Protein AF-A0A0E0M2J7-F1 (afdb_monomer_lite)

Foldseek 3Di:
DDDDPDPDDQAADEPDFDFLVNLPPPPLDFAFQVLCVQPVDHDDPVQAFDQPDKDWLDPDDDSPVVPDPPPRPHTYIFGFFHFHRTFSDQLALAAEEEFEEDAFFALQLLLLLLLQCCSCRNRPRDQQRYKYQAAGLQSLQVVVIGTDHNVNSVCSLQFGGHPSHYYAADQDLVSNLVSCVVSVHQEYEFEEALLRLVSQLSNQVVCSVVSPNHFTEYAHDDLQQWFPSFPGHFRVVLLLVLQLVLQVVLLVQFQVFQQREREEEGAAQPACRSQLSNCVPNVQAPEGFHLVDAFADDDDVHPLNSSVVVCVVPRGHYYYYYQNGCQVVVVVVCPDDDPDFDDADSNRHGDGDRPQVVSVVVSVVVCCVPVPPGTYYYDYDYCHCVSRGGHGDPVSSVQSNVQSNSRVSCVRRRGHQWYWHHRPNGIGTHRSVCSSPHTDHPPCPPPSHFFWKWFFLFWDPDDDDPDCQPVQLVVLQQVQLVLLCVLVVHSVVSVVFFPAQPRHTTRTTTGRDDPVSLVVSQPDPSTPHMGTDDDDDDDDDPFCVLLVCADPPHGDCLRLCNLLVLLAQAEEEEAALAAFCPQQQFDLVPAFQHRPLFDAAADDFDDDPVPPDPDDPVVRPPDPDDDSRGDRGQAPYFEEFCPQVCVQVVDDPDTDHNYRQQWLQNFLQSQQAGAWDAQFAQLSARHGTGGHLRPRHHYYYYYQFDPDDPNDGGGLVSLLVSLVSCLSRPHQEYQYADFDQADAQVPGSLSLSLLVCLQSQHFYFYEQFQADDDEQQGTPQHQSYQYAFAWAGQKFWWKWWQKPVRDIFTFGADASAFDSGSDKFFEDEQLRQADPPADSVCSLQQHAPGGALVVAARHEYEHEDDDDAPQNSLVSSVVSNHQEYEYEYDPLQAQDHAYAHHPHHYGYGGNVVSVVVVVQPVVDPGIITGMGDIHMGGRHPFPIAGGRSTHFDDNPNDSQRFPNAAYGHFGQRKGATHQNAALSSDPVHPDGRRIHGHGGSSSRRSNLSSLLSSLCSSPVPARSQQLSLLFLQQADQATPVRHGHYYSNRHHDDCRRGPSHYGNSSRSSAQQKGQDDHSLLSVLLVVQVPDALVVQQVSDDPPDPRDHHPPDRDHNNQRQHLAGGAQEAELPDDKDKHKHKMFGQHDPQWKKAKDKDDWWQKDKDKPPRMDTHHDHGDMDMMMIIIHGNHPTDDAFDKTKMKMWIATDPPPRSHIRIYIYIHHHHYPVPPPDDDDPD

Sequence (1237 aa):
MDDDGETTRPSLELHKLPTLADDGHNAVAAIPNPITHHPLYHPSPSFFISPTDVVLRDILFDASSSAAGEQRRRVAAYHRAGPRREVAFDAATVRAAVVTCGGLCPGMNTVVRELVVGLSELYGVRSGGVFGVRNGYRGFYSEDVVPLDPATVEHWHKRGGTVLGTSRGGFDLARIVDAIERHGFNQVYAVGGDGTMRGAARIHGEVRRRRLAVAVAGIPKTVDNDVGVIDRSFGFHTAVEVAQQAIAAGHVEAESAANGVGLVKLMGRSAGHIALHATLSSRDVDCCLIPEEDFYLRGSGGLFDFLYHRIKKNGHAVVVVAEGAGQRLISTTTTTTTSAAGAGDESGNEAFLDVGAWLKAELKAWWEEEHAGELFTVKYIDPTYMIRAVPANAGDNMYCTLVAHSAIHGVMAGYTGFVAGPINGNYAYIPMDEVAEAKNPVDTKDHKWAWSFVVYLGSHSHGSGGAALASNQERAMNSHYEFLGSVLGSEQKAKDAIFYSYTKYINGFAATLEEEEAMEISKHPSVISVFPNRGHRLHTTRSWEFLGMEKDGRIRAYSIWAKARFGEGVIIGNLDTGVWPEAGSFSDDGMGPAPARWRGICQDQASDDAQNNEGWLYMLTEQSELDFGSRDVKLIGARYFNKGYLSTVGQAANPASTRDTDGHGTHTLSTAAGRFVPGANLFGYGNGTAKGGAPGAHVAAYKVCWRPVNGSECFDADIIAAFDAAIHDGVDVLSVSLGGAPAEYFRDGVAVGSFHAVRHGVTVVCSAGNSGPDAGTVSNTAPWLVTVGASTMDREFPAYLVLGNNKKIKGQSLSPVRLPGGKNYPLISSEQAKAANATASQARLCMEGSLEKGKVAGKIVVCMRGKNARVEKGEAVRRAGGVGLVLANDEATGNEMIADAHVLPATHVTYSDGVALLAYLDSTRSPSGYITVPNTALDTKPAPFMAAFSSQGPNTVTPQILKPDITAPGVSILAAFTGLAGPTGLAFDSRRVLFNSESGTSMSCPHVAGIAGLLKALHPTWSPAAIKSAIMTTARVQDNMRRPMSNSSFLRATPFSYGAGHVQPGRAADPGLVYDMNATDYLGFLCALGYNSSVIATFMASGQPSYACPARPVRPEDLNYPSFALPHLSPSGGARTVTRRVRNVGAAPAAYEARVDEPHGVSVAVRPSRLEFTAVGEELEFAVTFRAKEGSFLAGEYVFGRLVWSDARGGGRHRVRSPVVVRVVDKKTRKNGLPIS

Organism: Oryza punctata (NCBI:txid4537)

Structure (mmCIF, N/CA/C/O backbone):
data_AF-A0A0E0M2J7-F1
#
_entry.id   AF-A0A0E0M2J7-F1
#
loop_
_atom_site.group_PDB
_atom_site.id
_atom_site.type_symbol
_atom_site.label_atom_id
_atom_site.label_alt_id
_atom_site.label_comp_id
_atom_site.label_asym_id
_atom_site.label_entity_id
_atom_site.label_seq_id
_atom_site.pdbx_PDB_ins_code
_atom_site.Cartn_x
_atom_site.Cartn_y
_atom_site.Cartn_z
_atom_site.occupancy
_atom_site.B_iso_or_equiv
_atom_site.auth_seq_id
_atom_site.auth_comp_id
_atom_site.auth_asym_id
_atom_site.auth_atom_id
_atom_site.pdbx_PDB_model_num
ATOM 1 N N . MET A 1 1 ? 3.699 21.466 40.009 1.00 34.00 1 MET A N 1
ATOM 2 C CA . MET A 1 1 ? 2.237 21.404 40.177 1.00 34.00 1 MET A CA 1
ATOM 3 C C . MET A 1 1 ? 1.964 19.986 40.612 1.00 34.00 1 MET A C 1
ATOM 5 O O . MET A 1 1 ? 1.975 19.106 39.766 1.00 34.00 1 MET A O 1
ATOM 9 N N . ASP A 1 2 ? 1.882 19.788 41.924 1.00 34.00 2 ASP A N 1
ATOM 10 C CA . ASP A 1 2 ? 1.455 18.532 42.531 1.00 34.00 2 ASP A CA 1
ATOM 11 C C . ASP A 1 2 ? -0.054 18.396 42.317 1.00 34.00 2 ASP A C 1
ATOM 13 O O . ASP A 1 2 ? -0.814 19.207 42.847 1.00 34.00 2 ASP A O 1
ATOM 17 N N . ASP A 1 3 ? -0.458 17.422 41.504 1.00 36.19 3 ASP A N 1
ATOM 18 C CA . ASP A 1 3 ? -1.767 16.762 41.581 1.00 36.19 3 ASP A CA 1
ATOM 19 C C . ASP A 1 3 ? -1.647 15.391 40.881 1.00 36.19 3 ASP A C 1
ATOM 21 O O . ASP A 1 3 ? -2.101 15.178 39.755 1.00 36.19 3 ASP A O 1
ATOM 25 N N . ASP A 1 4 ? -0.912 14.477 41.523 1.00 36.25 4 ASP A N 1
ATOM 26 C CA . ASP A 1 4 ? -0.812 13.072 41.122 1.00 36.25 4 ASP A CA 1
ATOM 27 C C . ASP A 1 4 ? -2.103 12.344 41.523 1.00 36.25 4 ASP A C 1
ATOM 29 O O . ASP A 1 4 ? -2.275 11.888 42.655 1.00 36.25 4 ASP A O 1
ATOM 33 N N . GLY A 1 5 ? -3.023 12.200 40.571 1.00 35.78 5 GLY A N 1
ATOM 34 C CA . GLY A 1 5 ? -4.098 11.219 40.667 1.00 35.78 5 GLY A CA 1
ATOM 35 C C . GLY A 1 5 ? -3.520 9.805 40.585 1.00 35.78 5 GLY A C 1
ATOM 36 O O . GLY A 1 5 ? -3.371 9.260 39.492 1.00 35.78 5 GLY A O 1
ATOM 37 N N . GLU A 1 6 ? -3.185 9.212 41.733 1.00 39.16 6 GLU A N 1
ATOM 38 C CA . GLU A 1 6 ? -2.745 7.820 41.862 1.00 39.16 6 GLU A CA 1
ATOM 39 C C . GLU A 1 6 ? -3.739 6.849 41.193 1.00 39.16 6 GLU A C 1
ATOM 41 O O . GLU A 1 6 ? -4.763 6.464 41.764 1.00 39.16 6 GLU A O 1
ATOM 46 N N . THR A 1 7 ? -3.399 6.336 40.008 1.00 42.56 7 THR A N 1
ATOM 47 C CA . THR A 1 7 ? -3.865 5.007 39.593 1.00 42.56 7 THR A CA 1
ATOM 48 C C . THR A 1 7 ? -3.265 3.987 40.557 1.00 42.56 7 THR A C 1
ATOM 50 O O . THR A 1 7 ? -2.109 3.577 40.421 1.00 42.56 7 THR A O 1
ATOM 53 N N . THR A 1 8 ? -4.035 3.612 41.574 1.00 48.62 8 THR A N 1
ATOM 54 C CA . THR A 1 8 ? -3.642 2.624 42.581 1.00 48.62 8 THR A CA 1
ATOM 55 C C . THR A 1 8 ? -3.469 1.253 41.922 1.00 48.62 8 THR A C 1
ATOM 57 O O . THR A 1 8 ? -4.404 0.678 41.367 1.00 48.62 8 THR A O 1
ATOM 60 N N . ARG A 1 9 ? -2.238 0.725 41.946 1.00 54.09 9 ARG A N 1
ATOM 61 C CA . ARG A 1 9 ? -1.904 -0.602 41.400 1.00 54.09 9 ARG A CA 1
ATOM 62 C C . ARG A 1 9 ? -2.674 -1.694 42.167 1.00 54.09 9 ARG A C 1
ATOM 64 O O . ARG A 1 9 ? -2.760 -1.599 43.394 1.00 54.09 9 ARG A O 1
ATOM 71 N N . PRO A 1 10 ? -3.200 -2.741 41.501 1.00 59.28 10 PRO A N 1
ATOM 72 C CA . PRO A 1 10 ? -3.856 -3.844 42.195 1.00 59.28 10 PRO A CA 1
ATOM 73 C C . PRO A 1 10 ? -2.875 -4.547 43.142 1.00 59.28 10 PRO A C 1
ATOM 75 O O . PRO A 1 10 ? -1.709 -4.768 42.812 1.00 59.28 10 PRO A O 1
ATOM 78 N N . SER A 1 11 ? -3.341 -4.894 44.342 1.00 65.06 11 SER A N 1
ATOM 79 C CA . SER A 1 11 ? -2.542 -5.642 45.315 1.00 65.06 11 SER A CA 1
ATOM 80 C C . SER A 1 11 ? -2.413 -7.105 44.885 1.00 65.06 11 SER A C 1
ATOM 82 O O . SER A 1 11 ? -3.428 -7.756 44.630 1.00 65.06 11 SER A O 1
ATOM 84 N N . LEU A 1 12 ? -1.182 -7.613 44.832 1.00 75.62 12 LEU A N 1
ATOM 85 C CA . LEU A 1 12 ? -0.874 -9.005 44.494 1.00 75.62 12 LEU A CA 1
ATOM 86 C C . LEU A 1 12 ? -1.153 -9.934 45.683 1.00 75.62 12 LEU A C 1
ATOM 88 O O . LEU A 1 12 ? -0.743 -9.641 46.807 1.00 75.62 12 LEU A O 1
ATOM 92 N N . GLU A 1 13 ? -1.797 -11.069 45.426 1.00 84.81 13 GLU A N 1
ATOM 93 C CA . GLU A 1 13 ? -1.965 -12.158 46.389 1.00 84.81 13 GLU A CA 1
ATOM 94 C C . GLU A 1 13 ? -1.179 -13.377 45.920 1.00 84.81 13 GLU A C 1
ATOM 96 O O . GLU A 1 13 ? -1.571 -14.073 44.989 1.00 84.81 13 GLU A O 1
ATOM 101 N N . LEU A 1 14 ? -0.033 -13.620 46.555 1.00 85.19 14 LEU A N 1
ATOM 102 C CA . LEU A 1 14 ? 0.775 -14.798 46.276 1.00 85.19 14 LEU A CA 1
ATOM 103 C C . LEU A 1 14 ? 0.165 -16.022 46.965 1.00 85.19 14 LEU A C 1
ATOM 105 O O . LEU A 1 14 ? 0.168 -16.112 48.195 1.00 85.19 14 LEU A O 1
ATOM 109 N N . HIS A 1 15 ? -0.297 -16.981 46.167 1.00 85.56 15 HIS A N 1
ATOM 110 C CA . HIS A 1 15 ? -0.722 -18.294 46.635 1.00 85.56 15 HIS A CA 1
ATOM 111 C C . HIS A 1 15 ? 0.526 -19.073 47.062 1.00 85.56 15 HIS A C 1
ATOM 113 O O . HIS A 1 15 ? 1.286 -19.586 46.236 1.00 85.56 15 HIS A O 1
ATOM 119 N N . LYS A 1 16 ? 0.773 -19.099 48.375 1.00 80.44 16 LYS A N 1
ATOM 120 C CA . LYS A 1 16 ? 1.924 -19.791 48.958 1.00 80.44 16 LYS A CA 1
ATOM 121 C C . LYS A 1 16 ? 1.816 -21.296 48.741 1.00 80.44 16 LYS A C 1
ATOM 123 O O . LYS A 1 16 ? 0.742 -21.878 48.876 1.00 80.44 16 LYS A O 1
ATOM 128 N N . LEU A 1 17 ? 2.957 -21.919 48.473 1.00 83.56 17 LEU A N 1
ATOM 129 C CA . LEU A 1 17 ? 3.065 -23.365 48.317 1.00 83.56 17 LEU A CA 1
ATOM 130 C C . LEU A 1 17 ? 3.581 -24.009 49.601 1.00 83.56 17 LEU A C 1
ATOM 132 O O . LEU A 1 17 ? 4.511 -23.460 50.197 1.00 83.56 17 LEU A O 1
ATOM 136 N N . PRO A 1 18 ? 3.043 -25.174 49.995 1.00 85.19 18 PRO A N 1
ATOM 137 C CA . PRO A 1 18 ? 3.623 -25.974 51.061 1.00 85.19 18 PRO A CA 1
ATOM 138 C C . PRO A 1 18 ? 5.051 -26.407 50.716 1.00 85.19 18 PRO A C 1
ATOM 140 O O . PRO A 1 18 ? 5.345 -26.826 49.589 1.00 85.19 18 PRO A O 1
ATOM 143 N N . THR A 1 19 ? 5.933 -26.346 51.707 1.00 86.38 19 THR A N 1
ATOM 144 C CA . THR A 1 19 ? 7.268 -26.942 51.643 1.00 86.38 19 THR A CA 1
ATOM 145 C C . THR A 1 19 ? 7.402 -28.055 52.676 1.00 86.38 19 THR A C 1
ATOM 147 O O . THR A 1 19 ? 6.710 -28.059 53.692 1.00 86.38 19 THR A O 1
ATOM 150 N N . LEU A 1 20 ? 8.338 -28.983 52.469 1.00 81.75 20 LEU A N 1
ATOM 151 C CA . LEU A 1 20 ? 8.629 -30.035 53.456 1.00 81.75 20 LEU A CA 1
ATOM 152 C C . LEU A 1 20 ? 9.035 -29.481 54.835 1.00 81.75 20 LEU A C 1
ATOM 154 O O . LEU A 1 20 ? 8.845 -30.159 55.843 1.00 81.75 20 LEU A O 1
ATOM 158 N N . ALA A 1 21 ? 9.568 -28.255 54.890 1.00 71.56 21 ALA A N 1
ATOM 159 C CA . ALA A 1 21 ? 9.910 -27.572 56.136 1.00 71.56 21 ALA A CA 1
ATOM 160 C C . ALA A 1 21 ? 8.667 -27.092 56.914 1.00 71.56 21 ALA A C 1
ATOM 162 O O . ALA A 1 21 ? 8.678 -27.098 58.145 1.00 71.56 21 ALA A O 1
ATOM 163 N N . ASP A 1 22 ? 7.583 -26.731 56.218 1.00 67.88 22 ASP A N 1
ATOM 164 C CA . ASP A 1 22 ? 6.329 -26.272 56.836 1.00 67.88 22 ASP A CA 1
ATOM 165 C C . ASP A 1 22 ? 5.558 -27.410 57.536 1.00 67.88 22 ASP A C 1
ATOM 167 O O . ASP A 1 22 ? 4.711 -27.159 58.396 1.00 67.88 22 ASP A O 1
ATOM 171 N N . ASP A 1 23 ? 5.867 -28.668 57.207 1.00 62.47 23 ASP A N 1
ATOM 172 C CA . ASP A 1 23 ? 5.171 -29.863 57.704 1.00 62.47 23 ASP A CA 1
ATOM 173 C C . ASP A 1 23 ? 5.780 -30.464 58.986 1.00 62.47 23 ASP A C 1
ATOM 175 O O . ASP A 1 23 ? 5.431 -31.571 59.404 1.00 62.47 23 ASP A O 1
ATOM 179 N N . GLY A 1 24 ? 6.648 -29.708 59.667 1.00 54.88 24 GLY A N 1
ATOM 180 C CA . GLY A 1 24 ? 7.192 -30.070 60.981 1.00 54.88 24 GLY A CA 1
ATOM 181 C C . GLY A 1 24 ? 8.399 -31.009 60.938 1.00 54.88 24 GLY A C 1
ATOM 182 O O . GLY A 1 24 ? 8.782 -31.555 61.975 1.00 54.88 24 GLY A O 1
ATOM 183 N N . HIS A 1 25 ? 9.014 -31.184 59.767 1.00 58.19 25 HIS A N 1
ATOM 184 C CA . HIS A 1 25 ? 10.306 -31.852 59.628 1.00 58.19 25 HIS A CA 1
ATOM 185 C C . HIS A 1 25 ? 11.426 -30.857 59.933 1.00 58.19 25 HIS A C 1
ATOM 187 O O . HIS A 1 25 ? 11.555 -29.840 59.254 1.00 58.19 25 HIS A O 1
ATOM 193 N N . ASN A 1 26 ? 12.227 -31.128 60.970 1.00 46.38 26 ASN A N 1
ATOM 194 C CA . ASN A 1 26 ? 13.383 -30.302 61.332 1.00 46.38 26 ASN A CA 1
ATOM 195 C C . ASN A 1 26 ? 14.276 -30.083 60.101 1.00 46.38 26 ASN A C 1
ATOM 197 O O . ASN A 1 26 ? 14.837 -31.050 59.595 1.00 46.38 26 ASN A O 1
ATOM 201 N N . ALA A 1 27 ? 14.366 -28.823 59.653 1.00 48.66 27 ALA A N 1
ATOM 202 C CA . ALA A 1 27 ? 15.270 -28.277 58.639 1.00 48.66 27 ALA A CA 1
ATOM 203 C C . ALA A 1 27 ? 15.912 -29.334 57.723 1.00 48.66 27 ALA A C 1
ATOM 205 O O . ALA A 1 27 ? 17.044 -29.763 57.954 1.00 48.66 27 ALA A O 1
ATOM 206 N N . VAL A 1 28 ? 15.199 -29.735 56.665 1.00 57.94 28 VAL A N 1
ATOM 207 C CA . VAL A 1 28 ? 15.844 -30.421 55.542 1.00 57.94 28 VAL A CA 1
ATOM 208 C C . VAL A 1 28 ? 16.955 -29.491 55.054 1.00 57.94 28 VAL A C 1
ATOM 210 O O . VAL A 1 28 ? 16.675 -28.361 54.652 1.00 57.94 28 VAL A O 1
ATOM 213 N N . ALA A 1 29 ? 18.214 -29.908 55.208 1.00 61.94 29 ALA A N 1
ATOM 214 C CA . ALA A 1 29 ? 19.355 -29.051 54.922 1.00 61.94 29 ALA A CA 1
ATOM 215 C C . ALA A 1 29 ? 19.296 -28.598 53.459 1.00 61.94 29 ALA A C 1
ATOM 217 O O . ALA A 1 29 ? 19.220 -29.430 52.557 1.00 61.94 29 ALA A O 1
ATOM 218 N N . ALA A 1 30 ? 19.326 -27.284 53.234 1.00 75.00 30 ALA A N 1
ATOM 219 C CA . ALA A 1 30 ? 19.439 -26.729 51.897 1.00 75.00 30 ALA A CA 1
ATOM 220 C C . ALA A 1 30 ? 20.803 -27.136 51.327 1.00 75.00 30 ALA A C 1
ATOM 222 O O . ALA A 1 30 ? 21.848 -26.689 51.805 1.00 75.00 30 ALA A O 1
ATOM 223 N N . ILE A 1 31 ? 20.797 -28.044 50.353 1.00 88.00 31 ILE A N 1
ATOM 224 C CA . ILE A 1 31 ? 22.012 -28.523 49.692 1.00 88.00 31 ILE A CA 1
ATOM 225 C C . ILE A 1 31 ? 22.145 -27.867 48.314 1.00 88.00 31 ILE A C 1
ATOM 227 O O . ILE A 1 31 ? 21.129 -27.599 47.665 1.00 88.00 31 ILE A O 1
ATOM 231 N N . PRO A 1 32 ? 23.371 -27.598 47.828 1.00 88.25 32 PRO A N 1
ATOM 232 C CA . PRO A 1 32 ? 23.571 -27.033 46.499 1.00 88.25 32 PRO A CA 1
ATOM 233 C C . PRO A 1 32 ? 22.915 -27.895 45.421 1.00 88.25 32 PRO A C 1
ATOM 235 O O . PRO A 1 32 ? 23.038 -29.120 45.432 1.00 88.25 32 PRO A O 1
ATOM 238 N N . ASN A 1 33 ? 22.233 -27.262 44.468 1.00 90.00 33 ASN A N 1
ATOM 239 C CA . ASN A 1 33 ? 21.601 -27.988 43.376 1.00 90.00 33 ASN A CA 1
ATOM 240 C C . ASN A 1 33 ? 22.674 -28.700 42.519 1.00 90.00 33 ASN A C 1
ATOM 242 O O . ASN A 1 33 ? 23.553 -28.005 41.992 1.00 90.00 33 ASN A O 1
ATOM 246 N N . PRO A 1 34 ? 22.596 -30.034 42.316 1.00 86.62 34 PRO A N 1
ATOM 247 C CA . PRO A 1 34 ? 23.554 -30.798 41.510 1.00 86.62 34 PRO A CA 1
ATOM 248 C C . PRO A 1 34 ? 23.766 -30.252 40.092 1.00 86.62 34 PRO A C 1
ATOM 250 O O . PRO A 1 34 ? 24.871 -30.342 39.558 1.00 86.62 34 PRO A O 1
ATOM 253 N N . ILE A 1 35 ? 22.747 -29.604 39.512 1.00 87.56 35 ILE A N 1
ATOM 254 C CA . ILE A 1 35 ? 22.822 -28.978 38.182 1.00 87.56 35 ILE A CA 1
ATOM 255 C C . ILE A 1 35 ? 23.935 -27.916 38.113 1.00 87.56 35 ILE A C 1
ATOM 257 O O . ILE A 1 35 ? 24.524 -27.702 37.057 1.00 87.56 35 ILE A O 1
ATOM 261 N N . THR A 1 36 ? 24.277 -27.277 39.238 1.00 83.56 36 THR A N 1
ATOM 262 C CA . THR A 1 36 ? 25.355 -26.272 39.330 1.00 83.56 36 THR A CA 1
ATOM 263 C C . THR A 1 36 ? 26.713 -26.825 38.888 1.00 83.56 36 THR A C 1
ATOM 265 O O . THR A 1 36 ? 27.553 -26.081 38.381 1.00 83.56 36 THR A O 1
ATOM 268 N N . HIS A 1 37 ? 26.921 -28.133 39.049 1.00 76.19 37 HIS A N 1
ATOM 269 C CA . HIS A 1 37 ? 28.160 -28.832 38.715 1.00 76.19 37 HIS A CA 1
ATOM 270 C C . HIS A 1 37 ? 27.936 -29.930 37.667 1.00 76.19 37 HIS A C 1
ATOM 272 O O . HIS A 1 37 ? 28.674 -30.914 37.631 1.00 76.19 37 HIS A O 1
ATOM 278 N N . HIS A 1 38 ? 26.914 -29.776 36.818 1.00 76.81 38 HIS A N 1
ATOM 279 C CA . HIS A 1 38 ? 26.589 -30.773 35.808 1.00 76.81 38 HIS A CA 1
ATOM 280 C C . HIS A 1 38 ? 27.744 -30.927 34.792 1.00 76.81 38 HIS A C 1
ATOM 282 O O . HIS A 1 38 ? 28.204 -29.936 34.222 1.00 76.81 38 HIS A O 1
ATOM 288 N N . PRO A 1 39 ? 28.215 -32.157 34.506 1.00 68.44 39 PRO A N 1
ATOM 289 C CA . PRO A 1 39 ? 29.440 -32.387 33.730 1.00 68.44 39 PRO A CA 1
ATOM 290 C C . PRO A 1 39 ? 29.357 -31.928 32.267 1.00 68.44 39 PRO A C 1
ATOM 292 O O . PRO A 1 39 ? 30.383 -31.706 31.632 1.00 68.44 39 PRO A O 1
ATOM 295 N N . LEU A 1 40 ? 28.145 -31.791 31.725 1.00 62.53 40 LEU A N 1
ATOM 296 C CA . LEU A 1 40 ? 27.903 -31.374 30.337 1.00 62.53 40 LEU A CA 1
ATOM 297 C C . LEU A 1 40 ? 27.352 -29.946 30.216 1.00 62.53 40 LEU A C 1
ATOM 299 O O . LEU A 1 40 ? 27.100 -29.485 29.105 1.00 62.53 40 LEU A O 1
ATOM 303 N N . TYR A 1 41 ? 27.095 -29.262 31.335 1.00 62.53 41 TYR A N 1
ATOM 304 C CA . TYR A 1 41 ? 26.389 -27.982 31.322 1.00 62.53 41 TYR A CA 1
ATOM 305 C C . TYR A 1 41 ? 26.774 -27.104 32.516 1.00 62.53 41 TYR A C 1
ATOM 307 O O . TYR A 1 41 ? 26.568 -27.486 33.663 1.00 62.53 41 TYR A O 1
ATOM 315 N N . HIS A 1 42 ? 27.276 -25.897 32.243 1.00 73.31 42 HIS A N 1
ATOM 316 C CA . HIS A 1 42 ? 27.552 -24.888 33.267 1.00 73.31 42 HIS A CA 1
ATOM 317 C C . HIS A 1 42 ? 26.453 -23.810 33.259 1.00 73.31 42 HIS A C 1
ATOM 319 O O . HIS A 1 42 ? 26.438 -22.977 32.347 1.00 73.31 42 HIS A O 1
ATOM 325 N N . PRO A 1 43 ? 25.525 -23.803 34.236 1.00 74.38 43 PRO A N 1
ATOM 326 C CA . PRO A 1 43 ? 24.441 -22.824 34.274 1.00 74.38 43 PRO A CA 1
ATOM 327 C C . PRO A 1 43 ? 24.954 -21.409 34.578 1.00 74.38 43 PRO A C 1
ATOM 329 O O . PRO A 1 43 ? 25.788 -21.211 35.463 1.00 74.38 43 PRO A O 1
ATOM 332 N N . SER A 1 44 ? 24.418 -20.399 33.884 1.00 74.94 44 SER A N 1
ATOM 333 C CA . SER A 1 44 ? 24.659 -18.990 34.226 1.00 74.94 44 SER A CA 1
ATOM 334 C C . SER A 1 44 ? 24.001 -18.628 35.570 1.00 74.94 44 SER A C 1
ATOM 336 O O . SER A 1 44 ? 23.032 -19.269 35.980 1.00 74.94 44 SER A O 1
ATOM 338 N N . PRO A 1 45 ? 24.424 -17.546 36.254 1.00 69.38 45 PRO A N 1
ATOM 339 C CA . PRO A 1 45 ? 23.777 -17.104 37.494 1.00 69.38 45 PRO A CA 1
ATOM 340 C C . PRO A 1 45 ? 22.273 -16.795 37.365 1.00 69.38 45 PRO A C 1
ATOM 342 O O . PRO A 1 45 ? 21.566 -16.849 38.374 1.00 69.38 45 PRO A O 1
ATOM 345 N N . SER A 1 46 ? 21.810 -16.483 36.147 1.00 73.81 46 SER A N 1
ATOM 346 C CA . SER A 1 46 ? 20.414 -16.217 35.766 1.00 73.81 46 SER A CA 1
ATOM 347 C C . SER A 1 46 ? 19.602 -17.471 35.407 1.00 73.81 46 SER A C 1
ATOM 349 O O . SER A 1 46 ? 18.408 -17.360 35.143 1.00 73.81 46 SER A O 1
ATOM 351 N N . PHE A 1 47 ? 20.224 -18.656 35.393 1.00 83.31 47 PHE A N 1
ATOM 352 C CA . PHE A 1 47 ? 19.553 -19.934 35.137 1.00 83.31 47 PHE A CA 1
ATOM 353 C C . PHE A 1 47 ? 18.592 -20.328 36.268 1.00 83.31 47 PHE A C 1
ATOM 355 O O . PHE A 1 47 ? 17.529 -20.895 36.018 1.00 83.31 47 PHE A O 1
ATOM 362 N N . PHE A 1 48 ? 18.962 -20.030 37.516 1.00 90.12 48 PHE A N 1
ATOM 363 C CA . PHE A 1 48 ? 18.154 -20.358 38.686 1.00 90.12 48 PHE A CA 1
ATOM 364 C C . PHE A 1 48 ? 17.074 -19.308 38.931 1.00 90.12 48 PHE A C 1
ATOM 366 O O . PHE A 1 48 ? 17.351 -18.110 38.967 1.00 90.12 48 PHE A O 1
ATOM 373 N N . ILE A 1 49 ? 15.853 -19.780 39.162 1.00 91.25 49 ILE A N 1
ATOM 374 C CA . ILE A 1 49 ? 14.682 -18.940 39.403 1.00 91.25 49 ILE A CA 1
ATOM 375 C C . ILE A 1 49 ? 14.676 -18.460 40.855 1.00 91.25 49 ILE A C 1
ATOM 377 O O . ILE A 1 49 ? 14.882 -19.253 41.782 1.00 91.25 49 ILE A O 1
ATOM 381 N N . SER A 1 50 ? 14.420 -17.164 41.051 1.00 85.25 50 SER A N 1
ATOM 382 C CA . SER A 1 50 ? 14.292 -16.591 42.390 1.00 85.25 50 SER A CA 1
ATOM 383 C C . SER A 1 50 ? 13.049 -17.148 43.097 1.00 85.25 50 SER A C 1
ATOM 385 O O . SER A 1 50 ? 11.993 -17.254 42.471 1.00 85.25 50 SER A O 1
ATOM 387 N N . PRO A 1 51 ? 13.097 -17.436 44.412 1.00 78.88 51 PRO A N 1
ATOM 388 C CA . PRO A 1 51 ? 11.901 -17.773 45.189 1.00 78.88 51 PRO A CA 1
ATOM 389 C C . PRO A 1 51 ? 10.807 -16.691 45.140 1.00 78.88 51 PRO A C 1
ATOM 391 O O . PRO A 1 51 ? 9.635 -16.996 45.365 1.00 78.88 51 PRO A O 1
ATOM 394 N N . THR A 1 52 ? 11.189 -15.444 44.837 1.00 84.06 52 THR A N 1
ATOM 395 C CA . THR A 1 52 ? 10.294 -14.285 44.702 1.00 84.06 52 THR A CA 1
ATOM 396 C C . THR A 1 52 ? 9.703 -14.116 43.303 1.00 84.06 52 THR A C 1
ATOM 398 O O . THR A 1 52 ? 8.880 -13.224 43.113 1.00 84.06 52 THR A O 1
ATOM 401 N N . ASP A 1 53 ? 10.120 -14.917 42.320 1.00 88.69 53 ASP A N 1
ATOM 402 C CA . ASP A 1 53 ? 9.556 -14.848 40.972 1.00 88.69 53 ASP A CA 1
ATOM 403 C C . ASP A 1 53 ? 8.149 -15.447 40.973 1.00 88.69 53 ASP A C 1
ATOM 405 O O . ASP A 1 53 ? 7.943 -16.601 41.369 1.00 88.69 53 ASP A O 1
ATOM 409 N N . VAL A 1 54 ? 7.183 -14.670 40.486 1.00 91.31 54 VAL A N 1
ATOM 410 C CA . VAL A 1 54 ? 5.772 -15.059 40.446 1.00 91.31 54 VAL A CA 1
ATOM 411 C C . VAL A 1 54 ? 5.180 -14.889 39.050 1.00 91.31 54 VAL A C 1
ATOM 413 O O . VAL A 1 54 ? 5.623 -14.052 38.266 1.00 91.31 54 VAL A O 1
ATOM 416 N N . VAL A 1 55 ? 4.165 -15.690 38.747 1.00 89.69 55 VAL A N 1
ATOM 417 C CA . VAL A 1 55 ? 3.359 -15.644 37.527 1.00 89.69 55 VAL A CA 1
ATOM 418 C C . VAL A 1 55 ? 1.946 -15.226 37.915 1.00 89.69 55 VAL A C 1
ATOM 420 O O . VAL A 1 55 ? 1.351 -15.820 38.813 1.00 89.69 55 VAL A O 1
ATOM 423 N N . LEU A 1 56 ? 1.420 -14.193 37.261 1.00 88.75 56 LEU A N 1
ATOM 424 C CA . LEU A 1 56 ? 0.074 -13.683 37.522 1.00 88.75 56 LEU A CA 1
ATOM 425 C C . LEU A 1 56 ? -0.970 -14.555 36.821 1.00 88.75 56 LEU A C 1
ATOM 427 O O . LEU A 1 56 ? -0.784 -14.901 35.653 1.00 88.75 56 LEU A O 1
ATOM 431 N N . ARG A 1 57 ? -2.066 -14.870 37.521 1.00 83.38 57 ARG A N 1
ATOM 432 C CA . ARG A 1 57 ? -3.221 -15.595 36.969 1.00 83.38 57 ARG A CA 1
ATOM 433 C C . ARG A 1 57 ? -3.966 -14.762 35.935 1.00 83.38 57 ARG A C 1
ATOM 435 O O . ARG A 1 57 ? -4.182 -15.212 34.817 1.00 83.38 57 ARG A O 1
ATOM 442 N N . ASP A 1 58 ? -4.297 -13.531 36.306 1.00 75.75 58 ASP A N 1
ATOM 443 C CA . ASP A 1 58 ? -5.062 -12.604 35.481 1.00 75.75 58 ASP A CA 1
ATOM 444 C C . ASP A 1 58 ? -4.151 -11.450 35.048 1.00 75.75 58 ASP A C 1
ATOM 446 O O . ASP A 1 58 ? -3.661 -10.679 35.873 1.00 75.75 58 ASP A O 1
ATOM 450 N N . ILE A 1 59 ? -3.904 -11.337 33.741 1.00 71.75 59 ILE A N 1
ATOM 451 C CA . ILE A 1 59 ? -3.132 -10.232 33.134 1.00 71.75 59 ILE A CA 1
ATOM 452 C C . ILE A 1 59 ? -4.030 -9.166 32.493 1.00 71.75 59 ILE A C 1
ATOM 454 O O . ILE A 1 59 ? -3.542 -8.175 31.953 1.00 71.75 59 ILE A O 1
ATOM 458 N N . LEU A 1 60 ? -5.345 -9.378 32.546 1.00 59.56 60 LEU A N 1
ATOM 459 C CA . LEU A 1 60 ? -6.361 -8.444 32.084 1.00 59.56 60 LEU A CA 1
ATOM 460 C C . LEU A 1 60 ? -7.044 -7.840 33.308 1.00 59.56 60 LEU A C 1
ATOM 462 O O . LEU A 1 60 ? -7.560 -8.556 34.161 1.00 59.56 60 LEU A O 1
ATOM 466 N N . PHE A 1 61 ? -7.025 -6.514 33.389 1.00 60.16 61 PHE A N 1
ATOM 467 C CA . PHE A 1 61 ? -7.600 -5.762 34.494 1.00 60.16 61 PHE A CA 1
ATOM 468 C C . PHE A 1 61 ? -8.610 -4.758 33.945 1.00 60.16 61 PHE A C 1
ATOM 470 O O . PHE A 1 61 ? -8.282 -3.965 33.060 1.00 60.16 61 PHE A O 1
ATOM 477 N N . ASP A 1 62 ? -9.832 -4.787 34.469 1.00 55.12 62 ASP A N 1
ATOM 478 C CA . ASP A 1 62 ? -10.843 -3.787 34.146 1.00 55.12 62 ASP A CA 1
ATOM 479 C C . ASP A 1 62 ? -10.599 -2.527 34.984 1.00 55.12 62 ASP A C 1
ATOM 481 O O . ASP A 1 62 ? -10.896 -2.471 36.176 1.00 55.12 62 ASP A O 1
ATOM 485 N N . ALA A 1 63 ? -10.055 -1.489 34.351 1.00 52.78 63 ALA A N 1
ATOM 486 C CA . ALA A 1 63 ? -9.770 -0.218 35.012 1.00 52.78 63 ALA A CA 1
ATOM 487 C C . ALA A 1 63 ? -11.030 0.483 35.564 1.00 52.78 63 ALA A C 1
ATOM 489 O O . ALA A 1 63 ? -10.914 1.348 36.434 1.00 52.78 63 ALA A O 1
ATOM 490 N N . SER A 1 64 ? -12.227 0.114 35.092 1.00 50.59 64 SER A N 1
ATOM 491 C CA . SER A 1 64 ? -13.497 0.714 35.509 1.00 50.59 64 SER A CA 1
ATOM 492 C C . SER A 1 64 ? -14.116 0.070 36.756 1.00 50.59 64 SER A C 1
ATOM 494 O O . SER A 1 64 ? -14.936 0.703 37.425 1.00 50.59 64 SER A O 1
ATOM 496 N N . SER A 1 65 ? -13.668 -1.130 37.150 1.00 49.69 65 SER A N 1
ATOM 497 C CA . SER A 1 65 ? -14.205 -1.864 38.307 1.00 49.69 65 SER A CA 1
ATOM 498 C C . SER A 1 65 ? -13.752 -1.307 39.666 1.00 49.69 65 SER A C 1
ATOM 500 O O . SER A 1 65 ? -14.069 -1.871 40.707 1.00 49.69 65 SER A O 1
ATOM 502 N N . SER A 1 66 ? -13.003 -0.201 39.679 1.00 47.41 66 SER A N 1
ATOM 503 C CA . SER A 1 66 ? -12.564 0.508 40.889 1.00 47.41 66 SER A CA 1
ATOM 504 C C . SER A 1 66 ? -13.635 1.445 41.476 1.00 47.41 66 SER A C 1
ATOM 506 O O . SER A 1 66 ? -13.440 1.990 42.562 1.00 47.41 66 SER A O 1
ATOM 508 N N . ALA A 1 67 ? -14.767 1.625 40.781 1.00 42.50 67 ALA A N 1
ATOM 509 C CA . ALA A 1 67 ? -15.822 2.574 41.146 1.00 42.50 67 ALA A CA 1
ATOM 510 C C . ALA A 1 67 ? -17.039 1.959 41.869 1.00 42.50 67 ALA A C 1
ATOM 512 O O . ALA A 1 67 ? -17.861 2.699 42.407 1.00 42.50 67 ALA A O 1
ATOM 513 N N . ALA A 1 68 ? -17.166 0.632 41.915 1.00 39.41 68 ALA A N 1
ATOM 514 C CA . ALA A 1 68 ? -18.177 -0.046 42.724 1.00 39.41 68 ALA A CA 1
ATOM 515 C C . ALA A 1 68 ? -17.494 -0.580 43.984 1.00 39.41 68 ALA A C 1
ATOM 517 O O . ALA A 1 68 ? -16.413 -1.147 43.887 1.00 39.41 68 ALA A O 1
ATOM 518 N N . GLY A 1 69 ? -18.088 -0.382 45.162 1.00 44.44 69 GLY A N 1
ATOM 519 C CA . GLY A 1 69 ? -17.534 -0.757 46.473 1.00 44.44 69 GLY A CA 1
ATOM 520 C C . GLY A 1 69 ? -17.324 -2.260 46.725 1.00 44.44 69 GLY A C 1
ATOM 521 O O . GLY A 1 69 ? -17.441 -2.700 47.865 1.00 44.44 69 GLY A O 1
ATOM 522 N N . GLU A 1 70 ? -17.021 -3.050 45.699 1.00 41.91 70 GLU A N 1
ATOM 523 C CA . GLU A 1 70 ? -16.579 -4.430 45.814 1.00 41.91 70 GLU A CA 1
ATOM 524 C C . GLU A 1 70 ? -15.090 -4.472 46.181 1.00 41.91 70 GLU A C 1
ATOM 526 O O . GLU A 1 70 ? -14.258 -3.734 45.652 1.00 41.91 70 GLU A O 1
ATOM 531 N N . GLN A 1 71 ? -14.771 -5.323 47.158 1.00 45.97 71 GLN A N 1
ATOM 532 C CA . GLN A 1 71 ? -13.427 -5.627 47.649 1.00 45.97 71 GLN A CA 1
ATOM 533 C C . GLN A 1 71 ? -12.364 -5.546 46.547 1.00 45.97 71 GLN A C 1
ATOM 535 O O . GLN A 1 71 ? -12.477 -6.245 45.545 1.00 45.97 71 GLN A O 1
ATOM 540 N N . ARG A 1 72 ? -11.307 -4.743 46.779 1.00 50.47 72 ARG A N 1
ATOM 541 C CA . ARG A 1 72 ? -10.060 -4.710 45.988 1.00 50.47 72 ARG A CA 1
ATOM 542 C C . ARG A 1 72 ? -9.751 -6.111 45.453 1.00 50.47 72 ARG A C 1
ATOM 544 O O . ARG A 1 72 ? -9.271 -6.950 46.217 1.00 50.47 72 ARG A O 1
ATOM 551 N N . ARG A 1 73 ? -10.045 -6.371 44.176 1.00 55.84 73 ARG A N 1
ATOM 552 C CA . ARG A 1 73 ? -9.830 -7.687 43.572 1.00 55.84 73 ARG A CA 1
ATOM 553 C C . ARG A 1 73 ? -8.322 -7.918 43.536 1.00 55.84 73 ARG A C 1
ATOM 555 O O . ARG A 1 73 ? -7.599 -7.247 42.799 1.00 55.84 73 ARG A O 1
ATOM 562 N N . ARG A 1 74 ? -7.835 -8.772 44.434 1.00 66.31 74 ARG A N 1
ATOM 563 C CA . ARG A 1 74 ? -6.419 -9.118 44.521 1.00 66.31 74 ARG A CA 1
ATOM 564 C C . ARG A 1 74 ? -6.073 -9.988 43.323 1.00 66.31 74 ARG A C 1
ATOM 566 O O . ARG A 1 74 ? -6.807 -10.922 43.015 1.00 66.31 74 ARG A O 1
ATOM 573 N N . VAL A 1 75 ? -4.986 -9.661 42.632 1.00 75.62 75 VAL A N 1
ATOM 574 C CA . VAL A 1 75 ? -4.533 -10.463 41.490 1.00 75.62 75 VAL A CA 1
ATOM 575 C C . VAL A 1 75 ? -3.786 -11.664 42.051 1.00 75.62 75 VAL A C 1
ATOM 577 O O . VAL A 1 75 ? -2.747 -11.494 42.697 1.00 75.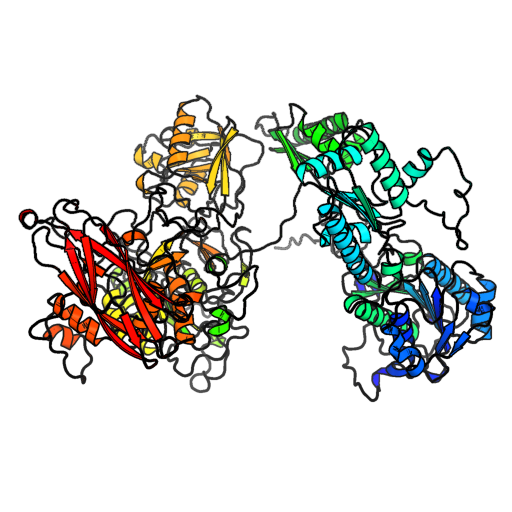62 75 VAL A O 1
ATOM 580 N N . ALA A 1 76 ? -4.332 -12.860 41.827 1.00 84.81 76 ALA A N 1
ATOM 581 C CA . ALA A 1 76 ? -3.695 -14.103 42.234 1.00 84.81 76 ALA A CA 1
ATOM 582 C C . ALA A 1 76 ? -2.361 -14.274 41.495 1.00 84.81 76 ALA A C 1
ATOM 584 O O . ALA A 1 76 ? -2.264 -14.078 40.278 1.00 84.81 76 ALA A O 1
ATOM 585 N N . ALA A 1 77 ? -1.327 -14.635 42.241 1.00 88.94 77 ALA A N 1
ATOM 586 C CA . ALA A 1 77 ? 0.011 -14.883 41.741 1.00 88.94 77 ALA A CA 1
ATOM 587 C C . ALA A 1 77 ? 0.512 -16.234 42.259 1.00 88.94 77 ALA A C 1
ATOM 589 O O . ALA A 1 77 ? 0.289 -16.587 43.415 1.00 88.94 77 ALA A O 1
ATOM 590 N N . TYR A 1 78 ? 1.224 -16.971 41.416 1.00 92.62 78 TYR A N 1
ATOM 591 C CA . TYR A 1 78 ? 1.784 -18.284 41.730 1.00 92.62 78 TYR A CA 1
ATOM 592 C C . TYR A 1 78 ? 3.299 -18.251 41.606 1.00 92.62 78 TYR A C 1
ATOM 594 O O . TYR A 1 78 ? 3.835 -17.501 40.796 1.00 92.62 78 TYR A O 1
ATOM 602 N N . HIS A 1 79 ? 4.015 -19.079 42.362 1.00 93.06 79 HIS A N 1
ATOM 603 C CA . HIS A 1 79 ? 5.467 -19.153 42.212 1.00 93.06 79 HIS A CA 1
ATOM 604 C C . HIS A 1 79 ? 5.849 -19.654 40.817 1.00 93.06 79 HIS A C 1
ATOM 606 O O . HIS A 1 79 ? 5.313 -20.652 40.329 1.00 93.06 79 HIS A O 1
ATOM 612 N N . ARG A 1 80 ? 6.824 -18.991 40.194 1.00 94.06 80 ARG A N 1
ATOM 613 C CA . ARG A 1 80 ? 7.357 -19.396 38.894 1.00 94.06 80 ARG A CA 1
ATOM 614 C C . ARG A 1 80 ? 8.076 -20.740 39.007 1.00 94.06 80 ARG A C 1
ATOM 616 O O . ARG A 1 80 ? 8.944 -20.938 39.867 1.00 94.06 80 ARG A O 1
ATOM 623 N N . ALA A 1 81 ? 7.737 -21.665 38.120 1.00 94.75 81 ALA A N 1
ATOM 624 C CA . ALA A 1 81 ? 8.379 -22.965 38.046 1.00 94.75 81 ALA A CA 1
ATOM 625 C C . ALA A 1 81 ? 9.798 -22.863 37.466 1.00 94.75 81 ALA A C 1
ATOM 627 O O . ALA A 1 81 ? 10.100 -21.966 36.680 1.00 94.75 81 ALA A O 1
ATOM 628 N N . GLY A 1 82 ? 10.674 -23.787 37.861 1.00 92.88 82 GLY A N 1
ATOM 629 C CA . GLY A 1 82 ? 12.051 -23.868 37.371 1.00 92.88 82 GLY A CA 1
ATOM 630 C C . GLY A 1 82 ? 13.077 -24.193 38.462 1.00 92.88 82 GLY A C 1
ATOM 631 O O . GLY A 1 82 ? 12.723 -24.292 39.643 1.00 92.88 82 GLY A O 1
ATOM 632 N N . PRO A 1 83 ? 14.356 -24.361 38.091 1.00 92.44 83 PRO A N 1
ATOM 633 C CA . PRO A 1 83 ? 15.400 -24.820 39.001 1.00 92.44 83 PRO A CA 1
ATOM 634 C C . PRO A 1 83 ? 15.698 -23.784 40.091 1.00 92.44 83 PRO A C 1
ATOM 636 O O . PRO A 1 83 ? 15.764 -22.583 39.828 1.00 92.44 83 PRO A O 1
ATOM 639 N N . ARG A 1 84 ? 15.907 -24.254 41.325 1.00 92.00 84 ARG A N 1
ATOM 640 C CA . ARG A 1 84 ? 16.359 -23.441 42.467 1.00 92.00 84 ARG A CA 1
ATOM 641 C C . ARG A 1 84 ? 17.848 -23.656 42.719 1.00 92.00 84 ARG A C 1
ATOM 643 O O . ARG A 1 84 ? 18.373 -24.706 42.361 1.00 92.00 84 ARG A O 1
ATOM 650 N N . ARG A 1 85 ? 18.529 -22.667 43.308 1.00 89.88 85 ARG A N 1
ATOM 651 C CA . ARG A 1 85 ? 19.968 -22.767 43.636 1.00 89.88 85 ARG A CA 1
ATOM 652 C C . ARG A 1 85 ? 20.260 -23.863 44.657 1.00 89.88 85 ARG A C 1
ATOM 654 O O . ARG A 1 85 ? 21.307 -24.498 44.592 1.00 89.88 85 ARG A O 1
ATOM 661 N N . GLU A 1 86 ? 19.315 -24.085 45.557 1.00 89.94 86 GLU A N 1
ATOM 662 C CA . GLU A 1 86 ? 19.375 -25.100 46.599 1.00 89.94 86 GLU A CA 1
ATOM 663 C C . GLU A 1 86 ? 18.209 -26.075 46.429 1.00 89.94 86 GLU A C 1
ATOM 665 O O . GLU A 1 86 ? 17.145 -25.710 45.917 1.00 89.94 86 GLU A O 1
ATOM 670 N N . VAL A 1 87 ? 18.431 -27.322 46.828 1.00 91.81 87 VAL A N 1
ATOM 671 C CA . VAL A 1 87 ? 17.449 -28.408 46.800 1.00 91.81 87 VAL A CA 1
ATOM 672 C C . VAL A 1 87 ? 17.309 -29.031 48.187 1.00 91.81 87 VAL A C 1
ATOM 674 O O . VAL A 1 87 ? 18.191 -28.892 49.030 1.00 91.81 87 VAL A O 1
ATOM 677 N N . ALA A 1 88 ? 16.180 -29.694 48.425 1.00 89.81 88 ALA A N 1
ATOM 678 C CA . ALA A 1 88 ? 15.850 -30.377 49.673 1.00 89.81 88 ALA A CA 1
ATOM 679 C C . ALA A 1 88 ? 16.145 -31.888 49.614 1.00 89.81 88 ALA A C 1
ATOM 681 O O . ALA A 1 88 ? 16.314 -32.531 50.645 1.00 89.81 88 ALA A O 1
ATOM 682 N N . PHE A 1 89 ? 16.218 -32.479 48.419 1.00 90.31 89 PHE A N 1
ATOM 683 C CA . PHE A 1 89 ? 16.498 -33.907 48.257 1.00 90.31 89 PHE A CA 1
ATOM 684 C C . PHE A 1 89 ? 17.917 -34.157 47.754 1.00 90.31 89 PHE A C 1
ATOM 686 O O . PHE A 1 89 ? 18.292 -33.679 46.684 1.00 90.31 89 PHE A O 1
ATOM 693 N N . ASP A 1 90 ? 18.672 -34.981 48.484 1.00 89.00 90 ASP A N 1
ATOM 694 C CA . ASP A 1 90 ? 19.906 -35.580 47.975 1.00 89.00 90 ASP A CA 1
ATOM 695 C C . ASP A 1 90 ? 19.552 -36.680 46.969 1.00 89.00 90 ASP A C 1
ATOM 697 O O . ASP A 1 90 ? 18.878 -37.659 47.312 1.00 89.00 90 ASP A O 1
ATOM 701 N N . ALA A 1 91 ? 20.043 -36.534 45.739 1.00 88.94 91 ALA A N 1
ATOM 702 C CA . ALA A 1 91 ? 19.844 -37.460 44.633 1.00 88.94 91 ALA A CA 1
ATOM 703 C C . ALA A 1 91 ? 20.201 -38.918 44.969 1.00 88.94 91 ALA A C 1
ATOM 705 O O . ALA A 1 91 ? 19.560 -39.842 44.463 1.00 88.94 91 ALA A O 1
ATOM 706 N N . ALA A 1 92 ? 21.168 -39.151 45.864 1.00 88.06 92 ALA A N 1
ATOM 707 C CA . ALA A 1 92 ? 21.527 -40.496 46.306 1.00 88.06 92 ALA A CA 1
ATOM 708 C C . ALA A 1 92 ? 20.408 -41.179 47.115 1.00 88.06 92 ALA A C 1
ATOM 710 O O . ALA A 1 92 ? 20.336 -42.411 47.147 1.00 88.06 92 ALA A O 1
ATOM 711 N N . THR A 1 93 ? 19.539 -40.397 47.755 1.00 89.94 93 THR A N 1
ATOM 712 C CA . THR A 1 93 ? 18.465 -40.867 48.645 1.00 89.94 93 THR A CA 1
ATOM 713 C C . THR A 1 93 ? 17.081 -40.843 47.997 1.00 89.94 93 THR A C 1
ATOM 715 O O . THR A 1 93 ? 16.123 -41.346 48.584 1.00 89.94 93 THR A O 1
ATOM 718 N N . VAL A 1 94 ? 16.951 -40.280 46.792 1.00 95.06 94 VAL A N 1
ATOM 719 C CA . VAL A 1 94 ? 15.668 -40.187 46.085 1.00 95.06 94 VAL A CA 1
ATOM 720 C C . VAL A 1 94 ? 15.126 -41.577 45.751 1.00 95.06 94 VAL A C 1
ATOM 722 O O . VAL A 1 94 ? 15.806 -42.415 45.157 1.00 95.06 94 VAL A O 1
ATOM 725 N N . ARG A 1 95 ? 13.859 -41.785 46.111 1.00 96.88 95 ARG A N 1
ATOM 726 C CA . ARG A 1 95 ? 13.013 -42.902 45.699 1.00 96.88 95 ARG A CA 1
ATOM 727 C C . ARG A 1 95 ? 11.695 -42.330 45.190 1.00 96.88 95 ARG A C 1
ATOM 729 O O . ARG A 1 95 ? 10.766 -42.093 45.963 1.00 96.88 95 ARG A O 1
ATOM 736 N N . ALA A 1 96 ? 11.643 -42.076 43.888 1.00 97.88 96 ALA A N 1
ATOM 737 C CA . ALA A 1 96 ? 10.509 -41.458 43.217 1.00 97.88 96 ALA A CA 1
ATOM 738 C C . ALA A 1 96 ? 9.534 -42.504 42.671 1.00 97.88 96 ALA A C 1
ATOM 740 O O . ALA A 1 96 ? 9.937 -43.397 41.930 1.00 97.88 96 ALA A O 1
ATOM 741 N N . ALA A 1 97 ? 8.250 -42.363 42.988 1.00 97.94 97 ALA A N 1
ATOM 742 C CA . ALA A 1 97 ? 7.164 -43.141 42.408 1.00 97.94 97 ALA A CA 1
ATOM 743 C C . ALA A 1 97 ? 6.422 -42.313 41.350 1.00 97.94 97 ALA A C 1
ATOM 745 O O . ALA A 1 97 ? 5.901 -41.240 41.647 1.00 97.94 97 ALA A O 1
ATOM 746 N N . VAL A 1 98 ? 6.339 -42.822 40.123 1.00 97.88 98 VAL A N 1
ATOM 747 C CA . VAL A 1 98 ? 5.587 -42.229 39.010 1.00 97.88 98 VAL A CA 1
ATOM 748 C C . VAL A 1 98 ? 4.374 -43.102 38.726 1.00 97.88 98 VAL A C 1
ATOM 750 O O . VAL A 1 98 ? 4.517 -44.294 38.457 1.00 97.88 98 VAL A O 1
ATOM 753 N N . VAL A 1 99 ? 3.176 -42.523 38.764 1.00 96.56 99 VAL A N 1
ATOM 754 C CA . VAL A 1 99 ? 1.924 -43.247 38.507 1.00 96.56 99 VAL A CA 1
ATOM 755 C C . VAL A 1 99 ? 1.125 -42.562 37.405 1.00 96.56 99 VAL A C 1
ATOM 757 O O . VAL A 1 99 ? 0.968 -41.341 37.407 1.00 96.56 99 VAL A O 1
ATOM 760 N N . THR A 1 100 ? 0.593 -43.349 36.466 1.00 95.19 100 THR A N 1
ATOM 761 C CA . THR A 1 100 ? -0.336 -42.861 35.439 1.00 95.19 100 THR A CA 1
ATOM 762 C C . THR A 1 100 ? -1.746 -43.384 35.679 1.00 95.19 100 THR A C 1
ATOM 764 O O . THR A 1 100 ? -1.951 -44.595 35.746 1.00 95.19 100 THR A O 1
ATOM 767 N N . CYS A 1 101 ? -2.722 -42.481 35.771 1.00 90.81 101 CYS A N 1
ATOM 768 C CA . CYS A 1 101 ? -4.106 -42.794 36.130 1.00 90.81 101 CYS A CA 1
ATOM 769 C C . CYS A 1 101 ? -5.123 -42.239 35.112 1.00 90.81 101 CYS A C 1
ATOM 771 O O . CYS A 1 101 ? -4.873 -41.264 34.395 1.00 90.81 101 CYS A O 1
ATOM 773 N N . GLY A 1 102 ? -6.322 -42.832 35.082 1.00 87.00 102 GLY A N 1
ATOM 774 C CA . GLY A 1 102 ? -7.433 -42.387 34.238 1.00 87.00 102 GLY A CA 1
ATOM 775 C C . GLY A 1 102 ? -7.295 -42.757 32.756 1.00 87.00 102 GLY A C 1
ATOM 776 O O . GLY A 1 102 ? -6.504 -43.612 32.371 1.00 87.00 102 GLY A O 1
ATOM 777 N N . GLY A 1 103 ? -8.118 -42.150 31.897 1.00 86.88 103 GLY A N 1
ATOM 778 C CA . GLY A 1 103 ? -8.126 -42.474 30.465 1.00 86.88 103 GLY A CA 1
ATOM 779 C C . GLY A 1 103 ? -6.904 -41.948 29.701 1.00 86.88 103 GLY A C 1
ATOM 780 O O . GLY A 1 103 ? -6.324 -40.930 30.082 1.00 86.88 103 GLY A O 1
ATOM 781 N N . LEU A 1 104 ? -6.567 -42.610 28.589 1.00 90.31 104 LEU A N 1
ATOM 782 C CA . LEU A 1 104 ? -5.406 -42.281 27.752 1.00 90.31 104 LEU A CA 1
ATOM 783 C C . LEU A 1 104 ? -5.466 -40.849 27.196 1.00 90.31 104 LEU A C 1
ATOM 785 O O . LEU A 1 104 ? -6.559 -40.311 26.976 1.00 90.31 104 LEU A O 1
ATOM 789 N N . CYS A 1 105 ? -4.286 -40.265 26.993 1.00 91.12 105 CYS A N 1
ATOM 790 C CA . CYS A 1 105 ? -4.053 -38.963 26.371 1.00 91.12 105 CYS A CA 1
ATOM 791 C C . CYS A 1 105 ? -2.700 -39.000 25.633 1.00 91.12 105 CYS A C 1
ATOM 793 O O . CYS A 1 105 ? -1.756 -39.594 26.178 1.00 91.12 105 CYS A O 1
ATOM 795 N N . PRO A 1 106 ? -2.560 -38.373 24.451 1.00 94.12 106 PRO A N 1
ATOM 796 C CA . PRO A 1 106 ? -1.255 -38.202 23.822 1.00 94.12 106 PRO A CA 1
ATOM 797 C C . PRO A 1 106 ? -0.269 -37.520 24.781 1.00 94.12 106 PRO A C 1
ATOM 799 O O . PRO A 1 106 ? -0.613 -36.555 25.456 1.00 94.12 106 PRO A O 1
ATOM 802 N N . GLY A 1 107 ? 0.955 -38.046 24.873 1.00 94.06 107 GLY A N 1
ATOM 803 C CA . GLY A 1 107 ? 2.029 -37.453 25.683 1.00 94.06 107 GLY A CA 1
ATOM 804 C C . GLY A 1 107 ? 2.219 -38.034 27.090 1.00 94.06 107 GLY A C 1
ATOM 805 O O . GLY A 1 107 ? 3.217 -37.722 27.732 1.00 94.06 107 GLY A O 1
ATOM 806 N N . MET A 1 108 ? 1.356 -38.947 27.564 1.00 94.88 108 MET A N 1
ATOM 807 C CA . MET A 1 108 ? 1.552 -39.611 28.872 1.00 94.88 108 MET A CA 1
ATOM 808 C C . MET A 1 108 ? 2.913 -40.315 28.977 1.00 94.88 108 MET A C 1
ATOM 810 O O . MET A 1 108 ? 3.634 -40.142 29.957 1.00 94.88 108 MET A O 1
ATOM 814 N N . ASN A 1 109 ? 3.286 -41.076 27.947 1.00 95.94 109 ASN A N 1
ATOM 815 C CA . ASN A 1 109 ? 4.594 -41.723 27.865 1.00 95.94 109 ASN A CA 1
ATOM 816 C C . ASN A 1 109 ? 5.756 -40.727 27.805 1.00 95.94 109 ASN A C 1
ATOM 818 O O . ASN A 1 109 ? 6.817 -41.004 28.363 1.00 95.94 109 ASN A O 1
ATOM 822 N N . THR A 1 110 ? 5.560 -39.582 27.143 1.00 96.75 110 THR A N 1
ATOM 823 C CA . THR A 1 110 ? 6.546 -38.499 27.112 1.00 96.75 110 THR A CA 1
ATOM 824 C C . THR A 1 110 ? 6.762 -37.982 28.529 1.00 96.75 110 THR A C 1
ATOM 826 O O . THR A 1 110 ? 7.880 -38.039 29.009 1.00 96.75 110 THR A O 1
ATOM 829 N N . VAL A 1 111 ? 5.708 -37.621 29.271 1.00 97.25 111 VAL A N 1
ATOM 830 C CA . VAL A 1 111 ? 5.835 -37.171 30.672 1.00 97.25 111 VAL A CA 1
ATOM 831 C C . VAL A 1 111 ? 6.605 -38.177 31.535 1.00 97.25 111 VAL A C 1
ATOM 833 O O . VAL A 1 111 ? 7.534 -37.787 32.236 1.00 97.25 111 VAL A O 1
ATOM 836 N N . VAL A 1 112 ? 6.265 -39.470 31.470 1.00 97.25 112 VAL A N 1
ATOM 837 C CA . VAL A 1 112 ? 6.970 -40.500 32.256 1.00 97.25 112 VAL A CA 1
ATOM 838 C C . VAL A 1 112 ? 8.446 -40.587 31.864 1.00 97.25 112 VAL A C 1
ATOM 840 O O . VAL A 1 112 ? 9.303 -40.643 32.744 1.00 97.25 112 VAL A O 1
ATOM 843 N N . ARG A 1 113 ? 8.757 -40.549 30.561 1.00 96.69 113 ARG A N 1
ATOM 844 C CA . ARG A 1 113 ? 10.140 -40.521 30.070 1.00 96.69 113 ARG A CA 1
ATOM 845 C C . ARG A 1 113 ? 10.900 -39.324 30.632 1.00 96.69 113 ARG A C 1
ATOM 847 O O . ARG A 1 113 ? 11.985 -39.509 31.167 1.00 96.69 113 ARG A O 1
ATOM 854 N N . GLU A 1 114 ? 10.342 -38.124 30.525 1.00 97.38 114 GLU A N 1
ATOM 855 C CA . GLU A 1 114 ? 11.013 -36.886 30.938 1.00 97.38 114 GLU A CA 1
ATOM 856 C C . GLU A 1 114 ? 11.188 -36.801 32.463 1.00 97.38 114 GLU A C 1
ATOM 858 O O . GLU A 1 114 ? 12.183 -36.258 32.930 1.00 97.38 114 GLU A O 1
ATOM 863 N N . LEU A 1 115 ? 10.292 -37.406 33.255 1.00 97.69 115 LEU A N 1
ATOM 864 C CA . LEU A 1 115 ? 10.492 -37.574 34.700 1.00 97.69 115 LEU A CA 1
ATOM 865 C C . LEU A 1 115 ? 11.695 -38.473 35.011 1.00 97.69 115 LEU A C 1
ATOM 867 O O . LEU A 1 115 ? 12.541 -38.114 35.826 1.00 97.69 115 LEU A O 1
ATOM 871 N N . VAL A 1 116 ? 11.785 -39.632 34.354 1.00 97.38 116 VAL A N 1
ATOM 872 C CA . VAL A 1 116 ? 12.871 -40.603 34.570 1.00 97.38 116 VAL A CA 1
ATOM 873 C C . VAL A 1 116 ? 14.212 -40.038 34.104 1.00 97.38 116 VAL A C 1
ATOM 875 O O . VAL A 1 116 ? 15.186 -40.061 34.855 1.00 97.38 116 VAL A O 1
ATOM 878 N N . VAL A 1 117 ? 14.253 -39.497 32.884 1.00 95.31 117 VAL A N 1
ATOM 879 C CA . VAL A 1 117 ? 15.452 -38.889 32.294 1.00 95.31 117 VAL A CA 1
ATOM 880 C C . VAL A 1 117 ? 15.869 -37.659 33.093 1.00 95.31 117 VAL A C 1
ATOM 882 O O . VAL A 1 117 ? 17.027 -37.556 33.473 1.00 95.31 117 VAL A O 1
ATOM 885 N N . GLY A 1 118 ? 14.940 -36.764 33.437 1.00 94.19 118 GLY A N 1
ATOM 886 C CA . GLY A 1 118 ? 15.253 -35.555 34.195 1.00 94.19 118 GLY A CA 1
ATOM 887 C C . GLY A 1 118 ? 15.781 -35.844 35.604 1.00 94.19 118 GLY A C 1
ATOM 888 O O . GLY A 1 118 ? 16.765 -35.239 36.021 1.00 94.19 118 GLY A O 1
ATOM 889 N N . LEU A 1 119 ? 15.194 -36.797 36.335 1.00 95.69 119 LEU A N 1
ATOM 890 C CA . LEU A 1 119 ? 15.707 -37.197 37.652 1.00 95.69 119 LEU A CA 1
ATOM 891 C C . LEU A 1 119 ? 17.099 -37.838 37.547 1.00 95.69 119 LEU A C 1
ATOM 893 O O . LEU A 1 119 ? 17.983 -37.516 38.342 1.00 95.69 119 LEU A O 1
ATOM 897 N N . SER A 1 120 ? 17.313 -38.713 36.563 1.00 93.00 120 SER A N 1
ATOM 898 C CA . SER A 1 120 ? 18.584 -39.424 36.392 1.00 93.00 120 SER A CA 1
ATOM 899 C C . SER A 1 120 ? 19.701 -38.518 35.871 1.00 93.00 120 SER A C 1
ATOM 901 O O . SER A 1 120 ? 20.790 -38.508 36.435 1.00 93.00 120 SER A O 1
ATOM 903 N N . GLU A 1 121 ? 19.454 -37.776 34.794 1.00 90.31 121 GLU A N 1
ATOM 904 C CA . GLU A 1 121 ? 20.484 -37.026 34.071 1.00 90.31 121 GLU A CA 1
ATOM 905 C C . GLU A 1 121 ? 20.677 -35.619 34.644 1.00 90.31 121 GLU A C 1
ATOM 907 O O . GLU A 1 121 ? 21.814 -35.221 34.865 1.00 90.31 121 GLU A O 1
ATOM 912 N N . LEU A 1 122 ? 19.603 -34.878 34.964 1.00 89.06 122 LEU A N 1
ATOM 913 C CA . LEU A 1 122 ? 19.748 -33.506 35.483 1.00 89.06 122 LEU A CA 1
ATOM 914 C C . LEU A 1 122 ? 20.138 -33.486 36.961 1.00 89.06 122 LEU A C 1
ATOM 916 O O . LEU A 1 122 ? 20.932 -32.645 37.380 1.00 89.06 122 LEU A O 1
ATOM 920 N N . TYR A 1 123 ? 19.562 -34.390 37.755 1.00 91.38 123 TYR A N 1
ATOM 921 C CA . TYR A 1 123 ? 19.740 -34.405 39.208 1.00 91.38 123 TYR A CA 1
ATOM 922 C C . TYR A 1 123 ? 20.647 -35.525 39.718 1.00 91.38 123 TYR A C 1
ATOM 924 O O . TYR A 1 123 ? 21.020 -35.489 40.886 1.00 91.38 123 TYR A O 1
ATOM 932 N N . GLY A 1 124 ? 21.045 -36.483 38.878 1.00 89.88 124 GLY A N 1
ATOM 933 C CA . GLY A 1 124 ? 21.957 -37.558 39.276 1.00 89.88 124 GLY A CA 1
ATOM 934 C C . GLY A 1 124 ? 21.318 -38.629 40.165 1.00 89.88 124 GLY A C 1
ATOM 935 O O . GLY A 1 124 ? 22.024 -39.287 40.931 1.00 89.88 124 GLY A O 1
ATOM 936 N N . VAL A 1 125 ? 19.991 -38.805 40.113 1.00 93.38 125 VAL A N 1
ATOM 937 C CA . VAL A 1 125 ? 19.310 -39.881 40.850 1.00 93.38 125 VAL A CA 1
ATOM 938 C C . VAL A 1 125 ? 19.810 -41.232 40.338 1.00 93.38 125 VAL A C 1
ATOM 940 O O . VAL A 1 125 ? 19.804 -41.501 39.138 1.00 93.38 125 VAL A O 1
ATOM 943 N N . ARG A 1 126 ? 20.268 -42.090 41.256 1.00 86.38 126 ARG A N 1
ATOM 944 C CA . ARG A 1 126 ? 20.907 -43.372 40.915 1.00 86.38 126 ARG A CA 1
ATOM 945 C C . ARG A 1 126 ? 19.942 -44.315 40.190 1.00 86.38 126 ARG A C 1
ATOM 947 O O . ARG A 1 126 ? 18.740 -44.312 40.459 1.00 86.38 126 ARG A O 1
ATOM 954 N N . SER A 1 127 ? 20.479 -45.196 39.344 1.00 77.19 127 SER A N 1
ATOM 955 C CA . SER A 1 127 ? 19.721 -46.319 38.777 1.00 77.19 127 SER A CA 1
ATOM 956 C C . SER A 1 127 ? 19.065 -47.130 39.902 1.00 77.19 127 SER A C 1
ATOM 958 O O . SER A 1 127 ? 19.733 -47.525 40.858 1.00 77.19 127 SER A O 1
ATOM 960 N N . GLY A 1 128 ? 17.748 -47.332 39.813 1.00 82.12 128 GLY A N 1
ATOM 961 C CA . GLY A 1 128 ? 16.937 -47.907 40.896 1.00 82.12 128 GLY A CA 1
ATOM 962 C C . GLY A 1 128 ? 16.364 -46.891 41.897 1.00 82.12 128 GLY A C 1
ATOM 963 O O . GLY A 1 128 ? 15.776 -47.302 42.893 1.00 82.12 128 GLY A O 1
ATOM 964 N N . GLY A 1 129 ? 16.513 -45.585 41.655 1.00 91.69 129 GLY A N 1
ATOM 965 C CA . GLY A 1 129 ? 15.886 -44.507 42.432 1.00 91.69 129 GLY A CA 1
ATOM 966 C C . GLY A 1 129 ? 14.541 -44.017 41.876 1.00 91.69 129 GLY A C 1
ATOM 967 O O . GLY A 1 129 ? 13.837 -43.277 42.557 1.00 91.69 129 GLY A O 1
ATOM 968 N N . VAL A 1 130 ? 14.146 -44.432 40.667 1.00 97.56 130 VAL A N 1
ATOM 969 C CA . VAL A 1 130 ? 12.860 -44.072 40.046 1.00 97.56 130 VAL A CA 1
ATOM 970 C C . VAL A 1 130 ? 12.053 -45.333 39.757 1.00 97.56 130 VAL A C 1
ATOM 972 O O . VAL A 1 130 ? 12.575 -46.314 39.230 1.00 97.56 130 VAL A O 1
ATOM 975 N N . PHE A 1 131 ? 10.772 -45.306 40.107 1.00 97.62 131 PHE A N 1
ATOM 976 C CA . PHE A 1 131 ? 9.869 -46.444 40.051 1.00 97.62 131 PHE A CA 1
ATOM 977 C C . PHE A 1 131 ? 8.564 -46.066 39.355 1.00 97.62 131 PHE A C 1
ATOM 979 O O . PHE A 1 131 ? 7.946 -45.053 39.670 1.00 97.62 131 PHE A O 1
ATOM 986 N N . GLY A 1 132 ? 8.119 -46.901 38.425 1.00 97.00 132 GLY A N 1
ATOM 987 C CA . GLY A 1 132 ? 6.806 -46.824 37.806 1.00 97.00 132 GLY A CA 1
ATOM 988 C C . GLY A 1 132 ? 5.801 -47.674 38.569 1.00 97.00 132 GLY A C 1
ATOM 989 O O . GLY A 1 132 ? 5.984 -48.883 38.699 1.00 97.00 132 GLY A O 1
ATOM 990 N N . VAL A 1 133 ? 4.724 -47.057 39.039 1.00 96.69 133 VAL A N 1
ATOM 991 C CA . VAL A 1 133 ? 3.586 -47.747 39.652 1.00 96.69 133 VAL A CA 1
ATOM 992 C C . VAL A 1 133 ? 2.623 -48.145 38.543 1.00 96.69 133 VAL A C 1
ATOM 994 O O . VAL A 1 133 ? 2.053 -47.279 37.867 1.00 96.69 133 VAL A O 1
ATOM 997 N N . ARG A 1 134 ? 2.466 -49.451 38.317 1.00 94.06 134 ARG A N 1
ATOM 998 C CA . ARG A 1 134 ? 1.670 -49.940 37.195 1.00 94.06 134 ARG A CA 1
ATOM 999 C C . ARG A 1 134 ? 0.179 -49.888 37.478 1.00 94.06 134 ARG A C 1
ATOM 1001 O O . ARG A 1 134 ? -0.274 -50.030 38.608 1.00 94.06 134 ARG A O 1
ATOM 1008 N N . ASN A 1 135 ? -0.596 -49.742 36.408 1.00 91.25 135 ASN A N 1
ATOM 1009 C CA . ASN A 1 135 ? -2.052 -49.861 36.441 1.00 91.25 135 ASN A CA 1
ATOM 1010 C C . ASN A 1 135 ? -2.743 -48.838 37.361 1.00 91.25 135 ASN A C 1
ATOM 1012 O O . ASN A 1 135 ? -3.764 -49.151 37.958 1.00 91.25 135 ASN A O 1
ATOM 1016 N N . GLY A 1 136 ? -2.227 -47.609 37.459 1.00 92.06 136 GLY A N 1
ATOM 1017 C CA . GLY A 1 136 ? -2.830 -46.539 38.260 1.00 92.06 136 GLY A CA 1
ATOM 1018 C C . GLY A 1 136 ? -2.656 -46.713 39.773 1.00 92.06 136 GLY A C 1
ATOM 1019 O O . GLY A 1 136 ? -1.770 -47.422 40.240 1.00 92.06 136 GLY A O 1
ATOM 1020 N N . TYR A 1 137 ? -3.503 -46.056 40.574 1.00 93.44 137 TYR A N 1
ATOM 1021 C CA . TYR A 1 137 ? -3.332 -46.013 42.035 1.00 93.44 137 TYR A CA 1
ATOM 1022 C C . TYR A 1 137 ? -3.393 -47.374 42.737 1.00 93.44 137 TYR A C 1
ATOM 1024 O O . TYR A 1 137 ? -2.784 -47.537 43.793 1.00 93.44 137 TYR A O 1
ATOM 1032 N N . ARG A 1 138 ? -4.077 -48.362 42.151 1.00 90.56 138 ARG A N 1
ATOM 1033 C CA . ARG A 1 138 ? -4.086 -49.736 42.678 1.00 90.56 138 ARG A CA 1
ATOM 1034 C C . ARG A 1 138 ? -2.692 -50.365 42.714 1.00 90.56 138 ARG A C 1
ATOM 1036 O O . ARG A 1 138 ? -2.424 -51.163 43.608 1.00 90.56 138 ARG A O 1
ATOM 1043 N N . GLY A 1 139 ? -1.807 -49.949 41.804 1.00 91.38 139 GLY A N 1
ATOM 1044 C CA . GLY A 1 139 ? -0.433 -50.435 41.709 1.00 91.38 139 GLY A CA 1
ATOM 1045 C C . GLY A 1 139 ? 0.374 -50.244 42.987 1.00 91.38 139 GLY A C 1
ATOM 1046 O O . GLY A 1 139 ? 1.243 -51.058 43.284 1.00 91.38 139 GLY A O 1
ATOM 1047 N N . PHE A 1 140 ? 0.056 -49.211 43.779 1.00 92.69 140 PHE A N 1
ATOM 1048 C CA . PHE A 1 140 ? 0.741 -48.956 45.046 1.00 92.69 140 PHE A CA 1
ATOM 1049 C C . PHE A 1 140 ? 0.587 -50.132 46.016 1.00 92.69 140 PHE A C 1
ATOM 1051 O O . PHE A 1 140 ? 1.565 -50.572 46.610 1.00 92.69 140 PHE A O 1
ATOM 1058 N N . TYR A 1 141 ? -0.623 -50.671 46.170 1.00 88.81 141 TYR A N 1
ATOM 1059 C CA . TYR A 1 141 ? -0.905 -51.715 47.160 1.00 88.81 141 TYR A CA 1
ATOM 1060 C C . TYR A 1 141 ? -1.068 -53.119 46.571 1.00 88.81 141 TYR A C 1
ATOM 1062 O O . TYR A 1 141 ? -1.219 -54.067 47.341 1.00 88.81 141 TYR A O 1
ATOM 1070 N N . SER A 1 142 ? -1.064 -53.266 45.244 1.00 86.25 142 SER A N 1
ATOM 1071 C CA . SER A 1 142 ? -0.893 -54.565 44.582 1.00 86.25 142 SER A CA 1
ATOM 1072 C C . SER A 1 142 ? 0.578 -54.966 44.438 1.00 86.25 142 SER A C 1
ATOM 1074 O O . SER A 1 142 ? 0.849 -56.026 43.887 1.00 86.25 142 SER A O 1
ATOM 1076 N N . GLU A 1 143 ? 1.500 -54.112 44.901 1.00 74.44 143 GLU A N 1
ATOM 1077 C CA . GLU A 1 143 ? 2.957 -54.301 44.832 1.00 74.44 143 GLU A CA 1
ATOM 1078 C C . GLU A 1 143 ? 3.483 -54.481 43.391 1.00 74.44 143 GLU A C 1
ATOM 1080 O O . GLU A 1 143 ? 4.528 -55.081 43.160 1.00 74.44 143 GLU A O 1
ATOM 1085 N N . ASP A 1 144 ? 2.774 -53.908 42.408 1.00 84.44 144 ASP A N 1
ATOM 1086 C CA . ASP A 1 144 ? 3.134 -53.942 40.982 1.00 84.44 144 ASP A CA 1
ATOM 1087 C C . ASP A 1 144 ? 3.932 -52.680 40.613 1.00 84.44 144 ASP A C 1
ATOM 1089 O O . ASP A 1 144 ? 3.479 -51.781 39.894 1.00 84.44 144 ASP A O 1
ATOM 1093 N N . VAL A 1 145 ? 5.121 -52.582 41.207 1.00 91.19 145 VAL A N 1
ATOM 1094 C CA . VAL A 1 145 ? 6.052 -51.465 41.044 1.00 91.19 145 VAL A CA 1
ATOM 1095 C C . VAL A 1 145 ? 7.276 -51.940 40.269 1.00 91.19 145 VAL A C 1
ATOM 1097 O O . VAL A 1 145 ? 7.907 -52.929 40.638 1.00 91.19 145 VAL A O 1
ATOM 1100 N N . VAL A 1 146 ? 7.658 -51.208 39.221 1.00 94.56 146 VAL A N 1
ATOM 1101 C CA . VAL A 1 146 ? 8.821 -51.541 38.387 1.00 94.56 146 VAL A CA 1
ATOM 1102 C C . VAL A 1 146 ? 9.888 -50.449 38.430 1.00 94.56 146 VAL A C 1
ATOM 1104 O O . VAL A 1 146 ? 9.537 -49.271 38.389 1.00 94.56 146 VAL A O 1
ATOM 1107 N N . PRO A 1 147 ? 11.187 -50.787 38.497 1.00 95.25 147 PRO A N 1
ATOM 1108 C CA . PRO A 1 147 ? 12.244 -49.791 38.367 1.00 95.25 147 PRO A CA 1
ATOM 1109 C C . PRO A 1 147 ? 12.246 -49.202 36.951 1.00 95.25 147 PRO A C 1
ATOM 1111 O O . PRO A 1 147 ? 11.980 -49.908 35.976 1.00 95.25 147 PRO A O 1
ATOM 1114 N N . LEU A 1 148 ? 12.542 -47.908 36.845 1.00 96.12 148 LEU A N 1
ATOM 1115 C CA . LEU A 1 148 ? 12.675 -47.190 35.581 1.00 96.12 148 LEU A CA 1
ATOM 1116 C C . LEU A 1 148 ? 14.054 -46.531 35.495 1.00 96.12 148 LEU A C 1
ATOM 1118 O O . LEU A 1 148 ? 14.546 -45.962 36.469 1.00 96.12 148 LEU A O 1
ATOM 1122 N N . ASP A 1 149 ? 14.645 -46.574 34.307 1.00 94.38 149 ASP A N 1
ATOM 1123 C CA . ASP A 1 149 ? 15.896 -45.899 33.964 1.00 94.38 149 ASP A CA 1
ATOM 1124 C C . ASP A 1 149 ? 15.815 -45.293 32.545 1.00 94.38 149 ASP A C 1
ATOM 1126 O O . ASP A 1 149 ? 14.897 -45.640 31.787 1.00 94.38 149 ASP A O 1
ATOM 1130 N N . PRO A 1 150 ? 16.731 -44.373 32.170 1.00 95.12 150 PRO A N 1
ATOM 1131 C CA . PRO A 1 150 ? 16.713 -43.718 30.859 1.00 95.12 150 PRO A CA 1
ATOM 1132 C C . PRO A 1 150 ? 16.690 -44.683 29.666 1.00 95.12 150 PRO A C 1
ATOM 1134 O O . PRO A 1 150 ? 16.005 -44.413 28.679 1.00 95.12 150 PRO A O 1
ATOM 1137 N N . ALA A 1 151 ? 17.371 -45.829 29.771 1.00 92.75 151 ALA A N 1
ATOM 1138 C CA . ALA A 1 151 ? 17.392 -46.846 28.721 1.00 92.75 151 ALA A CA 1
ATOM 1139 C C . ALA A 1 151 ? 16.011 -47.499 28.542 1.00 92.75 151 ALA A C 1
ATOM 1141 O O . ALA A 1 151 ? 15.532 -47.678 27.423 1.00 92.75 151 ALA A O 1
ATOM 1142 N N . THR A 1 152 ? 15.319 -47.789 29.643 1.00 92.44 152 THR A N 1
ATOM 1143 C CA . THR A 1 152 ? 13.991 -48.410 29.636 1.00 92.44 152 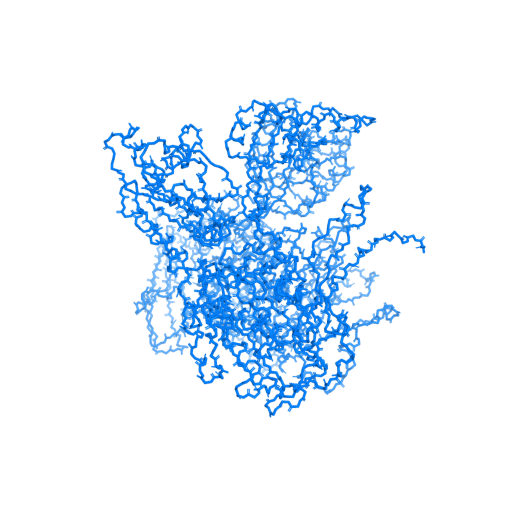THR A CA 1
ATOM 1144 C C . THR A 1 152 ? 12.943 -47.510 28.979 1.00 92.44 152 THR A C 1
ATOM 1146 O O . THR A 1 152 ? 12.052 -48.010 28.287 1.00 92.44 152 THR A O 1
ATOM 1149 N N . VAL A 1 153 ? 13.044 -46.188 29.165 1.00 95.06 153 VAL A N 1
ATOM 1150 C CA . VAL A 1 153 ? 12.056 -45.205 28.675 1.00 95.06 153 VAL A CA 1
ATOM 1151 C C . VAL A 1 153 ? 12.429 -44.522 27.354 1.00 95.06 153 VAL A C 1
ATOM 1153 O O . VAL A 1 153 ? 11.646 -43.716 26.843 1.00 95.06 153 VAL A O 1
ATOM 1156 N N . GLU A 1 154 ? 13.590 -44.838 26.770 1.00 92.75 154 GLU A N 1
ATOM 1157 C CA . GLU A 1 154 ? 14.214 -44.092 25.666 1.00 92.75 154 GLU A CA 1
ATOM 1158 C C . GLU A 1 154 ? 13.231 -43.750 24.534 1.00 92.75 154 GLU A C 1
ATOM 1160 O O . GLU A 1 154 ? 13.135 -42.600 24.093 1.00 92.75 154 GLU A O 1
ATOM 1165 N N . HIS A 1 155 ? 12.449 -44.738 24.095 1.00 93.44 155 HIS A N 1
ATOM 1166 C CA . HIS A 1 155 ? 11.544 -44.630 22.948 1.00 93.44 155 HIS A CA 1
ATOM 1167 C C . HIS A 1 155 ? 10.072 -44.412 23.314 1.00 93.44 155 HIS A C 1
ATOM 1169 O O . HIS A 1 155 ? 9.212 -44.428 22.430 1.00 93.44 155 HIS A O 1
ATOM 1175 N N . TRP A 1 156 ? 9.743 -44.217 24.592 1.00 95.25 156 TRP A N 1
ATOM 1176 C CA . TRP A 1 156 ? 8.347 -44.156 25.031 1.00 95.25 156 TRP A CA 1
ATOM 1177 C C . TRP A 1 156 ? 7.606 -42.945 24.445 1.00 95.25 156 TRP A C 1
ATOM 1179 O O . TRP A 1 156 ? 6.450 -43.083 24.057 1.00 95.25 156 TRP A O 1
ATOM 1189 N N . HIS A 1 157 ? 8.282 -41.808 24.249 1.00 93.19 157 HIS A N 1
ATOM 1190 C CA . HIS A 1 157 ? 7.717 -40.601 23.618 1.00 93.19 157 HIS A CA 1
ATOM 1191 C C . HIS A 1 157 ? 7.207 -40.818 22.177 1.00 93.19 157 HIS A C 1
ATOM 1193 O O . HIS A 1 157 ? 6.351 -40.079 21.701 1.00 93.19 157 HIS A O 1
ATOM 1199 N N . LYS A 1 158 ? 7.696 -41.850 21.472 1.00 92.12 158 LYS A N 1
ATOM 1200 C CA . LYS A 1 158 ? 7.250 -42.200 20.108 1.00 92.12 158 LYS A CA 1
ATOM 1201 C C . LYS A 1 158 ? 5.961 -43.027 20.095 1.00 92.12 158 LYS A C 1
ATOM 1203 O O . LYS A 1 158 ? 5.458 -43.360 19.026 1.00 92.12 158 LYS A O 1
ATOM 1208 N N . ARG A 1 159 ? 5.450 -43.413 21.267 1.00 92.06 159 ARG A N 1
ATOM 1209 C CA . ARG A 1 159 ? 4.303 -44.311 21.431 1.00 92.06 159 ARG A CA 1
ATOM 1210 C C . ARG A 1 159 ? 3.164 -43.568 22.114 1.00 92.06 159 ARG A C 1
ATOM 1212 O O . ARG A 1 159 ? 3.363 -42.951 23.159 1.00 92.06 159 ARG A O 1
ATOM 1219 N N . GLY A 1 160 ? 1.955 -43.692 21.577 1.00 89.62 160 GLY A N 1
ATOM 1220 C CA . GLY A 1 160 ? 0.758 -43.289 22.308 1.00 89.62 160 GLY A CA 1
ATOM 1221 C C . GLY A 1 160 ? 0.421 -44.243 23.462 1.00 89.62 160 GLY A C 1
ATOM 1222 O O . GLY A 1 160 ? 1.070 -45.276 23.660 1.00 89.62 160 GLY A O 1
ATOM 1223 N N . GLY A 1 161 ? -0.598 -43.884 24.242 1.00 92.00 161 GLY A N 1
ATOM 1224 C CA . GLY A 1 161 ? -0.995 -44.616 25.447 1.00 92.00 161 GLY A CA 1
ATOM 1225 C C . GLY A 1 161 ? -0.039 -44.420 26.634 1.00 92.00 161 GLY A C 1
ATOM 1226 O O . GLY A 1 161 ? 0.662 -43.414 26.718 1.00 92.00 161 GLY A O 1
ATOM 1227 N N . THR A 1 162 ? -0.028 -45.380 27.566 1.00 92.88 162 THR A N 1
ATOM 1228 C CA . THR A 1 162 ? 0.910 -45.422 28.704 1.00 92.88 162 THR A CA 1
ATOM 1229 C C . THR A 1 162 ? 1.503 -46.821 28.869 1.00 92.88 162 THR A C 1
ATOM 1231 O O . THR A 1 162 ? 0.765 -47.802 28.960 1.00 92.88 162 THR A O 1
ATOM 1234 N N . VAL A 1 163 ? 2.834 -46.930 28.910 1.00 93.88 163 VAL A N 1
ATOM 1235 C CA . VAL A 1 163 ? 3.540 -48.209 29.113 1.00 93.88 163 VAL A CA 1
ATOM 1236 C C . VAL A 1 163 ? 3.400 -48.719 30.552 1.00 93.88 163 VAL A C 1
ATOM 1238 O O . VAL A 1 163 ? 3.407 -49.928 30.768 1.00 93.88 163 VAL A O 1
ATOM 1241 N N . LEU A 1 164 ? 3.200 -47.830 31.533 1.00 93.00 164 LEU A N 1
ATOM 1242 C CA . LEU A 1 164 ? 2.911 -48.226 32.919 1.00 93.00 164 LEU A CA 1
ATOM 1243 C C . LEU A 1 164 ? 1.510 -48.831 33.081 1.00 93.00 164 LEU A C 1
ATOM 1245 O O . LEU A 1 164 ? 1.187 -49.383 34.130 1.00 93.00 164 LEU A O 1
ATOM 1249 N N . GLY A 1 165 ? 0.665 -48.737 32.055 1.00 90.44 165 GLY A N 1
ATOM 1250 C CA . GLY A 1 165 ? -0.749 -49.036 32.193 1.00 90.44 165 GLY A CA 1
ATOM 1251 C C . GLY A 1 165 ? -1.463 -47.978 33.034 1.00 90.44 165 GLY A C 1
ATOM 1252 O O . GLY A 1 165 ? -0.871 -47.079 33.631 1.00 90.44 165 GLY A O 1
ATOM 1253 N N . THR A 1 166 ? -2.782 -48.053 33.051 1.00 89.75 166 THR A N 1
ATOM 1254 C CA . THR A 1 166 ? -3.628 -47.132 33.806 1.00 89.75 166 THR A CA 1
ATOM 1255 C C . THR A 1 166 ? -4.878 -47.870 34.252 1.00 89.75 166 THR A C 1
ATOM 1257 O O . THR A 1 166 ? -5.280 -48.844 33.616 1.00 89.75 166 THR A O 1
ATOM 1260 N N . SER A 1 167 ? -5.511 -47.406 35.324 1.00 84.12 167 SER A N 1
ATOM 1261 C CA . SER A 1 167 ? -6.820 -47.895 35.743 1.00 84.12 167 SER A CA 1
ATOM 1262 C C . SER A 1 167 ? -7.820 -46.762 35.916 1.00 84.12 167 SER A C 1
ATOM 1264 O O . SER A 1 167 ? -7.470 -45.619 36.230 1.00 84.12 167 SER A O 1
ATOM 1266 N N . ARG A 1 168 ? -9.095 -47.117 35.752 1.00 74.19 168 ARG A N 1
ATOM 1267 C CA . ARG A 1 168 ? -10.227 -46.404 36.346 1.00 74.19 168 ARG A CA 1
ATOM 1268 C C . ARG A 1 168 ? -10.546 -47.081 37.691 1.00 74.19 168 ARG A C 1
ATOM 1270 O O . ARG A 1 168 ? -10.359 -48.287 37.823 1.00 74.19 168 ARG A O 1
ATOM 1277 N N . GLY A 1 169 ? -10.910 -46.306 38.711 1.00 69.31 169 GLY A N 1
ATOM 1278 C CA . GLY A 1 169 ? -11.155 -46.809 40.071 1.00 69.31 169 GLY A CA 1
ATOM 1279 C C . GLY A 1 169 ? -9.922 -47.384 40.798 1.00 69.31 169 GLY A C 1
ATOM 1280 O O . GLY A 1 169 ? -8.801 -47.388 40.278 1.00 69.31 169 GLY A O 1
ATOM 1281 N N . GLY A 1 170 ? -10.138 -47.881 42.022 1.00 77.25 170 GLY A N 1
ATOM 1282 C CA . GLY A 1 170 ? -9.101 -48.515 42.856 1.00 77.25 170 GLY A CA 1
ATOM 1283 C C . GLY A 1 170 ? -8.321 -47.569 43.781 1.00 77.25 170 GLY A C 1
ATOM 1284 O O . GLY A 1 170 ? -7.228 -47.919 44.222 1.00 77.25 170 GLY A O 1
ATOM 1285 N N . PHE A 1 171 ? -8.843 -46.376 44.073 1.00 89.31 171 PHE A N 1
ATOM 1286 C CA . PHE A 1 171 ? -8.219 -45.451 45.022 1.00 89.31 171 PHE A CA 1
ATOM 1287 C C . PHE A 1 171 ? -8.538 -45.848 46.471 1.00 89.31 171 PHE A C 1
ATOM 1289 O O . PHE A 1 171 ? -9.683 -45.737 46.905 1.00 89.31 171 PHE A O 1
ATOM 1296 N N . ASP A 1 172 ? -7.519 -46.256 47.225 1.00 92.81 172 ASP A N 1
ATOM 1297 C CA . ASP A 1 172 ? -7.601 -46.526 48.663 1.00 92.81 172 ASP A CA 1
ATOM 1298 C C . ASP A 1 172 ? -6.514 -45.718 49.374 1.00 92.81 172 ASP A C 1
ATOM 1300 O O . ASP A 1 172 ? -5.330 -46.044 49.296 1.00 92.81 172 ASP A O 1
ATOM 1304 N N . LEU A 1 173 ? -6.917 -44.628 50.029 1.00 94.50 173 LEU A N 1
ATOM 1305 C CA . LEU A 1 173 ? -5.986 -43.664 50.612 1.00 94.50 173 LEU A CA 1
ATOM 1306 C C . LEU A 1 173 ? -5.038 -44.308 51.631 1.00 94.50 173 LEU A C 1
ATOM 1308 O O . LEU A 1 173 ? -3.836 -44.058 51.581 1.00 94.50 173 LEU A O 1
ATOM 1312 N N . ALA A 1 174 ? -5.574 -45.132 52.536 1.00 93.00 174 ALA A N 1
ATOM 1313 C CA . ALA A 1 174 ? -4.782 -45.749 53.592 1.00 93.00 174 ALA A CA 1
ATOM 1314 C C . ALA A 1 174 ? -3.756 -46.706 52.985 1.00 93.00 174 ALA A C 1
ATOM 1316 O O . ALA A 1 174 ? -2.561 -46.553 53.224 1.00 93.00 174 ALA A O 1
ATOM 1317 N N . ARG A 1 175 ? -4.199 -47.611 52.103 1.00 94.94 175 ARG A N 1
ATOM 1318 C CA . ARG A 1 175 ? -3.316 -48.606 51.481 1.00 94.94 175 ARG A CA 1
ATOM 1319 C C . ARG A 1 175 ? -2.262 -47.985 50.568 1.00 94.94 175 ARG A C 1
ATOM 1321 O O . ARG A 1 175 ? -1.154 -48.511 50.486 1.00 94.94 175 ARG A O 1
ATOM 1328 N N . ILE A 1 176 ? -2.596 -46.893 49.876 1.00 96.44 176 ILE A N 1
ATOM 1329 C CA . ILE A 1 176 ? -1.644 -46.155 49.036 1.00 96.44 176 ILE A CA 1
ATOM 1330 C C . ILE A 1 176 ? -0.546 -45.536 49.903 1.00 96.44 176 ILE A C 1
ATOM 1332 O O . ILE A 1 176 ? 0.631 -45.725 49.606 1.00 96.44 176 ILE A O 1
ATOM 1336 N N . VAL A 1 177 ? -0.903 -44.833 50.982 1.00 96.56 177 VAL A N 1
ATOM 1337 C CA . VAL A 1 177 ? 0.094 -44.183 51.849 1.00 96.56 177 VAL A CA 1
ATOM 1338 C C . VAL A 1 177 ? 0.906 -45.208 52.645 1.00 96.56 177 VAL A C 1
ATOM 1340 O O . VAL A 1 177 ? 2.120 -45.053 52.756 1.00 96.56 177 VAL A O 1
ATOM 1343 N N . ASP A 1 178 ? 0.292 -46.312 53.082 1.00 94.31 178 ASP A N 1
ATOM 1344 C CA . ASP A 1 178 ? 1.010 -47.443 53.689 1.00 94.31 178 ASP A CA 1
ATOM 1345 C C . ASP A 1 178 ? 2.037 -48.044 52.719 1.00 94.31 178 ASP A C 1
ATOM 1347 O O . ASP A 1 178 ? 3.125 -48.452 53.119 1.00 94.31 178 ASP A O 1
ATOM 1351 N N . ALA A 1 179 ? 1.707 -48.123 51.427 1.00 95.00 179 ALA A N 1
ATOM 1352 C CA . ALA A 1 179 ? 2.636 -48.597 50.412 1.00 95.00 179 ALA A CA 1
ATOM 1353 C C . ALA A 1 179 ? 3.760 -47.594 50.124 1.00 95.00 179 ALA A C 1
ATOM 1355 O O . ALA A 1 179 ? 4.898 -48.027 49.944 1.00 95.00 179 ALA A O 1
ATOM 1356 N N . ILE A 1 180 ? 3.461 -46.288 50.105 1.00 96.50 180 ILE A N 1
ATOM 1357 C CA . ILE A 1 180 ? 4.460 -45.214 49.982 1.00 96.50 180 ILE A CA 1
ATOM 1358 C C . ILE A 1 180 ? 5.505 -45.339 51.094 1.00 96.50 180 ILE A C 1
ATOM 1360 O O . ILE A 1 180 ? 6.702 -45.348 50.809 1.00 96.50 180 ILE A O 1
ATOM 1364 N N . GLU A 1 181 ? 5.058 -45.524 52.336 1.00 94.44 181 GLU A N 1
ATOM 1365 C CA . GLU A 1 181 ? 5.930 -45.712 53.496 1.00 94.44 181 GLU A CA 1
ATOM 1366 C C . GLU A 1 181 ? 6.716 -47.030 53.416 1.00 94.44 181 GLU A C 1
ATOM 1368 O O . GLU A 1 181 ? 7.939 -47.030 53.547 1.00 94.44 181 GLU A O 1
ATOM 1373 N N . ARG A 1 182 ? 6.045 -48.148 53.103 1.00 94.06 182 ARG A N 1
ATOM 1374 C CA . ARG A 1 182 ? 6.673 -49.478 52.991 1.00 94.06 182 ARG A CA 1
ATOM 1375 C C . ARG A 1 182 ? 7.777 -49.530 51.936 1.00 94.06 182 ARG A C 1
ATOM 1377 O O . ARG A 1 182 ? 8.808 -50.158 52.156 1.00 94.06 182 ARG A O 1
ATOM 1384 N N . HIS A 1 183 ? 7.567 -48.877 50.793 1.00 93.06 183 HIS A N 1
ATOM 1385 C CA . HIS A 1 183 ? 8.565 -48.795 49.725 1.00 93.06 183 HIS A CA 1
ATOM 1386 C C . HIS A 1 183 ? 9.602 -47.692 49.971 1.00 93.06 183 HIS A C 1
ATOM 1388 O O . HIS A 1 183 ? 10.583 -47.610 49.231 1.00 93.06 183 HIS A O 1
ATOM 1394 N N . GLY A 1 184 ? 9.414 -46.855 50.996 1.00 93.94 184 GLY A N 1
ATOM 1395 C CA . GLY A 1 184 ? 10.282 -45.724 51.301 1.00 93.94 184 GLY A CA 1
ATOM 1396 C C . GLY A 1 184 ? 10.299 -44.672 50.194 1.00 93.94 184 GLY A C 1
ATOM 1397 O O . GLY A 1 184 ? 11.348 -44.077 49.950 1.00 93.94 184 GLY A O 1
ATOM 1398 N N . PHE A 1 185 ? 9.184 -44.479 49.480 1.00 96.94 185 PHE A N 1
ATOM 1399 C CA . PHE A 1 185 ? 9.094 -43.425 48.473 1.00 96.94 185 PHE A CA 1
ATOM 1400 C C . PHE A 1 185 ? 9.086 -42.062 49.153 1.00 96.94 185 PHE A C 1
ATOM 1402 O O . PHE A 1 185 ? 8.281 -41.814 50.045 1.00 96.94 185 PHE A O 1
ATOM 1409 N N . ASN A 1 186 ? 9.959 -41.171 48.695 1.00 95.06 186 ASN A N 1
ATOM 1410 C CA . ASN A 1 186 ? 10.054 -39.798 49.188 1.00 95.06 186 ASN A CA 1
ATOM 1411 C C . ASN A 1 186 ? 9.617 -38.757 48.145 1.00 95.06 186 ASN A C 1
ATOM 1413 O O . ASN A 1 186 ? 9.491 -37.577 48.465 1.00 95.06 186 ASN A O 1
ATOM 1417 N N . GLN A 1 187 ? 9.305 -39.197 46.923 1.00 97.50 187 GLN A N 1
ATOM 1418 C CA . GLN A 1 187 ? 8.677 -38.377 45.890 1.00 97.50 187 GLN A CA 1
ATOM 1419 C C . GLN A 1 187 ? 7.555 -39.162 45.207 1.00 97.50 187 GLN A C 1
ATOM 1421 O O . GLN A 1 187 ? 7.729 -40.334 44.874 1.00 97.50 187 GLN A O 1
ATOM 1426 N N . VAL A 1 188 ? 6.416 -38.518 44.964 1.00 98.00 188 VAL A N 1
ATOM 1427 C CA . VAL A 1 188 ? 5.278 -39.097 44.242 1.00 98.00 188 VAL A CA 1
ATOM 1428 C C . VAL A 1 188 ? 4.846 -38.147 43.129 1.00 98.00 188 VAL A C 1
ATOM 1430 O O . VAL A 1 188 ? 4.403 -37.033 43.397 1.00 98.00 188 VAL A O 1
ATOM 1433 N N . TYR A 1 189 ? 4.932 -38.612 41.883 1.00 98.19 189 TYR A N 1
ATOM 1434 C CA . TYR A 1 189 ? 4.486 -37.902 40.686 1.00 98.19 189 TYR A CA 1
ATOM 1435 C C . TYR A 1 189 ? 3.215 -38.561 40.147 1.00 98.19 189 TYR A C 1
ATOM 1437 O O . TYR A 1 189 ? 3.250 -39.668 39.602 1.00 98.19 189 TYR A O 1
ATOM 1445 N N . ALA A 1 190 ? 2.081 -37.883 40.303 1.00 96.44 190 ALA A N 1
ATOM 1446 C CA . ALA A 1 190 ? 0.783 -38.370 39.857 1.00 96.44 190 ALA A CA 1
ATOM 1447 C C . ALA A 1 190 ? 0.397 -37.736 38.514 1.00 96.44 190 ALA A C 1
ATOM 1449 O O . ALA A 1 190 ? 0.117 -36.541 38.441 1.00 96.44 190 ALA A O 1
ATOM 1450 N N . VAL A 1 191 ? 0.356 -38.540 37.450 1.00 95.44 191 VAL A N 1
ATOM 1451 C CA . VAL A 1 191 ? 0.005 -38.103 36.092 1.00 95.44 191 VAL A CA 1
ATOM 1452 C C . VAL A 1 191 ? -1.413 -38.564 35.765 1.00 95.44 191 VAL A C 1
ATOM 1454 O O . VAL A 1 191 ? -1.674 -39.760 35.614 1.00 95.44 191 VAL A O 1
ATOM 1457 N N . GLY A 1 192 ? -2.358 -37.637 35.633 1.00 90.44 192 GLY A N 1
ATOM 1458 C CA . GLY A 1 192 ? -3.749 -38.004 35.366 1.00 90.44 192 GLY A CA 1
ATOM 1459 C C . GLY A 1 192 ? -4.715 -36.822 35.359 1.00 90.44 192 GLY A C 1
ATOM 1460 O O . GLY A 1 192 ? -4.301 -35.684 35.538 1.00 90.44 192 GLY A O 1
ATOM 1461 N N . GLY A 1 193 ? -5.995 -37.087 35.092 1.00 85.25 193 GLY A N 1
ATOM 1462 C CA . GLY A 1 193 ? -7.037 -36.042 35.063 1.00 85.25 193 GLY A CA 1
ATOM 1463 C C . GLY A 1 193 ? -7.553 -35.682 36.457 1.00 85.25 193 GLY A C 1
ATOM 1464 O O . GLY A 1 193 ? -6.948 -36.061 37.457 1.00 85.25 193 GLY A O 1
ATOM 1465 N N . ASP A 1 194 ? -8.718 -35.044 36.543 1.00 80.25 194 ASP A N 1
ATOM 1466 C CA . ASP A 1 194 ? -9.296 -34.529 37.796 1.00 80.25 194 ASP A CA 1
ATOM 1467 C C . ASP A 1 194 ? -9.354 -35.548 38.934 1.00 80.25 194 ASP A C 1
ATOM 1469 O O . ASP A 1 194 ? -8.951 -35.268 40.059 1.00 80.25 194 ASP A O 1
ATOM 1473 N N . GLY A 1 195 ? -9.816 -36.771 38.652 1.00 82.75 195 GLY A N 1
ATOM 1474 C CA . GLY A 1 195 ? -9.866 -37.832 39.662 1.00 82.75 195 GLY A CA 1
ATOM 1475 C C . GLY A 1 195 ? -8.481 -38.195 40.206 1.00 82.75 195 GLY A C 1
ATOM 1476 O O . GLY A 1 195 ? -8.347 -38.592 41.360 1.00 82.75 195 GLY A O 1
ATOM 1477 N N . THR A 1 196 ? -7.440 -38.017 39.390 1.00 89.81 196 THR A N 1
ATOM 1478 C CA . THR A 1 196 ? -6.046 -38.199 39.808 1.00 89.81 196 THR A CA 1
ATOM 1479 C C . THR A 1 196 ? -5.560 -37.022 40.637 1.00 89.81 196 THR A C 1
ATOM 1481 O O . THR A 1 196 ? -4.971 -37.249 41.684 1.00 89.81 196 THR A O 1
ATOM 1484 N N . MET A 1 197 ? -5.861 -35.782 40.242 1.00 89.88 197 MET A N 1
ATOM 1485 C CA . MET A 1 197 ? -5.498 -34.597 41.030 1.00 89.88 197 MET A CA 1
ATOM 1486 C C . MET A 1 197 ? -6.178 -34.610 42.410 1.00 89.88 197 MET A C 1
ATOM 1488 O O . MET A 1 197 ? -5.499 -34.448 43.420 1.00 89.88 197 MET A O 1
ATOM 1492 N N . ARG A 1 198 ? -7.474 -34.959 42.485 1.00 88.19 198 ARG A N 1
ATOM 1493 C CA . ARG A 1 198 ? -8.189 -35.199 43.757 1.00 88.19 198 ARG A CA 1
ATOM 1494 C C . ARG A 1 198 ? -7.549 -36.311 44.589 1.00 88.19 198 ARG A C 1
ATOM 1496 O O . ARG A 1 198 ? -7.450 -36.204 45.810 1.00 88.19 198 ARG A O 1
ATOM 1503 N N . GLY A 1 199 ? -7.127 -37.397 43.943 1.00 91.19 199 GLY A N 1
ATOM 1504 C CA . GLY A 1 199 ? -6.422 -38.490 44.608 1.00 91.19 199 GLY A CA 1
ATOM 1505 C C . GLY A 1 199 ? -5.080 -38.044 45.193 1.00 91.19 199 GLY A C 1
ATOM 1506 O O . GLY A 1 199 ? -4.795 -38.317 46.357 1.00 91.19 199 GLY A O 1
ATOM 1507 N N . ALA A 1 200 ? -4.285 -37.314 44.414 1.00 93.62 200 ALA A N 1
ATOM 1508 C CA . ALA A 1 200 ? -2.991 -36.783 44.820 1.00 93.62 200 ALA A CA 1
ATOM 1509 C C . ALA A 1 200 ? -3.113 -35.762 45.964 1.00 93.62 200 ALA A C 1
ATOM 1511 O O . ALA A 1 200 ? -2.342 -35.846 46.917 1.00 93.62 200 ALA A O 1
ATOM 1512 N N . ALA A 1 201 ? -4.129 -34.893 45.941 1.00 92.50 201 ALA A N 1
ATOM 1513 C CA . ALA A 1 201 ? -4.432 -33.960 47.028 1.00 92.50 201 ALA A CA 1
ATOM 1514 C C . ALA A 1 201 ? -4.722 -34.696 48.348 1.00 92.50 201 ALA A C 1
ATOM 1516 O O . ALA A 1 201 ? -4.164 -34.376 49.398 1.00 92.50 201 ALA A O 1
ATOM 1517 N N . ARG A 1 202 ? -5.523 -35.770 48.288 1.00 94.25 202 ARG A N 1
ATOM 1518 C CA . ARG A 1 202 ? -5.801 -36.627 49.452 1.00 94.25 202 ARG A CA 1
ATOM 1519 C C . ARG A 1 202 ? -4.551 -37.347 49.958 1.00 94.25 202 ARG A C 1
ATOM 1521 O O . ARG A 1 202 ? -4.360 -37.427 51.168 1.00 94.25 202 ARG A O 1
ATOM 1528 N N . ILE A 1 203 ? -3.707 -37.855 49.054 1.00 95.50 203 ILE A N 1
ATOM 1529 C CA . ILE A 1 203 ? -2.419 -38.476 49.410 1.00 95.50 203 ILE A CA 1
ATOM 1530 C C . ILE A 1 203 ? -1.526 -37.457 50.120 1.00 95.50 203 ILE A C 1
ATOM 1532 O O . ILE A 1 203 ? -0.999 -37.764 51.183 1.00 95.50 203 ILE A O 1
ATOM 1536 N N . HIS A 1 204 ? -1.401 -36.244 49.578 1.00 94.81 204 HIS A N 1
ATOM 1537 C CA . HIS A 1 204 ? -0.638 -35.155 50.182 1.00 94.81 204 HIS A CA 1
ATOM 1538 C C . HIS A 1 204 ? -1.148 -34.808 51.591 1.00 94.81 204 HIS A C 1
ATOM 1540 O O . HIS A 1 204 ? -0.362 -34.766 52.536 1.00 94.81 204 HIS A O 1
ATOM 1546 N N . GLY A 1 205 ? -2.465 -34.647 51.764 1.00 92.38 205 GLY A N 1
ATOM 1547 C CA . GLY A 1 205 ? -3.067 -34.383 53.073 1.00 92.38 205 GLY A CA 1
ATOM 1548 C C . GLY A 1 205 ? -2.794 -35.488 54.100 1.00 92.38 205 GLY A C 1
ATOM 1549 O O . GLY A 1 205 ? -2.489 -35.201 55.257 1.00 92.38 205 GLY A O 1
ATOM 1550 N N . GLU A 1 206 ? -2.842 -36.754 53.683 1.00 94.69 206 GLU A N 1
ATOM 1551 C CA . GLU A 1 206 ? -2.560 -37.896 54.559 1.00 94.69 206 GLU A CA 1
ATOM 1552 C C . GLU A 1 206 ? -1.063 -38.039 54.885 1.00 94.69 206 GLU A C 1
ATOM 1554 O O . GLU A 1 206 ? -0.712 -38.296 56.036 1.00 94.69 206 GLU A O 1
ATOM 1559 N N . VAL A 1 207 ? -0.177 -37.807 53.911 1.00 92.88 207 VAL A N 1
ATOM 1560 C CA . VAL A 1 207 ? 1.283 -37.719 54.103 1.00 92.88 207 VAL A CA 1
ATOM 1561 C C . VAL A 1 207 ? 1.623 -36.655 55.145 1.00 92.88 207 VAL A C 1
ATOM 1563 O O . VAL A 1 207 ? 2.376 -36.927 56.083 1.00 92.88 207 VAL A O 1
ATOM 1566 N N . ARG A 1 208 ? 1.000 -35.476 55.038 1.00 89.75 208 ARG A N 1
ATOM 1567 C CA . ARG A 1 208 ? 1.151 -34.373 55.990 1.00 89.75 208 ARG A CA 1
ATOM 1568 C C . ARG A 1 208 ? 0.629 -34.741 57.377 1.00 89.75 208 ARG A C 1
ATOM 1570 O O . ARG A 1 208 ? 1.314 -34.532 58.375 1.00 89.75 208 ARG A O 1
ATOM 1577 N N . ARG A 1 209 ? -0.557 -35.358 57.454 1.00 91.06 209 ARG A N 1
ATOM 1578 C CA . ARG A 1 209 ? -1.155 -35.829 58.717 1.00 91.06 209 ARG A CA 1
ATOM 1579 C C . ARG A 1 209 ? -0.258 -36.841 59.433 1.00 91.06 209 ARG A C 1
ATOM 1581 O O . ARG A 1 209 ? -0.134 -36.789 60.655 1.00 91.06 209 ARG A O 1
ATOM 1588 N N . ARG A 1 210 ? 0.365 -37.753 58.681 1.00 91.38 210 ARG A N 1
ATOM 1589 C CA . ARG A 1 210 ? 1.314 -38.754 59.195 1.00 91.38 210 ARG A CA 1
ATOM 1590 C C . ARG A 1 210 ? 2.727 -38.205 59.413 1.00 91.38 210 ARG A C 1
ATOM 1592 O O . ARG A 1 210 ? 3.553 -38.926 59.958 1.00 91.38 210 ARG A O 1
ATOM 1599 N N . ARG A 1 211 ? 2.997 -36.951 59.024 1.00 87.94 211 ARG A N 1
ATOM 1600 C CA . ARG A 1 211 ? 4.329 -36.324 59.045 1.00 87.94 211 ARG A CA 1
ATOM 1601 C C . ARG A 1 211 ? 5.368 -37.193 58.337 1.00 87.94 211 ARG A C 1
ATOM 1603 O O . ARG A 1 211 ? 6.430 -37.467 58.882 1.00 87.94 211 ARG A O 1
ATOM 1610 N N . LEU A 1 212 ? 5.056 -37.658 57.131 1.00 88.38 212 LEU A N 1
ATOM 1611 C CA . LEU A 1 212 ? 6.015 -38.373 56.289 1.00 88.38 212 LEU A CA 1
ATOM 1612 C C . LEU A 1 212 ? 6.807 -37.358 55.454 1.00 88.38 212 LEU A C 1
ATOM 1614 O O . LEU A 1 212 ? 6.249 -36.362 54.997 1.00 88.38 212 LEU A O 1
ATOM 1618 N N . ALA A 1 213 ? 8.107 -37.580 55.259 1.00 88.94 213 ALA A N 1
ATOM 1619 C CA . ALA A 1 213 ? 8.964 -36.705 54.452 1.00 88.94 213 ALA A CA 1
ATOM 1620 C C . ALA A 1 213 ? 8.819 -37.034 52.954 1.00 88.94 213 ALA A C 1
ATOM 1622 O O . ALA A 1 213 ? 9.749 -37.532 52.319 1.00 88.94 213 ALA A O 1
ATOM 1623 N N . VAL A 1 214 ? 7.616 -36.822 52.410 1.00 94.25 214 VAL A N 1
ATOM 1624 C CA . VAL A 1 214 ? 7.257 -37.193 51.033 1.00 94.25 214 VAL A CA 1
ATOM 1625 C C . VAL A 1 214 ? 6.714 -35.982 50.287 1.00 94.25 214 VAL A C 1
ATOM 1627 O O . VAL A 1 214 ? 5.728 -35.377 50.702 1.00 94.25 214 VAL A O 1
ATOM 1630 N N . ALA A 1 215 ? 7.333 -35.653 49.155 1.00 95.31 215 ALA A N 1
ATOM 1631 C CA . ALA A 1 215 ? 6.837 -34.617 48.259 1.00 95.31 215 ALA A CA 1
ATOM 1632 C C . ALA A 1 215 ? 5.864 -35.207 47.228 1.00 95.31 215 ALA A C 1
ATOM 1634 O O . ALA A 1 215 ? 6.169 -36.209 46.579 1.00 95.31 215 ALA A O 1
ATOM 1635 N N . VAL A 1 216 ? 4.698 -34.583 47.060 1.00 96.81 216 VAL A N 1
ATOM 1636 C CA . VAL A 1 216 ? 3.651 -35.028 46.128 1.00 96.81 216 VAL A CA 1
ATOM 1637 C C . VAL A 1 216 ? 3.422 -33.951 45.071 1.00 96.81 216 VAL A C 1
ATOM 1639 O O . VAL A 1 216 ? 3.043 -32.829 45.406 1.00 96.81 216 VAL A O 1
ATOM 1642 N N . ALA A 1 217 ? 3.623 -34.296 43.798 1.00 97.19 217 ALA A N 1
ATOM 1643 C CA . ALA A 1 217 ? 3.403 -33.411 42.658 1.00 97.19 217 ALA A CA 1
ATOM 1644 C C . ALA A 1 217 ? 2.399 -34.010 41.666 1.00 97.19 217 ALA A C 1
ATOM 1646 O O . ALA A 1 217 ? 2.450 -35.194 41.322 1.00 97.19 217 ALA A O 1
ATOM 1647 N N . GLY A 1 218 ? 1.484 -33.170 41.194 1.00 94.75 218 GLY A N 1
ATOM 1648 C CA . GLY A 1 218 ? 0.501 -33.511 40.174 1.00 94.75 218 GLY A CA 1
ATOM 1649 C C . GLY A 1 218 ? 0.927 -32.997 38.802 1.00 94.75 218 GLY A C 1
ATOM 1650 O O . GLY A 1 218 ? 1.441 -31.886 38.672 1.00 94.75 218 GLY A O 1
ATOM 1651 N N . ILE A 1 219 ? 0.698 -33.800 37.765 1.00 94.62 219 ILE A N 1
ATOM 1652 C CA . ILE A 1 219 ? 0.860 -33.398 36.364 1.00 94.62 219 ILE A CA 1
ATOM 1653 C C . ILE A 1 219 ? -0.494 -33.610 35.669 1.00 94.62 219 ILE A C 1
ATOM 1655 O O . ILE A 1 219 ? -0.927 -34.761 35.507 1.00 94.62 219 ILE A O 1
ATOM 1659 N N . PRO A 1 220 ? -1.197 -32.524 35.296 1.00 89.75 220 PRO A N 1
ATOM 1660 C CA . PRO A 1 220 ? -2.603 -32.585 34.944 1.00 89.75 220 PRO A CA 1
ATOM 1661 C C . PRO A 1 220 ? -2.758 -33.068 33.502 1.00 89.75 220 PRO A C 1
ATOM 1663 O O . PRO A 1 220 ? -2.290 -32.444 32.551 1.00 89.75 220 PRO A O 1
ATOM 1666 N N . LYS A 1 221 ? -3.425 -34.209 33.343 1.00 88.31 221 LYS A N 1
ATOM 1667 C CA . LYS A 1 221 ? -3.699 -34.860 32.062 1.00 88.31 221 LYS A CA 1
ATOM 1668 C C . LYS A 1 221 ? -5.191 -34.807 31.763 1.00 88.31 221 LYS A C 1
ATOM 1670 O O . LYS A 1 221 ? -5.941 -35.681 32.210 1.00 88.31 221 LYS A O 1
ATOM 1675 N N . THR A 1 222 ? -5.600 -33.917 30.875 1.00 80.56 222 THR A N 1
ATOM 1676 C CA . THR A 1 222 ? -6.913 -33.974 30.227 1.00 80.56 222 THR A CA 1
ATOM 1677 C C . THR A 1 222 ? -6.744 -33.791 28.727 1.00 80.56 222 THR A C 1
ATOM 1679 O O . THR A 1 222 ? -5.852 -33.079 28.287 1.00 80.56 222 THR A O 1
ATOM 1682 N N . VAL A 1 223 ? -7.557 -34.495 27.945 1.00 82.88 223 VAL A N 1
ATOM 1683 C CA . VAL A 1 223 ? -7.609 -34.261 26.498 1.00 82.88 223 VAL A CA 1
ATOM 1684 C C . VAL A 1 223 ? -8.561 -33.100 26.196 1.00 82.88 223 VAL A C 1
ATOM 1686 O O . VAL A 1 223 ? -8.368 -32.413 25.206 1.00 82.88 223 VAL A O 1
ATOM 1689 N N . ASP A 1 224 ? -9.513 -32.825 27.094 1.00 80.94 224 ASP A N 1
ATOM 1690 C CA . ASP A 1 224 ? -10.633 -31.897 26.899 1.00 80.94 224 ASP A CA 1
ATOM 1691 C C . ASP A 1 224 ? -10.287 -30.441 27.255 1.00 80.94 224 ASP A C 1
ATOM 1693 O O . ASP A 1 224 ? -11.114 -29.551 27.094 1.00 80.94 224 ASP A O 1
ATOM 1697 N N . ASN A 1 225 ? -9.062 -30.186 27.724 1.00 84.88 225 ASN A N 1
ATOM 1698 C CA . ASN A 1 225 ? -8.591 -28.872 28.169 1.00 84.88 225 ASN A CA 1
ATOM 1699 C C . ASN A 1 225 ? -9.443 -28.194 29.256 1.00 84.88 225 ASN A C 1
ATOM 1701 O O . ASN A 1 225 ? -9.502 -26.969 29.346 1.00 84.88 225 ASN A O 1
ATOM 1705 N N . ASP A 1 226 ? -10.075 -29.006 30.097 1.00 77.75 226 ASP A N 1
ATOM 1706 C CA . ASP A 1 226 ? -11.061 -28.615 31.105 1.00 77.75 226 ASP A CA 1
ATOM 1707 C C . ASP A 1 226 ? -10.482 -28.410 32.516 1.00 77.75 226 ASP A C 1
ATOM 1709 O O . ASP A 1 226 ? -11.220 -28.068 33.442 1.00 77.75 226 ASP A O 1
ATOM 1713 N N . VAL A 1 227 ? -9.165 -28.559 32.680 1.00 78.56 227 VAL A N 1
ATOM 1714 C CA . VAL A 1 227 ? -8.471 -28.294 33.948 1.00 78.56 227 VAL A CA 1
ATOM 1715 C C . VAL A 1 227 ? -8.392 -26.784 34.171 1.00 78.56 227 VAL A C 1
ATOM 1717 O O . VAL A 1 227 ? -7.791 -26.068 33.372 1.00 78.56 227 VAL A O 1
ATOM 1720 N N . GLY A 1 228 ? -8.988 -26.297 35.260 1.00 70.19 228 GLY A N 1
ATOM 1721 C CA . GLY A 1 228 ? -8.955 -24.881 35.619 1.00 70.19 228 GLY A CA 1
ATOM 1722 C C . GLY A 1 228 ? -7.562 -24.376 36.010 1.00 70.19 228 GLY A C 1
ATOM 1723 O O . GLY A 1 228 ? -6.662 -25.146 36.340 1.00 70.19 228 GLY A O 1
ATOM 1724 N N . VAL A 1 229 ? -7.402 -23.048 36.008 1.00 81.81 229 VAL A N 1
ATOM 1725 C CA . VAL A 1 229 ? -6.171 -22.294 36.345 1.00 81.81 229 VAL A CA 1
ATOM 1726 C C . VAL A 1 229 ? -5.064 -22.343 35.285 1.00 81.81 229 VAL A C 1
ATOM 1728 O O . VAL A 1 229 ? -4.409 -21.324 35.079 1.00 81.81 229 VAL A O 1
ATOM 1731 N N . ILE A 1 230 ? -4.853 -23.474 34.607 1.00 86.31 230 ILE A N 1
ATOM 1732 C CA . ILE A 1 230 ? -3.831 -23.589 33.554 1.00 86.31 230 ILE A CA 1
ATOM 1733 C C . ILE A 1 230 ? -4.362 -23.140 32.190 1.00 86.31 230 ILE A C 1
ATOM 1735 O O . ILE A 1 230 ? -5.507 -23.411 31.842 1.00 86.31 230 ILE A O 1
ATOM 1739 N N . ASP A 1 231 ? -3.502 -22.522 31.377 1.00 83.25 231 ASP A N 1
ATOM 1740 C CA . ASP A 1 231 ? -3.852 -22.073 30.020 1.00 83.25 231 ASP A CA 1
ATOM 1741 C C . ASP A 1 231 ? -4.288 -23.246 29.132 1.00 83.25 231 ASP A C 1
ATOM 1743 O O . ASP A 1 231 ? -5.141 -23.125 28.248 1.00 83.25 231 ASP A O 1
ATOM 1747 N N . ARG A 1 232 ? -3.602 -24.380 29.315 1.00 86.94 232 ARG A N 1
ATOM 1748 C CA . ARG A 1 232 ? -3.802 -25.593 28.535 1.00 86.94 232 ARG A CA 1
ATOM 1749 C C . ARG A 1 232 ? -3.233 -26.827 29.220 1.00 86.94 232 ARG A C 1
ATOM 1751 O O . ARG A 1 232 ? -2.293 -26.719 29.998 1.00 86.94 232 ARG A O 1
ATOM 1758 N N . SER A 1 233 ? -3.733 -27.989 28.826 1.00 88.75 233 SER A N 1
ATOM 1759 C CA . SER A 1 233 ? -3.304 -29.334 29.229 1.00 88.75 233 SER A CA 1
ATOM 1760 C C . SER A 1 233 ? -2.665 -30.096 28.061 1.00 88.75 233 SER A C 1
ATOM 1762 O O . SER A 1 233 ? -2.917 -29.796 26.891 1.00 88.75 233 SER A O 1
ATOM 1764 N N . PHE A 1 234 ? -1.748 -31.020 28.360 1.00 91.31 234 PHE A N 1
ATOM 1765 C CA . PHE A 1 234 ? -0.988 -31.705 27.313 1.00 91.31 234 PHE A CA 1
ATOM 1766 C C . PHE A 1 234 ? -1.835 -32.782 26.629 1.00 91.31 234 PHE A C 1
ATOM 1768 O O . PHE A 1 234 ? -2.611 -33.493 27.271 1.00 91.31 234 PHE A O 1
ATOM 1775 N N . GLY A 1 235 ? -1.648 -32.910 25.318 1.00 90.25 235 GLY A N 1
ATOM 1776 C CA . GLY A 1 235 ? -2.399 -33.812 24.447 1.00 90.25 235 GLY A CA 1
ATOM 1777 C C . GLY A 1 235 ? -3.615 -33.156 23.786 1.00 90.25 235 GLY A C 1
ATOM 1778 O O . GLY A 1 235 ? -4.157 -33.723 22.839 1.00 90.25 235 GLY A O 1
ATOM 1779 N N . PHE A 1 236 ? -4.012 -31.954 24.223 1.00 91.19 236 PHE A N 1
ATOM 1780 C CA . PHE A 1 236 ? -5.121 -31.194 23.639 1.00 91.19 236 PHE A CA 1
ATOM 1781 C C . PHE A 1 236 ? -4.851 -30.778 22.185 1.00 91.19 236 PHE A C 1
ATOM 1783 O O . PHE A 1 236 ? -5.707 -30.957 21.323 1.00 91.19 236 PHE A O 1
ATOM 1790 N N . HIS A 1 237 ? -3.658 -30.265 21.867 1.00 90.88 237 HIS A N 1
ATOM 1791 C CA . HIS A 1 237 ? -3.348 -29.844 20.494 1.00 90.88 237 HIS A CA 1
ATOM 1792 C C . HIS A 1 237 ? -3.285 -31.031 19.532 1.00 90.88 237 HIS A C 1
ATOM 1794 O O . HIS A 1 237 ? -3.811 -30.953 18.425 1.00 90.88 237 HIS A O 1
ATOM 1800 N N . THR A 1 238 ? -2.676 -32.136 19.963 1.00 93.19 238 THR A N 1
ATOM 1801 C CA . THR A 1 238 ? -2.672 -33.392 19.207 1.00 93.19 238 THR A CA 1
ATOM 1802 C C . THR A 1 238 ? -4.105 -33.878 18.984 1.00 93.19 238 THR A C 1
ATOM 1804 O O . THR A 1 238 ? -4.444 -34.317 17.889 1.00 93.19 238 THR A O 1
ATOM 1807 N N . ALA A 1 239 ? -4.975 -33.750 19.990 1.00 91.81 239 ALA A N 1
ATOM 1808 C CA . ALA A 1 239 ? -6.376 -34.124 19.864 1.00 91.81 239 ALA A CA 1
ATOM 1809 C C . ALA A 1 239 ? -7.144 -33.261 18.856 1.00 91.81 239 ALA A C 1
ATOM 1811 O O . ALA A 1 239 ? -7.890 -33.814 18.051 1.00 91.81 239 ALA A O 1
ATOM 1812 N N . VAL A 1 240 ? -6.928 -31.941 18.853 1.00 92.38 240 VAL A N 1
ATOM 1813 C CA . VAL A 1 240 ? -7.506 -31.032 17.850 1.00 92.38 240 VAL A CA 1
ATOM 1814 C C . VAL A 1 240 ? -7.016 -31.394 16.446 1.00 92.38 240 VAL A C 1
ATOM 1816 O O . VAL A 1 240 ? -7.822 -31.478 15.525 1.00 92.38 240 VAL A O 1
ATOM 1819 N N . GLU A 1 241 ? -5.727 -31.688 16.276 1.00 92.56 241 GLU A N 1
ATOM 1820 C CA . GLU A 1 241 ? -5.153 -32.068 14.979 1.00 92.56 241 GLU A CA 1
ATOM 1821 C C . GLU A 1 241 ? -5.754 -33.376 14.433 1.00 92.56 241 GLU A C 1
ATOM 1823 O O . GLU A 1 241 ? -6.146 -33.445 13.267 1.00 92.56 241 GLU A O 1
ATOM 1828 N N . VAL A 1 242 ? -5.899 -34.407 15.273 1.00 92.75 242 VAL A N 1
ATOM 1829 C CA . VAL A 1 242 ? -6.558 -35.662 14.867 1.00 92.75 242 VAL A CA 1
ATOM 1830 C C . VAL A 1 242 ? -8.055 -35.449 14.621 1.00 92.75 242 VAL A C 1
ATOM 1832 O O . VAL A 1 242 ? -8.609 -36.015 13.678 1.00 92.75 242 VAL A O 1
ATOM 1835 N N . ALA A 1 243 ? -8.717 -34.605 15.415 1.00 93.88 243 ALA A N 1
ATOM 1836 C CA . ALA A 1 243 ? -10.115 -34.244 15.204 1.00 93.88 243 ALA A CA 1
ATOM 1837 C C . ALA A 1 243 ? -10.334 -33.575 13.838 1.00 93.88 243 ALA A C 1
ATOM 1839 O O . ALA A 1 243 ? -11.286 -33.920 13.143 1.00 93.88 243 ALA A O 1
ATOM 1840 N N . GLN A 1 244 ? -9.431 -32.692 13.401 1.00 93.50 244 GLN A N 1
ATOM 1841 C CA . GLN A 1 244 ? -9.501 -32.081 12.069 1.00 93.50 244 GLN A CA 1
ATOM 1842 C C . GLN A 1 244 ? -9.413 -33.116 10.944 1.00 93.50 244 GLN A C 1
ATOM 1844 O O . GLN A 1 244 ? -10.111 -32.985 9.943 1.00 93.50 244 GLN A O 1
ATOM 1849 N N . GLN A 1 245 ? -8.606 -34.169 11.102 1.00 92.31 245 GLN A N 1
ATOM 1850 C CA . GLN A 1 245 ? -8.549 -35.252 10.112 1.00 92.31 245 GLN A CA 1
ATOM 1851 C C . GLN A 1 245 ? -9.895 -35.983 10.005 1.00 92.31 245 GLN A C 1
ATOM 1853 O O . GLN A 1 245 ? -10.337 -36.305 8.902 1.00 92.31 245 GLN A O 1
ATOM 1858 N N . ALA A 1 246 ? -10.574 -36.199 11.136 1.00 93.75 246 ALA A N 1
ATOM 1859 C CA . ALA A 1 246 ? -11.909 -36.788 11.158 1.00 93.75 246 ALA A CA 1
ATOM 1860 C C . ALA A 1 246 ? -12.972 -35.856 10.553 1.00 93.75 246 ALA A C 1
ATOM 1862 O O . ALA A 1 246 ? -13.829 -36.325 9.808 1.00 93.75 246 ALA A O 1
ATOM 1863 N N . ILE A 1 247 ? -12.891 -34.546 10.814 1.00 95.94 247 ILE A N 1
ATOM 1864 C CA . ILE A 1 247 ? -13.771 -33.537 10.202 1.00 95.94 247 ILE A CA 1
ATOM 1865 C C . ILE A 1 247 ? -13.578 -33.498 8.688 1.00 95.94 247 ILE A C 1
ATOM 1867 O O . ILE A 1 247 ? -14.561 -33.575 7.959 1.00 95.94 247 ILE A O 1
ATOM 1871 N N . ALA A 1 248 ? -12.336 -33.463 8.207 1.00 93.31 248 ALA A N 1
ATOM 1872 C CA . ALA A 1 248 ? -12.038 -33.478 6.779 1.00 93.31 248 ALA A CA 1
ATOM 1873 C C . ALA A 1 248 ? -12.579 -34.747 6.096 1.00 93.31 248 ALA A C 1
ATOM 1875 O O . ALA A 1 248 ? -13.163 -34.668 5.017 1.00 93.31 248 ALA A O 1
ATOM 1876 N N . ALA A 1 249 ? -12.448 -35.914 6.737 1.00 93.75 249 ALA A N 1
ATOM 1877 C CA . ALA A 1 249 ? -13.055 -37.148 6.240 1.00 93.75 249 ALA A CA 1
ATOM 1878 C C . ALA A 1 249 ? -14.591 -37.060 6.207 1.00 93.75 249 ALA A C 1
ATOM 1880 O O . ALA A 1 249 ? -15.209 -37.471 5.226 1.00 93.75 249 ALA A O 1
ATOM 1881 N N . GLY A 1 250 ? -15.204 -36.483 7.246 1.00 94.44 250 GLY A N 1
ATOM 1882 C CA . GLY A 1 250 ? -16.646 -36.247 7.314 1.00 94.44 250 GLY A CA 1
ATOM 1883 C C . GLY A 1 250 ? -17.138 -35.303 6.220 1.00 94.44 250 GLY A C 1
ATOM 1884 O O . GLY A 1 250 ? -18.163 -35.575 5.603 1.00 94.44 250 GLY A O 1
ATOM 1885 N N . HIS A 1 251 ? -16.383 -34.243 5.935 1.00 95.75 251 HIS A N 1
ATOM 1886 C CA . HIS A 1 251 ? -16.669 -33.292 4.868 1.00 95.75 251 HIS A CA 1
ATOM 1887 C C . HIS A 1 251 ? -16.608 -33.949 3.483 1.00 95.75 251 HIS A C 1
ATOM 1889 O O . HIS A 1 251 ? -17.568 -33.852 2.725 1.00 95.75 251 HIS A O 1
ATOM 1895 N N . VAL A 1 252 ? -15.546 -34.709 3.185 1.00 95.00 252 VAL A N 1
ATOM 1896 C CA . VAL A 1 252 ? -15.423 -35.450 1.914 1.00 95.00 252 VAL A CA 1
ATOM 1897 C C . VAL A 1 252 ? -16.571 -36.445 1.730 1.00 95.00 252 VAL A C 1
ATOM 1899 O O . VAL A 1 252 ? -17.148 -36.536 0.646 1.00 95.00 252 VAL A O 1
ATOM 1902 N N . GLU A 1 253 ? -16.932 -37.182 2.781 1.00 95.44 253 GLU A N 1
ATOM 1903 C CA . GLU A 1 253 ? -18.073 -38.102 2.766 1.00 95.44 253 GLU A CA 1
ATOM 1904 C C . GLU A 1 253 ? -19.415 -37.373 2.559 1.00 95.44 253 GLU A C 1
ATOM 1906 O O . GLU A 1 253 ? -20.300 -37.908 1.888 1.00 95.44 253 GLU A O 1
ATOM 1911 N N . ALA A 1 254 ? -19.565 -36.160 3.101 1.00 95.38 254 ALA A N 1
ATOM 1912 C CA . ALA A 1 254 ? -20.753 -35.328 2.928 1.00 95.38 254 ALA A CA 1
ATOM 1913 C C . ALA A 1 254 ? -20.867 -34.781 1.497 1.00 95.38 254 ALA A C 1
ATOM 1915 O O . ALA A 1 254 ? -21.920 -34.907 0.881 1.00 95.38 254 ALA A O 1
ATOM 1916 N N . GLU A 1 255 ? -19.785 -34.232 0.937 1.00 95.19 255 GLU A N 1
ATOM 1917 C CA . GLU A 1 255 ? -19.757 -33.718 -0.441 1.00 95.19 255 GLU A CA 1
ATOM 1918 C C . GLU A 1 255 ? -19.970 -34.818 -1.488 1.00 95.19 255 GLU A C 1
ATOM 1920 O O . GLU A 1 255 ? -20.545 -34.582 -2.551 1.00 95.19 255 GLU A O 1
ATOM 1925 N N . SER A 1 256 ? -19.519 -36.037 -1.188 1.00 93.25 256 SER A N 1
ATOM 1926 C CA . SER A 1 256 ? -19.600 -37.175 -2.108 1.00 93.25 256 SER A CA 1
ATOM 1927 C C . SER A 1 256 ? -20.988 -37.828 -2.162 1.00 93.25 256 SER A C 1
ATOM 1929 O O . SER A 1 256 ? -21.178 -38.786 -2.917 1.00 93.25 256 SER A O 1
ATOM 1931 N N . ALA A 1 257 ? -21.960 -37.349 -1.379 1.00 88.50 257 ALA A N 1
ATOM 1932 C CA . ALA A 1 257 ? -23.309 -37.899 -1.313 1.00 88.50 257 ALA A CA 1
ATOM 1933 C C . ALA A 1 257 ? -24.381 -36.819 -1.540 1.00 88.50 257 ALA A C 1
ATOM 1935 O O . ALA A 1 257 ? -24.265 -35.689 -1.076 1.00 88.50 257 ALA A O 1
ATOM 1936 N N . ALA A 1 258 ? -25.466 -37.173 -2.237 1.00 87.44 258 ALA A N 1
ATOM 1937 C CA . ALA A 1 258 ? -26.601 -36.268 -2.416 1.00 87.44 258 ALA A CA 1
ATOM 1938 C C . ALA A 1 258 ? -27.268 -35.970 -1.064 1.00 87.44 258 ALA A C 1
ATOM 1940 O O . ALA A 1 258 ? -27.592 -36.901 -0.320 1.00 87.44 258 ALA A O 1
ATOM 1941 N N . ASN A 1 259 ? -27.456 -34.677 -0.770 1.00 92.94 259 ASN A N 1
ATOM 1942 C CA . ASN A 1 259 ? -27.896 -34.178 0.534 1.00 92.94 259 ASN A CA 1
ATOM 1943 C C . ASN A 1 259 ? -27.076 -34.804 1.682 1.00 92.94 259 ASN A C 1
ATOM 1945 O O . ASN A 1 259 ? -27.625 -35.327 2.652 1.00 92.94 259 ASN A O 1
ATOM 1949 N N . GLY A 1 260 ? -25.751 -34.851 1.522 1.00 95.00 260 GLY A N 1
ATOM 1950 C CA . GLY A 1 260 ? -24.862 -35.534 2.453 1.00 95.00 260 GLY A CA 1
ATOM 1951 C C . GLY A 1 260 ? -24.630 -34.757 3.749 1.00 95.00 260 GLY A C 1
ATOM 1952 O O . GLY A 1 260 ? -24.462 -33.540 3.737 1.00 95.00 260 GLY A O 1
ATOM 1953 N N . VAL A 1 261 ? -24.573 -35.467 4.877 1.00 97.44 261 VAL A N 1
ATOM 1954 C CA . VAL A 1 261 ? -24.183 -34.925 6.184 1.00 97.44 261 VAL A CA 1
ATOM 1955 C C . VAL A 1 261 ? -22.998 -35.695 6.741 1.00 97.44 261 VAL A C 1
ATOM 1957 O O . VAL A 1 261 ? -23.085 -36.905 6.966 1.00 97.44 261 VAL A O 1
ATOM 1960 N N . GLY A 1 262 ? -21.912 -34.982 7.015 1.00 97.44 262 GLY A N 1
ATOM 1961 C CA . GLY A 1 262 ? -20.766 -35.488 7.761 1.00 97.44 262 GLY A CA 1
ATOM 1962 C C . GLY A 1 262 ? -20.962 -35.208 9.244 1.00 97.44 262 GLY A C 1
ATOM 1963 O O . GLY A 1 262 ? -20.801 -34.072 9.671 1.00 97.44 262 GLY A O 1
ATOM 1964 N N . LEU A 1 263 ? -21.321 -36.219 10.031 1.00 97.06 263 LEU A N 1
ATOM 1965 C CA . LEU A 1 263 ? -21.499 -36.108 11.479 1.00 97.06 263 LEU A CA 1
ATOM 1966 C C . LEU A 1 263 ? -20.256 -36.641 12.195 1.00 97.06 263 LEU A C 1
ATOM 1968 O O . LEU A 1 263 ? -19.957 -37.831 12.115 1.00 97.06 263 LEU A O 1
ATOM 1972 N N . VAL A 1 264 ? -19.546 -35.784 12.919 1.00 97.00 264 VAL A N 1
ATOM 1973 C CA . VAL A 1 264 ? -18.303 -36.142 13.611 1.00 97.00 264 VAL A CA 1
ATOM 1974 C C . VAL A 1 264 ? -18.474 -35.941 15.110 1.00 97.00 264 VAL A C 1
ATOM 1976 O O . VAL A 1 264 ? -18.630 -34.811 15.575 1.00 97.00 264 VAL A O 1
ATOM 1979 N N . LYS A 1 265 ? -18.432 -37.036 15.880 1.00 95.69 265 LYS A N 1
ATOM 1980 C CA . LYS A 1 265 ? -18.414 -36.952 17.346 1.00 95.69 265 LYS A CA 1
ATOM 1981 C C . LYS A 1 265 ? -17.001 -36.639 17.814 1.00 95.69 265 LYS A C 1
ATOM 1983 O O . LYS A 1 265 ? -16.060 -37.288 17.382 1.00 95.69 265 LYS A O 1
ATOM 1988 N N . LEU A 1 266 ? -16.838 -35.681 18.713 1.00 93.56 266 LEU A N 1
ATOM 1989 C CA . LEU A 1 266 ? -15.557 -35.350 19.329 1.00 93.56 266 LEU A CA 1
ATOM 1990 C C . LEU A 1 266 ? -15.628 -35.480 20.849 1.00 93.56 266 LEU A C 1
ATOM 1992 O O . LEU A 1 266 ? -16.698 -35.572 21.450 1.00 93.56 266 LEU A O 1
ATOM 1996 N N . MET A 1 267 ? -14.450 -35.517 21.466 1.00 86.50 267 MET A N 1
ATOM 1997 C CA . MET A 1 267 ? -14.320 -35.494 22.919 1.00 86.50 267 MET A CA 1
ATOM 1998 C C . MET A 1 267 ? -14.803 -34.146 23.467 1.00 86.50 267 MET A C 1
ATOM 2000 O O . MET A 1 267 ? -14.720 -33.121 22.786 1.00 86.50 267 MET A O 1
ATOM 2004 N N . GLY A 1 268 ? -15.305 -34.160 24.695 1.00 85.12 268 GLY A N 1
ATOM 2005 C CA . GLY A 1 268 ? -15.848 -32.982 25.355 1.00 85.12 268 GLY A CA 1
ATOM 2006 C C . GLY A 1 268 ? -16.987 -33.384 26.270 1.00 85.12 268 GLY A C 1
ATOM 2007 O O . GLY A 1 268 ? -18.158 -33.212 25.936 1.00 85.12 268 GLY A O 1
ATOM 2008 N N . ARG A 1 269 ? -16.639 -34.009 27.399 1.00 81.25 269 ARG A N 1
ATOM 2009 C CA . ARG A 1 269 ? -17.630 -34.545 28.338 1.00 81.25 269 ARG A CA 1
ATOM 2010 C C . ARG A 1 269 ? -18.340 -33.436 29.106 1.00 81.25 269 ARG A C 1
ATOM 2012 O O . ARG A 1 269 ? -19.561 -33.409 29.167 1.00 81.25 269 ARG A O 1
ATOM 2019 N N . SER A 1 270 ? -17.555 -32.553 29.716 1.00 76.31 270 SER A N 1
ATOM 2020 C CA . SER A 1 270 ? -18.064 -31.425 30.507 1.00 76.31 270 SER A CA 1
ATOM 2021 C C . SER A 1 270 ? -17.686 -30.075 29.907 1.00 76.31 270 SER A C 1
ATOM 2023 O O . SER A 1 270 ? -18.186 -29.062 30.384 1.00 76.31 270 SER A O 1
ATOM 2025 N N . ALA A 1 271 ? -16.790 -30.069 28.912 1.00 85.44 271 ALA A N 1
ATOM 2026 C CA . ALA A 1 271 ? -16.376 -28.868 28.211 1.00 85.44 271 ALA A CA 1
ATOM 2027 C C . ALA A 1 271 ? -16.129 -29.127 26.717 1.00 85.44 271 ALA A C 1
ATOM 2029 O O . ALA A 1 271 ? -15.538 -30.141 26.343 1.00 85.44 271 ALA A O 1
ATOM 2030 N N . GLY A 1 272 ? -16.558 -28.200 25.868 1.00 89.44 272 GLY A N 1
ATOM 2031 C CA . GLY A 1 272 ? -16.548 -28.299 24.411 1.00 89.44 272 GLY A CA 1
ATOM 2032 C C . GLY A 1 272 ? -15.257 -27.890 23.706 1.00 89.44 272 GLY A C 1
ATOM 2033 O O . GLY A 1 272 ? -15.285 -27.709 22.489 1.00 89.44 272 GLY A O 1
ATOM 2034 N N . HIS A 1 273 ? -14.130 -27.708 24.407 1.00 88.75 273 HIS A N 1
ATOM 2035 C CA . HIS A 1 273 ? -12.930 -27.075 23.827 1.00 88.75 273 HIS A CA 1
ATOM 2036 C C . HIS A 1 273 ? -12.402 -27.775 22.574 1.00 88.75 273 HIS A C 1
ATOM 2038 O O . HIS A 1 273 ? -12.024 -27.093 21.624 1.00 88.75 273 HIS A O 1
ATOM 2044 N N . ILE A 1 274 ? -12.390 -29.113 22.520 1.00 90.06 274 ILE A N 1
ATOM 2045 C CA . ILE A 1 274 ? -11.935 -29.822 21.309 1.00 90.06 274 ILE A CA 1
ATOM 2046 C C . ILE A 1 274 ? -12.897 -29.562 20.153 1.00 90.06 274 ILE A C 1
ATOM 2048 O O . ILE A 1 274 ? -12.445 -29.207 19.067 1.00 90.06 274 ILE A O 1
ATOM 2052 N N . ALA A 1 275 ? -14.203 -29.705 20.379 1.00 90.31 275 ALA A N 1
ATOM 2053 C CA . ALA A 1 275 ? -15.215 -29.461 19.357 1.00 90.31 275 ALA A CA 1
ATOM 2054 C C . ALA A 1 275 ? -15.156 -28.021 18.830 1.00 90.31 275 ALA A C 1
ATOM 2056 O O . ALA A 1 275 ? -15.122 -27.807 17.616 1.00 90.31 275 ALA A O 1
ATOM 2057 N N . LEU A 1 276 ? -15.022 -27.043 19.726 1.00 88.88 276 LEU A N 1
ATOM 2058 C CA . LEU A 1 276 ? -14.860 -25.636 19.385 1.00 88.88 276 LEU A CA 1
ATOM 2059 C C . LEU A 1 276 ? -13.582 -25.374 18.577 1.00 88.88 276 LEU A C 1
ATOM 2061 O O . LEU A 1 276 ? -13.636 -24.825 17.476 1.00 88.88 276 LEU A O 1
ATOM 2065 N N . HIS A 1 277 ? -12.419 -25.774 19.093 1.00 87.94 277 HIS A N 1
ATOM 2066 C CA . HIS A 1 277 ? -11.137 -25.498 18.445 1.00 87.94 277 HIS A CA 1
ATOM 2067 C C . HIS A 1 277 ? -10.981 -26.255 17.121 1.00 87.94 277 HIS A C 1
ATOM 2069 O O . HIS A 1 277 ? -10.443 -25.695 16.161 1.00 87.94 277 HIS A O 1
ATOM 2075 N N . ALA A 1 278 ? -11.477 -27.491 17.027 1.00 88.50 278 ALA A N 1
ATOM 2076 C CA . ALA A 1 278 ? -11.501 -28.252 15.781 1.00 88.50 278 ALA A CA 1
ATOM 2077 C C . ALA A 1 278 ? -12.431 -27.594 14.746 1.00 88.50 278 ALA A C 1
ATOM 2079 O O . ALA A 1 278 ? -12.045 -27.444 13.591 1.00 88.50 278 ALA A O 1
ATOM 2080 N N . THR A 1 279 ? -13.594 -27.087 15.163 1.00 88.94 279 THR A N 1
ATOM 2081 C CA . THR A 1 279 ? -14.515 -26.339 14.286 1.00 88.94 279 THR A CA 1
ATOM 2082 C C . THR A 1 279 ? -13.882 -25.049 13.765 1.00 88.94 279 THR A C 1
ATOM 2084 O O . THR A 1 279 ? -13.805 -24.839 12.552 1.00 88.94 279 THR A O 1
ATOM 2087 N N . LEU A 1 280 ? -13.352 -24.208 14.659 1.00 79.81 280 LEU A N 1
ATOM 2088 C CA . LEU A 1 280 ? -12.719 -22.935 14.290 1.00 79.81 280 LEU A CA 1
ATOM 2089 C C . LEU A 1 280 ? -11.506 -23.122 13.369 1.00 79.81 280 LEU A C 1
ATOM 2091 O O . LEU A 1 280 ? -11.194 -22.245 12.559 1.00 79.81 280 LEU A O 1
ATOM 2095 N N . SER A 1 281 ? -10.810 -24.252 13.493 1.00 78.00 281 SER A N 1
ATOM 2096 C CA . SER A 1 281 ? -9.632 -24.563 12.686 1.00 78.00 281 SER A CA 1
ATOM 2097 C C . SER A 1 281 ? -9.958 -25.276 11.372 1.00 78.00 281 SER A C 1
ATOM 2099 O O . SER A 1 281 ? -9.198 -25.113 10.417 1.00 78.00 281 SER A O 1
ATOM 2101 N N . SER A 1 282 ? -11.067 -26.022 11.284 1.00 76.50 282 SER A N 1
ATOM 2102 C CA . SER A 1 282 ? -11.390 -26.825 10.099 1.00 76.50 282 SER A CA 1
ATOM 2103 C C . SER A 1 282 ? -12.080 -26.045 8.982 1.00 76.50 282 SER A C 1
ATOM 2105 O O . SER A 1 282 ? -11.986 -26.479 7.850 1.00 76.50 282 SER A O 1
ATOM 2107 N N . ARG A 1 283 ? -12.736 -24.903 9.239 1.00 76.25 283 ARG A N 1
ATOM 2108 C CA . ARG A 1 283 ? -13.509 -24.103 8.244 1.00 76.25 283 ARG A CA 1
ATOM 2109 C C . ARG A 1 283 ? -14.637 -24.829 7.488 1.00 76.25 283 ARG A C 1
ATOM 2111 O O . ARG A 1 283 ? -15.436 -24.145 6.858 1.00 76.25 283 ARG A O 1
ATOM 2118 N N . ASP A 1 284 ? -14.716 -26.147 7.593 1.00 86.00 284 ASP A N 1
ATOM 2119 C CA . ASP A 1 284 ? -15.661 -27.007 6.879 1.00 86.00 284 ASP A CA 1
ATOM 2120 C C . ASP A 1 284 ? -16.895 -27.356 7.723 1.00 86.00 284 ASP A C 1
ATOM 2122 O O . ASP A 1 284 ? -17.797 -28.024 7.237 1.00 86.00 284 ASP A O 1
ATOM 2126 N N . VAL A 1 285 ? -16.931 -26.939 8.996 1.00 92.19 285 VAL A N 1
ATOM 2127 C CA . VAL A 1 285 ? -18.009 -27.266 9.941 1.00 92.19 285 VAL A CA 1
ATOM 2128 C C . VAL A 1 285 ? -19.136 -26.243 9.841 1.00 92.19 285 VAL A C 1
ATOM 2130 O O . VAL A 1 285 ? -18.915 -25.051 10.057 1.00 92.19 285 VAL A O 1
ATOM 2133 N N . ASP A 1 286 ? -20.354 -26.711 9.569 1.00 93.12 286 ASP A N 1
ATOM 2134 C CA . ASP A 1 286 ? -21.552 -25.872 9.495 1.00 93.12 286 ASP A CA 1
ATOM 2135 C C . ASP A 1 286 ? -22.246 -25.704 10.850 1.00 93.12 286 ASP A C 1
ATOM 2137 O O . ASP A 1 286 ? -22.877 -24.676 11.085 1.00 93.12 286 ASP A O 1
ATOM 2141 N N . CYS A 1 287 ? -22.145 -26.703 11.731 1.00 92.25 287 CYS A N 1
ATOM 2142 C CA . CYS A 1 287 ? -22.751 -26.692 13.061 1.00 92.25 287 CYS A CA 1
ATOM 2143 C C . CYS A 1 287 ? -21.827 -27.369 14.083 1.00 92.25 287 CYS A C 1
ATOM 2145 O O . CYS A 1 287 ? -21.341 -28.475 13.838 1.00 92.25 287 CYS A O 1
ATOM 2147 N N . CYS A 1 288 ? -21.596 -26.713 15.222 1.00 93.06 288 CYS A N 1
ATOM 2148 C CA . CYS A 1 288 ? -20.823 -27.244 16.343 1.00 93.06 288 CYS A CA 1
ATOM 2149 C C . CYS A 1 288 ? -21.713 -27.311 17.586 1.00 93.06 288 CYS A C 1
ATOM 2151 O O . CYS A 1 288 ? -22.243 -26.290 18.013 1.00 93.06 288 CYS A O 1
ATOM 2153 N N . LEU A 1 289 ? -21.861 -28.500 18.162 1.00 93.31 289 LEU A N 1
ATOM 2154 C CA . LEU A 1 289 ? -22.677 -28.762 19.345 1.00 93.31 289 LEU A CA 1
ATOM 2155 C C . LEU A 1 289 ? -21.755 -29.110 20.519 1.00 93.31 289 LEU A C 1
ATOM 2157 O O . LEU A 1 289 ? -20.966 -30.054 20.417 1.00 93.31 289 LEU A O 1
ATOM 2161 N N . ILE A 1 290 ? -21.852 -28.373 21.627 1.00 92.50 290 ILE A N 1
ATOM 2162 C CA . ILE A 1 290 ? -21.033 -28.582 22.835 1.00 92.50 290 ILE A CA 1
ATOM 2163 C C . ILE A 1 290 ? -21.906 -28.765 24.086 1.00 92.50 290 ILE A C 1
ATOM 2165 O O . ILE A 1 290 ? -23.082 -28.422 24.040 1.00 92.50 290 ILE A O 1
ATOM 2169 N N . PRO A 1 291 ? -21.373 -29.304 25.202 1.00 88.19 291 PRO A N 1
ATOM 2170 C CA . PRO A 1 291 ? -22.139 -29.478 26.440 1.00 88.19 291 PRO A CA 1
ATOM 2171 C C . PRO A 1 291 ? -22.594 -28.170 27.099 1.00 88.19 291 PRO A C 1
ATOM 2173 O O . PRO A 1 291 ? -23.532 -28.190 27.890 1.00 88.19 291 PRO A O 1
ATOM 2176 N N . GLU A 1 292 ? -21.899 -27.063 26.835 1.00 87.69 292 GLU A N 1
ATOM 2177 C CA . GLU A 1 292 ? -22.183 -25.756 27.431 1.00 87.69 292 GLU A CA 1
ATOM 2178 C C . GLU A 1 292 ? -23.400 -25.043 26.828 1.00 87.69 292 GLU A C 1
ATOM 2180 O O . GLU A 1 292 ? -23.918 -24.139 27.477 1.00 87.69 292 GLU A O 1
ATOM 2185 N N . GLU A 1 293 ? -23.875 -25.456 25.646 1.00 82.12 293 GLU A N 1
ATOM 2186 C CA . GLU A 1 293 ? -25.096 -24.922 25.030 1.00 82.12 293 GLU A CA 1
ATOM 2187 C C . GLU A 1 293 ? -26.149 -26.006 24.841 1.00 82.12 293 GLU A C 1
ATOM 2189 O O . GLU A 1 293 ? -25.895 -27.069 24.262 1.00 82.12 293 GLU A O 1
ATOM 2194 N N . ASP A 1 294 ? -27.361 -25.708 25.297 1.00 80.88 294 ASP A N 1
ATOM 2195 C CA . ASP A 1 294 ? -28.523 -26.538 25.019 1.00 80.88 294 ASP A CA 1
ATOM 2196 C C . ASP A 1 294 ? -28.991 -26.306 23.566 1.00 80.88 294 ASP A C 1
ATOM 2198 O O . ASP A 1 294 ? -28.812 -25.242 22.983 1.00 80.88 294 ASP A O 1
ATOM 2202 N N . PHE A 1 295 ? -29.601 -27.321 22.956 1.00 84.88 295 PHE A N 1
ATOM 2203 C CA . PHE A 1 295 ? -30.214 -27.219 21.629 1.00 84.88 295 PHE A CA 1
ATOM 2204 C C . PHE A 1 295 ? -31.479 -28.076 21.575 1.00 84.88 295 PHE A C 1
ATOM 2206 O O . PHE A 1 295 ? -31.721 -28.907 22.450 1.00 84.88 295 PHE A O 1
ATOM 2213 N N . TYR A 1 296 ? -32.298 -27.903 20.542 1.00 86.12 296 TYR A N 1
ATOM 2214 C CA . TYR A 1 296 ? -33.469 -28.740 20.282 1.00 86.12 296 TYR A CA 1
ATOM 2215 C C . TYR A 1 296 ? -33.482 -29.198 18.821 1.00 86.12 296 TYR A C 1
ATOM 2217 O O . TYR A 1 296 ? -32.861 -28.594 17.947 1.00 86.12 296 TYR A O 1
ATOM 2225 N N . LEU A 1 297 ? -34.137 -30.329 18.551 1.00 86.06 297 LEU A N 1
ATOM 2226 C CA . LEU A 1 297 ? -34.001 -31.013 17.261 1.00 86.06 297 LEU A CA 1
ATOM 2227 C C . LEU A 1 297 ? -34.938 -30.474 16.173 1.00 86.06 297 LEU A C 1
ATOM 2229 O O . LEU A 1 297 ? -34.492 -30.191 15.064 1.00 86.06 297 LEU A O 1
ATOM 2233 N N . ARG A 1 298 ? -36.237 -30.376 16.476 1.00 84.88 298 ARG A N 1
ATOM 2234 C CA . ARG A 1 298 ? -37.323 -30.142 15.507 1.00 84.88 298 ARG A CA 1
ATOM 2235 C C . ARG A 1 298 ? -38.029 -28.807 15.763 1.00 84.88 298 ARG A C 1
ATOM 2237 O O . ARG A 1 298 ? -38.046 -28.330 16.892 1.00 84.88 298 ARG A O 1
ATOM 2244 N N . GLY A 1 299 ? -38.692 -28.278 14.736 1.00 76.25 299 GLY A N 1
ATOM 2245 C CA . GLY A 1 299 ? -39.389 -26.988 14.773 1.00 76.25 299 GLY A CA 1
ATOM 2246 C C . GLY A 1 299 ? -38.573 -25.869 14.123 1.00 76.25 299 GLY A C 1
ATOM 2247 O O . GLY A 1 299 ? -37.392 -26.049 13.840 1.00 76.25 299 GLY A O 1
ATOM 2248 N N . SER A 1 300 ? -39.216 -24.728 13.861 1.00 66.56 300 SER A N 1
ATOM 2249 C CA . SER A 1 300 ? -38.555 -23.550 13.281 1.00 66.56 300 SER A CA 1
ATOM 2250 C C . SER A 1 300 ? -37.416 -23.090 14.191 1.00 66.56 300 SER A C 1
ATOM 2252 O O . SER A 1 300 ? -37.681 -22.783 15.348 1.00 66.56 300 SER A O 1
ATOM 2254 N N . GLY A 1 301 ? -36.190 -23.021 13.664 1.00 66.56 301 GLY A N 1
ATOM 2255 C CA . GLY A 1 301 ? -34.980 -22.708 14.448 1.00 66.56 301 GLY A CA 1
ATOM 2256 C C . GLY A 1 301 ? -34.288 -23.928 15.074 1.00 66.56 301 GLY A C 1
ATOM 2257 O O . GLY A 1 301 ? -33.155 -23.835 15.525 1.00 66.56 301 GLY A O 1
ATOM 2258 N N . GLY A 1 302 ? -34.912 -25.108 15.032 1.00 83.00 302 GLY A N 1
ATOM 2259 C CA . GLY A 1 302 ? -34.299 -26.341 15.520 1.00 83.00 302 GLY A CA 1
ATOM 2260 C C . GLY A 1 302 ? -33.144 -26.819 14.638 1.00 83.00 302 GLY A C 1
ATOM 2261 O O . GLY A 1 302 ? -33.045 -26.486 13.453 1.00 83.00 302 GLY A O 1
ATOM 2262 N N . LEU A 1 303 ? -32.293 -27.682 15.199 1.00 90.44 303 LEU A N 1
ATOM 2263 C CA . LEU A 1 303 ? -31.106 -28.217 14.525 1.00 90.44 303 LEU A CA 1
ATOM 2264 C C . LEU A 1 303 ? -31.417 -28.819 13.142 1.00 90.44 303 LEU A C 1
ATOM 2266 O O . LEU A 1 303 ? -30.659 -28.620 12.195 1.00 90.44 303 LEU A O 1
ATOM 2270 N N . PHE A 1 304 ? -32.522 -29.551 12.994 1.00 93.62 304 PHE A N 1
ATOM 2271 C CA . PHE A 1 304 ? -32.864 -30.200 11.725 1.00 93.62 304 PHE A CA 1
ATOM 2272 C C . PHE A 1 304 ? -33.333 -29.212 10.661 1.00 93.62 304 PHE A C 1
ATOM 2274 O O . PHE A 1 304 ? -32.936 -29.334 9.501 1.00 93.62 304 PHE A O 1
ATOM 2281 N N . ASP A 1 305 ? -34.085 -28.191 11.065 1.00 88.44 305 ASP A N 1
ATOM 2282 C CA . ASP A 1 305 ? -34.514 -27.113 10.178 1.00 88.44 305 ASP A CA 1
ATOM 2283 C C . ASP A 1 305 ? -33.301 -26.316 9.662 1.00 88.44 305 ASP A C 1
ATOM 2285 O O . ASP A 1 305 ? -33.169 -26.071 8.457 1.00 88.44 305 ASP A O 1
ATOM 2289 N N . PHE A 1 306 ? -32.332 -26.019 10.538 1.00 90.94 306 PHE A N 1
ATOM 2290 C CA . PHE A 1 306 ? -31.052 -25.419 10.145 1.00 90.94 306 PHE A CA 1
ATOM 2291 C C . PHE A 1 306 ? -30.293 -26.284 9.127 1.00 90.94 306 PHE A C 1
ATOM 2293 O O . PHE A 1 306 ? -29.844 -25.784 8.087 1.00 90.94 306 PHE A O 1
ATOM 2300 N N . LEU A 1 307 ? -30.143 -27.584 9.409 1.00 92.12 307 LEU A N 1
ATOM 2301 C CA . LEU A 1 307 ? -29.396 -28.494 8.540 1.00 92.12 307 LEU A CA 1
ATOM 2302 C C . LEU A 1 307 ? -30.064 -28.642 7.177 1.00 92.12 307 LEU A C 1
ATOM 2304 O O . LEU A 1 307 ? -29.368 -28.604 6.165 1.00 92.12 307 LEU A O 1
ATOM 2308 N N . TYR A 1 308 ? -31.390 -28.728 7.121 1.00 91.62 308 TYR A N 1
ATOM 2309 C CA . TYR A 1 308 ? -32.117 -28.769 5.859 1.00 91.62 308 TYR A CA 1
ATOM 2310 C C . TYR A 1 308 ? -31.834 -27.540 4.995 1.00 91.62 308 TYR A C 1
ATOM 2312 O O . TYR A 1 308 ? -31.399 -27.677 3.849 1.00 91.62 308 TYR A O 1
ATOM 2320 N N . HIS A 1 309 ? -31.976 -26.333 5.549 1.00 88.88 309 HIS A N 1
ATOM 2321 C CA . HIS A 1 309 ? -31.684 -25.100 4.816 1.00 88.88 309 HIS A CA 1
ATOM 2322 C C . HIS A 1 309 ? -30.222 -25.029 4.356 1.00 88.88 309 HIS A C 1
ATOM 2324 O O . HIS A 1 309 ? -29.937 -24.594 3.234 1.00 88.88 309 HIS A O 1
ATOM 2330 N N . ARG A 1 310 ? -29.285 -25.489 5.193 1.00 89.94 310 ARG A N 1
ATOM 2331 C CA . ARG A 1 310 ? -27.861 -25.540 4.849 1.00 89.94 310 ARG A CA 1
ATOM 2332 C C . ARG A 1 310 ? -27.590 -26.499 3.692 1.00 89.94 310 ARG A C 1
ATOM 2334 O O . ARG A 1 310 ? -26.942 -26.106 2.722 1.00 89.94 310 ARG A O 1
ATOM 2341 N N . ILE A 1 311 ? -28.144 -27.707 3.755 1.00 93.94 311 ILE A N 1
ATOM 2342 C CA . ILE A 1 311 ? -28.003 -28.739 2.726 1.00 93.94 311 ILE A CA 1
ATOM 2343 C C . ILE A 1 311 ? -28.635 -28.279 1.413 1.00 93.94 311 ILE A C 1
ATOM 2345 O O . ILE A 1 311 ? -28.020 -28.421 0.362 1.00 93.94 311 ILE A O 1
ATOM 2349 N N . LYS A 1 312 ? -29.815 -27.649 1.435 1.00 92.62 312 LYS A N 1
ATOM 2350 C CA . LYS A 1 312 ? -30.432 -27.108 0.210 1.00 92.62 312 LYS A CA 1
ATOM 2351 C C . LYS A 1 312 ? -29.607 -26.008 -0.439 1.00 92.62 312 LYS A C 1
ATOM 2353 O O . LYS A 1 312 ? -29.612 -25.878 -1.661 1.00 92.62 312 LYS A O 1
ATOM 2358 N N . LYS A 1 313 ? -28.886 -25.230 0.363 1.00 87.62 313 LYS A N 1
ATOM 2359 C CA . LYS A 1 313 ? -28.019 -24.160 -0.128 1.00 87.62 313 LYS A CA 1
ATOM 2360 C C . LYS A 1 313 ? -26.691 -24.680 -0.686 1.00 87.62 313 LYS A C 1
ATOM 2362 O O . LYS A 1 313 ? -26.242 -24.181 -1.715 1.00 87.62 313 LYS A O 1
ATOM 2367 N N . ASN A 1 314 ? -26.066 -25.642 -0.008 1.00 86.50 314 ASN A N 1
ATOM 2368 C CA . ASN A 1 314 ? -24.679 -26.050 -0.263 1.00 86.50 314 ASN A CA 1
ATOM 2369 C C . ASN A 1 314 ? -24.541 -27.455 -0.881 1.00 86.50 314 ASN A C 1
ATOM 2371 O O . ASN A 1 314 ? -23.451 -27.841 -1.294 1.00 86.50 314 ASN A O 1
ATOM 2375 N N . GLY A 1 315 ? -25.621 -28.233 -0.936 1.00 89.81 315 GLY A N 1
ATOM 2376 C CA . GLY A 1 315 ? -25.643 -29.639 -1.355 1.00 89.81 315 GLY A CA 1
ATOM 2377 C C . GLY A 1 315 ? -25.258 -30.643 -0.259 1.00 89.81 315 GLY A C 1
ATOM 2378 O O . GLY A 1 315 ? -25.533 -31.832 -0.413 1.00 89.81 315 GLY A O 1
ATOM 2379 N N . HIS A 1 316 ? -24.661 -30.181 0.843 1.00 96.12 316 HIS A N 1
ATOM 2380 C CA . HIS A 1 316 ? -24.203 -30.993 1.972 1.00 96.12 316 HIS A CA 1
ATOM 2381 C C . HIS A 1 316 ? -24.112 -30.151 3.263 1.00 96.12 316 HIS A C 1
ATOM 2383 O O . HIS A 1 316 ? -24.281 -28.928 3.211 1.00 96.12 316 HIS A O 1
ATOM 2389 N N . ALA A 1 317 ? -23.838 -30.793 4.404 1.00 96.31 317 ALA A N 1
ATOM 2390 C CA . ALA A 1 317 ? -23.480 -30.125 5.659 1.00 96.31 317 ALA A CA 1
ATOM 2391 C C . ALA A 1 317 ? -22.506 -30.957 6.516 1.00 96.31 317 ALA A C 1
ATOM 2393 O O . ALA A 1 317 ? -22.478 -32.185 6.430 1.00 96.31 317 ALA A O 1
ATOM 2394 N N . VAL A 1 318 ? -21.739 -30.306 7.390 1.00 97.12 318 VAL A N 1
ATOM 2395 C CA . VAL A 1 318 ? -20.884 -30.975 8.385 1.00 97.12 318 VAL A CA 1
ATOM 2396 C C . VAL A 1 318 ? -21.275 -30.552 9.796 1.00 97.12 318 VAL A C 1
ATOM 2398 O O . VAL A 1 318 ? -21.341 -29.364 10.113 1.00 97.12 318 VAL A O 1
ATOM 2401 N N . VAL A 1 319 ? -21.504 -31.538 10.659 1.00 96.88 319 VAL A N 1
ATOM 2402 C CA . VAL A 1 319 ? -21.896 -31.359 12.058 1.00 96.88 319 VAL A CA 1
ATOM 2403 C C . VAL A 1 319 ? -20.823 -31.950 12.953 1.00 96.88 319 VAL A C 1
ATOM 2405 O O . VAL A 1 319 ? -20.518 -33.139 12.870 1.00 96.88 319 VAL A O 1
ATOM 2408 N N . VAL A 1 320 ? -20.279 -31.128 13.839 1.00 96.56 320 VAL A N 1
ATOM 2409 C CA . VAL A 1 320 ? -19.400 -31.564 14.920 1.00 96.56 320 VAL A CA 1
ATOM 2410 C C . VAL A 1 320 ? -20.200 -31.588 16.212 1.00 96.56 320 VAL A C 1
ATOM 2412 O O . VAL A 1 320 ? -20.853 -30.607 16.553 1.00 96.56 320 VAL A O 1
ATOM 2415 N N . VAL A 1 321 ? -20.144 -32.696 16.946 1.00 95.19 321 VAL A N 1
ATOM 2416 C CA . VAL A 1 321 ? -20.858 -32.856 18.218 1.00 95.19 321 VAL A CA 1
ATOM 2417 C C . VAL A 1 321 ? -19.915 -33.368 19.298 1.00 95.19 321 VAL A C 1
ATOM 2419 O O . VAL A 1 321 ? -19.297 -34.418 19.151 1.00 95.19 321 VAL A O 1
ATOM 2422 N N . ALA A 1 322 ? -19.772 -32.629 20.391 1.00 93.56 322 ALA A N 1
ATOM 2423 C CA . ALA A 1 322 ? -19.069 -33.116 21.569 1.00 93.56 322 ALA A CA 1
ATOM 2424 C C . ALA A 1 322 ? -19.895 -34.207 22.266 1.00 93.56 322 ALA A C 1
ATOM 2426 O O . ALA A 1 322 ? -21.118 -34.113 22.342 1.00 93.56 322 ALA A O 1
ATOM 2427 N N . GLU A 1 323 ? -19.240 -35.226 22.821 1.00 90.12 323 GLU A N 1
ATOM 2428 C CA . GLU A 1 323 ? -19.925 -36.372 23.438 1.00 90.12 323 GLU A CA 1
ATOM 2429 C C . GLU A 1 323 ? -20.888 -36.003 24.582 1.00 90.12 323 GLU A C 1
ATOM 2431 O O . GLU A 1 323 ? -21.858 -36.723 24.813 1.00 90.12 323 GLU A O 1
ATOM 2436 N N . GLY A 1 324 ? -20.652 -34.891 25.288 1.00 88.19 324 GLY A N 1
ATOM 2437 C CA . GLY A 1 324 ? -21.544 -34.407 26.344 1.00 88.19 324 GLY A CA 1
ATOM 2438 C C . GLY A 1 324 ? -22.706 -33.530 25.879 1.00 88.19 324 GLY A C 1
ATOM 2439 O O . GLY A 1 324 ? -23.588 -33.232 26.682 1.00 88.19 324 GLY A O 1
ATOM 2440 N N . ALA A 1 325 ? -22.742 -33.129 24.609 1.00 89.94 325 ALA A N 1
ATOM 2441 C CA . ALA A 1 325 ? -23.817 -32.300 24.080 1.00 89.94 325 ALA A CA 1
ATOM 2442 C C . ALA A 1 325 ? -25.135 -33.097 24.016 1.00 89.94 325 ALA A C 1
ATOM 2444 O O . ALA A 1 325 ? -25.147 -34.276 23.666 1.00 89.94 325 ALA A O 1
ATOM 2445 N N . GLY A 1 326 ? -26.262 -32.471 24.363 1.00 84.38 326 GLY A N 1
ATOM 2446 C CA . GLY A 1 326 ? -27.596 -33.050 24.155 1.00 84.38 326 GLY A CA 1
ATOM 2447 C C . GLY A 1 326 ? -27.971 -34.259 25.029 1.00 84.38 326 GLY A C 1
ATOM 2448 O O . GLY A 1 326 ? -29.033 -34.837 24.814 1.00 84.38 326 GLY A O 1
ATOM 2449 N N . GLN A 1 327 ? -27.184 -34.638 26.045 1.00 86.38 327 GLN A N 1
ATOM 2450 C CA . GLN A 1 327 ? -27.456 -35.820 26.893 1.00 86.38 327 GLN A CA 1
ATOM 2451 C C . GLN A 1 327 ? -28.862 -35.813 27.543 1.00 86.38 327 GLN A C 1
ATOM 2453 O O . GLN A 1 327 ? -29.490 -36.864 27.718 1.00 86.38 327 GLN A O 1
ATOM 2458 N N . ARG A 1 328 ? -29.409 -34.624 27.841 1.00 80.62 328 ARG A N 1
ATOM 2459 C CA . ARG A 1 328 ? -30.784 -34.450 28.350 1.00 80.62 328 ARG A CA 1
ATOM 2460 C C . ARG A 1 328 ? -31.866 -34.779 27.310 1.00 80.62 328 ARG A C 1
ATOM 2462 O O . ARG A 1 328 ? -32.900 -35.343 27.670 1.00 80.62 328 ARG A O 1
ATOM 2469 N N . LEU A 1 329 ? -31.626 -34.476 26.032 1.00 80.06 329 LEU A N 1
ATOM 2470 C CA . LEU A 1 329 ? -32.546 -34.771 24.923 1.00 80.06 329 LEU A CA 1
ATOM 2471 C C . LEU A 1 329 ? -32.618 -36.275 24.648 1.00 80.06 329 LEU A C 1
ATOM 2473 O O . LEU A 1 329 ? -33.695 -36.837 24.455 1.00 80.06 329 LEU A O 1
ATOM 2477 N N . ILE A 1 330 ? -31.468 -36.950 24.696 1.00 79.62 330 ILE A N 1
ATOM 2478 C CA . ILE A 1 330 ? -31.394 -38.404 24.499 1.00 79.62 330 ILE A CA 1
ATOM 2479 C C . ILE A 1 330 ? -32.215 -39.116 25.582 1.00 79.62 330 ILE A C 1
ATOM 2481 O O . ILE A 1 330 ? -33.011 -40.013 25.294 1.00 79.62 330 ILE A O 1
ATOM 2485 N N . SER A 1 331 ? -32.073 -38.665 26.831 1.00 69.62 331 SER A N 1
ATOM 2486 C CA . SER A 1 331 ? -32.766 -39.235 27.992 1.00 69.62 331 SER A CA 1
ATOM 2487 C C . SER A 1 331 ? -34.289 -39.050 27.940 1.00 69.62 331 SER A C 1
ATOM 2489 O O . SER A 1 331 ? -35.027 -39.895 28.437 1.00 69.62 331 SER A O 1
ATOM 2491 N N . THR A 1 332 ? -34.772 -37.965 27.328 1.00 63.03 332 THR A N 1
ATOM 2492 C CA . THR A 1 332 ? -36.211 -37.675 27.188 1.00 63.03 332 THR A CA 1
ATOM 2493 C C . THR A 1 332 ? -36.849 -38.381 25.990 1.00 63.03 332 THR A C 1
ATOM 2495 O O . THR A 1 332 ? -38.007 -38.784 26.078 1.00 63.03 332 THR A O 1
ATOM 2498 N N . THR A 1 333 ? -36.098 -38.605 24.908 1.00 58.38 333 THR A N 1
ATOM 2499 C CA . THR A 1 333 ? -36.593 -39.245 23.670 1.00 58.38 333 THR A CA 1
ATOM 2500 C C . THR A 1 333 ? -36.640 -40.779 23.776 1.00 58.38 333 THR A C 1
ATOM 2502 O O . THR A 1 333 ? -37.487 -41.434 23.175 1.00 58.38 333 THR A O 1
ATOM 2505 N N . THR A 1 334 ? -35.774 -41.379 24.599 1.00 56.09 334 THR A N 1
ATOM 2506 C CA . THR A 1 334 ? -35.613 -42.840 24.703 1.00 56.09 334 THR A CA 1
ATOM 2507 C C . THR A 1 334 ? -36.457 -43.429 25.845 1.00 56.09 334 THR A C 1
ATOM 2509 O O . THR A 1 334 ? -35.924 -43.973 26.807 1.00 56.09 334 THR A O 1
ATOM 2512 N N . THR A 1 335 ? -37.791 -43.321 25.789 1.00 45.91 335 THR A N 1
ATOM 2513 C CA . THR A 1 335 ? -38.675 -43.901 26.832 1.00 45.91 335 THR A CA 1
ATOM 2514 C C . THR A 1 335 ? -39.081 -45.359 26.588 1.00 45.91 335 THR A C 1
ATOM 2516 O O . THR A 1 335 ? -39.884 -45.906 27.338 1.00 45.91 335 THR A O 1
ATOM 2519 N N . THR A 1 336 ? -38.535 -46.046 25.582 1.00 43.94 336 THR A N 1
ATOM 2520 C CA . THR A 1 336 ? -38.810 -47.476 25.374 1.00 43.94 336 THR A CA 1
ATOM 2521 C C . THR A 1 336 ? -37.568 -48.242 24.914 1.00 43.94 336 THR A C 1
ATOM 2523 O O . THR A 1 336 ? -36.971 -47.946 23.890 1.00 43.94 336 THR A O 1
ATOM 2526 N N . THR A 1 337 ? -37.246 -49.288 25.682 1.00 37.66 337 THR A N 1
ATOM 2527 C CA . THR A 1 337 ? -36.277 -50.383 25.467 1.00 37.66 337 THR A CA 1
ATOM 2528 C C . THR A 1 337 ? -34.785 -50.189 25.817 1.00 37.66 337 THR A C 1
ATOM 2530 O O . THR A 1 337 ? -34.026 -49.474 25.181 1.00 37.66 337 THR A O 1
ATOM 2533 N N . THR A 1 338 ? -34.377 -51.031 26.779 1.00 36.69 338 THR A N 1
ATOM 2534 C CA . THR A 1 338 ? -33.041 -51.478 27.228 1.00 36.69 338 THR A CA 1
ATOM 2535 C C . THR A 1 338 ? -32.281 -50.693 28.311 1.00 36.69 338 THR A C 1
ATOM 2537 O O . THR A 1 338 ? -31.987 -49.507 28.248 1.00 36.69 338 THR A O 1
ATOM 2540 N N . SER A 1 339 ? -31.970 -51.458 29.354 1.00 39.38 339 SER A N 1
ATOM 2541 C CA . SER A 1 339 ? -31.417 -51.149 30.667 1.00 39.38 339 SER A CA 1
ATOM 2542 C C . SER A 1 339 ? -29.910 -50.859 30.654 1.00 39.38 339 SER A C 1
ATOM 2544 O O . SER A 1 339 ? -29.116 -51.721 31.033 1.00 39.38 339 SER A O 1
ATOM 2546 N N . ALA A 1 340 ? -29.507 -49.656 30.242 1.00 41.09 340 ALA A N 1
ATOM 2547 C CA . ALA A 1 340 ? -28.114 -49.200 30.379 1.00 41.09 340 ALA A CA 1
ATOM 2548 C C . ALA A 1 340 ? -27.951 -47.798 31.004 1.00 41.09 340 ALA A C 1
ATOM 2550 O O . ALA A 1 340 ? -26.838 -47.424 31.371 1.00 41.09 340 ALA A O 1
ATOM 2551 N N . ALA A 1 341 ? -29.033 -47.036 31.186 1.00 40.59 341 ALA A N 1
ATOM 2552 C CA . ALA A 1 341 ? -28.990 -45.753 31.884 1.00 40.59 341 ALA A CA 1
ATOM 2553 C C . ALA A 1 341 ? -28.953 -45.985 33.406 1.00 40.59 341 ALA A C 1
ATOM 2555 O O . ALA A 1 341 ? -29.976 -46.295 34.014 1.00 40.59 341 ALA A O 1
ATOM 2556 N N . GLY A 1 342 ? -27.765 -45.886 34.014 1.00 44.44 342 GLY A N 1
ATOM 2557 C CA . GLY A 1 342 ? -27.620 -45.852 35.477 1.00 44.44 342 GLY A CA 1
ATOM 2558 C C . GLY A 1 342 ? -26.385 -46.529 36.077 1.00 44.44 342 GLY A C 1
ATOM 2559 O O . GLY A 1 342 ? -26.150 -46.379 37.273 1.00 44.44 342 GLY A O 1
ATOM 2560 N N . ALA A 1 343 ? -25.565 -47.247 35.304 1.00 45.84 343 ALA A N 1
ATOM 2561 C CA . ALA A 1 343 ? -24.295 -47.761 35.821 1.00 45.84 343 ALA A CA 1
ATOM 2562 C C . ALA A 1 343 ? -23.205 -46.688 35.669 1.00 45.84 343 ALA A C 1
ATOM 2564 O O . ALA A 1 343 ? -22.720 -46.441 34.565 1.00 45.84 343 ALA A O 1
ATOM 2565 N N . GLY A 1 344 ? -22.832 -46.022 36.767 1.00 54.44 344 GLY A N 1
ATOM 2566 C CA . GLY A 1 344 ? -21.612 -45.213 36.792 1.00 54.44 344 GLY A CA 1
ATOM 2567 C C . GLY A 1 344 ? -20.391 -46.071 36.441 1.00 54.44 344 GLY A C 1
ATOM 2568 O O . GLY A 1 344 ? -20.373 -47.272 36.721 1.00 54.44 344 GLY A O 1
ATOM 2569 N N . ASP A 1 345 ? -19.368 -45.481 35.819 1.00 58.91 345 ASP A N 1
ATOM 2570 C CA . ASP A 1 345 ? -18.105 -46.194 35.606 1.00 58.91 345 ASP A CA 1
ATOM 2571 C C . ASP A 1 345 ? -17.457 -46.582 36.951 1.00 58.91 345 ASP A C 1
ATOM 2573 O O . ASP A 1 345 ? -17.832 -46.073 38.005 1.00 58.91 345 ASP A O 1
ATOM 2577 N N . GLU A 1 346 ? -16.451 -47.465 36.951 1.00 55.59 346 GLU A N 1
ATOM 2578 C CA . GLU A 1 346 ? -15.757 -47.906 38.184 1.00 55.59 346 GLU A CA 1
ATOM 2579 C C . GLU A 1 346 ? -15.116 -46.753 38.999 1.00 55.59 346 GLU A C 1
ATOM 2581 O O . GLU A 1 346 ? -14.572 -46.975 40.080 1.00 55.59 346 GLU A O 1
ATOM 2586 N N . SER A 1 347 ? -15.136 -45.517 38.479 1.00 54.00 347 SER A N 1
ATOM 2587 C CA . SER A 1 347 ? -14.689 -44.296 39.164 1.00 54.00 347 SER A CA 1
ATOM 2588 C C . SER A 1 347 ? -15.840 -43.402 39.653 1.00 54.00 347 SER A C 1
ATOM 2590 O O . SER A 1 347 ? -15.564 -42.317 40.162 1.00 54.00 347 SER A O 1
ATOM 2592 N N . GLY A 1 348 ? -17.098 -43.834 39.513 1.00 57.25 348 GLY A N 1
ATOM 2593 C CA . GLY A 1 348 ? -18.296 -43.134 39.979 1.00 57.25 348 GLY A CA 1
ATOM 2594 C C . GLY A 1 348 ? -18.865 -42.085 39.018 1.00 57.25 348 GLY A C 1
ATOM 2595 O O . GLY A 1 348 ? -19.702 -41.297 39.445 1.00 57.25 348 GLY A O 1
ATOM 2596 N N . ASN A 1 349 ? -18.437 -42.035 37.749 1.00 62.88 349 ASN A N 1
ATOM 2597 C CA . ASN A 1 349 ? -18.954 -41.050 36.786 1.00 62.88 349 ASN A CA 1
ATOM 2598 C C . ASN A 1 349 ? -20.118 -41.619 35.954 1.00 62.88 349 ASN A C 1
ATOM 2600 O O . ASN A 1 349 ? -20.000 -42.731 35.443 1.00 62.88 349 ASN A O 1
ATOM 2604 N N . GLU A 1 350 ? -21.179 -40.843 35.716 1.00 66.38 350 GLU A N 1
ATOM 2605 C CA . GLU A 1 350 ? -22.342 -41.254 34.902 1.00 66.38 350 GLU A CA 1
ATOM 2606 C C . GLU A 1 350 ? -21.969 -41.611 33.452 1.00 66.38 350 GLU A C 1
ATOM 2608 O O . GLU A 1 350 ? -21.299 -40.836 32.767 1.00 66.38 350 GLU A O 1
ATOM 2613 N N . ALA A 1 351 ? -22.396 -42.776 32.957 1.00 65.69 351 ALA A N 1
ATOM 2614 C CA . ALA A 1 351 ? -22.147 -43.189 31.576 1.00 65.69 351 ALA A CA 1
ATOM 2615 C C . ALA A 1 351 ? -23.016 -42.388 30.586 1.00 65.69 351 ALA A C 1
ATOM 2617 O O . ALA A 1 351 ? -24.239 -42.388 30.699 1.00 65.69 351 ALA A O 1
ATOM 2618 N N . PHE A 1 352 ? -22.385 -41.718 29.614 1.00 76.25 352 PHE A N 1
ATOM 2619 C CA . PHE A 1 352 ? -23.080 -40.959 28.568 1.00 76.25 352 PHE A CA 1
ATOM 2620 C C . PHE A 1 352 ? -23.587 -41.875 27.455 1.00 76.25 352 PHE A C 1
ATOM 2622 O O . PHE A 1 352 ? -22.933 -42.857 27.096 1.00 76.25 352 PHE A O 1
ATOM 2629 N N . LEU A 1 353 ? -24.744 -41.525 26.899 1.00 81.12 353 LEU A N 1
ATOM 2630 C CA . LEU A 1 353 ? -25.301 -42.180 25.719 1.00 81.12 353 LEU A CA 1
ATOM 2631 C C . LEU A 1 353 ? -24.609 -41.641 24.456 1.00 81.12 353 LEU A C 1
ATOM 2633 O O . LEU A 1 353 ? -24.153 -40.496 24.434 1.00 81.12 353 LEU A O 1
ATOM 2637 N N . ASP A 1 354 ? -24.514 -42.458 23.402 1.00 85.75 354 ASP A N 1
ATOM 2638 C CA . ASP A 1 354 ? -23.859 -42.047 22.152 1.00 85.75 354 ASP A CA 1
ATOM 2639 C C . ASP A 1 354 ? -24.728 -41.042 21.379 1.00 85.75 354 ASP A C 1
ATOM 2641 O O . ASP A 1 354 ? -25.601 -41.412 20.588 1.00 85.75 354 ASP A O 1
ATOM 2645 N N . VAL A 1 355 ? -24.449 -39.755 21.602 1.00 89.25 355 VAL A N 1
ATOM 2646 C CA . VAL A 1 355 ? -25.115 -38.632 20.934 1.00 89.25 355 VAL A CA 1
ATOM 2647 C C . VAL A 1 355 ? -24.954 -38.672 19.416 1.00 89.25 355 VAL A C 1
ATOM 2649 O O . VAL A 1 355 ? -25.881 -38.300 18.704 1.00 89.25 355 VAL A O 1
ATOM 2652 N N . GLY A 1 356 ? -23.823 -39.149 18.892 1.00 89.94 356 GLY A N 1
ATOM 2653 C CA . GLY A 1 356 ? -23.584 -39.190 17.452 1.00 89.94 356 GLY A CA 1
ATOM 2654 C C . GLY A 1 356 ? -24.471 -40.228 16.767 1.00 89.94 356 GLY A C 1
ATOM 2655 O O . GLY A 1 356 ? -25.130 -39.935 15.766 1.00 89.94 356 GLY A O 1
ATOM 2656 N N . ALA A 1 357 ? -24.547 -41.431 17.339 1.00 89.19 357 ALA A N 1
ATOM 2657 C CA . ALA A 1 357 ? -25.431 -42.481 16.837 1.00 89.19 357 ALA A CA 1
ATOM 2658 C C . ALA A 1 357 ? -26.913 -42.088 16.952 1.00 89.19 357 ALA A C 1
ATOM 2660 O O . ALA A 1 357 ? -27.670 -42.271 15.994 1.00 89.19 357 ALA A O 1
ATOM 2661 N N . TRP A 1 358 ? -27.307 -41.513 18.091 1.00 92.38 358 TRP A N 1
ATOM 2662 C CA . TRP A 1 358 ? -28.667 -41.034 18.326 1.00 92.38 358 TRP A CA 1
ATOM 2663 C C . TRP A 1 358 ? -29.059 -39.913 17.356 1.00 92.38 358 TRP A C 1
ATOM 2665 O O . TRP A 1 358 ? -30.057 -40.037 16.649 1.00 92.38 358 TRP A O 1
ATOM 2675 N N . LEU A 1 359 ? -28.236 -38.869 17.227 1.00 92.00 359 LEU A N 1
ATOM 2676 C CA . LEU A 1 359 ? -28.527 -37.723 16.365 1.00 92.00 359 LEU A CA 1
ATOM 2677 C C . LEU A 1 359 ? -28.640 -38.131 14.892 1.00 92.00 359 LEU A C 1
ATOM 2679 O O . LEU A 1 359 ? -29.502 -37.638 14.168 1.00 92.00 359 LEU A O 1
ATOM 2683 N N . LYS A 1 360 ? -27.810 -39.083 14.450 1.00 93.69 360 LYS A N 1
ATOM 2684 C CA . LYS A 1 360 ? -27.922 -39.683 13.116 1.00 93.69 360 LYS A CA 1
ATOM 2685 C C . LYS A 1 360 ? -29.257 -40.404 12.910 1.00 93.69 360 LYS A C 1
ATOM 2687 O O . LYS A 1 360 ? -29.796 -40.331 11.807 1.00 93.69 360 LYS A O 1
ATOM 2692 N N . ALA A 1 361 ? -29.745 -41.142 13.907 1.00 91.69 361 ALA A N 1
ATOM 2693 C CA . ALA A 1 361 ? -31.017 -41.855 13.814 1.00 91.69 361 ALA A CA 1
ATOM 2694 C C . ALA A 1 361 ? -32.194 -40.871 13.742 1.00 91.69 361 ALA A C 1
ATOM 2696 O O . ALA A 1 361 ? -33.013 -40.972 12.832 1.00 91.69 361 ALA A O 1
ATOM 2697 N N . GLU A 1 362 ? -32.208 -39.871 14.624 1.00 92.44 362 GLU A N 1
ATOM 2698 C CA . GLU A 1 362 ? -33.249 -38.841 14.668 1.00 92.44 362 GLU A CA 1
ATOM 2699 C C . GLU A 1 362 ? -33.298 -38.002 13.385 1.00 92.44 362 GLU A C 1
ATOM 2701 O O . GLU A 1 362 ? -34.372 -37.785 12.826 1.00 92.44 362 GLU A O 1
ATOM 2706 N N . LEU A 1 363 ? -32.137 -37.583 12.866 1.00 92.56 363 LEU A N 1
ATOM 2707 C CA . LEU A 1 363 ? -32.055 -36.785 11.640 1.00 92.56 363 LEU A CA 1
ATOM 2708 C C . LEU A 1 363 ? -32.522 -37.577 10.409 1.00 92.56 363 LEU A C 1
ATOM 2710 O O . LEU A 1 363 ? -33.172 -37.022 9.526 1.00 92.56 363 LEU A O 1
ATOM 2714 N N . LYS A 1 364 ? -32.218 -38.880 10.346 1.00 92.19 364 LYS A N 1
ATOM 2715 C CA . LYS A 1 364 ? -32.716 -39.753 9.274 1.00 92.19 364 LYS A CA 1
ATOM 2716 C C . LYS A 1 364 ? -34.227 -39.935 9.338 1.00 92.19 364 LYS A C 1
ATOM 2718 O O . LYS A 1 364 ? -34.880 -39.780 8.313 1.00 92.19 364 LYS A O 1
ATOM 2723 N N . ALA A 1 365 ? -34.762 -40.230 10.523 1.00 92.19 365 ALA A N 1
ATOM 2724 C CA . ALA A 1 365 ? -36.198 -40.402 10.714 1.00 92.19 365 ALA A CA 1
ATOM 2725 C C . ALA A 1 365 ? -36.964 -39.127 10.334 1.00 92.19 365 ALA A C 1
ATOM 2727 O O . ALA A 1 365 ? -37.958 -39.190 9.620 1.00 92.19 365 ALA A O 1
ATOM 2728 N N . TRP A 1 366 ? -36.453 -37.964 10.748 1.00 93.19 366 TRP A N 1
ATOM 2729 C CA . TRP A 1 366 ? -37.030 -36.673 10.390 1.00 93.19 366 TRP A CA 1
ATOM 2730 C C . TRP A 1 366 ? -36.992 -36.399 8.877 1.00 93.19 366 TRP A C 1
ATOM 2732 O O . TRP A 1 366 ? -37.986 -35.945 8.317 1.00 93.19 366 TRP A O 1
ATOM 2742 N N . TRP A 1 367 ? -35.887 -36.717 8.189 1.00 92.56 367 TRP A N 1
ATOM 2743 C CA . TRP A 1 367 ? -35.791 -36.513 6.738 1.00 92.56 367 TRP A CA 1
ATOM 2744 C C . TRP A 1 367 ? -36.738 -37.427 5.948 1.00 92.56 367 TRP A C 1
ATOM 2746 O O . TRP A 1 367 ? -37.337 -36.999 4.964 1.00 92.56 367 TRP A O 1
ATOM 2756 N N . GLU A 1 368 ? -36.885 -38.685 6.371 1.00 91.56 368 GLU A N 1
ATOM 2757 C CA . GLU A 1 368 ? -37.831 -39.630 5.764 1.00 91.56 368 GLU A CA 1
ATOM 2758 C C . GLU A 1 368 ? -39.290 -39.181 5.940 1.00 91.56 368 GLU A C 1
ATOM 2760 O O . GLU A 1 368 ? -40.099 -39.371 5.032 1.00 91.56 368 GLU A O 1
ATOM 2765 N N . GLU A 1 369 ? -39.609 -38.567 7.082 1.00 91.50 369 GLU A N 1
ATOM 2766 C CA . GLU A 1 369 ? -40.937 -38.048 7.419 1.00 91.50 369 GLU A CA 1
ATOM 2767 C C . GLU A 1 369 ? -41.286 -36.770 6.633 1.00 91.50 369 GLU A C 1
ATOM 2769 O O . GLU A 1 369 ? -42.316 -36.723 5.961 1.00 91.50 369 GLU A O 1
ATOM 2774 N N . GLU A 1 370 ? -40.424 -35.750 6.670 1.00 89.44 370 GLU A N 1
ATOM 2775 C CA . GLU A 1 370 ? -40.730 -34.403 6.155 1.00 89.44 370 GLU A CA 1
ATOM 2776 C C . GLU A 1 370 ? -40.317 -34.187 4.688 1.00 89.44 370 GLU A C 1
ATOM 2778 O O . GLU A 1 370 ? -40.836 -33.303 3.998 1.00 89.44 370 GLU A O 1
ATOM 2783 N N . HIS A 1 371 ? -39.379 -34.990 4.178 1.00 88.25 371 HIS A N 1
ATOM 2784 C CA . HIS A 1 371 ? -38.776 -34.822 2.848 1.00 88.25 371 HIS A CA 1
ATOM 2785 C C . HIS A 1 371 ? -38.794 -36.127 2.041 1.00 88.25 371 HIS A C 1
ATOM 2787 O O . HIS A 1 371 ? -37.851 -36.469 1.316 1.00 88.25 371 HIS A O 1
ATOM 2793 N N . ALA A 1 372 ? -39.907 -36.857 2.158 1.00 82.25 372 ALA A N 1
ATOM 2794 C CA . ALA A 1 372 ? -40.133 -38.127 1.485 1.00 82.25 372 ALA A CA 1
ATOM 2795 C C . ALA A 1 372 ? -39.870 -38.039 -0.033 1.00 82.25 372 ALA A C 1
ATOM 2797 O O . ALA A 1 372 ? -40.453 -37.224 -0.749 1.00 82.25 372 ALA A O 1
ATOM 2798 N N . GLY A 1 373 ? -39.005 -38.926 -0.534 1.00 81.62 373 GLY A N 1
ATOM 2799 C CA . GLY A 1 373 ? -38.643 -39.020 -1.954 1.00 81.62 373 GLY A CA 1
ATOM 2800 C C . GLY A 1 373 ? -37.318 -38.352 -2.333 1.00 81.62 373 GLY A C 1
ATOM 2801 O O . GLY A 1 373 ? -36.843 -38.548 -3.452 1.00 81.62 373 GLY A O 1
ATOM 2802 N N . GLU A 1 374 ? -36.680 -37.621 -1.419 1.00 90.44 374 GLU A N 1
ATOM 2803 C CA . GLU A 1 374 ? -35.335 -37.093 -1.629 1.00 90.44 374 GLU A CA 1
ATOM 2804 C C . GLU A 1 374 ? -34.252 -38.053 -1.117 1.00 90.44 374 GLU A C 1
ATOM 2806 O O . GLU A 1 374 ? -34.385 -38.668 -0.061 1.00 90.44 374 GLU A O 1
ATOM 2811 N N . LEU A 1 375 ? -33.141 -38.170 -1.851 1.00 89.94 375 LEU A N 1
ATOM 2812 C CA . LEU A 1 375 ? -31.975 -38.926 -1.383 1.00 89.94 375 LEU A CA 1
ATOM 2813 C C . LEU A 1 375 ? -31.311 -38.182 -0.223 1.00 89.94 375 LEU A C 1
ATOM 2815 O O . LEU A 1 375 ? -31.067 -36.990 -0.353 1.00 89.94 375 LEU A O 1
ATOM 2819 N N . PHE A 1 376 ? -30.979 -38.874 0.866 1.00 93.44 376 PHE A N 1
ATOM 2820 C CA . PHE A 1 376 ? -30.312 -38.289 2.031 1.00 93.44 376 PHE A CA 1
ATOM 2821 C C . PHE A 1 376 ? -29.315 -39.267 2.641 1.00 93.44 376 PHE A C 1
ATOM 2823 O O . PHE A 1 376 ? -29.609 -40.453 2.807 1.00 93.44 376 PHE A O 1
ATOM 2830 N N . THR A 1 377 ? -28.116 -38.787 2.970 1.00 93.56 377 THR A N 1
ATOM 2831 C CA . THR A 1 377 ? -27.040 -39.644 3.481 1.00 93.56 377 THR A CA 1
ATOM 2832 C C . THR A 1 377 ? -26.353 -39.003 4.674 1.00 93.56 377 THR A C 1
ATOM 2834 O O . THR A 1 377 ? -25.755 -37.948 4.544 1.00 93.56 377 THR A O 1
ATOM 2837 N N . VAL A 1 378 ? -26.342 -39.689 5.820 1.00 95.06 378 VAL A N 1
ATOM 2838 C CA . VAL A 1 378 ? -25.580 -39.264 7.009 1.00 95.06 378 VAL A CA 1
ATOM 2839 C C . VAL A 1 378 ? -24.432 -40.228 7.274 1.00 95.06 378 VAL A C 1
ATOM 2841 O O . VAL A 1 378 ? -24.645 -41.432 7.491 1.00 95.06 378 VAL A O 1
ATOM 2844 N N . LYS A 1 379 ? -23.216 -39.690 7.301 1.00 95.94 379 LYS A N 1
ATOM 2845 C CA . LYS A 1 379 ? -21.963 -40.403 7.538 1.00 95.94 379 LYS A CA 1
ATOM 2846 C C . LYS A 1 379 ? -21.441 -40.015 8.910 1.00 95.94 379 LYS A C 1
ATOM 2848 O O . LYS A 1 379 ? -21.106 -38.865 9.146 1.00 95.94 379 LYS A O 1
ATOM 2853 N N . TYR A 1 380 ? -21.452 -40.983 9.823 1.00 95.88 380 TYR A N 1
ATOM 2854 C CA . TYR A 1 380 ? -21.057 -40.781 11.214 1.00 95.88 380 TYR A CA 1
ATOM 2855 C C . TYR A 1 380 ? -19.630 -41.279 11.430 1.00 95.88 380 TYR A C 1
ATOM 2857 O O . TYR A 1 380 ? -19.333 -42.423 11.080 1.00 95.88 380 TYR A O 1
ATOM 2865 N N . ILE A 1 381 ? -18.781 -40.425 11.996 1.00 95.44 381 ILE A N 1
ATOM 2866 C CA . ILE A 1 381 ? -17.384 -40.705 12.323 1.00 95.44 381 ILE A CA 1
ATOM 2867 C C . ILE A 1 381 ? -17.181 -40.495 13.825 1.00 95.44 381 ILE A C 1
ATOM 2869 O O . ILE A 1 381 ? -17.428 -39.408 14.348 1.00 95.44 381 ILE A O 1
ATOM 2873 N N . ASP A 1 382 ? -16.684 -41.535 14.496 1.00 94.31 382 ASP A N 1
ATOM 2874 C CA . ASP A 1 382 ? -16.233 -41.485 15.887 1.00 94.31 382 ASP A CA 1
ATOM 2875 C C . ASP A 1 382 ? -14.712 -41.743 15.966 1.00 94.31 382 ASP A C 1
ATOM 2877 O O . ASP A 1 382 ? -14.270 -42.896 15.979 1.00 94.31 382 ASP A O 1
ATOM 2881 N N . PRO A 1 383 ? -13.881 -40.687 16.004 1.00 92.81 383 PRO A N 1
ATOM 2882 C CA . PRO A 1 383 ? -12.435 -40.777 16.135 1.00 92.81 383 PRO A CA 1
ATOM 2883 C C . PRO A 1 383 ? -11.960 -40.860 17.598 1.00 92.81 383 PRO A C 1
ATOM 2885 O O . PRO A 1 383 ? -10.753 -40.766 17.827 1.00 92.81 383 PRO A O 1
ATOM 2888 N N . THR A 1 384 ? -12.842 -41.023 18.599 1.00 86.56 384 THR A N 1
ATOM 2889 C CA . THR A 1 384 ? -12.505 -40.932 20.037 1.00 86.56 384 THR A CA 1
ATOM 2890 C C . THR A 1 384 ? -11.239 -41.712 20.419 1.00 86.56 384 THR A C 1
ATOM 2892 O O . THR A 1 384 ? -10.365 -41.182 21.108 1.00 86.56 384 THR A O 1
ATOM 2895 N N . TYR A 1 385 ? -11.078 -42.958 19.964 1.00 85.62 385 TYR A N 1
ATOM 2896 C CA . TYR A 1 385 ? -9.881 -43.742 20.297 1.00 85.62 385 TYR A CA 1
ATOM 2897 C C . TYR A 1 385 ? -8.642 -43.326 19.503 1.00 85.62 385 TYR A C 1
ATOM 2899 O O . TYR A 1 385 ? -7.543 -43.330 20.059 1.00 85.62 385 TYR A O 1
ATOM 2907 N N . MET A 1 386 ? -8.813 -42.917 18.243 1.00 87.75 386 MET A N 1
ATOM 2908 C CA . MET A 1 386 ? -7.718 -42.402 17.416 1.00 87.75 386 MET A CA 1
ATOM 2909 C C . MET A 1 386 ? -7.129 -41.138 18.038 1.00 87.75 386 MET A C 1
ATOM 2911 O O . MET A 1 386 ? -5.916 -41.017 18.147 1.00 87.75 386 MET A O 1
ATOM 2915 N N . ILE A 1 387 ? -7.980 -40.247 18.546 1.00 90.19 387 ILE A N 1
ATOM 2916 C CA . ILE A 1 387 ? -7.567 -39.022 19.237 1.00 90.19 387 ILE A CA 1
ATOM 2917 C C . ILE A 1 387 ? -6.713 -39.331 20.478 1.00 90.19 387 ILE A C 1
ATOM 2919 O O . ILE A 1 387 ? -5.706 -38.674 20.730 1.00 90.19 387 ILE A O 1
ATOM 2923 N N . ARG A 1 388 ? -7.093 -40.338 21.272 1.00 87.19 388 ARG A N 1
ATOM 2924 C CA . ARG A 1 388 ? -6.473 -40.596 22.586 1.00 87.19 388 ARG A CA 1
ATOM 2925 C C . ARG A 1 388 ? -5.213 -41.453 22.536 1.00 87.19 388 ARG A C 1
ATOM 2927 O O . ARG A 1 388 ? -4.401 -41.389 23.460 1.00 87.19 388 ARG A O 1
ATOM 2934 N N . ALA A 1 389 ? -5.100 -42.311 21.527 1.00 89.19 389 ALA A N 1
ATOM 2935 C CA . ALA A 1 389 ? -4.085 -43.360 21.466 1.00 89.19 389 ALA A CA 1
ATOM 2936 C C . ALA A 1 389 ? -2.897 -43.022 20.557 1.00 89.19 389 ALA A C 1
ATOM 2938 O O . ALA A 1 389 ? -1.963 -43.820 20.477 1.00 89.19 389 ALA A O 1
ATOM 2939 N N . VAL A 1 390 ? -2.906 -41.869 19.884 1.00 93.19 390 VAL A N 1
ATOM 2940 C CA . VAL A 1 390 ? -1.775 -41.436 19.056 1.00 93.19 390 VAL A CA 1
ATOM 2941 C C . VAL A 1 390 ? -0.600 -40.928 19.903 1.00 93.19 390 VAL A C 1
ATOM 2943 O O . VAL A 1 390 ? -0.785 -40.500 21.049 1.00 93.19 390 VAL A O 1
ATOM 2946 N N . PRO A 1 391 ? 0.632 -40.976 19.368 1.00 93.19 391 PRO A N 1
ATOM 2947 C CA . PRO A 1 391 ? 1.758 -40.241 19.933 1.00 93.19 391 PRO A CA 1
ATOM 2948 C C . PRO A 1 391 ? 1.468 -38.735 19.976 1.00 93.19 391 PRO A C 1
ATOM 2950 O O . PRO A 1 391 ? 0.754 -38.218 19.119 1.00 93.19 391 PRO A O 1
ATOM 2953 N N . ALA A 1 392 ? 2.046 -38.028 20.949 1.00 92.81 392 ALA A N 1
ATOM 2954 C CA . ALA A 1 392 ? 1.965 -36.570 20.986 1.00 92.81 392 ALA A CA 1
ATOM 2955 C C . ALA A 1 392 ? 2.693 -35.951 19.783 1.00 92.81 392 ALA A C 1
ATOM 2957 O O . ALA A 1 392 ? 3.768 -36.418 19.388 1.00 92.81 392 ALA A O 1
ATOM 2958 N N . ASN A 1 393 ? 2.126 -34.881 19.227 1.00 92.81 393 ASN A N 1
ATOM 2959 C CA . ASN A 1 393 ? 2.786 -34.073 18.206 1.00 92.81 393 ASN A CA 1
ATOM 2960 C C . ASN A 1 393 ? 3.939 -33.243 18.809 1.00 92.81 393 ASN A C 1
ATOM 2962 O O . ASN A 1 393 ? 4.203 -33.272 20.012 1.00 92.81 393 ASN A O 1
ATOM 2966 N N . ALA A 1 394 ? 4.668 -32.498 17.973 1.00 87.38 394 ALA A N 1
ATOM 2967 C CA . ALA A 1 394 ? 5.834 -31.733 18.425 1.00 87.38 394 ALA A CA 1
ATOM 2968 C C . ALA A 1 394 ? 5.492 -30.687 19.506 1.00 87.38 394 ALA A C 1
ATOM 2970 O O . ALA A 1 394 ? 6.264 -30.502 20.448 1.00 87.38 394 ALA A O 1
ATOM 2971 N N . GLY A 1 395 ? 4.331 -30.033 19.394 1.00 87.00 395 GLY A N 1
ATOM 2972 C CA . GLY A 1 395 ? 3.883 -29.029 20.358 1.00 87.00 395 GLY A CA 1
ATOM 2973 C C . GLY A 1 395 ? 3.574 -29.632 21.728 1.00 87.00 395 GLY A C 1
ATOM 2974 O O . GLY A 1 395 ? 4.046 -29.117 22.743 1.00 87.00 395 GLY A O 1
ATOM 2975 N N . ASP A 1 396 ? 2.837 -30.744 21.756 1.00 92.56 396 ASP A N 1
ATOM 2976 C CA . ASP A 1 396 ? 2.523 -31.453 22.997 1.00 92.56 396 ASP A CA 1
ATOM 2977 C C . ASP A 1 396 ? 3.749 -32.151 23.593 1.00 92.56 396 ASP A C 1
ATOM 2979 O O . ASP A 1 396 ? 3.906 -32.129 24.808 1.00 92.56 396 ASP A O 1
ATOM 2983 N N . ASN A 1 397 ? 4.669 -32.691 22.783 1.00 92.06 397 ASN A N 1
ATOM 2984 C CA . ASN A 1 397 ? 5.925 -33.249 23.301 1.00 92.06 397 ASN A CA 1
ATOM 2985 C C . ASN A 1 397 ? 6.743 -32.193 24.048 1.00 92.06 397 ASN A C 1
ATOM 2987 O O . ASN A 1 397 ? 7.186 -32.445 25.166 1.00 92.06 397 ASN A O 1
ATOM 2991 N N . MET A 1 398 ? 6.886 -30.995 23.474 1.00 90.38 398 MET A N 1
ATOM 2992 C CA . MET A 1 398 ? 7.566 -29.885 24.142 1.00 90.38 398 MET A CA 1
ATOM 2993 C C . MET A 1 398 ? 6.873 -29.510 25.458 1.00 90.38 398 MET A C 1
ATOM 2995 O O . MET A 1 398 ? 7.542 -29.274 26.463 1.00 90.38 398 MET A O 1
ATOM 2999 N N . TYR A 1 399 ? 5.538 -29.478 25.478 1.00 92.75 399 TYR A N 1
ATOM 3000 C CA . TYR A 1 399 ? 4.797 -29.198 26.705 1.00 92.75 399 TYR A CA 1
ATOM 3001 C C . TYR A 1 399 ? 4.994 -30.306 27.759 1.00 92.75 399 TYR A C 1
ATOM 3003 O O . TYR A 1 399 ? 5.330 -30.001 28.904 1.00 92.75 399 TYR A O 1
ATOM 3011 N N . CYS A 1 400 ? 4.883 -31.583 27.381 1.00 95.50 400 CYS A N 1
ATOM 3012 C CA . CYS A 1 400 ? 5.144 -32.721 28.265 1.00 95.50 400 CYS A CA 1
ATOM 3013 C C . CYS A 1 400 ? 6.536 -32.652 28.912 1.00 95.50 400 CYS A C 1
ATOM 3015 O O . CYS A 1 400 ? 6.658 -32.883 30.114 1.00 95.50 400 CYS A O 1
ATOM 3017 N N . THR A 1 401 ? 7.569 -32.288 28.148 1.00 93.81 401 THR A N 1
ATOM 3018 C CA . THR A 1 401 ? 8.925 -32.088 28.679 1.00 93.81 401 THR A CA 1
ATOM 3019 C C . THR A 1 401 ? 8.979 -30.968 29.704 1.00 93.81 401 THR A C 1
ATOM 3021 O O . THR A 1 401 ? 9.456 -31.166 30.819 1.00 93.81 401 THR A O 1
ATOM 3024 N N . LEU A 1 402 ? 8.447 -29.793 29.369 1.00 94.44 402 LEU A N 1
ATOM 3025 C CA . LEU A 1 402 ? 8.530 -28.630 30.249 1.00 94.44 402 LEU A CA 1
ATOM 3026 C C . LEU A 1 402 ? 7.725 -28.809 31.543 1.00 94.44 402 LEU A C 1
ATOM 3028 O O . LEU A 1 402 ? 8.181 -28.376 32.603 1.00 94.44 402 LEU A O 1
ATOM 3032 N N . VAL A 1 403 ? 6.565 -29.473 31.493 1.00 94.69 403 VAL A N 1
ATOM 3033 C CA . VAL A 1 403 ? 5.766 -29.748 32.698 1.00 94.69 403 VAL A CA 1
ATOM 3034 C C . VAL A 1 403 ? 6.416 -30.810 33.586 1.00 94.69 403 VAL A C 1
ATOM 3036 O O . VAL A 1 403 ? 6.438 -30.644 34.805 1.00 94.69 403 VAL A O 1
ATOM 3039 N N . ALA A 1 404 ? 7.014 -31.851 32.994 1.00 96.56 404 ALA A N 1
ATOM 3040 C CA . ALA A 1 404 ? 7.761 -32.862 33.737 1.00 96.56 404 ALA A CA 1
ATOM 3041 C C . ALA A 1 404 ? 8.986 -32.245 34.423 1.00 96.56 404 ALA A C 1
ATOM 3043 O O . ALA A 1 404 ? 9.144 -32.390 35.633 1.00 96.56 404 ALA A O 1
ATOM 3044 N N . HIS A 1 405 ? 9.800 -31.475 33.694 1.00 95.38 405 HIS A N 1
ATOM 3045 C CA . HIS A 1 405 ? 10.953 -30.775 34.268 1.00 95.38 405 HIS A CA 1
ATOM 3046 C C . HIS A 1 405 ? 10.540 -29.802 35.374 1.00 95.38 405 HIS A C 1
ATOM 3048 O O . HIS A 1 405 ? 11.162 -29.771 36.432 1.00 95.38 405 HIS A O 1
ATOM 3054 N N . SER A 1 406 ? 9.455 -29.051 35.171 1.00 96.31 406 SER A N 1
ATOM 3055 C CA . SER A 1 406 ? 8.909 -28.158 36.196 1.00 96.31 406 SER A CA 1
ATOM 3056 C C . SER A 1 406 ? 8.545 -28.921 37.472 1.00 96.31 406 SER A C 1
ATOM 3058 O O . SER A 1 406 ? 8.938 -28.506 38.560 1.00 96.31 406 SER A O 1
ATOM 3060 N N . ALA A 1 407 ? 7.858 -30.062 37.358 1.00 97.12 407 ALA A N 1
ATOM 3061 C CA . ALA A 1 407 ? 7.521 -30.895 38.510 1.00 97.12 407 ALA A CA 1
ATOM 3062 C C . ALA A 1 407 ? 8.776 -31.406 39.241 1.00 97.12 407 ALA A C 1
ATOM 3064 O O . ALA A 1 407 ? 8.843 -31.305 40.465 1.00 97.12 407 ALA A O 1
ATOM 3065 N N . ILE A 1 408 ? 9.787 -31.882 38.503 1.00 97.19 408 ILE A N 1
ATOM 3066 C CA . ILE A 1 408 ? 11.064 -32.336 39.079 1.00 97.19 408 ILE A CA 1
ATOM 3067 C C . ILE A 1 408 ? 11.740 -31.194 39.836 1.00 97.19 408 ILE A C 1
ATOM 3069 O O . ILE A 1 408 ? 12.127 -31.361 40.989 1.00 97.19 408 ILE A O 1
ATOM 3073 N N . HIS A 1 409 ? 11.862 -30.019 39.215 1.00 95.94 409 HIS A N 1
ATOM 3074 C CA . HIS A 1 409 ? 12.501 -28.865 39.841 1.00 95.94 409 HIS A CA 1
ATOM 3075 C C . HIS A 1 409 ? 11.800 -28.447 41.135 1.00 95.94 409 HIS A C 1
ATOM 3077 O O . HIS A 1 409 ? 12.475 -28.122 42.112 1.00 95.94 409 HIS A O 1
ATOM 3083 N N . GLY A 1 410 ? 10.465 -28.465 41.152 1.00 94.31 410 GLY A N 1
ATOM 3084 C CA . GLY A 1 410 ? 9.680 -28.102 42.327 1.00 94.31 410 GLY A CA 1
ATOM 3085 C C . GLY A 1 410 ? 9.856 -29.100 43.469 1.00 94.31 410 GLY A C 1
ATOM 3086 O O . GLY A 1 410 ? 10.176 -28.702 44.589 1.00 94.31 410 GLY A O 1
ATOM 3087 N N . VAL A 1 411 ? 9.731 -30.394 43.167 1.00 95.81 411 VAL A N 1
ATOM 3088 C CA . VAL A 1 411 ? 9.902 -31.471 44.149 1.00 95.81 411 VAL A CA 1
ATOM 3089 C C . VAL A 1 411 ? 11.324 -31.498 44.695 1.00 95.81 411 VAL A C 1
ATOM 3091 O O . VAL A 1 411 ? 11.501 -31.518 45.909 1.00 95.81 411 VAL A O 1
ATOM 3094 N N . MET A 1 412 ? 12.344 -31.431 43.832 1.00 94.50 412 MET A N 1
ATOM 3095 C CA . MET A 1 412 ? 13.742 -31.386 44.271 1.00 94.50 412 MET A CA 1
ATOM 3096 C C . MET A 1 412 ? 14.004 -30.172 45.164 1.00 94.50 412 MET A C 1
ATOM 3098 O O . MET A 1 412 ? 14.706 -30.303 46.159 1.00 94.50 412 MET A O 1
ATOM 3102 N N . ALA A 1 413 ? 13.391 -29.019 44.883 1.00 92.31 413 ALA A N 1
ATOM 3103 C CA . ALA A 1 413 ? 13.467 -27.827 45.731 1.00 92.31 413 ALA A CA 1
ATOM 3104 C C . ALA A 1 413 ? 12.688 -27.928 47.061 1.00 92.31 413 ALA A C 1
ATOM 3106 O O . ALA A 1 413 ? 12.755 -27.006 47.869 1.00 92.31 413 ALA A O 1
ATOM 3107 N N . GLY A 1 414 ? 11.967 -29.026 47.305 1.00 91.00 414 GLY A N 1
ATOM 3108 C CA . GLY A 1 414 ? 11.221 -29.266 48.541 1.00 91.00 414 GLY A CA 1
ATOM 3109 C C . GLY A 1 414 ? 9.789 -28.728 48.545 1.00 91.00 414 GLY A C 1
ATOM 3110 O O . GLY A 1 414 ? 9.147 -28.773 49.595 1.00 91.00 414 GLY A O 1
ATOM 3111 N N . TYR A 1 415 ? 9.274 -28.245 47.409 1.00 93.25 415 TYR A N 1
ATOM 3112 C CA . TYR A 1 415 ? 7.849 -27.937 47.270 1.00 93.25 415 TYR A CA 1
ATOM 3113 C C . TYR A 1 415 ? 7.030 -29.233 47.211 1.00 93.25 415 TYR A C 1
ATOM 3115 O O . TYR A 1 415 ? 7.459 -30.234 46.633 1.00 93.25 415 TYR A O 1
ATOM 3123 N N . THR A 1 416 ? 5.830 -29.215 47.788 1.00 94.69 416 THR A N 1
ATOM 3124 C CA . THR A 1 416 ? 4.902 -30.355 47.804 1.00 94.69 416 THR A CA 1
ATOM 3125 C C . THR A 1 416 ? 3.453 -29.874 47.710 1.00 94.69 416 THR A C 1
ATOM 3127 O O . THR A 1 416 ? 3.171 -28.693 47.903 1.00 94.69 416 THR A O 1
ATOM 3130 N N . GLY A 1 417 ? 2.529 -30.764 47.348 1.00 93.88 417 GLY A N 1
ATOM 3131 C CA . GLY A 1 417 ? 1.109 -30.431 47.238 1.00 93.88 417 GLY A CA 1
ATOM 3132 C C . GLY A 1 417 ? 0.804 -29.468 46.093 1.00 93.88 417 GLY A C 1
ATOM 3133 O O . GLY A 1 417 ? -0.101 -28.642 46.207 1.00 93.88 417 GLY A O 1
ATOM 3134 N N . PHE A 1 418 ? 1.560 -29.553 44.995 1.00 95.12 418 PHE A N 1
ATOM 3135 C CA . PHE A 1 418 ? 1.436 -28.642 43.860 1.00 95.12 418 PHE A CA 1
ATOM 3136 C C . PHE A 1 418 ? 1.245 -29.366 42.527 1.00 95.12 418 PHE A C 1
ATOM 3138 O O . PHE A 1 418 ? 1.590 -30.537 42.358 1.00 95.12 418 PHE A O 1
ATOM 3145 N N . VAL A 1 419 ? 0.725 -28.624 41.560 1.00 93.81 419 VAL A N 1
ATOM 3146 C CA . VAL A 1 419 ? 0.616 -28.991 40.155 1.00 93.81 419 VAL A CA 1
ATOM 3147 C C . VAL A 1 419 ? 1.489 -28.046 39.340 1.00 93.81 419 VAL A C 1
ATOM 3149 O O . VAL A 1 419 ? 1.451 -26.833 39.539 1.00 93.81 419 VAL A O 1
ATOM 3152 N N . ALA A 1 420 ? 2.292 -28.590 38.429 1.00 92.19 420 ALA A N 1
ATOM 3153 C CA . ALA A 1 420 ? 3.035 -27.778 37.470 1.00 92.19 420 ALA A CA 1
ATOM 3154 C C . ALA A 1 420 ? 2.178 -27.527 36.223 1.00 92.19 420 ALA A C 1
ATOM 3156 O O . ALA A 1 420 ? 1.613 -28.467 35.659 1.00 92.19 420 ALA A O 1
ATOM 3157 N N . GLY A 1 421 ? 2.109 -26.280 35.756 1.00 91.69 421 GLY A N 1
ATOM 3158 C CA . GLY A 1 421 ? 1.331 -25.954 34.561 1.00 91.69 421 GLY A CA 1
ATOM 3159 C C . GLY A 1 421 ? 1.592 -24.558 33.994 1.00 91.69 421 GLY A C 1
ATOM 3160 O O . GLY A 1 421 ? 2.177 -23.718 34.682 1.00 91.69 421 GLY A O 1
ATOM 3161 N N . PRO A 1 422 ? 1.209 -24.320 32.727 1.00 92.06 422 PRO A N 1
ATOM 3162 C CA . PRO A 1 422 ? 1.343 -23.026 32.078 1.00 92.06 422 PRO A CA 1
ATOM 3163 C C . PRO A 1 422 ? 0.242 -22.058 32.532 1.00 92.06 422 PRO A C 1
ATOM 3165 O O . PRO A 1 422 ? -0.923 -22.442 32.591 1.00 92.06 422 PRO A O 1
ATOM 3168 N N . ILE A 1 423 ? 0.618 -20.813 32.811 1.00 89.69 423 ILE A N 1
ATOM 3169 C CA . ILE A 1 423 ? -0.253 -19.669 33.092 1.00 89.69 423 ILE A CA 1
ATOM 3170 C C . ILE A 1 423 ? 0.314 -18.459 32.338 1.00 89.69 423 ILE A C 1
ATOM 3172 O O . ILE A 1 423 ? 1.476 -18.085 32.537 1.00 89.69 423 ILE A O 1
ATOM 3176 N N . ASN A 1 424 ? -0.486 -17.845 31.468 1.00 85.00 424 ASN A N 1
ATOM 3177 C CA . ASN A 1 424 ? -0.113 -16.713 30.617 1.00 85.00 424 ASN A CA 1
ATOM 3178 C C . ASN A 1 424 ? 1.243 -16.898 29.904 1.00 85.00 424 ASN A C 1
ATOM 3180 O O . ASN A 1 424 ? 2.084 -15.996 29.863 1.00 85.00 424 ASN A O 1
ATOM 3184 N N . GLY A 1 425 ? 1.489 -18.101 29.374 1.00 82.50 425 GLY A N 1
ATOM 3185 C CA . GLY A 1 425 ? 2.719 -18.425 28.641 1.00 82.50 425 GLY A CA 1
ATOM 3186 C C . GLY A 1 425 ? 3.972 -18.659 29.500 1.00 82.50 425 GLY A C 1
ATOM 3187 O O . GLY A 1 425 ? 5.051 -18.860 28.941 1.00 82.50 425 GLY A O 1
ATOM 3188 N N . ASN A 1 426 ? 3.854 -18.683 30.832 1.00 91.38 426 ASN A N 1
ATOM 3189 C CA . ASN A 1 426 ? 4.923 -19.045 31.774 1.00 91.38 426 ASN A CA 1
ATOM 3190 C C . ASN A 1 426 ? 4.540 -20.293 32.581 1.00 91.38 426 ASN A C 1
ATOM 3192 O O . ASN A 1 426 ? 3.363 -20.581 32.724 1.00 91.38 426 ASN A O 1
ATOM 3196 N N . TYR A 1 427 ? 5.502 -21.035 33.141 1.00 93.50 427 TYR A N 1
ATOM 3197 C CA . TYR A 1 427 ? 5.198 -22.189 34.002 1.00 93.50 427 TYR A CA 1
ATOM 3198 C C . TYR A 1 427 ? 5.177 -21.776 35.469 1.00 93.50 427 TYR A C 1
ATOM 3200 O O . TYR A 1 427 ? 6.069 -21.060 35.931 1.00 93.50 427 TYR A O 1
ATOM 3208 N N . ALA A 1 428 ? 4.181 -22.261 36.198 1.00 94.38 428 ALA A N 1
ATOM 3209 C CA . ALA A 1 428 ? 3.983 -21.972 37.605 1.00 94.38 428 ALA A CA 1
ATOM 3210 C C . ALA A 1 428 ? 3.700 -23.245 38.408 1.00 94.38 428 ALA A C 1
ATOM 3212 O O . ALA A 1 428 ? 3.337 -24.291 37.862 1.00 94.38 428 ALA A O 1
ATOM 3213 N N . TYR A 1 429 ? 3.881 -23.131 39.718 1.00 95.12 429 TYR A N 1
ATOM 3214 C CA . TYR A 1 429 ? 3.461 -24.124 40.694 1.00 95.12 429 TYR A CA 1
ATOM 3215 C C . TYR A 1 429 ? 2.136 -23.679 41.316 1.00 95.12 429 TYR A C 1
ATOM 3217 O O . TYR A 1 429 ? 2.064 -22.628 41.955 1.00 95.12 429 TYR A O 1
ATOM 3225 N N . ILE A 1 430 ? 1.099 -24.483 41.118 1.00 93.19 430 ILE A N 1
ATOM 3226 C CA . ILE A 1 430 ? -0.280 -24.182 41.504 1.00 93.19 430 ILE A CA 1
ATOM 3227 C C . ILE A 1 430 ? -0.662 -25.108 42.661 1.00 93.19 430 ILE A C 1
ATOM 3229 O O . ILE A 1 430 ? -0.381 -26.304 42.564 1.00 93.19 430 ILE A O 1
ATOM 3233 N N . PRO A 1 431 ? -1.290 -24.622 43.744 1.00 91.94 431 PRO A N 1
ATOM 3234 C CA . PRO A 1 431 ? -1.792 -25.490 44.803 1.00 91.94 431 PRO A CA 1
ATOM 3235 C C . PRO A 1 431 ? -2.694 -26.595 44.243 1.00 91.94 431 PRO A C 1
ATOM 3237 O O . PRO A 1 431 ? -3.607 -26.342 43.458 1.00 91.94 431 PRO A O 1
ATOM 3240 N N . MET A 1 432 ? -2.426 -27.840 44.631 1.00 87.94 432 MET A N 1
ATOM 3241 C CA . MET A 1 432 ? -3.091 -29.005 44.046 1.00 87.94 432 MET A CA 1
ATOM 3242 C C . MET A 1 432 ? -4.596 -29.045 44.329 1.00 87.94 432 MET A C 1
ATOM 3244 O O . MET A 1 432 ? -5.357 -29.477 43.465 1.00 87.94 432 MET A O 1
ATOM 3248 N N . ASP A 1 433 ? -5.018 -28.554 45.495 1.00 85.56 433 ASP A N 1
ATOM 3249 C CA . ASP A 1 433 ? -6.433 -28.456 45.873 1.00 85.56 433 ASP A CA 1
ATOM 3250 C C . ASP A 1 433 ? -7.201 -27.524 44.924 1.00 85.56 433 ASP A C 1
ATOM 3252 O O . ASP A 1 433 ? -8.315 -27.830 44.510 1.00 85.56 433 ASP A O 1
ATOM 3256 N N . GLU A 1 434 ? -6.563 -26.436 44.485 1.00 87.19 434 GLU A N 1
ATOM 3257 C CA . GLU A 1 434 ? -7.169 -25.466 43.573 1.00 87.19 434 GLU A CA 1
ATOM 3258 C C . GLU A 1 434 ? -7.414 -26.074 42.184 1.00 87.19 434 GLU A C 1
ATOM 3260 O O . GLU A 1 434 ? -8.489 -25.919 41.609 1.00 87.19 434 GLU A O 1
ATOM 3265 N N . VAL A 1 435 ? -6.446 -26.836 41.665 1.00 84.12 435 VAL A N 1
ATOM 3266 C CA . VAL A 1 435 ? -6.577 -27.541 40.377 1.00 84.12 435 VAL A CA 1
ATOM 3267 C C . VAL A 1 435 ? -7.604 -28.674 40.452 1.00 84.12 435 VAL A C 1
ATOM 3269 O O . VAL A 1 435 ? -8.256 -28.988 39.460 1.00 84.12 435 VAL A O 1
ATOM 3272 N N . ALA A 1 436 ? -7.761 -29.306 41.615 1.00 78.00 436 ALA A N 1
ATOM 3273 C CA . ALA A 1 436 ? -8.701 -30.406 41.807 1.00 78.00 436 ALA A CA 1
ATOM 3274 C C . ALA A 1 436 ? -10.181 -29.963 41.797 1.00 78.00 436 ALA A C 1
ATOM 3276 O O . ALA A 1 436 ? -11.064 -30.802 41.571 1.00 78.00 436 ALA A O 1
ATOM 3277 N N . GLU A 1 437 ? -10.437 -28.676 42.045 1.00 78.25 437 GLU A N 1
ATOM 3278 C CA . GLU A 1 437 ? -11.770 -28.067 42.109 1.00 78.25 437 GLU A CA 1
ATOM 3279 C C . GLU A 1 437 ? -12.087 -27.183 40.895 1.00 78.25 437 GLU A C 1
ATOM 3281 O O . GLU A 1 437 ? -13.237 -27.133 40.449 1.00 78.25 437 GLU A O 1
ATOM 3286 N N . ALA A 1 438 ? -11.085 -26.489 40.350 1.00 75.50 438 ALA A N 1
ATOM 3287 C CA . ALA A 1 438 ? -11.278 -25.534 39.270 1.00 75.50 438 ALA A CA 1
ATOM 3288 C C . ALA A 1 438 ? -11.599 -26.228 37.938 1.00 75.50 438 ALA A C 1
ATOM 3290 O O . ALA A 1 438 ? -10.855 -27.081 37.455 1.00 75.50 438 ALA A O 1
ATOM 3291 N N . LYS A 1 439 ? -12.685 -25.788 37.298 1.00 77.06 439 LYS A N 1
ATOM 3292 C CA . LYS A 1 439 ? -13.069 -26.198 35.943 1.00 77.06 439 LYS A CA 1
ATOM 3293 C C . LYS A 1 439 ? -12.764 -25.094 34.939 1.00 77.06 439 LYS A C 1
ATOM 3295 O O . LYS A 1 439 ? -12.809 -23.916 35.287 1.00 77.06 439 LYS A O 1
ATOM 3300 N N . ASN A 1 440 ? -12.525 -25.483 33.692 1.00 80.38 440 ASN A N 1
ATOM 3301 C CA . ASN A 1 440 ? -12.368 -24.577 32.559 1.00 80.38 440 ASN A CA 1
ATOM 3302 C C . ASN A 1 440 ? -13.432 -24.875 31.484 1.00 80.38 440 ASN A C 1
ATOM 3304 O O . ASN A 1 440 ? -13.104 -25.517 30.487 1.00 80.38 440 ASN A O 1
ATOM 3308 N N . PRO A 1 441 ? -14.711 -24.496 31.676 1.00 82.69 441 PRO A N 1
ATOM 3309 C CA . PRO A 1 441 ? -15.708 -24.609 30.608 1.00 82.69 441 PRO A CA 1
ATOM 3310 C C . PRO A 1 441 ? -15.344 -23.693 29.427 1.00 82.69 441 PRO A C 1
ATOM 3312 O O . PRO A 1 441 ? -14.598 -22.726 29.595 1.00 82.69 441 PRO A O 1
ATOM 3315 N N . VAL A 1 442 ? -15.865 -23.975 28.231 1.00 78.44 442 VAL A N 1
ATOM 3316 C CA . VAL A 1 442 ? -15.864 -22.993 27.141 1.00 78.44 442 VAL A CA 1
ATOM 3317 C C . VAL A 1 442 ? -16.625 -21.769 27.635 1.00 78.44 442 VAL A C 1
ATOM 3319 O O . VAL A 1 442 ? -17.787 -21.870 28.024 1.00 78.44 442 VAL A O 1
ATOM 3322 N N . ASP A 1 443 ? -15.970 -20.607 27.637 1.00 73.56 443 ASP A N 1
ATOM 3323 C CA . ASP A 1 443 ? -16.674 -19.351 27.861 1.00 73.56 443 ASP A CA 1
ATOM 3324 C C . ASP A 1 443 ? -17.543 -19.081 26.639 1.00 73.56 443 ASP A C 1
ATOM 3326 O O . ASP A 1 443 ? -17.074 -18.614 25.597 1.00 73.56 443 ASP A O 1
ATOM 3330 N N . THR A 1 444 ? -18.822 -19.415 26.772 1.00 63.69 444 THR A N 1
ATOM 3331 C CA . THR A 1 444 ? -19.774 -19.252 25.692 1.00 63.69 444 THR A CA 1
ATOM 3332 C C . THR A 1 444 ? -20.026 -17.784 25.370 1.00 63.69 444 THR A C 1
ATOM 3334 O O . THR A 1 444 ? -20.465 -17.467 24.278 1.00 63.69 444 THR A O 1
ATOM 3337 N N . LYS A 1 445 ? -19.653 -16.849 26.250 1.00 50.50 445 LYS A N 1
ATOM 3338 C CA . LYS A 1 445 ? -19.763 -15.402 26.023 1.00 50.50 445 LYS A CA 1
ATOM 3339 C C . LYS A 1 445 ? -18.511 -14.804 25.375 1.00 50.50 445 LYS A C 1
ATOM 3341 O O . LYS A 1 445 ? -18.540 -13.644 24.957 1.00 50.50 445 LYS A O 1
ATOM 3346 N N . ASP A 1 446 ? -17.427 -15.573 25.271 1.00 55.72 446 ASP A N 1
ATOM 3347 C CA . ASP A 1 446 ? -16.224 -15.193 24.532 1.00 55.72 446 ASP A CA 1
ATOM 3348 C C . ASP A 1 446 ? -16.553 -15.117 23.026 1.00 55.72 446 ASP A C 1
ATOM 3350 O O . ASP A 1 446 ? -17.350 -15.894 22.502 1.00 55.72 446 ASP A O 1
ATOM 3354 N N . HIS A 1 447 ? -15.885 -14.224 22.287 1.00 51.44 447 HIS A N 1
ATOM 3355 C CA . HIS A 1 447 ? -15.997 -14.087 20.824 1.00 51.44 447 HIS A CA 1
ATOM 3356 C C . HIS A 1 447 ? -15.655 -15.371 20.050 1.00 51.44 447 HIS A C 1
ATOM 3358 O O . HIS A 1 447 ? -15.822 -15.429 18.830 1.00 51.44 447 HIS A O 1
ATOM 3364 N N . LYS A 1 448 ? -15.116 -16.376 20.748 1.00 55.69 448 LYS A N 1
ATOM 3365 C CA . LYS A 1 448 ? -14.886 -17.719 20.228 1.00 55.69 448 LYS A CA 1
ATOM 3366 C C . LYS A 1 448 ? -16.189 -18.517 20.080 1.00 55.69 448 LYS A C 1
ATOM 3368 O O . LYS A 1 448 ? -16.199 -19.403 19.235 1.00 55.69 448 LYS A O 1
ATOM 3373 N N . TRP A 1 449 ? -17.245 -18.216 20.846 1.00 51.91 449 TRP A N 1
ATOM 3374 C CA . TRP A 1 449 ? -18.464 -19.027 20.937 1.00 51.91 449 TRP A CA 1
ATOM 3375 C C . TRP A 1 449 ? -19.771 -18.258 20.649 1.00 51.91 449 TRP A C 1
ATOM 3377 O O . TRP A 1 449 ? -20.403 -18.543 19.633 1.00 51.91 449 TRP A O 1
ATOM 3387 N N . ALA A 1 450 ? -20.175 -17.265 21.456 1.00 38.62 450 ALA A N 1
ATOM 3388 C CA . ALA A 1 450 ? -21.406 -16.508 21.200 1.00 38.62 450 ALA A CA 1
ATOM 3389 C C . ALA A 1 450 ? -21.180 -15.335 20.254 1.00 38.62 450 ALA A C 1
ATOM 3391 O O . ALA A 1 450 ? -20.230 -14.547 20.346 1.00 38.62 450 ALA A O 1
ATOM 3392 N N . TRP A 1 451 ? -22.147 -15.178 19.361 1.00 42.97 451 TRP A N 1
ATOM 3393 C CA . TRP A 1 451 ? -22.233 -14.033 18.486 1.00 42.97 451 TRP A CA 1
ATOM 3394 C C . TRP A 1 451 ? -22.893 -12.937 19.312 1.00 42.97 451 TRP A C 1
ATOM 3396 O O . TRP A 1 451 ? -24.074 -12.985 19.628 1.00 42.97 451 TRP A O 1
ATOM 3406 N N . SER A 1 452 ? -22.121 -11.938 19.720 1.00 39.81 452 SER A N 1
ATOM 3407 C CA . SER A 1 452 ? -22.738 -10.714 20.222 1.00 39.81 452 SER A CA 1
ATOM 3408 C C . SER A 1 452 ? -23.432 -10.037 19.047 1.00 39.81 452 SER A C 1
ATOM 3410 O O . SER A 1 452 ? -22.861 -9.966 17.965 1.00 39.81 452 SER A O 1
ATOM 3412 N N . PHE A 1 453 ? -24.647 -9.532 19.221 1.00 47.38 453 PHE A N 1
ATOM 3413 C CA . PHE A 1 453 ? -25.375 -8.826 18.171 1.00 47.38 453 PHE A CA 1
ATOM 3414 C C . PHE A 1 453 ? -25.582 -7.370 18.570 1.00 47.38 453 PHE A C 1
ATOM 3416 O O . PHE A 1 453 ? -25.778 -7.032 19.737 1.00 47.38 453 PHE A O 1
ATOM 3423 N N . VAL A 1 454 ? -25.539 -6.489 17.580 1.00 47.62 454 VAL A N 1
ATOM 3424 C CA . VAL A 1 454 ? -25.923 -5.089 17.717 1.00 47.62 454 VAL A CA 1
ATOM 3425 C C . VAL A 1 454 ? -27.361 -4.958 17.231 1.00 47.62 454 VAL A C 1
ATOM 3427 O O . VAL A 1 454 ? -27.627 -5.127 16.040 1.00 47.62 454 VAL A O 1
ATOM 3430 N N . VAL A 1 455 ? -28.278 -4.643 18.147 1.00 63.03 455 VAL A N 1
ATOM 3431 C CA . VAL A 1 455 ? -29.681 -4.318 17.863 1.00 63.03 455 VAL A CA 1
ATOM 3432 C C . VAL A 1 455 ? -29.792 -2.807 17.722 1.00 63.03 455 VAL A C 1
ATOM 3434 O O . VAL A 1 455 ? -29.702 -2.059 18.696 1.00 63.03 455 VAL A O 1
ATOM 3437 N N . TYR A 1 456 ? -29.956 -2.336 16.491 1.00 60.56 456 TYR A N 1
ATOM 3438 C CA . TYR A 1 456 ? -30.050 -0.916 16.179 1.00 60.56 456 TYR A CA 1
ATOM 3439 C C . TYR A 1 456 ? -31.514 -0.494 16.029 1.00 60.56 456 TYR A C 1
ATOM 3441 O O . TYR A 1 456 ? -32.197 -0.938 15.110 1.00 60.56 456 TYR A O 1
ATOM 3449 N N . LEU A 1 457 ? -31.978 0.393 16.913 1.00 64.50 457 LEU A N 1
ATOM 3450 C CA . LEU A 1 457 ? -33.347 0.931 16.976 1.00 64.50 457 LEU A CA 1
ATOM 3451 C C . LEU A 1 457 ? -33.448 2.362 16.403 1.00 64.50 457 LEU A C 1
ATOM 3453 O O . LEU A 1 457 ? -34.496 3.002 16.466 1.00 64.50 457 LEU A O 1
ATOM 3457 N N . GLY A 1 458 ? -32.350 2.906 15.861 1.00 51.09 458 GLY A N 1
ATOM 3458 C CA . GLY A 1 458 ? -32.314 4.239 15.257 1.00 51.09 458 GLY A CA 1
ATOM 3459 C C . GLY A 1 458 ? -31.787 5.336 16.175 1.00 51.09 458 GLY A C 1
ATOM 3460 O O . GLY A 1 458 ? -30.635 5.308 16.608 1.00 51.09 458 GLY A O 1
ATOM 3461 N N . SER A 1 459 ? -32.601 6.361 16.401 1.00 52.72 459 SER A N 1
ATOM 3462 C CA . SER A 1 459 ? -32.274 7.578 17.156 1.00 52.72 459 SER A CA 1
ATOM 3463 C C . SER A 1 459 ? -33.246 7.775 18.314 1.00 52.72 459 SER A C 1
ATOM 3465 O O . SER A 1 459 ? -34.444 7.572 18.117 1.00 52.72 459 SER A O 1
ATOM 3467 N N . HIS A 1 460 ? -32.785 8.218 19.489 1.00 59.34 460 HIS A N 1
ATOM 3468 C CA . HIS A 1 460 ? -33.690 8.557 20.603 1.00 59.34 460 HIS A CA 1
ATOM 3469 C C . HIS A 1 460 ? -34.544 9.788 20.257 1.00 59.34 460 HIS A C 1
ATOM 3471 O O . HIS A 1 460 ? -34.043 10.750 19.676 1.00 59.34 460 HIS A O 1
ATOM 3477 N N . SER A 1 461 ? -35.832 9.786 20.618 1.00 50.72 461 SER A N 1
ATOM 3478 C CA . SER A 1 461 ? -36.786 10.863 20.280 1.00 50.72 461 SER A CA 1
ATOM 3479 C C . SER A 1 461 ? -36.669 12.118 21.162 1.00 50.72 461 SER A C 1
ATOM 3481 O O . SER A 1 461 ? -37.381 13.101 20.949 1.00 50.72 461 SER A O 1
ATOM 3483 N N . HIS A 1 462 ? -35.785 12.114 22.163 1.00 54.12 462 HIS A N 1
ATOM 3484 C CA . HIS A 1 462 ? -35.636 13.211 23.117 1.00 54.12 462 HIS A CA 1
ATOM 3485 C C . HIS A 1 462 ? -34.786 14.348 22.510 1.00 54.12 462 HIS A C 1
ATOM 3487 O O . HIS A 1 462 ? -33.619 14.162 22.167 1.00 54.12 462 HIS A O 1
ATOM 3493 N N . GLY A 1 463 ? -35.386 15.533 22.341 1.00 43.81 463 GLY A N 1
ATOM 3494 C CA . GLY A 1 463 ? -34.766 16.705 21.709 1.00 43.81 463 GLY A CA 1
ATOM 3495 C C . GLY A 1 463 ? -33.583 17.306 22.484 1.00 43.81 463 GLY A C 1
ATOM 3496 O O . GLY A 1 463 ? -33.430 17.121 23.689 1.00 43.81 463 GLY A O 1
ATOM 3497 N N . SER A 1 464 ? -32.738 18.066 21.778 1.00 38.94 464 SER A N 1
ATOM 3498 C CA . SER A 1 464 ? -31.566 18.758 22.331 1.00 38.94 464 SER A CA 1
ATOM 3499 C C . SER A 1 464 ? -31.963 19.903 23.274 1.00 38.94 464 SER A C 1
ATOM 3501 O O . SER A 1 464 ? -32.104 21.040 22.831 1.00 38.94 464 SER A O 1
ATOM 3503 N N . GLY A 1 465 ? -32.130 19.606 24.563 1.00 40.78 465 GLY A N 1
ATOM 3504 C CA . GLY A 1 465 ? -32.314 20.586 25.636 1.00 40.78 465 GLY A CA 1
ATOM 3505 C C . GLY A 1 465 ? -31.574 20.148 26.901 1.00 40.78 465 GLY A C 1
ATOM 3506 O O . GLY A 1 465 ? -31.921 19.145 27.523 1.00 40.78 465 GLY A O 1
ATOM 3507 N N . GLY A 1 466 ? -30.511 20.874 27.254 1.00 45.84 466 GLY A N 1
ATOM 3508 C CA . GLY A 1 466 ? -29.643 20.585 28.395 1.00 45.84 466 GLY A CA 1
ATOM 3509 C C . GLY A 1 466 ? -30.270 21.004 29.722 1.00 45.84 466 GLY A C 1
ATOM 3510 O O . GLY A 1 466 ? -30.161 22.162 30.102 1.00 45.84 466 GLY A O 1
ATOM 3511 N N . ALA A 1 467 ? -30.910 20.046 30.397 1.00 42.22 467 ALA A N 1
ATOM 3512 C CA . ALA A 1 467 ? -31.150 20.027 31.851 1.00 42.22 467 ALA A CA 1
ATOM 3513 C C . ALA A 1 467 ? -31.590 18.634 32.375 1.00 42.22 467 ALA A C 1
ATOM 3515 O O . ALA A 1 467 ? -31.536 18.396 33.574 1.00 42.22 467 ALA A O 1
ATOM 3516 N N . ALA A 1 468 ? -31.973 17.688 31.501 1.00 50.56 468 ALA A N 1
ATOM 3517 C CA . ALA A 1 468 ? -32.511 16.367 31.878 1.00 50.56 468 ALA A CA 1
ATOM 3518 C C . ALA A 1 468 ? -31.717 15.171 31.295 1.00 50.56 468 ALA A C 1
ATOM 3520 O O . ALA A 1 468 ? -32.292 14.169 30.881 1.00 50.56 468 ALA A O 1
ATOM 3521 N N . LEU A 1 469 ? -30.387 15.270 31.175 1.00 48.75 469 LEU A N 1
ATOM 3522 C CA . LEU A 1 469 ? -29.593 14.262 30.450 1.00 48.75 469 LEU A CA 1
ATOM 3523 C C . LEU A 1 469 ? -29.479 12.914 31.195 1.00 48.75 469 LEU A C 1
ATOM 3525 O O . LEU A 1 469 ? -29.452 11.876 30.543 1.00 48.75 469 LEU A O 1
ATOM 3529 N N . ALA A 1 470 ? -29.448 12.919 32.533 1.00 50.81 470 ALA A N 1
ATOM 3530 C CA . ALA A 1 470 ? -29.372 11.695 33.339 1.00 50.81 470 ALA A CA 1
ATOM 3531 C C . ALA A 1 470 ? -30.705 10.923 33.344 1.00 50.81 470 ALA A C 1
ATOM 3533 O O . ALA A 1 470 ? -30.725 9.734 33.040 1.00 50.81 470 ALA A O 1
ATOM 3534 N N . SER A 1 471 ? -31.833 11.613 33.561 1.00 58.16 471 SER A N 1
ATOM 3535 C CA . SER A 1 471 ? -33.162 10.982 33.567 1.00 58.16 471 SER A CA 1
ATOM 3536 C C . SER A 1 471 ? -33.586 10.459 32.189 1.00 58.16 471 SER A C 1
ATOM 3538 O O . SER A 1 471 ? -34.277 9.447 32.097 1.00 58.16 471 SER A O 1
ATOM 3540 N N . ASN A 1 472 ? -33.146 11.096 31.098 1.00 62.78 472 ASN A N 1
ATOM 3541 C CA . ASN A 1 472 ? -33.411 10.613 29.740 1.00 62.78 472 ASN A CA 1
ATOM 3542 C C . ASN A 1 472 ? -32.552 9.393 29.358 1.00 62.78 472 ASN A C 1
ATOM 3544 O O . ASN A 1 472 ? -33.018 8.547 28.600 1.00 62.78 472 ASN A O 1
ATOM 3548 N N . GLN A 1 473 ? -31.331 9.270 29.890 1.00 61.12 473 GLN A N 1
ATOM 3549 C CA . GLN A 1 473 ? -30.483 8.089 29.673 1.00 61.12 473 GLN A CA 1
ATOM 3550 C C . GLN A 1 473 ? -31.006 6.873 30.432 1.00 61.12 473 GLN A C 1
ATOM 3552 O O . GLN A 1 473 ? -31.020 5.776 29.882 1.00 61.12 473 GLN A O 1
ATOM 3557 N N . GLU A 1 474 ? -31.478 7.078 31.660 1.00 73.25 474 GLU A N 1
ATOM 3558 C CA . GLU A 1 474 ? -32.075 6.028 32.484 1.00 73.25 474 GLU A CA 1
ATOM 3559 C C . GLU A 1 474 ? -33.390 5.523 31.869 1.00 73.25 474 GLU A C 1
ATOM 3561 O O . GLU A 1 474 ? -33.599 4.319 31.755 1.00 73.25 474 GLU A O 1
ATOM 3566 N N . ARG A 1 475 ? -34.223 6.427 31.329 1.00 75.94 475 ARG A N 1
ATOM 3567 C CA . ARG A 1 475 ? -35.426 6.062 30.557 1.00 75.94 475 ARG A CA 1
ATOM 3568 C C . ARG A 1 475 ? -35.114 5.275 29.284 1.00 75.94 475 ARG A C 1
ATOM 3570 O O . ARG A 1 475 ? -35.789 4.289 29.018 1.00 75.94 475 ARG A O 1
ATOM 3577 N N . ALA A 1 476 ? -34.111 5.688 28.510 1.00 70.56 476 ALA A N 1
ATOM 3578 C CA . ALA A 1 476 ? -33.678 4.971 27.309 1.00 70.56 476 ALA A CA 1
ATOM 3579 C C . ALA A 1 476 ? -33.116 3.581 27.644 1.00 70.56 476 ALA A C 1
ATOM 3581 O O . ALA A 1 476 ? -33.424 2.597 26.975 1.00 70.56 476 ALA A O 1
ATOM 3582 N N . MET A 1 477 ? -32.335 3.489 28.721 1.00 77.69 477 MET A N 1
ATOM 3583 C CA . MET A 1 477 ? -31.792 2.226 29.206 1.00 77.69 477 MET A CA 1
ATOM 3584 C C . MET A 1 477 ? -32.909 1.278 29.648 1.00 77.69 477 MET A C 1
ATOM 3586 O O . MET A 1 477 ? -32.938 0.133 29.205 1.00 77.69 477 MET A O 1
ATOM 3590 N N . ASN A 1 478 ? -33.871 1.781 30.426 1.00 83.50 478 ASN A N 1
ATOM 3591 C CA . ASN A 1 478 ? -35.038 1.014 30.852 1.00 83.50 478 ASN A CA 1
ATOM 3592 C C . ASN A 1 478 ? -35.901 0.600 29.657 1.00 83.50 478 ASN A C 1
ATOM 3594 O O . ASN A 1 478 ? -36.320 -0.546 29.603 1.00 83.50 478 ASN A O 1
ATOM 3598 N N . SER A 1 479 ? -36.066 1.452 28.639 1.00 84.94 479 SER A N 1
ATOM 3599 C CA . SER A 1 479 ? -36.787 1.064 27.420 1.00 84.94 479 SER A CA 1
ATOM 3600 C C . SER A 1 479 ? -36.090 -0.043 26.627 1.00 84.94 479 SER A C 1
ATOM 3602 O O . SER A 1 479 ? -36.761 -0.824 25.964 1.00 84.94 479 SER A O 1
ATOM 3604 N N . HIS A 1 480 ? -34.758 -0.151 26.689 1.00 86.44 480 HIS A N 1
ATOM 3605 C CA . HIS A 1 480 ? -34.039 -1.261 26.059 1.00 86.44 480 HIS A CA 1
ATOM 3606 C C . HIS A 1 480 ? -34.212 -2.561 26.846 1.00 86.44 480 HIS A C 1
ATOM 3608 O O . HIS A 1 480 ? -34.376 -3.615 26.236 1.00 86.44 480 HIS A O 1
ATOM 3614 N N . TYR A 1 481 ? -34.215 -2.482 28.181 1.00 87.69 481 TYR A N 1
ATOM 3615 C CA . TYR A 1 481 ? -34.503 -3.628 29.042 1.00 87.69 481 TYR A CA 1
ATOM 3616 C C . TYR A 1 481 ? -35.954 -4.091 28.909 1.00 87.69 481 TYR A C 1
ATOM 3618 O O . TYR A 1 481 ? -36.191 -5.289 28.820 1.00 87.69 481 TYR A O 1
ATOM 3626 N N . GLU A 1 482 ? -36.915 -3.171 28.813 1.00 85.81 482 GLU A N 1
ATOM 3627 C CA . GLU A 1 482 ? -38.319 -3.480 28.525 1.00 85.81 482 GLU A CA 1
ATOM 3628 C C . GLU A 1 482 ? -38.480 -4.070 27.119 1.00 85.81 482 GLU A C 1
ATOM 3630 O O . GLU A 1 482 ? -39.165 -5.074 26.948 1.00 85.81 482 GLU A O 1
ATOM 3635 N N . PHE A 1 483 ? -37.815 -3.494 26.112 1.00 86.75 483 PHE A N 1
ATOM 3636 C CA . PHE A 1 483 ? -37.881 -3.977 24.736 1.00 86.75 483 PHE A CA 1
ATOM 3637 C C . PHE A 1 483 ? -37.312 -5.391 24.604 1.00 86.75 483 PHE A C 1
ATOM 3639 O O . PHE A 1 483 ? -38.013 -6.294 24.153 1.00 86.75 483 PHE A O 1
ATOM 3646 N N . LEU A 1 484 ? -36.068 -5.615 25.031 1.00 83.38 484 LEU A N 1
ATOM 3647 C CA . LEU A 1 484 ? -35.481 -6.949 24.968 1.00 83.38 484 LEU A CA 1
ATOM 3648 C C . LEU A 1 484 ? -36.186 -7.903 25.943 1.00 83.38 484 LEU A C 1
ATOM 3650 O O . LEU A 1 484 ? -36.386 -9.067 25.620 1.00 83.38 484 LEU A O 1
ATOM 3654 N N . GLY A 1 485 ? -36.651 -7.406 27.091 1.00 85.06 485 GLY A N 1
ATOM 3655 C CA . GLY A 1 485 ? -37.422 -8.177 28.063 1.00 85.06 485 GLY A CA 1
ATOM 3656 C C . GLY A 1 485 ? -38.771 -8.638 27.518 1.00 85.06 485 GLY A C 1
ATOM 3657 O O . GLY A 1 485 ? -39.221 -9.721 27.879 1.00 85.06 485 GLY A O 1
ATOM 3658 N N . SER A 1 486 ? -39.377 -7.878 26.600 1.00 83.06 486 SER A N 1
ATOM 3659 C CA . SER A 1 486 ? -40.598 -8.280 25.894 1.00 83.06 486 SER A CA 1
ATOM 3660 C C . SER A 1 486 ? -40.375 -9.449 24.930 1.00 83.06 486 SER A C 1
ATOM 3662 O O . SER A 1 486 ? -41.301 -10.222 24.703 1.00 83.06 486 SER A O 1
ATOM 3664 N N . VAL A 1 487 ? -39.149 -9.614 24.415 1.00 80.81 487 VAL A N 1
ATOM 3665 C CA . VAL A 1 487 ? -38.776 -10.726 23.526 1.00 80.81 487 VAL A CA 1
ATOM 3666 C C . VAL A 1 487 ? -38.260 -11.926 24.323 1.00 80.81 487 VAL A C 1
ATOM 3668 O O . VAL A 1 487 ? -38.679 -13.050 24.079 1.00 80.81 487 VAL A O 1
ATOM 3671 N N . LEU A 1 488 ? -37.415 -11.695 25.333 1.00 78.38 488 LEU A N 1
ATOM 3672 C CA . LEU A 1 488 ? -36.844 -12.744 26.191 1.00 78.38 488 LEU A CA 1
ATOM 3673 C C . LEU A 1 488 ? -37.796 -13.213 27.311 1.00 78.38 488 LEU A C 1
ATOM 3675 O O . LEU A 1 488 ? -37.448 -14.091 28.107 1.00 78.38 488 LEU A O 1
ATOM 3679 N N . GLY A 1 489 ? -38.974 -12.591 27.430 1.00 80.00 489 GLY A N 1
ATOM 3680 C CA . GLY A 1 489 ? -39.987 -12.874 28.453 1.00 80.00 489 GLY A CA 1
ATOM 3681 C C . GLY A 1 489 ? -39.603 -12.465 29.883 1.00 80.00 489 GLY A C 1
ATOM 3682 O O . GLY A 1 489 ? -40.304 -12.818 30.830 1.00 80.00 489 GLY A O 1
ATOM 3683 N N . SER A 1 490 ? -38.484 -11.756 30.072 1.00 83.81 490 SER A N 1
ATOM 3684 C CA . SER A 1 490 ? -37.997 -11.305 31.379 1.00 83.81 490 SER A CA 1
ATOM 3685 C C . SER A 1 490 ? -37.085 -10.086 31.256 1.00 83.81 490 SER A C 1
ATOM 3687 O O . SER A 1 490 ? -36.074 -10.115 30.555 1.00 83.81 490 SER A O 1
ATOM 3689 N N . GLU A 1 491 ? -37.395 -9.030 32.009 1.00 78.62 491 GLU A N 1
ATOM 3690 C CA . GLU A 1 491 ? -36.555 -7.828 32.094 1.00 78.62 491 GLU A CA 1
ATOM 3691 C C . GLU A 1 491 ? -35.185 -8.126 32.732 1.00 78.62 491 GLU A C 1
ATOM 3693 O O . GLU A 1 491 ? -34.183 -7.513 32.372 1.00 78.62 491 GLU A O 1
ATOM 3698 N N . GLN A 1 492 ? -35.112 -9.104 33.644 1.00 76.19 492 GLN A N 1
ATOM 3699 C CA . GLN A 1 492 ? -33.847 -9.505 34.263 1.00 76.19 492 GLN A CA 1
ATOM 3700 C C . GLN A 1 492 ? -32.932 -10.198 33.246 1.00 76.19 492 GLN A C 1
ATOM 3702 O O . GLN A 1 492 ? -31.767 -9.831 33.135 1.00 76.19 492 GLN A O 1
ATOM 3707 N N . LYS A 1 493 ? -33.476 -11.106 32.420 1.00 74.31 493 LYS A N 1
ATOM 3708 C CA . LYS A 1 493 ? -32.721 -11.719 31.311 1.00 74.31 493 LYS A CA 1
ATOM 3709 C C . LYS A 1 493 ? -32.230 -10.674 30.311 1.00 74.31 493 LYS A C 1
ATOM 3711 O O . LYS A 1 493 ? -31.114 -10.773 29.819 1.00 74.31 493 LYS A O 1
ATOM 3716 N N . ALA A 1 494 ? -33.037 -9.648 30.045 1.00 76.00 494 ALA A N 1
ATOM 3717 C CA . ALA A 1 494 ? -32.641 -8.547 29.177 1.00 76.00 494 ALA A CA 1
ATOM 3718 C C . ALA A 1 494 ? -31.487 -7.712 29.750 1.00 76.00 494 ALA A C 1
ATOM 3720 O O . ALA A 1 494 ? -30.582 -7.342 29.004 1.00 76.00 494 ALA A O 1
ATOM 3721 N N . LYS A 1 495 ? -31.488 -7.441 31.062 1.00 76.44 495 LYS A N 1
ATOM 3722 C CA . LYS A 1 495 ? -30.374 -6.769 31.755 1.00 76.44 495 LYS A CA 1
ATOM 3723 C C . LYS A 1 495 ? -29.094 -7.602 31.728 1.00 76.44 495 LYS A C 1
ATOM 3725 O O . LYS A 1 495 ? -28.025 -7.040 31.527 1.00 76.44 495 LYS A O 1
ATOM 3730 N N . ASP A 1 496 ? -29.216 -8.918 31.872 1.00 67.44 496 ASP A N 1
ATOM 3731 C CA . ASP A 1 496 ? -28.074 -9.837 31.875 1.00 67.44 496 ASP A CA 1
ATOM 3732 C C . ASP A 1 496 ? -27.503 -10.074 30.459 1.00 67.44 496 ASP A C 1
ATOM 3734 O O . ASP A 1 496 ? -26.307 -10.332 30.305 1.00 67.44 496 ASP A O 1
ATOM 3738 N N . ALA A 1 497 ? -28.343 -9.975 29.422 1.00 63.38 497 ALA A N 1
ATOM 3739 C CA . ALA A 1 497 ? -27.956 -10.129 28.019 1.00 63.38 497 ALA A CA 1
ATOM 3740 C C . ALA A 1 497 ? -27.377 -8.840 27.407 1.00 63.38 497 ALA A C 1
ATOM 3742 O O . ALA A 1 497 ? -26.459 -8.914 26.588 1.00 63.38 497 ALA A O 1
ATOM 3743 N N . ILE A 1 498 ? -27.896 -7.660 27.780 1.00 66.31 498 ILE A N 1
ATOM 3744 C CA . ILE A 1 498 ? -27.440 -6.355 27.272 1.00 66.31 498 ILE A CA 1
ATOM 3745 C C . ILE A 1 498 ? -26.167 -5.924 27.994 1.00 66.31 498 ILE A C 1
ATOM 3747 O O . ILE A 1 498 ? -26.200 -5.481 29.137 1.00 66.31 498 ILE A O 1
ATOM 3751 N N . PHE A 1 499 ? -25.043 -5.950 27.280 1.00 51.97 499 PHE A N 1
ATOM 3752 C CA . PHE A 1 499 ? -23.756 -5.492 27.808 1.00 51.97 499 PHE A CA 1
ATOM 3753 C C . PHE A 1 499 ? -23.376 -4.075 27.343 1.00 51.97 499 PHE A C 1
ATOM 3755 O O . PHE A 1 499 ? -22.523 -3.437 27.955 1.00 51.97 499 PHE A O 1
ATOM 3762 N N . TYR A 1 500 ? -24.039 -3.527 26.314 1.00 44.94 500 TYR A N 1
ATOM 3763 C CA . TYR A 1 500 ? -24.013 -2.087 26.031 1.00 44.94 500 TYR A CA 1
ATOM 3764 C C . TYR A 1 500 ? -25.394 -1.560 25.682 1.00 44.94 500 TYR A C 1
ATOM 3766 O O . TYR A 1 500 ? -26.019 -2.010 24.733 1.00 44.94 500 TYR A O 1
ATOM 3774 N N . SER A 1 501 ? -25.824 -0.517 26.382 1.00 63.19 501 SER A N 1
ATOM 3775 C CA . SER A 1 501 ? -27.055 0.208 26.088 1.00 63.19 501 SER A CA 1
ATOM 3776 C C . SER A 1 501 ? -26.701 1.580 25.510 1.00 63.19 501 SER A C 1
ATOM 3778 O O . SER A 1 501 ? -26.084 2.412 26.182 1.00 63.19 501 SER A O 1
ATOM 3780 N N . TYR A 1 502 ? -27.030 1.837 24.242 1.00 60.94 502 TYR A N 1
ATOM 3781 C CA . TYR A 1 502 ? -26.725 3.113 23.596 1.00 60.94 502 TYR A CA 1
ATOM 3782 C C . TYR A 1 502 ? -27.838 4.116 23.923 1.00 60.94 502 TYR A C 1
ATOM 3784 O O . TYR A 1 502 ? -28.900 4.114 23.321 1.00 60.94 502 TYR A O 1
ATOM 3792 N N . THR A 1 503 ? -27.638 4.964 24.929 1.00 60.72 503 THR A N 1
ATOM 3793 C CA . THR A 1 503 ? -28.724 5.783 25.520 1.00 60.72 503 THR A CA 1
ATOM 3794 C C . THR A 1 503 ? -28.654 7.270 25.178 1.00 60.72 503 THR A C 1
ATOM 3796 O O . THR A 1 503 ? -29.490 8.058 25.611 1.00 60.72 503 THR A O 1
ATOM 3799 N N . LYS A 1 504 ? -27.621 7.689 24.436 1.00 49.81 504 LYS A N 1
ATOM 3800 C CA . LYS A 1 504 ? -27.293 9.115 24.256 1.00 49.81 504 LYS A CA 1
ATOM 3801 C C . LYS A 1 504 ? -27.767 9.691 22.931 1.00 49.81 504 LYS A C 1
ATOM 3803 O O . LYS A 1 504 ? -28.401 10.738 22.907 1.00 49.81 504 LYS A O 1
ATOM 3808 N N . TYR A 1 505 ? -27.399 9.039 21.836 1.00 44.56 505 TYR A N 1
ATOM 3809 C CA . TYR A 1 505 ? -27.656 9.544 20.491 1.00 44.56 505 TYR A CA 1
ATOM 3810 C C . TYR A 1 505 ? -28.100 8.380 19.599 1.00 44.56 505 TYR A C 1
ATOM 3812 O O . TYR A 1 505 ? -29.191 8.402 19.054 1.00 44.56 505 TYR A O 1
ATOM 3820 N N . ILE A 1 506 ? -27.329 7.294 19.564 1.00 43.25 506 ILE A N 1
ATOM 3821 C CA . ILE A 1 506 ? -27.735 5.995 19.003 1.00 43.25 506 ILE A CA 1
ATOM 3822 C C . ILE A 1 506 ? -28.818 5.422 19.909 1.00 43.25 506 ILE A C 1
ATOM 3824 O O . ILE A 1 506 ? -28.605 5.452 21.111 1.00 43.25 506 ILE A O 1
ATOM 3828 N N . ASN A 1 507 ? -29.938 4.955 19.350 1.00 66.81 507 ASN A N 1
ATOM 3829 C CA . ASN A 1 507 ? -30.938 4.133 20.032 1.00 66.81 507 ASN A CA 1
ATOM 3830 C C . ASN A 1 507 ? -30.723 2.676 19.615 1.00 66.81 507 ASN A C 1
ATOM 3832 O O . ASN A 1 507 ? -30.611 2.376 18.423 1.00 66.81 507 ASN A O 1
ATOM 3836 N N . GLY A 1 508 ? -30.592 1.789 20.591 1.00 68.38 508 GLY A N 1
ATOM 3837 C CA . GLY A 1 508 ? -30.175 0.409 20.389 1.00 68.38 508 GLY A CA 1
ATOM 3838 C C . GLY A 1 508 ? -29.228 -0.079 21.474 1.00 68.38 508 GLY A C 1
ATOM 3839 O O . GLY A 1 508 ? -28.805 0.675 22.351 1.00 68.38 508 GLY A O 1
ATOM 3840 N N . PHE A 1 509 ? -28.861 -1.347 21.399 1.00 76.12 509 PHE A N 1
ATOM 3841 C CA . PHE A 1 509 ? -28.024 -2.004 22.392 1.00 76.12 509 PHE A CA 1
ATOM 3842 C C . PHE A 1 509 ? -27.201 -3.124 21.753 1.00 76.12 509 PHE A C 1
ATOM 3844 O O . PHE A 1 509 ? -27.561 -3.651 20.700 1.00 76.12 509 PHE A O 1
ATOM 3851 N N . ALA A 1 510 ? -26.076 -3.468 22.373 1.00 54.91 510 ALA A N 1
ATOM 3852 C CA . ALA A 1 510 ? -25.370 -4.708 22.101 1.00 54.91 510 ALA A CA 1
ATOM 3853 C C . ALA A 1 510 ? -25.735 -5.718 23.184 1.00 54.91 510 ALA A C 1
ATOM 3855 O O . ALA A 1 510 ? -25.645 -5.412 24.379 1.00 54.91 510 ALA A O 1
ATOM 3856 N N . ALA A 1 511 ? -26.164 -6.893 22.744 1.00 67.19 511 ALA A N 1
ATOM 3857 C CA . ALA A 1 511 ? -26.555 -7.980 23.616 1.00 67.19 511 ALA A CA 1
ATOM 3858 C C . ALA A 1 511 ? -26.000 -9.306 23.104 1.00 67.19 511 ALA A C 1
ATOM 3860 O O . ALA A 1 511 ? -25.778 -9.486 21.902 1.00 67.19 511 ALA A O 1
ATOM 3861 N N . THR A 1 512 ? -25.750 -10.218 24.029 1.00 61.03 512 THR A N 1
ATOM 3862 C CA . THR A 1 512 ? -25.516 -11.624 23.706 1.00 61.03 512 THR A CA 1
ATOM 3863 C C . THR A 1 512 ? -26.886 -12.242 23.461 1.00 61.03 512 THR A C 1
ATOM 3865 O O . THR A 1 512 ? -27.702 -12.260 24.377 1.00 61.03 512 THR A O 1
ATOM 3868 N N . LEU A 1 513 ? -27.155 -12.633 22.215 1.00 60.97 513 LEU A N 1
ATOM 3869 C CA . LEU A 1 513 ? -28.456 -13.121 21.753 1.00 60.97 513 LEU A CA 1
ATOM 3870 C C . LEU A 1 513 ? -28.258 -14.438 21.006 1.00 60.97 513 LEU A C 1
ATOM 3872 O O . LEU A 1 513 ? -27.265 -14.581 20.287 1.00 60.97 513 LEU A O 1
ATOM 3876 N N . GLU A 1 514 ? -29.213 -15.352 21.121 1.00 62.66 514 GLU A N 1
ATOM 3877 C CA . GLU A 1 514 ? -29.294 -16.514 20.236 1.00 62.66 514 GLU A CA 1
ATOM 3878 C C . GLU A 1 514 ? -29.748 -16.095 18.824 1.00 62.66 514 GLU A C 1
ATOM 3880 O O . GLU A 1 514 ? -30.327 -15.023 18.622 1.00 62.66 514 GLU A O 1
ATOM 3885 N N . GLU A 1 515 ? -29.467 -16.911 17.804 1.00 51.06 515 GLU A N 1
ATOM 3886 C CA . GLU A 1 515 ? -29.746 -16.549 16.403 1.00 51.06 515 GLU A CA 1
ATOM 3887 C C . GLU A 1 515 ? -31.258 -16.403 16.136 1.00 51.06 515 GLU A C 1
ATOM 3889 O O . GLU A 1 515 ? -31.679 -15.491 15.415 1.00 51.06 515 GLU A O 1
ATOM 3894 N N . GLU A 1 516 ? -32.087 -17.225 16.786 1.00 61.06 516 GLU A N 1
ATOM 3895 C CA . GLU A 1 516 ? -33.550 -17.102 16.775 1.00 61.06 516 GLU A CA 1
ATOM 3896 C C . GLU A 1 516 ? -34.041 -15.821 17.456 1.00 61.06 516 GLU A C 1
ATOM 3898 O O . GLU A 1 516 ? -34.899 -15.125 16.908 1.00 61.06 516 GLU A O 1
ATOM 3903 N N . GLU A 1 517 ? -33.461 -15.458 18.601 1.00 73.81 517 GLU A N 1
ATOM 3904 C CA . GLU A 1 517 ? -33.781 -14.220 19.317 1.00 73.81 517 GLU A CA 1
ATOM 3905 C C . GLU A 1 517 ? -33.394 -12.997 18.473 1.00 73.81 517 GLU A C 1
ATOM 3907 O O . GLU A 1 517 ? -34.187 -12.070 18.307 1.00 73.81 517 GLU A O 1
ATOM 3912 N N . ALA A 1 518 ? -32.207 -13.010 17.860 1.00 56.19 518 ALA A N 1
ATOM 3913 C CA . ALA A 1 518 ? -31.744 -11.967 16.950 1.00 56.19 518 ALA A CA 1
ATOM 3914 C C . ALA A 1 518 ? -32.639 -11.844 15.702 1.00 56.19 518 ALA A C 1
ATOM 3916 O O . ALA A 1 518 ? -32.932 -10.725 15.264 1.00 56.19 518 ALA A O 1
ATOM 3917 N N . MET A 1 519 ? -33.113 -12.967 15.148 1.00 62.06 519 MET A N 1
ATOM 3918 C CA . MET A 1 519 ? -34.077 -12.980 14.046 1.00 62.06 519 MET A CA 1
ATOM 3919 C C . MET A 1 519 ? -35.436 -12.426 14.466 1.00 62.06 519 MET A C 1
ATOM 3921 O O . MET A 1 519 ? -36.003 -11.620 13.729 1.00 62.06 519 MET A O 1
ATOM 3925 N N . GLU A 1 520 ? -35.961 -12.807 15.627 1.00 75.38 520 GLU A N 1
ATOM 3926 C CA . GLU A 1 520 ? -37.258 -12.326 16.104 1.00 75.38 520 GLU A CA 1
ATOM 3927 C C . GLU A 1 520 ? -37.216 -10.828 16.424 1.00 75.38 520 GLU A C 1
ATOM 3929 O O . GLU A 1 520 ? -38.074 -10.064 15.976 1.00 75.38 520 GLU A O 1
ATOM 3934 N N . ILE A 1 521 ? -36.136 -10.371 17.064 1.00 75.12 521 ILE A N 1
ATOM 3935 C CA . ILE A 1 521 ? -35.861 -8.948 17.278 1.00 75.12 521 ILE A CA 1
ATOM 3936 C C . ILE A 1 521 ? -35.786 -8.217 15.931 1.00 75.12 521 ILE A C 1
ATOM 3938 O O . ILE A 1 521 ? -36.368 -7.145 15.790 1.00 75.12 521 ILE A O 1
ATOM 3942 N N . SER A 1 522 ? -35.144 -8.792 14.907 1.00 63.16 522 SER A N 1
ATOM 3943 C CA . SER A 1 522 ? -35.024 -8.152 13.586 1.00 63.16 522 SER A CA 1
ATOM 3944 C C . SER A 1 522 ? -36.358 -7.926 12.861 1.00 63.16 522 SER A C 1
ATOM 3946 O O . SER A 1 5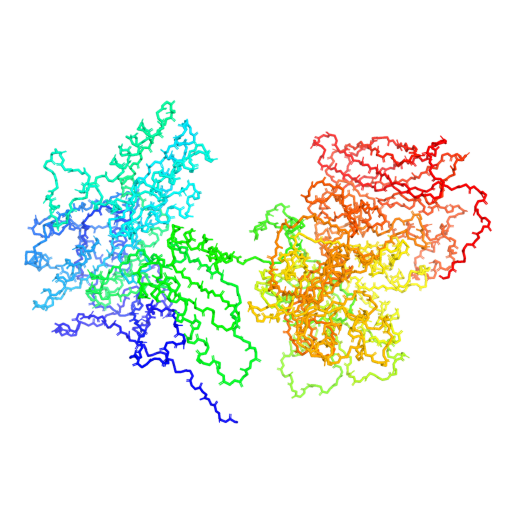22 ? -36.428 -7.057 11.992 1.00 63.16 522 SER A O 1
ATOM 3948 N N . LYS A 1 523 ? -37.416 -8.666 13.222 1.00 73.06 523 LYS A N 1
ATOM 3949 C CA . LYS A 1 523 ? -38.766 -8.512 12.651 1.00 73.06 523 LYS A CA 1
ATOM 3950 C C . LYS A 1 523 ? -39.571 -7.397 13.322 1.00 73.06 523 LYS A C 1
ATOM 3952 O O . LYS A 1 523 ? -40.604 -6.989 12.788 1.00 73.06 523 LYS A O 1
ATOM 3957 N N . HIS A 1 524 ? -39.140 -6.908 14.486 1.00 77.75 524 HIS A N 1
ATOM 3958 C CA . HIS A 1 524 ? -39.892 -5.912 15.237 1.00 77.75 524 HIS A CA 1
ATOM 3959 C C . HIS A 1 524 ? -39.882 -4.543 14.514 1.00 77.75 524 HIS A C 1
ATOM 3961 O O . HIS A 1 524 ? -38.809 -4.063 14.151 1.00 77.75 524 HIS A O 1
ATOM 3967 N N . PRO A 1 525 ? -41.025 -3.839 14.357 1.00 70.62 525 PRO A N 1
ATOM 3968 C CA . PRO A 1 525 ? -41.117 -2.615 13.541 1.00 70.62 525 PRO A CA 1
ATOM 3969 C C . PRO A 1 525 ? -40.191 -1.469 13.979 1.00 70.62 525 PRO A C 1
ATOM 3971 O O . PRO A 1 525 ? -39.816 -0.619 13.174 1.00 70.62 525 PRO A O 1
ATOM 3974 N N . SER A 1 526 ? -39.846 -1.436 15.268 1.00 66.38 526 SER A N 1
ATOM 3975 C CA . SER A 1 526 ? -38.935 -0.449 15.867 1.00 66.38 526 SER A CA 1
ATOM 3976 C C . SER A 1 526 ? -37.445 -0.788 15.701 1.00 66.38 526 SER A C 1
ATOM 3978 O O . SER A 1 526 ? -36.601 0.025 16.074 1.00 66.38 526 SER A O 1
ATOM 3980 N N . VAL A 1 527 ? -37.107 -1.971 15.176 1.00 63.94 527 VAL A N 1
ATOM 3981 C CA . VAL A 1 527 ? -35.730 -2.433 14.959 1.00 63.94 527 VAL A CA 1
ATOM 3982 C C . VAL A 1 527 ? -35.329 -2.163 13.514 1.00 63.94 527 VAL A C 1
ATOM 3984 O O . VAL A 1 527 ? -35.922 -2.673 12.573 1.00 63.94 527 VAL A O 1
ATOM 3987 N N . ILE A 1 528 ? -34.300 -1.335 13.331 1.00 55.72 528 ILE A N 1
ATOM 3988 C CA . ILE A 1 528 ? -33.779 -0.959 12.011 1.00 55.72 528 ILE A CA 1
ATOM 3989 C C . ILE A 1 528 ? -32.857 -2.047 11.460 1.00 55.72 528 ILE A C 1
ATOM 3991 O O . ILE A 1 528 ? -32.872 -2.327 10.263 1.00 55.72 528 ILE A O 1
ATOM 3995 N N . SER A 1 529 ? -32.015 -2.635 12.312 1.00 43.84 529 SER A N 1
ATOM 3996 C CA . SER A 1 529 ? -31.149 -3.748 11.919 1.00 43.84 529 SER A CA 1
ATOM 3997 C C . SER A 1 529 ? -30.605 -4.493 13.130 1.00 43.84 529 SER A C 1
ATOM 3999 O O . SER A 1 529 ? -30.197 -3.852 14.099 1.00 43.84 529 SER A O 1
ATOM 4001 N N . VAL A 1 530 ? -30.491 -5.815 13.017 1.00 51.06 530 VAL A N 1
ATOM 4002 C CA . VAL A 1 530 ? -29.735 -6.670 13.941 1.00 51.06 530 VAL A CA 1
ATOM 4003 C C . VAL A 1 530 ? -28.560 -7.261 13.171 1.00 51.06 530 VAL A C 1
ATOM 4005 O O . VAL A 1 530 ? -28.750 -7.785 12.074 1.00 51.06 530 VAL A O 1
ATOM 4008 N N . PHE A 1 531 ? -27.335 -7.127 13.677 1.00 42.50 531 PHE A N 1
ATOM 4009 C CA . PHE A 1 531 ? -26.152 -7.674 13.006 1.00 42.50 531 PHE A CA 1
ATOM 4010 C C . PHE A 1 531 ? -25.085 -8.140 14.002 1.00 42.50 531 PHE A C 1
ATOM 4012 O O . PHE A 1 531 ? -24.943 -7.530 15.060 1.00 42.50 531 PHE A O 1
ATOM 4019 N N . PRO A 1 532 ? -24.308 -9.187 13.676 1.00 36.31 532 PRO A N 1
ATOM 4020 C CA . PRO A 1 532 ? -23.307 -9.718 14.588 1.00 36.31 532 PRO A CA 1
ATOM 4021 C C . PRO A 1 532 ? -22.091 -8.794 14.733 1.00 36.31 532 PRO A C 1
ATOM 4023 O O . PRO A 1 532 ? -21.583 -8.226 13.762 1.00 36.31 532 PRO A O 1
ATOM 4026 N N . ASN A 1 533 ? -21.614 -8.682 15.964 1.00 36.56 533 ASN A N 1
ATOM 4027 C CA . ASN A 1 533 ? -20.374 -8.067 16.407 1.00 36.56 533 ASN A CA 1
ATOM 4028 C C . ASN A 1 533 ? -19.196 -8.930 15.930 1.00 36.56 533 ASN A C 1
ATOM 4030 O O . ASN A 1 533 ? -19.130 -10.124 16.214 1.00 36.56 533 ASN A O 1
ATOM 4034 N N . ARG A 1 534 ? -18.271 -8.346 15.162 1.00 33.28 534 ARG A N 1
ATOM 4035 C CA . ARG A 1 534 ? -17.161 -9.071 14.520 1.00 33.28 534 ARG A CA 1
ATOM 4036 C C . ARG A 1 534 ? -15.811 -8.513 14.960 1.00 33.28 534 ARG A C 1
ATOM 4038 O O . ARG A 1 534 ? -15.590 -7.306 14.893 1.00 33.28 534 ARG A O 1
ATOM 4045 N N . GLY A 1 535 ? -14.880 -9.402 15.312 1.00 26.94 535 GLY A N 1
ATOM 4046 C CA . GLY A 1 535 ? -13.455 -9.084 15.452 1.00 26.94 535 GLY A CA 1
ATOM 4047 C C . GLY A 1 535 ? -12.718 -9.148 14.105 1.00 26.94 535 GLY A C 1
ATOM 4048 O O . GLY A 1 535 ? -12.953 -10.050 13.302 1.00 26.94 535 GLY A O 1
ATOM 4049 N N . HIS A 1 536 ? -11.806 -8.207 13.847 1.00 26.91 536 HIS A N 1
ATOM 4050 C CA . HIS A 1 536 ? -11.011 -8.126 12.612 1.00 26.91 536 HIS A CA 1
ATOM 4051 C C . HIS A 1 536 ? -9.500 -8.243 12.907 1.00 26.91 536 HIS A C 1
ATOM 4053 O O . HIS A 1 536 ? -9.024 -7.708 13.904 1.00 26.91 536 HIS A O 1
ATOM 4059 N N . ARG A 1 537 ? -8.724 -8.908 12.028 1.00 22.08 537 ARG A N 1
ATOM 4060 C CA . ARG A 1 537 ? -7.241 -8.896 12.062 1.00 22.08 537 ARG A CA 1
ATOM 4061 C C . ARG A 1 537 ? -6.691 -7.602 11.445 1.00 22.08 537 ARG A C 1
ATOM 4063 O O . ARG A 1 537 ? -7.261 -7.095 10.482 1.00 22.08 537 ARG A O 1
ATOM 4070 N N . LEU A 1 538 ? -5.556 -7.112 11.952 1.00 21.80 538 LEU A N 1
ATOM 4071 C CA . LEU A 1 538 ? -4.872 -5.912 11.451 1.00 21.80 538 LEU A CA 1
ATOM 4072 C C . LEU A 1 538 ? -3.911 -6.244 10.296 1.00 21.80 538 LEU A C 1
ATOM 4074 O O . LEU A 1 538 ? -2.911 -6.920 10.513 1.00 21.80 538 LEU A O 1
ATOM 4078 N N . HIS A 1 539 ? -4.171 -5.710 9.101 1.00 24.81 539 HIS A N 1
ATOM 4079 C CA . HIS A 1 539 ? -3.191 -5.513 8.022 1.00 24.81 539 HIS A CA 1
ATOM 4080 C C . HIS A 1 539 ? -3.338 -4.088 7.492 1.00 24.81 539 HIS A C 1
ATOM 4082 O O . HIS A 1 539 ? -4.475 -3.666 7.294 1.00 24.81 539 HIS A O 1
ATOM 4088 N N . THR A 1 540 ? -2.219 -3.406 7.196 1.00 38.28 540 THR A N 1
ATOM 4089 C CA . THR A 1 540 ? -2.022 -2.347 6.175 1.00 38.28 540 THR A CA 1
ATOM 4090 C C . THR A 1 540 ? -0.705 -1.553 6.303 1.00 38.28 540 THR A C 1
ATOM 4092 O O . THR A 1 540 ? -0.565 -0.615 7.061 1.00 38.28 540 THR A O 1
ATOM 4095 N N . THR A 1 541 ? 0.212 -1.774 5.368 1.00 60.19 541 THR A N 1
ATOM 4096 C CA . THR A 1 541 ? 0.374 -0.801 4.276 1.00 60.19 541 THR A CA 1
ATOM 4097 C C . THR A 1 541 ? 0.263 -1.585 2.974 1.00 60.19 541 THR A C 1
ATOM 4099 O O . THR A 1 541 ? 0.672 -2.741 2.923 1.00 60.19 541 THR A O 1
ATOM 4102 N N . ARG A 1 542 ? -0.417 -1.023 1.967 1.00 88.25 542 ARG A N 1
ATOM 4103 C CA . ARG A 1 542 ? -1.019 -1.812 0.875 1.00 88.25 542 ARG A CA 1
ATOM 4104 C C . ARG A 1 542 ? -0.303 -1.694 -0.467 1.00 88.25 542 ARG A C 1
ATOM 4106 O O . ARG A 1 542 ? -0.324 -2.648 -1.237 1.00 88.25 542 ARG A O 1
ATOM 4113 N N . SER A 1 543 ? 0.310 -0.552 -0.775 1.00 93.19 543 SER A N 1
ATOM 4114 C CA . SER A 1 543 ? 0.752 -0.248 -2.145 1.00 93.19 543 SER A CA 1
ATOM 4115 C C . SER A 1 543 ? 1.746 -1.274 -2.702 1.00 93.19 543 SER A C 1
ATOM 4117 O O . SER A 1 543 ? 1.617 -1.689 -3.852 1.00 93.19 543 SER A O 1
ATOM 4119 N N . TRP A 1 544 ? 2.687 -1.754 -1.887 1.00 94.25 544 TRP A N 1
ATOM 4120 C CA . TRP A 1 544 ? 3.674 -2.749 -2.315 1.00 94.25 544 TRP A CA 1
ATOM 4121 C C . TRP A 1 544 ? 3.113 -4.168 -2.440 1.00 94.25 544 TRP A C 1
ATOM 4123 O O . TRP A 1 544 ? 3.500 -4.900 -3.351 1.00 94.25 544 TRP A O 1
ATOM 4133 N N . GLU A 1 545 ? 2.151 -4.545 -1.598 1.00 91.12 545 GLU A N 1
ATOM 4134 C CA . GLU A 1 545 ? 1.398 -5.792 -1.776 1.00 91.12 545 GLU A CA 1
ATOM 4135 C C . GLU A 1 545 ? 0.543 -5.735 -3.053 1.00 91.12 545 GLU A C 1
ATOM 4137 O O . GLU A 1 545 ? 0.561 -6.664 -3.858 1.00 91.12 545 GLU A O 1
ATOM 4142 N N . PHE A 1 546 ? -0.122 -4.604 -3.309 1.00 93.62 546 PHE A N 1
ATOM 4143 C CA . PHE A 1 546 ? -0.876 -4.348 -4.542 1.00 93.62 546 PHE A CA 1
ATOM 4144 C C . PHE A 1 546 ? -0.000 -4.427 -5.808 1.00 93.62 546 PHE A C 1
ATOM 4146 O O . PHE A 1 546 ? -0.461 -4.838 -6.880 1.00 93.62 546 PHE A O 1
ATOM 4153 N N . LEU A 1 547 ? 1.284 -4.075 -5.687 1.00 94.06 547 LEU A N 1
ATOM 4154 C CA . LEU A 1 547 ? 2.299 -4.230 -6.733 1.00 94.06 547 LEU A CA 1
ATOM 4155 C C . LEU A 1 547 ? 2.887 -5.651 -6.828 1.00 94.06 547 LEU A C 1
ATOM 4157 O O . LEU A 1 547 ? 3.690 -5.919 -7.722 1.00 94.06 547 LEU A O 1
ATOM 4161 N N . GLY A 1 548 ? 2.468 -6.572 -5.956 1.00 90.50 548 GLY A N 1
ATOM 4162 C CA . GLY A 1 548 ? 2.873 -7.978 -5.962 1.00 90.50 548 GLY A CA 1
ATOM 4163 C C . GLY A 1 548 ? 4.252 -8.248 -5.358 1.00 90.50 548 GLY A C 1
ATOM 4164 O O . GLY A 1 548 ? 4.849 -9.284 -5.656 1.00 90.50 548 GLY A O 1
ATOM 4165 N N . MET A 1 549 ? 4.775 -7.332 -4.538 1.00 89.94 549 MET A N 1
ATOM 4166 C CA . MET A 1 549 ? 6.082 -7.479 -3.876 1.00 89.94 549 MET A CA 1
ATOM 4167 C C . MET A 1 549 ? 6.047 -8.506 -2.738 1.00 89.94 549 MET A C 1
ATOM 4169 O O . MET A 1 549 ? 7.043 -9.164 -2.433 1.00 89.94 549 MET A O 1
ATOM 4173 N N . GLU A 1 550 ? 4.872 -8.678 -2.150 1.00 85.12 550 GLU A N 1
ATOM 4174 C CA . GLU A 1 550 ? 4.540 -9.664 -1.132 1.00 85.12 550 GLU A CA 1
ATOM 4175 C C . GLU A 1 550 ? 3.103 -10.139 -1.346 1.00 85.12 550 GLU A C 1
ATOM 4177 O O . GLU A 1 550 ? 2.376 -9.597 -2.181 1.00 85.12 550 GLU A O 1
ATOM 4182 N N . LYS A 1 551 ? 2.702 -11.167 -0.603 1.00 75.12 551 LYS A N 1
ATOM 4183 C CA . LYS A 1 551 ? 1.318 -11.628 -0.574 1.00 75.12 551 LYS A CA 1
ATOM 4184 C C . LYS A 1 551 ? 0.979 -12.134 0.821 1.00 75.12 551 LYS A C 1
ATOM 4186 O O . LYS A 1 551 ? 1.719 -12.968 1.342 1.00 75.12 551 LYS A O 1
ATOM 4191 N N . ASP A 1 552 ? -0.118 -11.648 1.397 1.00 68.12 552 ASP A N 1
ATOM 4192 C CA . ASP A 1 552 ? -0.592 -12.038 2.730 1.00 68.12 552 ASP A CA 1
ATOM 4193 C C . ASP A 1 552 ? 0.475 -11.774 3.815 1.00 68.12 552 ASP A C 1
ATOM 4195 O O . ASP A 1 552 ? 0.731 -12.606 4.686 1.00 68.12 552 ASP A O 1
ATOM 4199 N N . GLY A 1 553 ? 1.186 -10.643 3.694 1.00 67.12 553 GLY A N 1
ATOM 4200 C CA . GLY A 1 553 ? 2.289 -10.259 4.586 1.00 67.12 553 GLY A CA 1
ATOM 4201 C C . GLY A 1 553 ? 3.561 -11.112 4.462 1.00 67.12 553 GLY A C 1
ATOM 4202 O O . GLY A 1 553 ? 4.463 -10.984 5.288 1.00 67.12 553 GLY A O 1
ATOM 4203 N N . ARG A 1 554 ? 3.657 -11.994 3.454 1.00 75.19 554 ARG A N 1
ATOM 4204 C CA . ARG A 1 554 ? 4.820 -12.865 3.224 1.00 75.19 554 ARG A CA 1
ATOM 4205 C C . ARG A 1 554 ? 5.568 -12.498 1.949 1.00 75.19 554 ARG A C 1
ATOM 4207 O O . ARG A 1 554 ? 4.996 -12.436 0.856 1.00 75.19 554 ARG A O 1
ATOM 4214 N N . ILE A 1 555 ? 6.883 -12.353 2.077 1.00 87.19 555 ILE A N 1
ATOM 4215 C CA . ILE A 1 555 ? 7.794 -12.084 0.963 1.00 87.19 555 ILE A CA 1
ATOM 4216 C C . ILE A 1 555 ? 8.244 -13.421 0.382 1.00 87.19 555 ILE A C 1
ATOM 4218 O O . ILE A 1 555 ? 8.879 -14.233 1.050 1.00 87.19 555 ILE A O 1
ATOM 4222 N N . ARG A 1 556 ? 7.875 -13.683 -0.870 1.00 81.06 556 ARG A N 1
ATOM 4223 C CA . ARG A 1 556 ? 8.218 -14.935 -1.556 1.00 81.06 556 ARG A CA 1
ATOM 4224 C C . ARG A 1 556 ? 9.611 -14.828 -2.177 1.00 81.06 556 ARG A C 1
ATOM 4226 O O . ARG A 1 556 ? 9.977 -13.762 -2.660 1.00 81.06 556 ARG A O 1
ATOM 4233 N N . ALA A 1 557 ? 10.345 -15.939 -2.262 1.00 83.00 557 ALA A N 1
ATOM 4234 C CA . ALA A 1 557 ? 11.713 -15.967 -2.802 1.00 83.00 557 ALA A CA 1
ATOM 4235 C C . ALA A 1 557 ? 11.833 -15.436 -4.245 1.00 83.00 557 ALA A C 1
ATOM 4237 O O . ALA A 1 557 ? 12.868 -14.907 -4.638 1.00 83.00 557 ALA A O 1
ATOM 4238 N N . TYR A 1 558 ? 10.768 -15.544 -5.047 1.00 81.88 558 TYR A N 1
ATOM 4239 C CA . TYR A 1 558 ? 10.757 -15.020 -6.414 1.00 81.88 558 TYR A CA 1
ATOM 4240 C C . TYR A 1 558 ? 10.480 -13.511 -6.503 1.00 81.88 558 TYR A C 1
ATOM 4242 O O . TYR A 1 558 ? 10.594 -12.954 -7.599 1.00 81.88 558 TYR A O 1
ATOM 4250 N N . SER A 1 559 ? 10.080 -12.863 -5.402 1.00 91.75 559 SER A N 1
ATOM 4251 C CA . SER A 1 559 ? 9.865 -11.417 -5.353 1.00 91.75 559 SER A CA 1
ATOM 4252 C C . SER A 1 559 ? 11.163 -10.688 -5.681 1.00 91.75 559 SER A C 1
ATOM 4254 O O . SER A 1 559 ? 12.244 -11.108 -5.264 1.00 91.75 559 SER A O 1
ATOM 4256 N N . ILE A 1 560 ? 11.059 -9.571 -6.401 1.00 94.19 560 ILE A N 1
ATOM 4257 C CA . ILE A 1 560 ? 12.220 -8.723 -6.686 1.00 94.19 560 ILE A CA 1
ATOM 4258 C C . ILE A 1 560 ? 12.867 -8.210 -5.388 1.00 94.19 560 ILE A C 1
ATOM 4260 O O . ILE A 1 560 ? 14.079 -8.055 -5.362 1.00 94.19 560 ILE A O 1
ATOM 4264 N N . TRP A 1 561 ? 12.109 -8.054 -4.292 1.00 94.62 561 TRP A N 1
ATOM 4265 C CA . TRP A 1 561 ? 12.685 -7.748 -2.978 1.00 94.62 561 TRP A CA 1
ATOM 4266 C C . TRP A 1 561 ? 13.711 -8.790 -2.541 1.00 94.62 561 TRP A C 1
ATOM 4268 O O . TRP A 1 561 ? 14.840 -8.432 -2.239 1.00 94.62 561 TRP A O 1
ATOM 4278 N N . ALA A 1 562 ? 13.364 -10.076 -2.571 1.00 92.06 562 ALA A N 1
ATOM 4279 C CA . ALA A 1 562 ? 14.299 -11.131 -2.189 1.00 92.06 562 ALA A CA 1
ATOM 4280 C C . ALA A 1 562 ? 15.465 -11.241 -3.187 1.00 92.06 562 ALA A C 1
ATOM 4282 O O . ALA A 1 562 ? 16.623 -11.316 -2.784 1.00 92.06 562 ALA A O 1
ATOM 4283 N N . LYS A 1 563 ? 15.174 -11.190 -4.495 1.00 94.69 563 LYS A N 1
ATOM 4284 C CA . LYS A 1 563 ? 16.192 -11.319 -5.554 1.00 94.69 563 LYS A CA 1
ATOM 4285 C C . LYS A 1 563 ? 17.228 -10.197 -5.540 1.00 94.69 563 LYS A C 1
ATOM 4287 O O . LYS A 1 563 ? 18.400 -10.456 -5.779 1.00 94.69 563 LYS A O 1
ATOM 4292 N N . ALA A 1 564 ? 16.792 -8.970 -5.276 1.00 95.50 564 ALA A N 1
ATOM 4293 C CA . ALA A 1 564 ? 17.641 -7.785 -5.250 1.00 95.50 564 ALA A CA 1
ATOM 4294 C C . ALA A 1 564 ? 18.139 -7.445 -3.834 1.00 95.50 564 ALA A C 1
ATOM 4296 O O . ALA A 1 564 ? 18.551 -6.310 -3.602 1.00 95.50 564 ALA A O 1
ATOM 4297 N N . ARG A 1 565 ? 18.037 -8.381 -2.872 1.00 94.62 565 ARG A N 1
ATOM 4298 C CA . ARG A 1 565 ? 18.398 -8.175 -1.455 1.00 94.62 565 ARG A CA 1
ATOM 4299 C C . ARG A 1 565 ? 17.848 -6.858 -0.894 1.00 94.62 5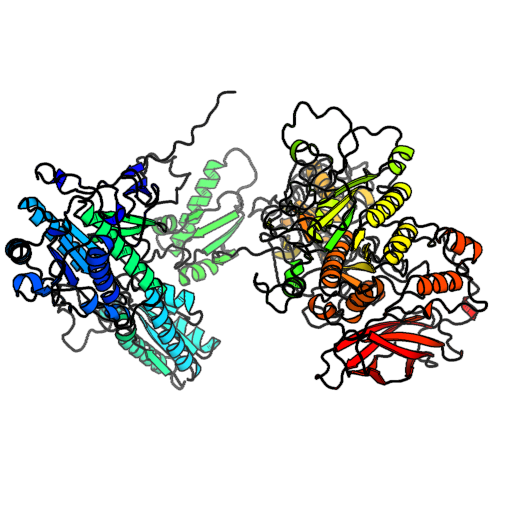65 ARG A C 1
ATOM 4301 O O . ARG A 1 565 ? 18.545 -6.076 -0.266 1.00 94.62 565 ARG A O 1
ATOM 4308 N N . PHE A 1 566 ? 16.584 -6.575 -1.192 1.00 94.94 566 PHE A N 1
ATOM 4309 C CA . PHE A 1 566 ? 15.855 -5.380 -0.766 1.00 94.94 566 PHE A CA 1
ATOM 4310 C C . PHE A 1 566 ? 16.472 -4.039 -1.206 1.00 94.94 566 PHE A C 1
ATOM 4312 O O . PHE A 1 566 ? 16.024 -2.997 -0.731 1.00 94.94 566 PHE A O 1
ATOM 4319 N N . GLY A 1 567 ? 17.427 -4.040 -2.142 1.00 95.75 567 GLY A N 1
ATOM 4320 C CA . GLY A 1 567 ? 18.135 -2.844 -2.608 1.00 95.75 567 GLY A CA 1
ATOM 4321 C C . GLY A 1 567 ? 19.469 -2.585 -1.906 1.00 95.75 567 GLY A C 1
ATOM 4322 O O . GLY A 1 567 ? 20.005 -1.491 -2.039 1.00 95.75 567 GLY A O 1
ATOM 4323 N N . GLU A 1 568 ? 20.000 -3.556 -1.164 1.00 94.25 568 GLU A N 1
ATOM 4324 C CA . GLU A 1 568 ? 21.302 -3.459 -0.497 1.00 94.25 568 GLU A CA 1
ATOM 4325 C C . GLU A 1 568 ? 22.413 -2.969 -1.447 1.00 94.25 568 GLU A C 1
ATOM 4327 O O . GLU A 1 568 ? 22.543 -3.440 -2.582 1.00 94.25 568 GLU A O 1
ATOM 4332 N N . GLY A 1 569 ? 23.221 -2.015 -0.975 1.00 91.38 569 GLY A N 1
ATOM 4333 C CA . GLY A 1 569 ? 24.321 -1.405 -1.732 1.00 91.38 569 GLY A CA 1
ATOM 4334 C C . GLY A 1 569 ? 23.910 -0.278 -2.689 1.00 91.38 569 GLY A C 1
ATOM 4335 O O . GLY A 1 569 ? 24.782 0.394 -3.244 1.00 91.38 569 GLY A O 1
ATOM 4336 N N . VAL A 1 570 ? 22.608 -0.037 -2.869 1.00 97.56 570 VAL A N 1
ATOM 4337 C CA . VAL A 1 570 ? 22.077 1.083 -3.661 1.00 97.56 570 VAL A CA 1
ATOM 4338 C C . VAL A 1 570 ? 21.818 2.293 -2.770 1.00 97.56 570 VAL A C 1
ATOM 4340 O O . VAL A 1 570 ? 21.392 2.150 -1.624 1.00 97.56 570 VAL A O 1
ATOM 4343 N N . ILE A 1 571 ? 22.049 3.486 -3.313 1.00 98.44 571 ILE A N 1
ATOM 4344 C CA . ILE A 1 571 ? 21.795 4.771 -2.660 1.00 98.44 571 ILE A CA 1
ATOM 4345 C C . ILE A 1 571 ? 20.677 5.493 -3.414 1.00 98.44 571 ILE A C 1
ATOM 4347 O O . ILE A 1 571 ? 20.820 5.818 -4.596 1.00 98.44 571 ILE A O 1
ATOM 4351 N N . ILE A 1 572 ? 19.562 5.750 -2.727 1.00 98.56 572 ILE A N 1
ATOM 4352 C CA . ILE A 1 572 ? 18.422 6.499 -3.265 1.00 98.56 572 ILE A CA 1
ATOM 4353 C C . ILE A 1 572 ? 18.378 7.884 -2.621 1.00 98.56 572 ILE A C 1
ATOM 4355 O O . ILE A 1 572 ? 18.182 8.011 -1.413 1.00 98.56 572 ILE A O 1
ATOM 4359 N N . GLY A 1 573 ? 18.539 8.923 -3.437 1.00 97.81 573 GLY A N 1
ATOM 4360 C CA . GLY A 1 573 ? 18.418 10.312 -3.007 1.00 97.81 573 GLY A CA 1
ATOM 4361 C C . GLY A 1 573 ? 17.046 10.908 -3.327 1.00 97.81 573 GLY A C 1
ATOM 4362 O O . GLY A 1 573 ? 16.447 10.540 -4.341 1.00 97.81 573 GLY A O 1
ATOM 4363 N N . ASN A 1 574 ? 16.553 11.855 -2.524 1.00 97.19 574 ASN A N 1
ATOM 4364 C CA . ASN A 1 574 ? 15.434 12.717 -2.928 1.00 97.19 574 ASN A CA 1
ATOM 4365 C C . ASN A 1 574 ? 15.806 14.204 -2.950 1.00 97.19 574 ASN A C 1
ATOM 4367 O O . ASN A 1 574 ? 16.586 14.669 -2.125 1.00 97.19 574 ASN A O 1
ATOM 4371 N N . LEU A 1 575 ? 15.233 14.939 -3.907 1.00 95.75 575 LEU A N 1
ATOM 4372 C CA . LEU A 1 575 ? 15.242 16.405 -3.936 1.00 95.75 575 LEU A CA 1
ATOM 4373 C C . LEU A 1 575 ? 13.855 16.882 -3.507 1.00 95.75 575 LEU A C 1
ATOM 4375 O O . LEU A 1 575 ? 12.895 16.700 -4.258 1.00 95.75 575 LEU A O 1
ATOM 4379 N N . ASP A 1 576 ? 13.741 17.410 -2.288 1.00 93.88 576 ASP A N 1
ATOM 4380 C CA . ASP A 1 576 ? 12.436 17.611 -1.642 1.00 93.88 576 ASP A CA 1
ATOM 4381 C C . ASP A 1 576 ? 12.473 18.674 -0.511 1.00 93.88 576 ASP A C 1
ATOM 4383 O O . ASP A 1 576 ? 13.353 19.540 -0.494 1.00 93.88 576 ASP A O 1
ATOM 4387 N N . THR A 1 577 ? 11.531 18.636 0.439 1.00 91.25 577 THR A N 1
ATOM 4388 C CA . THR A 1 577 ? 11.415 19.543 1.604 1.00 91.25 577 THR A CA 1
ATOM 4389 C C . THR A 1 577 ? 12.320 19.172 2.787 1.00 91.25 577 THR A C 1
ATOM 4391 O O . THR A 1 577 ? 12.312 19.852 3.819 1.00 91.25 577 THR A O 1
ATOM 4394 N N . GLY A 1 578 ? 13.143 18.132 2.636 1.00 91.12 578 GLY A N 1
ATOM 4395 C CA . GLY A 1 578 ? 14.084 17.635 3.641 1.00 91.12 578 GLY A CA 1
ATOM 4396 C C . GLY A 1 578 ? 13.743 16.232 4.127 1.00 91.12 578 GLY A C 1
ATOM 4397 O O . GLY A 1 578 ? 13.037 15.483 3.454 1.00 91.12 578 GLY A O 1
ATOM 4398 N N . VAL A 1 579 ? 14.257 15.874 5.303 1.00 91.69 579 VAL A N 1
ATOM 4399 C CA . VAL A 1 579 ? 13.961 14.589 5.955 1.00 91.69 579 VAL A CA 1
ATOM 4400 C C . VAL A 1 579 ? 13.686 14.766 7.447 1.00 91.69 579 VAL A C 1
ATOM 4402 O O . VAL A 1 579 ? 14.245 15.659 8.082 1.00 91.69 579 VAL A O 1
ATOM 4405 N N . TRP A 1 580 ? 12.812 13.930 8.007 1.00 92.56 580 TRP A N 1
ATOM 4406 C CA . TRP A 1 580 ? 12.632 13.733 9.444 1.00 92.56 580 TRP A CA 1
ATOM 4407 C C . TRP A 1 580 ? 13.390 12.472 9.888 1.00 92.56 580 TRP A C 1
ATOM 4409 O O . TRP A 1 580 ? 12.848 11.372 9.741 1.00 92.56 580 TRP A O 1
ATOM 4419 N N . PRO A 1 581 ? 14.644 12.588 10.368 1.00 88.31 581 PRO A N 1
ATOM 4420 C CA . PRO A 1 581 ? 15.505 11.429 10.608 1.00 88.31 581 PRO A CA 1
ATOM 4421 C C . PRO A 1 581 ? 14.944 10.444 11.637 1.00 88.31 581 PRO A C 1
ATOM 4423 O O . PRO A 1 581 ? 15.158 9.245 11.519 1.00 88.31 581 PRO A O 1
ATOM 4426 N N . GLU A 1 582 ? 14.176 10.929 12.613 1.00 87.56 582 GLU A N 1
ATOM 4427 C CA . GLU A 1 582 ? 13.657 10.134 13.731 1.00 87.56 582 GLU A CA 1
ATOM 4428 C C . GLU A 1 582 ? 12.458 9.260 13.343 1.00 87.56 582 GLU A C 1
ATOM 4430 O O . GLU A 1 582 ? 11.928 8.510 14.165 1.00 87.56 582 GLU A O 1
ATOM 4435 N N . ALA A 1 583 ? 11.980 9.351 12.099 1.00 88.62 583 ALA A N 1
ATOM 4436 C CA . ALA A 1 583 ? 10.950 8.447 11.622 1.00 88.62 583 ALA A CA 1
ATOM 4437 C C . ALA A 1 583 ? 11.494 7.012 11.632 1.00 88.62 583 ALA A C 1
ATOM 4439 O O . ALA A 1 583 ? 12.514 6.734 11.011 1.00 88.62 583 ALA A O 1
ATOM 4440 N N . GLY A 1 584 ? 10.763 6.057 12.219 1.00 88.88 584 GLY A N 1
ATOM 4441 C CA . GLY A 1 584 ? 11.186 4.644 12.250 1.00 88.88 584 GLY A CA 1
ATOM 4442 C C . GLY A 1 584 ? 11.455 4.030 10.864 1.00 88.88 584 GLY A C 1
ATOM 4443 O O . GLY A 1 584 ? 12.150 3.024 10.746 1.00 88.88 584 GLY A O 1
ATOM 4444 N N . SER A 1 585 ? 10.962 4.663 9.790 1.00 94.81 585 SER A N 1
ATOM 4445 C CA . SER A 1 585 ? 11.286 4.302 8.402 1.00 94.81 585 SER A CA 1
ATOM 4446 C C . SER A 1 585 ? 12.762 4.509 8.044 1.00 94.81 585 SER A C 1
ATOM 4448 O O . SER A 1 585 ? 13.211 3.954 7.042 1.00 94.81 585 SER A O 1
ATOM 4450 N N . PHE A 1 586 ? 13.511 5.268 8.841 1.00 94.31 586 PHE A N 1
ATOM 4451 C CA . PHE A 1 586 ? 14.935 5.535 8.667 1.00 94.31 586 PHE A CA 1
ATOM 4452 C C . PHE A 1 586 ? 15.796 4.937 9.789 1.00 94.31 586 PHE A C 1
ATOM 4454 O O . PHE A 1 586 ? 16.928 5.363 9.956 1.00 94.31 586 PHE A O 1
ATOM 4461 N N . SER A 1 587 ? 15.280 3.944 10.530 1.00 88.00 587 SER A N 1
ATOM 4462 C CA . SER A 1 587 ? 16.073 3.197 11.520 1.00 88.00 587 SER A CA 1
ATOM 4463 C C . SER A 1 587 ? 17.286 2.507 10.878 1.00 88.00 587 SER A C 1
ATOM 4465 O O . SER A 1 587 ? 17.225 2.052 9.735 1.00 88.00 587 SER A O 1
ATOM 4467 N N . ASP A 1 588 ? 18.366 2.354 11.631 1.00 84.38 588 ASP A N 1
ATOM 4468 C CA . ASP A 1 588 ? 19.591 1.692 11.185 1.00 84.38 588 ASP A CA 1
ATOM 4469 C C . ASP A 1 588 ? 19.558 0.160 11.378 1.00 84.38 588 ASP A C 1
ATOM 4471 O O . ASP A 1 588 ? 20.404 -0.551 10.845 1.00 84.38 588 ASP A O 1
ATOM 4475 N N . ASP A 1 589 ? 18.539 -0.382 12.057 1.00 77.94 589 ASP A N 1
ATOM 4476 C CA . ASP A 1 589 ? 18.493 -1.765 12.572 1.00 77.94 589 ASP A CA 1
ATOM 4477 C C . ASP A 1 589 ? 18.756 -2.873 11.533 1.00 77.94 589 ASP A C 1
ATOM 4479 O O . ASP A 1 589 ? 17.844 -3.337 10.861 1.00 77.94 589 ASP A O 1
ATOM 4483 N N . GLY A 1 590 ? 19.971 -3.393 11.387 1.00 77.62 590 GLY A N 1
ATOM 4484 C CA . GLY A 1 590 ? 20.265 -4.411 10.363 1.00 77.62 590 GLY A CA 1
ATOM 4485 C C . GLY A 1 590 ? 20.352 -3.839 8.945 1.00 77.62 590 GLY A C 1
ATOM 4486 O O . GLY A 1 590 ? 20.054 -4.534 7.972 1.00 77.62 590 GLY A O 1
ATOM 4487 N N . MET A 1 591 ? 20.695 -2.553 8.829 1.00 85.81 591 MET A N 1
ATOM 4488 C CA . MET A 1 591 ? 21.432 -2.055 7.667 1.00 85.81 591 MET A CA 1
ATOM 4489 C C . MET A 1 591 ? 22.851 -2.635 7.679 1.00 85.81 591 MET A C 1
ATOM 4491 O O . MET A 1 591 ? 23.316 -3.083 8.717 1.00 85.81 591 MET A O 1
ATOM 4495 N N . GLY A 1 592 ? 23.516 -2.639 6.525 1.00 81.25 592 GLY A N 1
ATOM 4496 C CA . GLY A 1 592 ? 24.973 -2.770 6.465 1.00 81.25 592 GLY A CA 1
ATOM 4497 C C . GLY A 1 592 ? 25.651 -1.394 6.479 1.00 81.25 592 GLY A C 1
ATOM 4498 O O . GLY A 1 592 ? 24.952 -0.371 6.507 1.00 81.25 592 GLY A O 1
ATOM 4499 N N . PRO A 1 593 ? 26.989 -1.333 6.387 1.00 83.31 593 PRO A N 1
ATOM 4500 C CA . PRO A 1 593 ? 27.709 -0.073 6.282 1.00 83.31 593 PRO A CA 1
ATOM 4501 C C . PRO A 1 593 ? 27.389 0.657 4.976 1.00 83.31 593 PRO A C 1
ATOM 4503 O O . PRO A 1 593 ? 27.083 0.038 3.952 1.00 83.31 593 PRO A O 1
ATOM 4506 N N . ALA A 1 594 ? 27.502 1.988 5.001 1.00 84.38 594 ALA A N 1
ATOM 4507 C CA . ALA A 1 594 ? 27.355 2.802 3.799 1.00 84.38 594 ALA A CA 1
ATOM 4508 C C . ALA A 1 594 ? 28.323 2.324 2.691 1.00 84.38 594 ALA A C 1
ATOM 4510 O O . ALA A 1 594 ? 29.472 1.972 2.982 1.00 84.38 594 ALA A O 1
ATOM 4511 N N . PRO A 1 595 ? 27.916 2.322 1.406 1.00 88.75 595 PRO A N 1
ATOM 4512 C CA . PRO A 1 595 ? 28.793 1.885 0.328 1.00 88.75 595 PRO A CA 1
ATOM 4513 C C . PRO A 1 595 ? 30.066 2.735 0.285 1.00 88.75 595 PRO A C 1
ATOM 4515 O O . PRO A 1 595 ? 29.978 3.957 0.245 1.00 88.75 595 PRO A O 1
ATOM 4518 N N . ALA A 1 596 ? 31.243 2.110 0.181 1.00 87.19 596 ALA A N 1
ATOM 4519 C CA . ALA A 1 596 ? 32.545 2.802 0.204 1.00 87.19 596 ALA A CA 1
ATOM 4520 C C . ALA A 1 596 ? 32.726 3.891 -0.878 1.00 87.19 596 ALA A C 1
ATOM 4522 O O . ALA A 1 596 ? 33.634 4.714 -0.802 1.00 87.19 596 ALA A O 1
ATOM 4523 N N . ARG A 1 597 ? 31.874 3.890 -1.910 1.00 90.25 597 ARG A N 1
ATOM 4524 C CA . ARG A 1 597 ? 31.832 4.920 -2.958 1.00 90.25 597 ARG A CA 1
ATOM 4525 C C . ARG A 1 597 ? 31.126 6.213 -2.537 1.00 90.25 597 ARG A C 1
ATOM 4527 O O . ARG A 1 597 ? 31.213 7.182 -3.285 1.00 90.25 597 ARG A O 1
ATOM 4534 N N . TRP A 1 598 ? 30.396 6.207 -1.423 1.00 92.06 598 TRP A N 1
ATOM 4535 C CA . TRP A 1 598 ? 29.638 7.350 -0.927 1.00 92.06 598 TRP A CA 1
ATOM 4536 C C . TRP A 1 598 ? 30.572 8.486 -0.508 1.00 92.06 598 TRP A C 1
ATOM 4538 O O . TRP A 1 598 ? 31.550 8.261 0.202 1.00 92.06 598 TRP A O 1
ATOM 4548 N N . ARG A 1 599 ? 30.271 9.706 -0.960 1.00 88.12 599 ARG A N 1
ATOM 4549 C CA . ARG A 1 599 ? 31.059 10.923 -0.675 1.00 88.12 599 ARG A CA 1
ATOM 4550 C C . ARG A 1 599 ? 30.232 12.052 -0.068 1.00 88.12 599 ARG A C 1
ATOM 4552 O O . ARG A 1 599 ? 30.751 13.150 0.120 1.00 88.12 599 ARG A O 1
ATOM 4559 N N . GLY A 1 600 ? 28.947 11.805 0.169 1.00 84.31 600 GLY A N 1
ATOM 4560 C CA . GLY A 1 600 ? 28.055 12.803 0.736 1.00 84.31 600 GLY A CA 1
ATOM 4561 C C . GLY A 1 600 ? 28.304 13.036 2.220 1.00 84.31 600 GLY A C 1
ATOM 4562 O O . GLY A 1 600 ? 28.996 12.276 2.893 1.00 84.31 600 GLY A O 1
ATOM 4563 N N . ILE A 1 601 ? 27.715 14.119 2.715 1.00 82.69 601 ILE A N 1
ATOM 4564 C CA . ILE A 1 601 ? 27.868 14.586 4.093 1.00 82.69 601 ILE A CA 1
ATOM 4565 C C . ILE A 1 601 ? 26.508 14.718 4.777 1.00 82.69 601 ILE A C 1
ATOM 4567 O O . ILE A 1 601 ? 25.471 14.874 4.122 1.00 82.69 601 ILE A O 1
ATOM 4571 N N . CYS A 1 602 ? 26.532 14.735 6.105 1.00 82.44 602 CYS A N 1
ATOM 4572 C CA . CYS A 1 602 ? 25.467 15.306 6.918 1.00 82.44 602 CYS A CA 1
ATOM 4573 C C . CYS A 1 602 ? 25.845 16.758 7.224 1.00 82.44 602 CYS A C 1
ATOM 4575 O O . CYS A 1 602 ? 26.862 17.016 7.855 1.00 82.44 602 CYS A O 1
ATOM 4577 N N . GLN A 1 603 ? 25.082 17.711 6.692 1.00 78.81 603 GLN A N 1
ATOM 4578 C CA . GLN A 1 603 ? 25.366 19.136 6.842 1.00 78.81 603 GLN A CA 1
ATOM 4579 C C . GLN A 1 603 ? 24.877 19.654 8.207 1.00 78.81 603 GLN A C 1
ATOM 4581 O O . GLN A 1 603 ? 23.670 19.645 8.464 1.00 78.81 603 GLN A O 1
ATOM 4586 N N . ASP A 1 604 ? 25.808 20.136 9.038 1.00 62.62 604 ASP A N 1
ATOM 4587 C CA . ASP A 1 604 ? 25.552 20.645 10.395 1.00 62.62 604 ASP A CA 1
ATOM 4588 C C . ASP A 1 604 ? 24.859 22.011 10.432 1.00 62.62 604 ASP A C 1
ATOM 4590 O O . ASP A 1 604 ? 24.977 22.834 9.518 1.00 62.62 604 ASP A O 1
ATOM 4594 N N . GLN A 1 605 ? 24.146 22.264 11.534 1.00 54.59 605 GLN A N 1
ATOM 4595 C CA . GLN A 1 605 ? 23.541 23.562 11.816 1.00 54.59 605 GLN A CA 1
ATOM 4596 C C . GLN A 1 605 ? 24.604 24.604 12.178 1.00 54.59 605 GLN A C 1
ATOM 4598 O O . GLN A 1 605 ? 25.405 24.406 13.089 1.00 54.59 605 GLN A O 1
ATOM 4603 N N . ALA A 1 606 ? 24.545 25.766 11.529 1.00 40.34 606 ALA A N 1
ATOM 4604 C CA . ALA A 1 606 ? 25.142 26.978 12.068 1.00 40.34 606 ALA A CA 1
ATOM 4605 C C . ALA A 1 606 ? 24.161 27.631 13.069 1.00 40.34 606 ALA A C 1
ATOM 4607 O O . ALA A 1 606 ? 23.095 28.097 12.669 1.00 40.34 606 ALA A O 1
ATOM 4608 N N . SER A 1 607 ? 24.589 27.696 14.337 1.00 41.16 607 SER A N 1
ATOM 4609 C CA . SER A 1 607 ? 24.186 28.602 15.439 1.00 41.16 607 SER A CA 1
ATOM 4610 C C . SER A 1 607 ? 22.835 28.438 16.184 1.00 41.16 607 SER A C 1
ATOM 4612 O O . SER A 1 607 ? 21.760 28.433 15.592 1.00 41.16 607 SER A O 1
ATOM 4614 N N . ASP A 1 608 ? 22.985 28.431 17.521 1.00 36.09 608 ASP A N 1
ATOM 4615 C CA . ASP A 1 608 ? 22.103 28.835 18.642 1.00 36.09 608 ASP A CA 1
ATOM 4616 C C . ASP A 1 608 ? 21.154 27.846 19.352 1.00 36.09 608 ASP A C 1
ATOM 4618 O O . ASP A 1 608 ? 20.853 28.079 20.521 1.00 36.09 608 ASP A O 1
ATOM 4622 N N . ASP A 1 609 ? 20.795 26.687 18.790 1.00 38.16 609 ASP A N 1
ATOM 4623 C CA . ASP A 1 609 ? 19.982 25.674 19.518 1.00 38.16 609 ASP A CA 1
ATOM 4624 C C . ASP A 1 609 ? 20.815 24.668 20.349 1.00 38.16 609 ASP A C 1
ATOM 4626 O O . ASP A 1 609 ? 20.293 23.721 20.945 1.00 38.16 609 ASP A O 1
ATOM 4630 N N . ALA A 1 610 ? 22.131 24.883 20.434 1.00 37.66 610 ALA A N 1
ATOM 4631 C CA . ALA A 1 610 ? 23.079 23.981 21.091 1.00 37.66 610 ALA A CA 1
ATOM 4632 C C . ALA A 1 610 ? 22.947 23.908 22.628 1.00 37.66 610 ALA A C 1
ATOM 4634 O O . ALA A 1 610 ? 23.610 23.081 23.244 1.00 37.66 610 ALA A O 1
ATOM 4635 N N . GLN A 1 611 ? 22.110 24.738 23.264 1.00 38.19 611 GLN A N 1
ATOM 4636 C CA . GLN A 1 611 ? 21.973 24.748 24.729 1.00 38.19 611 GLN A CA 1
ATOM 4637 C C . GLN A 1 611 ? 20.825 23.892 25.284 1.00 38.19 611 GLN A C 1
ATOM 4639 O O . GLN A 1 611 ? 20.817 23.660 26.486 1.00 38.19 611 GLN A O 1
ATOM 4644 N N . ASN A 1 612 ? 19.898 23.380 24.459 1.00 37.56 612 ASN A N 1
ATOM 4645 C CA . ASN A 1 612 ? 18.732 22.623 24.959 1.00 37.56 612 ASN A CA 1
ATOM 4646 C C . ASN A 1 612 ? 18.455 21.278 24.258 1.00 37.56 612 ASN A C 1
ATOM 4648 O O . ASN A 1 612 ? 17.431 20.658 24.529 1.00 37.56 612 ASN A O 1
ATOM 4652 N N . ASN A 1 613 ? 19.349 20.792 23.392 1.00 35.88 613 ASN A N 1
ATOM 4653 C CA . ASN A 1 613 ? 19.233 19.467 22.770 1.00 35.88 613 ASN A CA 1
ATOM 4654 C C . ASN A 1 613 ? 20.565 18.708 22.852 1.00 35.88 613 ASN A C 1
ATOM 4656 O O . ASN A 1 613 ? 21.268 18.523 21.857 1.00 35.88 613 ASN A O 1
ATOM 4660 N N . GLU A 1 614 ? 20.908 18.240 24.050 1.00 35.72 614 GLU A N 1
ATOM 4661 C CA . GLU A 1 614 ? 21.918 17.194 24.201 1.00 35.72 614 GLU A CA 1
ATOM 4662 C C . GLU A 1 614 ? 21.363 15.883 23.619 1.00 35.72 614 GLU A C 1
ATOM 4664 O O . GLU A 1 614 ? 20.483 15.256 24.206 1.00 35.72 614 GLU A O 1
ATOM 4669 N N . GLY A 1 615 ? 21.829 15.470 22.434 1.00 40.44 615 GLY A N 1
ATOM 4670 C CA . GLY A 1 615 ? 21.540 14.115 21.951 1.00 40.44 615 GLY A CA 1
ATOM 4671 C C . GLY A 1 615 ? 21.913 13.783 20.509 1.00 40.44 615 GLY A C 1
ATOM 4672 O O . GLY A 1 615 ? 22.384 12.679 20.263 1.00 40.44 615 GLY A O 1
ATOM 4673 N N . TRP A 1 616 ? 21.736 14.693 19.543 1.00 45.81 616 TRP A N 1
ATOM 4674 C CA . TRP A 1 616 ? 21.714 14.259 18.131 1.00 45.81 616 TRP A CA 1
ATOM 4675 C C . TRP A 1 616 ? 22.903 14.685 17.270 1.00 45.81 616 TRP A C 1
ATOM 4677 O O . TRP A 1 616 ? 23.296 13.925 16.388 1.00 45.81 616 TRP A O 1
ATOM 4687 N N . LEU A 1 617 ? 23.539 15.830 17.534 1.00 39.62 617 LEU A N 1
ATOM 4688 C CA . LEU A 1 617 ? 24.741 16.216 16.779 1.00 39.62 617 LEU A CA 1
ATOM 4689 C C . LEU A 1 617 ? 25.980 15.413 17.225 1.00 39.62 617 LEU A C 1
ATOM 4691 O O . LEU A 1 617 ? 26.841 15.103 16.411 1.00 39.62 617 LEU A O 1
ATOM 4695 N N . TYR A 1 618 ? 26.012 14.966 18.486 1.00 39.22 618 TYR A N 1
ATOM 4696 C CA . TYR A 1 618 ? 27.150 14.249 19.078 1.00 39.22 618 TYR A CA 1
ATOM 4697 C C . TYR A 1 618 ? 27.426 12.864 18.448 1.00 39.22 618 TYR A C 1
ATOM 4699 O O . TYR A 1 618 ? 28.544 12.372 18.536 1.00 39.22 618 TYR A O 1
ATOM 4707 N N . MET A 1 619 ? 26.457 12.235 17.761 1.00 39.84 619 MET A N 1
ATOM 4708 C CA . MET A 1 619 ? 26.672 10.928 17.103 1.00 39.84 619 MET A CA 1
ATOM 4709 C C . MET A 1 619 ? 27.174 11.003 15.651 1.00 39.84 619 MET A C 1
ATOM 4711 O O . MET A 1 619 ? 27.690 10.000 15.145 1.00 39.84 619 MET A O 1
ATOM 4715 N N . LEU A 1 620 ? 27.061 12.160 14.986 1.00 44.06 620 LEU A N 1
ATOM 4716 C CA . LEU A 1 620 ? 27.455 12.322 13.579 1.00 44.06 620 LEU A CA 1
ATOM 4717 C C . LEU A 1 620 ? 28.713 13.184 13.366 1.00 44.06 620 LEU A C 1
ATOM 4719 O O . LEU A 1 620 ? 29.294 13.082 12.287 1.00 44.06 620 LEU A O 1
ATOM 4723 N N . THR A 1 621 ? 29.164 13.991 14.341 1.00 37.12 621 THR A N 1
ATOM 4724 C CA . THR A 1 621 ? 30.158 15.056 14.065 1.00 37.12 621 THR A CA 1
ATOM 4725 C C . THR A 1 621 ? 31.490 14.996 14.826 1.00 37.12 621 THR A C 1
ATOM 4727 O O . THR A 1 621 ? 32.456 15.585 14.345 1.00 37.12 621 THR A O 1
ATOM 4730 N N . GLU A 1 622 ? 31.647 14.233 15.915 1.00 33.00 622 GLU A N 1
ATOM 4731 C CA . GLU A 1 622 ? 32.972 13.999 16.529 1.00 33.00 622 GLU A CA 1
ATOM 4732 C C . GLU A 1 622 ? 33.565 12.645 16.114 1.00 33.00 622 GLU A C 1
ATOM 4734 O O . GLU A 1 622 ? 33.542 11.677 16.865 1.00 33.00 622 GLU A O 1
ATOM 4739 N N . GLN A 1 623 ? 34.095 12.576 14.892 1.00 36.62 623 GLN A N 1
ATOM 4740 C CA . GLN A 1 623 ? 35.386 11.937 14.583 1.00 36.62 623 GLN A CA 1
ATOM 4741 C C . GLN A 1 623 ? 35.687 12.134 13.097 1.00 36.62 623 GLN A C 1
ATOM 4743 O O . GLN A 1 623 ? 35.480 11.276 12.240 1.00 36.62 623 GLN A O 1
ATOM 4748 N N . SER A 1 624 ? 36.181 13.332 12.802 1.00 41.38 624 SER A N 1
ATOM 4749 C CA . SER A 1 624 ? 36.943 13.605 11.598 1.00 41.38 624 SER A CA 1
ATOM 4750 C C . SER A 1 624 ? 38.121 12.622 11.485 1.00 41.38 624 SER A C 1
ATOM 4752 O O . SER A 1 624 ? 38.934 12.522 12.401 1.00 41.38 624 SER A O 1
ATOM 4754 N N . GLU A 1 625 ? 38.201 11.967 10.325 1.00 35.38 625 GLU A N 1
ATOM 4755 C CA . GLU A 1 625 ? 39.377 11.341 9.688 1.00 35.38 625 GLU A CA 1
ATOM 4756 C C . GLU A 1 625 ? 39.626 9.827 9.770 1.00 35.38 625 GLU A C 1
ATOM 4758 O O . GLU A 1 625 ? 40.382 9.342 8.931 1.00 35.38 625 GLU A O 1
ATOM 4763 N N . LEU A 1 626 ? 38.958 9.023 10.602 1.00 34.12 626 LEU A N 1
ATOM 4764 C CA . LEU A 1 626 ? 39.155 7.562 10.564 1.00 34.12 626 LEU A CA 1
ATOM 4765 C C . LEU A 1 626 ? 37.827 6.807 10.748 1.00 34.12 626 LEU A C 1
ATOM 4767 O O . LEU A 1 626 ? 37.200 6.882 11.793 1.00 34.12 626 LEU A O 1
ATOM 4771 N N . ASP A 1 627 ? 37.454 6.035 9.723 1.00 36.16 627 ASP A N 1
ATOM 4772 C CA . ASP A 1 627 ? 36.480 4.931 9.763 1.00 36.16 627 ASP A CA 1
ATOM 4773 C C . ASP A 1 627 ? 34.971 5.238 9.563 1.00 36.16 627 ASP A C 1
ATOM 4775 O O . ASP A 1 627 ? 34.105 4.837 10.335 1.00 36.16 627 ASP A O 1
ATOM 4779 N N . PHE A 1 628 ? 34.616 5.858 8.428 1.00 39.75 628 PHE A N 1
ATOM 4780 C CA . PHE A 1 628 ? 33.238 5.824 7.885 1.00 39.75 628 PHE A CA 1
ATOM 4781 C C . PHE A 1 628 ? 32.834 4.440 7.315 1.00 39.75 628 PHE A C 1
ATOM 4783 O O . PHE A 1 628 ? 31.704 4.266 6.863 1.00 39.75 628 PHE A O 1
ATOM 4790 N N . GLY A 1 629 ? 33.742 3.454 7.309 1.00 40.97 629 GLY A N 1
ATOM 4791 C CA . GLY A 1 629 ? 33.539 2.140 6.688 1.00 40.97 629 GLY A CA 1
ATOM 4792 C C . GLY A 1 629 ? 32.834 1.093 7.558 1.00 40.97 629 GLY A C 1
ATOM 4793 O O . GLY A 1 629 ? 32.554 0.007 7.056 1.00 40.97 629 GLY A O 1
ATOM 4794 N N . SER A 1 630 ? 32.554 1.385 8.834 1.00 42.19 630 SER A N 1
ATOM 4795 C CA . SER A 1 630 ? 32.214 0.362 9.837 1.00 42.19 630 SER A CA 1
ATOM 4796 C C . SER A 1 630 ? 30.871 0.536 10.564 1.00 42.19 630 SER A C 1
ATOM 4798 O O . SER A 1 630 ? 30.581 -0.256 11.459 1.00 42.19 630 SER A O 1
ATOM 4800 N N . ARG A 1 631 ? 30.027 1.518 10.202 1.00 53.44 631 ARG A N 1
ATOM 4801 C CA . ARG A 1 631 ? 28.731 1.748 10.878 1.00 53.44 631 ARG A CA 1
ATOM 4802 C C . ARG A 1 631 ? 27.525 1.488 9.977 1.00 53.44 631 ARG A C 1
ATOM 4804 O O . ARG A 1 631 ? 27.410 2.074 8.901 1.00 53.44 631 ARG A O 1
ATOM 4811 N N . ASP A 1 632 ? 26.619 0.645 10.466 1.00 68.38 632 ASP A N 1
ATOM 4812 C CA . ASP A 1 632 ? 25.324 0.342 9.860 1.00 68.38 632 ASP A CA 1
ATOM 4813 C C . ASP A 1 632 ? 24.423 1.584 9.931 1.00 68.38 632 ASP A C 1
ATOM 4815 O O . ASP A 1 632 ? 24.037 1.991 11.021 1.00 68.38 632 ASP A O 1
ATOM 4819 N N . VAL A 1 633 ? 24.132 2.229 8.792 1.00 82.50 633 VAL A N 1
ATOM 4820 C CA . VAL A 1 633 ? 23.366 3.495 8.752 1.00 82.50 633 VAL A CA 1
ATOM 4821 C C . VAL A 1 633 ? 22.397 3.517 7.574 1.00 82.50 633 VAL A C 1
ATOM 4823 O O . VAL A 1 633 ? 22.770 3.235 6.438 1.00 82.50 633 VAL A O 1
ATOM 4826 N N . LYS A 1 634 ? 21.145 3.905 7.803 1.00 92.50 634 LYS A N 1
ATOM 4827 C CA . LYS A 1 634 ? 20.091 4.033 6.797 1.00 92.50 634 LYS A CA 1
ATOM 4828 C C . LYS A 1 634 ? 20.138 5.374 6.077 1.00 92.50 634 LYS A C 1
ATOM 4830 O O . LYS A 1 634 ? 20.194 5.388 4.846 1.00 92.50 634 LYS A O 1
ATOM 4835 N N . LEU A 1 635 ? 20.097 6.480 6.824 1.00 92.81 635 LEU A N 1
ATOM 4836 C CA . LEU A 1 635 ? 20.218 7.845 6.303 1.00 92.81 635 LEU A CA 1
ATOM 4837 C C . LEU A 1 635 ? 21.691 8.262 6.305 1.00 92.81 635 LEU A C 1
ATOM 4839 O O . LEU A 1 635 ? 22.219 8.700 7.319 1.00 92.81 635 LEU A O 1
ATOM 4843 N N . ILE A 1 636 ? 22.351 8.117 5.158 1.00 92.06 636 ILE A N 1
ATOM 4844 C CA . ILE A 1 636 ? 23.811 8.275 5.036 1.00 92.06 636 ILE A CA 1
ATOM 4845 C C . ILE A 1 636 ? 24.248 9.693 4.643 1.00 92.06 636 ILE A C 1
ATOM 4847 O O . ILE A 1 636 ? 25.439 10.001 4.654 1.00 92.06 636 ILE A O 1
ATOM 4851 N N . GLY A 1 637 ? 23.303 10.564 4.287 1.00 90.12 637 GLY A N 1
ATOM 4852 C CA . GLY A 1 637 ? 23.580 11.984 4.104 1.00 90.12 637 GLY A CA 1
ATOM 4853 C C . GLY A 1 637 ? 22.336 12.850 4.040 1.00 90.12 637 GLY A C 1
ATOM 4854 O O . GLY A 1 637 ? 21.253 12.417 3.641 1.00 90.12 637 GLY A O 1
ATOM 4855 N N . ALA A 1 638 ? 22.512 14.103 4.432 1.00 92.75 638 ALA A N 1
ATOM 4856 C CA . ALA A 1 638 ? 21.462 15.104 4.446 1.00 92.75 638 ALA A CA 1
ATOM 4857 C C . ALA A 1 638 ? 22.083 16.475 4.168 1.00 92.75 638 ALA A C 1
ATOM 4859 O O . ALA A 1 638 ? 23.000 16.901 4.870 1.00 92.75 638 ALA A O 1
ATOM 4860 N N . ARG A 1 639 ? 21.586 17.173 3.146 1.00 89.69 639 ARG A N 1
ATOM 4861 C CA . ARG A 1 639 ? 22.077 18.486 2.704 1.00 89.69 639 ARG A CA 1
ATOM 4862 C C . ARG A 1 639 ? 20.907 19.412 2.402 1.00 89.69 639 ARG A C 1
ATOM 4864 O O . ARG A 1 639 ? 19.811 18.946 2.093 1.00 89.69 639 ARG A O 1
ATOM 4871 N N . TYR A 1 640 ? 21.125 20.720 2.486 1.00 89.56 640 TYR A N 1
ATOM 4872 C CA . TYR A 1 640 ? 20.117 21.710 2.111 1.00 89.56 640 TYR A CA 1
ATOM 4873 C C . TYR A 1 640 ? 20.700 22.794 1.203 1.00 89.56 640 TYR A C 1
ATOM 4875 O O . TYR A 1 640 ? 21.866 23.172 1.318 1.00 89.56 640 TYR A O 1
ATOM 4883 N N . PHE A 1 641 ? 19.860 23.318 0.315 1.00 84.00 641 PHE A N 1
ATOM 4884 C CA . PHE A 1 641 ? 20.198 24.343 -0.665 1.00 84.00 641 PHE A CA 1
ATOM 4885 C C . PHE A 1 641 ? 19.097 25.396 -0.634 1.00 84.00 641 PHE A C 1
ATOM 4887 O O . PHE A 1 641 ? 17.934 25.095 -0.893 1.00 84.00 641 PHE A O 1
ATOM 4894 N N . ASN A 1 642 ? 19.449 26.612 -0.227 1.00 84.75 642 ASN A N 1
ATOM 4895 C CA . ASN A 1 642 ? 18.500 27.707 -0.031 1.00 84.75 642 ASN A CA 1
ATOM 4896 C C . ASN A 1 642 ? 19.007 29.044 -0.565 1.00 84.75 642 ASN A C 1
ATOM 4898 O O . ASN A 1 642 ? 18.442 30.081 -0.230 1.00 84.75 642 ASN A O 1
ATOM 4902 N N . LYS A 1 643 ? 20.100 29.062 -1.331 1.00 77.25 643 LYS A N 1
ATOM 4903 C CA . LYS A 1 643 ? 20.669 30.321 -1.826 1.00 77.25 643 LYS A CA 1
ATOM 4904 C C . LYS A 1 643 ? 19.736 30.953 -2.858 1.00 77.25 643 LYS A C 1
ATOM 4906 O O . LYS A 1 643 ? 19.553 32.168 -2.832 1.00 77.25 643 LYS A O 1
ATOM 4911 N N . GLY A 1 644 ? 19.110 30.137 -3.710 1.00 72.69 644 GLY A N 1
ATOM 4912 C CA . GLY A 1 644 ? 18.060 30.580 -4.628 1.00 72.69 644 GLY A CA 1
ATOM 4913 C C . GLY A 1 644 ? 16.858 31.135 -3.867 1.00 72.69 644 GLY A C 1
ATOM 4914 O O . GLY A 1 644 ? 16.440 32.268 -4.105 1.00 72.69 644 GLY A O 1
ATOM 4915 N N . TYR A 1 645 ? 16.379 30.393 -2.871 1.00 77.50 645 TYR A N 1
ATOM 4916 C CA . TYR A 1 645 ? 15.303 30.830 -1.983 1.00 77.50 645 TYR A CA 1
ATOM 4917 C C . TYR A 1 645 ? 15.605 32.166 -1.273 1.00 77.50 645 TYR A C 1
ATOM 4919 O O . TYR A 1 645 ? 14.832 33.120 -1.380 1.00 77.50 645 TYR A O 1
ATOM 4927 N N . LEU A 1 646 ? 16.756 32.276 -0.598 1.00 78.69 646 LEU A N 1
ATOM 4928 C CA . LEU A 1 646 ? 17.187 33.475 0.135 1.00 78.69 646 LEU A CA 1
ATOM 4929 C C . LEU A 1 646 ? 17.335 34.696 -0.774 1.00 78.69 646 LEU A C 1
ATOM 4931 O O . LEU A 1 646 ? 17.014 35.803 -0.353 1.00 78.69 646 LEU A O 1
ATOM 4935 N N . SER A 1 647 ? 17.746 34.510 -2.032 1.00 72.06 647 SER A N 1
ATOM 4936 C CA . SER A 1 647 ? 17.804 35.617 -2.995 1.00 72.06 647 SER A CA 1
ATOM 4937 C C . SER A 1 647 ? 16.433 36.253 -3.269 1.00 72.06 647 SER A C 1
ATOM 4939 O O . SER A 1 647 ? 16.366 37.426 -3.626 1.00 72.06 647 SER A O 1
ATOM 4941 N N . THR A 1 648 ? 15.345 35.504 -3.050 1.00 70.75 648 THR A N 1
ATOM 4942 C CA . THR A 1 648 ? 13.965 35.969 -3.249 1.00 70.75 648 THR A CA 1
ATOM 4943 C C . THR A 1 648 ? 13.356 36.550 -1.969 1.00 70.75 648 THR A C 1
ATOM 4945 O O . THR A 1 648 ? 12.626 37.535 -2.037 1.00 70.75 648 THR A O 1
ATOM 4948 N N . VAL A 1 649 ? 13.647 35.968 -0.798 1.00 73.81 649 VAL A N 1
ATOM 4949 C CA . VAL A 1 649 ? 13.052 36.397 0.488 1.00 73.81 649 VAL A CA 1
ATOM 4950 C C . VAL A 1 649 ? 13.911 37.361 1.311 1.00 73.81 649 VAL A C 1
ATOM 4952 O O . VAL A 1 649 ? 13.416 37.948 2.270 1.00 73.81 649 VAL A O 1
ATOM 4955 N N . GLY A 1 650 ? 15.193 37.527 0.977 1.00 70.94 650 GLY A N 1
ATOM 4956 C CA . GLY A 1 650 ? 16.153 38.292 1.773 1.00 70.94 650 GLY A CA 1
ATOM 4957 C C . GLY A 1 650 ? 16.697 37.483 2.956 1.00 70.94 650 GLY A C 1
ATOM 4958 O O . GLY A 1 650 ? 17.586 36.652 2.784 1.00 70.94 650 GLY A O 1
ATOM 4959 N N . GLN A 1 651 ? 16.183 37.724 4.168 1.00 65.25 651 GLN A N 1
ATOM 4960 C CA . GLN A 1 651 ? 16.572 36.997 5.387 1.00 65.25 651 GLN A CA 1
ATOM 4961 C C . GLN A 1 651 ? 15.503 35.974 5.789 1.00 65.25 651 GLN A C 1
ATOM 4963 O O . GLN A 1 651 ? 14.318 36.292 5.872 1.00 65.25 651 GLN A O 1
ATOM 4968 N N . ALA A 1 652 ? 15.922 34.736 6.066 1.00 61.84 652 ALA A N 1
ATOM 4969 C CA . ALA A 1 652 ? 15.030 33.709 6.598 1.00 61.84 652 ALA A CA 1
ATOM 4970 C C . ALA A 1 652 ? 14.734 33.950 8.087 1.00 61.84 652 ALA A C 1
ATOM 4972 O O . ALA A 1 652 ? 15.625 34.310 8.850 1.00 61.84 652 ALA A O 1
ATOM 4973 N N . ALA A 1 653 ? 13.489 33.696 8.505 1.00 55.12 653 ALA A N 1
ATOM 4974 C CA . ALA A 1 653 ? 13.054 33.858 9.895 1.00 55.12 653 ALA A CA 1
ATOM 4975 C C . ALA A 1 653 ? 13.688 32.848 10.875 1.00 55.12 653 ALA A C 1
ATOM 4977 O O . ALA A 1 653 ? 13.679 33.102 12.071 1.00 55.12 653 ALA A O 1
ATOM 4978 N N . ASN A 1 654 ? 14.226 31.728 10.374 1.00 59.44 654 ASN A N 1
ATOM 4979 C CA . ASN A 1 654 ? 14.850 30.658 11.158 1.00 59.44 654 ASN A CA 1
ATOM 4980 C C . ASN A 1 654 ? 16.152 30.177 10.484 1.00 59.44 654 ASN A C 1
ATOM 4982 O O . ASN A 1 654 ? 16.252 30.273 9.252 1.00 59.44 654 ASN A O 1
ATOM 4986 N N . PRO A 1 655 ? 17.099 29.588 11.244 1.00 64.00 655 PRO A N 1
ATOM 4987 C CA . PRO A 1 655 ? 18.277 28.932 10.684 1.00 64.00 655 PRO A CA 1
ATOM 4988 C C . PRO A 1 655 ? 17.884 27.829 9.695 1.00 64.00 655 PRO A C 1
ATOM 4990 O O . PRO A 1 655 ? 16.949 27.055 9.923 1.00 64.00 655 PRO A O 1
ATOM 4993 N N . ALA A 1 656 ? 18.593 27.758 8.572 1.00 73.56 656 ALA A N 1
ATOM 4994 C CA . ALA A 1 656 ? 18.357 26.725 7.576 1.00 73.56 656 ALA A CA 1
ATOM 4995 C C . ALA A 1 656 ? 18.895 25.376 8.069 1.00 73.56 656 ALA A C 1
ATOM 4997 O O . ALA A 1 656 ? 20.015 25.286 8.563 1.00 73.56 656 ALA A O 1
ATOM 4998 N N . SER A 1 657 ? 18.095 24.324 7.909 1.00 83.94 657 SER A N 1
ATOM 4999 C CA . SER A 1 657 ? 18.484 22.956 8.241 1.00 83.94 657 SER A CA 1
ATOM 5000 C C . SER A 1 657 ? 17.959 21.971 7.204 1.00 83.94 657 SER A C 1
ATOM 5002 O O . SER A 1 657 ? 17.027 22.267 6.449 1.00 83.94 657 SER A O 1
ATOM 5004 N N . THR A 1 658 ? 18.541 20.773 7.210 1.00 87.12 658 THR A N 1
ATOM 5005 C CA . THR A 1 658 ? 18.140 19.617 6.391 1.00 87.12 658 THR A CA 1
ATOM 5006 C C . THR A 1 658 ? 16.793 19.022 6.808 1.00 87.12 658 THR A C 1
ATOM 5008 O O . THR A 1 658 ? 16.226 18.194 6.092 1.00 87.12 658 THR A O 1
ATOM 5011 N N . ARG A 1 659 ? 16.267 19.453 7.960 1.00 90.25 659 ARG A N 1
ATOM 5012 C CA . ARG A 1 659 ? 15.083 18.877 8.581 1.00 90.25 659 ARG A CA 1
ATOM 5013 C C . ARG A 1 659 ? 13.819 19.205 7.808 1.00 90.25 659 ARG A C 1
ATOM 5015 O O . ARG A 1 659 ? 13.612 20.342 7.375 1.00 90.25 659 ARG A O 1
ATOM 5022 N N . ASP A 1 660 ? 12.958 18.210 7.682 1.00 89.88 660 ASP A N 1
ATOM 5023 C CA . ASP A 1 660 ? 11.667 18.363 7.036 1.00 89.88 660 ASP A CA 1
ATOM 5024 C C . ASP A 1 660 ? 10.658 19.036 7.967 1.00 89.88 660 ASP A C 1
ATOM 5026 O O . ASP A 1 660 ? 10.227 18.472 8.976 1.00 89.88 660 ASP A O 1
ATOM 5030 N N . THR A 1 661 ? 10.285 20.263 7.624 1.00 89.38 661 THR A N 1
ATOM 5031 C CA . THR A 1 661 ? 9.279 21.049 8.351 1.00 89.38 661 THR A CA 1
ATOM 5032 C C . THR A 1 661 ? 7.899 20.989 7.705 1.00 89.38 661 THR A C 1
ATOM 5034 O O . THR A 1 661 ? 6.956 21.540 8.265 1.00 89.38 661 THR A O 1
ATOM 5037 N N . ASP A 1 662 ? 7.803 20.381 6.524 1.00 88.88 662 ASP A N 1
ATOM 5038 C CA . ASP A 1 662 ? 6.575 20.259 5.741 1.00 88.88 662 ASP A CA 1
ATOM 5039 C C . ASP A 1 662 ? 5.992 18.844 5.869 1.00 88.88 662 ASP A C 1
ATOM 5041 O O . ASP A 1 662 ? 4.841 18.672 6.261 1.00 88.88 662 ASP A O 1
ATOM 5045 N N . GLY A 1 663 ? 6.843 17.836 5.675 1.00 91.31 663 GLY A N 1
ATOM 5046 C CA . GLY A 1 663 ? 6.517 16.417 5.753 1.00 91.31 663 GLY A CA 1
ATOM 5047 C C . GLY A 1 663 ? 6.571 15.698 4.408 1.00 91.31 663 GLY A C 1
ATOM 5048 O O . GLY A 1 663 ? 6.770 14.479 4.396 1.00 91.31 663 GLY A O 1
ATOM 5049 N N . HIS A 1 664 ? 6.454 16.429 3.295 1.00 92.31 664 HIS A N 1
ATOM 5050 C CA . HIS A 1 664 ? 6.469 15.861 1.949 1.00 92.31 664 HIS A CA 1
ATOM 5051 C C . HIS A 1 664 ? 7.760 15.073 1.657 1.00 92.31 664 HIS A C 1
ATOM 5053 O O . HIS A 1 664 ? 7.693 13.920 1.231 1.00 92.31 664 HIS A O 1
ATOM 5059 N N . GLY A 1 665 ? 8.940 15.609 1.977 1.00 93.44 665 GLY A N 1
ATOM 5060 C CA . GLY A 1 665 ? 10.223 14.936 1.744 1.00 93.44 665 GLY A CA 1
ATOM 5061 C C . GLY A 1 665 ? 10.428 13.663 2.563 1.00 93.44 665 GLY A C 1
ATOM 5062 O O . GLY A 1 665 ? 10.932 12.659 2.055 1.00 93.44 665 GLY A O 1
ATOM 5063 N N . THR A 1 666 ? 9.961 13.651 3.808 1.00 97.06 666 THR A N 1
ATOM 5064 C CA . THR A 1 666 ? 9.926 12.451 4.657 1.00 97.06 666 THR A CA 1
ATOM 5065 C C . THR A 1 666 ? 9.005 11.388 4.059 1.00 97.06 666 THR A C 1
ATOM 5067 O O . THR A 1 666 ? 9.354 10.200 4.009 1.00 97.06 666 THR A O 1
ATOM 5070 N N . HIS A 1 667 ? 7.841 11.811 3.562 1.00 97.69 667 HIS A N 1
ATOM 5071 C CA . HIS A 1 667 ? 6.841 10.942 2.945 1.00 97.69 667 HIS A CA 1
ATOM 5072 C C . HIS A 1 667 ? 7.366 10.301 1.659 1.00 97.69 667 HIS A C 1
ATOM 5074 O O . HIS A 1 667 ? 7.301 9.076 1.491 1.00 97.69 667 HIS A O 1
ATOM 5080 N N . THR A 1 668 ? 7.980 11.097 0.779 1.00 97.25 668 THR A N 1
ATOM 5081 C CA . THR A 1 668 ? 8.519 10.614 -0.496 1.00 97.25 668 THR A CA 1
ATOM 5082 C C . THR A 1 668 ? 9.719 9.691 -0.292 1.00 97.25 668 THR A C 1
ATOM 5084 O O . THR A 1 668 ? 9.747 8.596 -0.863 1.00 97.25 668 THR A O 1
ATOM 5087 N N . LEU A 1 669 ? 10.674 10.056 0.569 1.00 97.88 669 LEU A N 1
ATOM 5088 C CA . LEU A 1 669 ? 11.869 9.242 0.816 1.00 97.88 669 LEU A CA 1
ATOM 5089 C C . LEU A 1 669 ? 11.528 7.904 1.484 1.00 97.88 669 LEU A C 1
ATOM 5091 O O . LEU A 1 669 ? 12.037 6.855 1.079 1.00 97.88 669 LEU A O 1
ATOM 5095 N N . SER A 1 670 ? 10.614 7.911 2.461 1.00 98.25 670 SER A N 1
ATOM 5096 C CA . SER A 1 670 ? 10.140 6.679 3.106 1.00 98.25 670 SER A CA 1
ATOM 5097 C C . SER A 1 670 ? 9.295 5.809 2.167 1.00 98.25 670 SER A C 1
ATOM 5099 O O . SER A 1 670 ? 9.365 4.583 2.239 1.00 98.25 670 SER A O 1
ATOM 5101 N N . THR A 1 671 ? 8.575 6.396 1.208 1.00 98.56 671 THR A N 1
ATOM 5102 C CA . THR A 1 671 ? 7.917 5.624 0.142 1.00 98.56 671 THR A CA 1
ATOM 5103 C C . THR A 1 671 ? 8.944 4.951 -0.775 1.00 98.56 671 THR A C 1
ATOM 5105 O O . THR A 1 671 ? 8.771 3.791 -1.147 1.00 98.56 671 THR A O 1
ATOM 5108 N N . ALA A 1 672 ? 10.039 5.630 -1.125 1.00 98.00 672 ALA A N 1
ATOM 5109 C CA . ALA A 1 672 ? 11.056 5.068 -2.013 1.00 98.00 672 ALA A CA 1
ATOM 5110 C C . ALA A 1 672 ? 11.862 3.949 -1.343 1.00 98.00 672 ALA A C 1
ATOM 5112 O O . ALA A 1 672 ? 12.068 2.889 -1.938 1.00 98.00 672 ALA A O 1
ATOM 5113 N N . ALA A 1 673 ? 12.287 4.165 -0.099 1.00 97.44 673 ALA A N 1
ATOM 5114 C CA . ALA A 1 673 ? 13.256 3.302 0.567 1.00 97.44 673 ALA A CA 1
ATOM 5115 C C . ALA A 1 673 ? 13.053 3.187 2.083 1.00 97.44 673 ALA A C 1
ATOM 5117 O O . ALA A 1 673 ? 13.957 2.750 2.777 1.00 97.44 673 ALA A O 1
ATOM 5118 N N . GLY A 1 674 ? 11.896 3.538 2.638 1.00 96.62 674 GLY A N 1
ATOM 5119 C CA . GLY A 1 674 ? 11.619 3.350 4.062 1.00 96.62 674 GLY A CA 1
ATOM 5120 C C . GLY A 1 674 ? 11.741 1.890 4.504 1.00 96.62 674 GLY A C 1
ATOM 5121 O O . GLY A 1 674 ? 11.437 0.952 3.762 1.00 96.62 674 GLY A O 1
ATOM 5122 N N . ARG A 1 675 ? 12.190 1.689 5.736 1.00 94.00 675 ARG A N 1
ATOM 5123 C CA . ARG A 1 675 ? 12.254 0.377 6.375 1.00 94.00 675 ARG A CA 1
ATOM 5124 C C . ARG A 1 675 ? 10.879 -0.173 6.728 1.00 94.00 675 ARG A C 1
ATOM 5126 O O . ARG A 1 675 ? 9.873 0.526 6.660 1.00 94.00 675 ARG A O 1
ATOM 5133 N N . PHE A 1 676 ? 10.858 -1.444 7.123 1.00 92.62 676 PHE A N 1
ATOM 5134 C CA . PHE A 1 676 ? 9.676 -2.087 7.683 1.00 92.62 676 PHE A CA 1
ATOM 5135 C C . PHE A 1 676 ? 9.345 -1.489 9.056 1.00 92.62 676 PHE A C 1
ATOM 5137 O O . PHE A 1 676 ? 10.101 -1.687 10.002 1.00 92.62 676 PHE A O 1
ATOM 5144 N N . VAL A 1 677 ? 8.209 -0.800 9.173 1.00 93.00 677 VAL A N 1
ATOM 5145 C CA . VAL A 1 677 ? 7.723 -0.227 10.438 1.00 93.00 677 VAL A CA 1
ATOM 5146 C C . VAL A 1 677 ? 6.338 -0.785 10.767 1.00 93.00 677 VAL A C 1
ATOM 5148 O O . VAL A 1 677 ? 5.365 -0.392 10.117 1.00 93.00 677 VAL A O 1
ATOM 5151 N N . PRO A 1 678 ? 6.211 -1.727 11.719 1.00 88.81 678 PRO A N 1
ATOM 5152 C CA . PRO A 1 678 ? 4.920 -2.285 12.115 1.00 88.81 678 PRO A CA 1
ATOM 5153 C C . PRO A 1 678 ? 4.045 -1.251 12.843 1.00 88.81 678 PRO A C 1
ATOM 5155 O O . PRO A 1 678 ? 4.551 -0.319 13.459 1.00 88.81 678 PRO A O 1
ATOM 5158 N N . GLY A 1 679 ? 2.722 -1.432 12.789 1.00 84.06 679 GLY A N 1
ATOM 5159 C CA . GLY A 1 679 ? 1.752 -0.565 13.474 1.00 84.06 679 GLY A CA 1
ATOM 5160 C C . GLY A 1 679 ? 1.579 0.835 12.867 1.00 84.06 679 GLY A C 1
ATOM 5161 O O . GLY A 1 679 ? 0.931 1.689 13.471 1.00 84.06 679 GLY A O 1
ATOM 5162 N N . ALA A 1 680 ? 2.134 1.087 11.681 1.00 91.62 680 ALA A N 1
ATOM 5163 C CA . ALA A 1 680 ? 1.954 2.321 10.933 1.00 91.62 680 ALA A CA 1
ATOM 5164 C C . ALA A 1 680 ? 0.480 2.522 10.567 1.00 91.62 680 ALA A C 1
ATOM 5166 O O . ALA A 1 680 ? -0.141 1.651 9.964 1.00 91.62 680 ALA A O 1
ATOM 5167 N N . ASN A 1 681 ? -0.080 3.673 10.936 1.00 92.75 681 ASN A N 1
ATOM 5168 C CA . ASN A 1 681 ? -1.479 4.028 10.714 1.00 92.75 681 ASN A CA 1
ATOM 5169 C C . ASN A 1 681 ? -1.653 5.554 10.749 1.00 92.75 681 ASN A C 1
ATOM 5171 O O . ASN A 1 681 ? -0.820 6.259 11.319 1.00 92.75 681 ASN A O 1
ATOM 5175 N N . LEU A 1 682 ? -2.766 6.048 10.208 1.00 92.88 682 LEU A N 1
ATOM 5176 C CA . LEU A 1 682 ? -3.230 7.417 10.430 1.00 92.88 682 LEU A CA 1
ATOM 5177 C C . LEU A 1 682 ? -4.542 7.368 11.215 1.00 92.88 682 LEU A C 1
ATOM 5179 O O . LEU A 1 682 ? -5.575 6.996 10.664 1.00 92.88 682 LEU A O 1
ATOM 5183 N N . PHE A 1 683 ? -4.504 7.722 12.501 1.00 93.00 683 PHE A N 1
ATOM 5184 C CA . PHE A 1 683 ? -5.664 7.662 13.408 1.00 93.00 683 PHE A CA 1
ATOM 5185 C C . PHE A 1 683 ? -6.335 6.276 13.490 1.00 93.00 683 PHE A C 1
ATOM 5187 O O . PHE A 1 683 ? -7.550 6.165 13.628 1.00 93.00 683 PHE A O 1
ATOM 5194 N N . GLY A 1 684 ? -5.548 5.209 13.368 1.00 85.19 684 GLY A N 1
ATOM 5195 C CA . GLY A 1 684 ? -6.014 3.823 13.304 1.00 85.19 684 GLY A CA 1
ATOM 5196 C C . GLY A 1 684 ? -6.434 3.364 11.904 1.00 85.19 684 GLY A C 1
ATOM 5197 O O . GLY A 1 684 ? -6.556 2.161 11.675 1.00 85.19 684 GLY A O 1
ATOM 5198 N N . TYR A 1 685 ? -6.600 4.277 10.943 1.00 90.44 685 TYR A N 1
ATOM 5199 C CA . TYR A 1 685 ? -6.902 3.930 9.557 1.00 90.44 685 TYR A CA 1
ATOM 5200 C C . TYR A 1 685 ? -5.645 3.481 8.821 1.00 90.44 685 TYR A C 1
ATOM 5202 O O . TYR A 1 685 ? -4.563 4.050 8.985 1.00 90.44 685 TYR A O 1
ATOM 5210 N N . GLY A 1 686 ? -5.791 2.460 7.977 1.00 86.88 686 GLY A N 1
ATOM 5211 C CA . GLY A 1 686 ? -4.668 1.927 7.221 1.00 86.88 686 GLY A CA 1
ATOM 5212 C C . GLY A 1 686 ? -3.564 1.354 8.113 1.00 86.88 686 GLY A C 1
ATOM 5213 O O . GLY A 1 686 ? -2.409 1.465 7.726 1.00 86.88 686 GLY A O 1
ATOM 5214 N N . ASN A 1 687 ? -3.928 0.750 9.254 1.00 86.25 687 ASN A N 1
ATOM 5215 C CA . ASN A 1 687 ? -3.025 0.120 10.216 1.00 86.25 687 ASN A CA 1
ATOM 5216 C C . ASN A 1 687 ? -2.324 -1.178 9.766 1.00 86.25 687 ASN A C 1
ATOM 5218 O O . ASN A 1 687 ? -2.974 -2.211 9.606 1.00 86.25 687 ASN A O 1
ATOM 5222 N N . GLY A 1 688 ? -0.988 -1.165 9.725 1.00 86.94 688 GLY A N 1
ATOM 5223 C CA . GLY A 1 688 ? -0.110 -2.325 9.530 1.00 86.94 688 GLY A CA 1
ATOM 5224 C C . GLY A 1 688 ? 1.352 -1.939 9.310 1.00 86.94 688 GLY A C 1
ATOM 5225 O O . GLY A 1 688 ? 1.848 -1.035 9.962 1.00 86.94 688 GLY A O 1
ATOM 5226 N N . THR A 1 689 ? 2.099 -2.657 8.464 1.00 90.19 689 THR A N 1
ATOM 5227 C CA . THR A 1 689 ? 3.559 -2.452 8.353 1.00 90.19 689 THR A CA 1
ATOM 5228 C C . THR A 1 689 ? 3.925 -1.543 7.194 1.00 90.19 689 THR A C 1
ATOM 5230 O O . THR A 1 689 ? 3.841 -2.003 6.057 1.00 90.19 689 THR A O 1
ATOM 5233 N N . ALA A 1 690 ? 4.371 -0.310 7.452 1.00 92.56 690 ALA A N 1
ATOM 5234 C CA . ALA A 1 690 ? 4.930 0.584 6.431 1.00 92.56 690 ALA A CA 1
ATOM 5235 C C . ALA A 1 690 ? 6.265 0.070 5.903 1.00 92.56 690 ALA A C 1
ATOM 5237 O O . ALA A 1 690 ? 6.998 -0.592 6.629 1.00 92.56 690 ALA A O 1
ATOM 5238 N N . LYS A 1 691 ? 6.537 0.324 4.622 1.00 93.12 691 LYS A N 1
ATOM 5239 C CA . LYS A 1 691 ? 7.755 -0.089 3.914 1.00 93.12 691 LYS A CA 1
ATOM 5240 C C . LYS A 1 691 ? 7.897 0.678 2.610 1.00 93.12 691 LYS A C 1
ATOM 5242 O O . LYS A 1 691 ? 6.896 1.009 1.975 1.00 93.12 691 LYS A O 1
ATOM 5247 N N . GLY A 1 692 ? 9.137 0.935 2.220 1.00 95.88 692 GLY A N 1
ATOM 5248 C CA . GLY A 1 692 ? 9.485 1.534 0.944 1.00 95.88 692 GLY A CA 1
ATOM 5249 C C . GLY A 1 692 ? 9.673 0.507 -0.168 1.00 95.88 692 GLY A C 1
ATOM 5250 O O . GLY A 1 692 ? 9.617 -0.706 0.045 1.00 95.88 692 GLY A O 1
ATOM 5251 N N . GLY A 1 693 ? 9.928 1.005 -1.373 1.00 96.00 693 GLY A N 1
ATOM 5252 C CA . GLY A 1 693 ? 10.188 0.178 -2.549 1.00 96.00 693 GLY A CA 1
ATOM 5253 C C . GLY A 1 693 ? 11.498 -0.590 -2.470 1.00 96.00 693 GLY A C 1
ATOM 5254 O O . GLY A 1 693 ? 11.527 -1.753 -2.853 1.00 96.00 693 GLY A O 1
ATOM 5255 N N . ALA A 1 694 ? 12.545 0.009 -1.907 1.00 97.25 694 ALA A N 1
ATOM 5256 C CA . ALA A 1 694 ? 13.831 -0.634 -1.643 1.00 97.25 694 ALA A CA 1
ATOM 5257 C C . ALA A 1 694 ? 14.215 -0.510 -0.152 1.00 97.25 694 ALA A C 1
ATOM 5259 O O . ALA A 1 694 ? 15.030 0.343 0.204 1.00 97.25 694 ALA A O 1
ATOM 5260 N N . PRO A 1 695 ? 13.623 -1.321 0.751 1.00 95.81 695 PRO A N 1
ATOM 5261 C CA . PRO A 1 695 ? 13.827 -1.174 2.196 1.00 95.81 695 PRO A CA 1
ATOM 5262 C C . PRO A 1 695 ? 15.282 -1.316 2.669 1.00 95.81 695 PRO A C 1
ATOM 5264 O O . PRO A 1 695 ? 15.627 -0.757 3.708 1.00 95.81 695 PRO A O 1
ATOM 5267 N N . GLY A 1 696 ? 16.123 -2.036 1.923 1.00 94.88 696 GLY A N 1
ATOM 5268 C CA . GLY A 1 696 ? 17.547 -2.243 2.209 1.00 94.88 696 GLY A CA 1
ATOM 5269 C C . GLY A 1 696 ? 18.494 -1.255 1.517 1.00 94.88 696 GLY A C 1
ATOM 5270 O O . GLY A 1 696 ? 19.697 -1.339 1.731 1.00 94.88 696 GLY A O 1
ATOM 5271 N N . ALA A 1 697 ? 17.991 -0.326 0.696 1.00 96.94 697 ALA A N 1
ATOM 5272 C CA . ALA A 1 697 ? 18.819 0.725 0.096 1.00 96.94 697 ALA A CA 1
ATOM 5273 C C . ALA A 1 697 ? 19.181 1.804 1.126 1.00 96.94 697 ALA A C 1
ATOM 5275 O O . ALA A 1 697 ? 18.373 2.117 1.999 1.00 96.94 697 ALA A O 1
ATOM 5276 N N . HIS A 1 698 ? 20.347 2.428 1.011 1.00 97.56 698 HIS A N 1
ATOM 5277 C CA . HIS A 1 698 ? 20.656 3.628 1.789 1.00 97.56 698 HIS A CA 1
ATOM 5278 C C . HIS A 1 698 ? 19.930 4.841 1.212 1.00 97.56 698 HIS A C 1
ATOM 5280 O O . HIS A 1 698 ? 19.598 4.871 0.023 1.00 97.56 698 HIS A O 1
ATOM 5286 N N . VAL A 1 699 ? 19.688 5.846 2.050 1.00 97.56 699 VAL A N 1
ATOM 5287 C CA . VAL A 1 699 ? 18.986 7.065 1.644 1.00 97.56 699 VAL A CA 1
ATOM 5288 C C . VAL A 1 699 ? 19.808 8.321 1.879 1.00 97.56 699 VAL A C 1
ATOM 5290 O O . VAL A 1 699 ? 20.570 8.402 2.842 1.00 97.56 699 VAL A O 1
ATOM 5293 N N . ALA A 1 700 ? 19.623 9.306 1.000 1.00 97.06 700 ALA A N 1
ATOM 5294 C CA . ALA A 1 700 ? 20.208 10.635 1.125 1.00 97.06 700 ALA A CA 1
ATOM 5295 C C . ALA A 1 700 ? 19.162 11.725 0.842 1.00 97.06 700 ALA A C 1
ATOM 5297 O O . ALA A 1 700 ? 18.406 11.630 -0.124 1.00 97.06 700 ALA A O 1
ATOM 5298 N N . ALA A 1 701 ? 19.113 12.766 1.668 1.00 96.56 701 ALA A N 1
ATOM 5299 C CA . ALA A 1 701 ? 18.122 13.832 1.536 1.00 96.56 701 ALA A CA 1
ATOM 5300 C C . ALA A 1 701 ? 18.754 15.141 1.051 1.00 96.56 701 ALA A C 1
ATOM 5302 O O . ALA A 1 701 ? 19.679 15.657 1.677 1.00 96.56 701 ALA A O 1
ATOM 5303 N N . TYR A 1 702 ? 18.223 15.709 -0.031 1.00 95.31 702 TYR A N 1
ATOM 5304 C CA . TYR A 1 702 ? 18.648 16.995 -0.585 1.00 95.31 702 TYR A CA 1
ATOM 5305 C C . TYR A 1 702 ? 17.481 17.980 -0.514 1.00 95.31 702 TYR A C 1
ATOM 5307 O O . TYR A 1 702 ? 16.580 17.986 -1.352 1.00 95.31 702 TYR A O 1
ATOM 5315 N N . LYS A 1 703 ? 17.473 18.825 0.515 1.00 94.25 703 LYS A N 1
ATOM 5316 C CA . LYS A 1 703 ? 16.414 19.813 0.709 1.00 94.25 703 LYS A CA 1
ATOM 5317 C C . LYS A 1 703 ? 16.590 20.995 -0.239 1.00 94.25 703 LYS A C 1
ATOM 5319 O O . LYS A 1 703 ? 17.543 21.757 -0.094 1.00 94.25 703 LYS A O 1
ATOM 5324 N N . VAL A 1 704 ? 15.652 21.164 -1.163 1.00 85.69 704 VAL A N 1
ATOM 5325 C CA . VAL A 1 704 ? 15.628 22.255 -2.160 1.00 85.69 704 VAL A CA 1
ATOM 5326 C C . VAL A 1 704 ? 14.314 23.031 -2.158 1.00 85.69 704 VAL A C 1
ATOM 5328 O O . VAL A 1 704 ? 14.225 24.096 -2.766 1.00 85.69 704 VAL A O 1
ATOM 5331 N N . CYS A 1 705 ? 13.299 22.499 -1.477 1.00 85.12 705 CYS A N 1
ATOM 5332 C CA . CYS A 1 705 ? 11.992 23.116 -1.339 1.00 85.12 705 CYS A CA 1
ATOM 5333 C C . CYS A 1 705 ? 11.844 23.756 0.045 1.00 85.12 705 CYS A C 1
ATOM 5335 O O . CYS A 1 705 ? 12.225 23.188 1.076 1.00 85.12 705 CYS A O 1
ATOM 5337 N N . TRP A 1 706 ? 11.279 24.956 0.048 1.00 84.06 706 TRP A N 1
ATOM 5338 C CA . TRP A 1 706 ? 11.101 25.827 1.202 1.00 84.06 706 TRP A CA 1
ATOM 5339 C C . TRP A 1 706 ? 9.668 26.357 1.226 1.00 84.06 706 TRP A C 1
ATOM 5341 O O . TRP A 1 706 ? 8.843 25.999 0.388 1.00 84.06 706 TRP A O 1
ATOM 5351 N N . ARG A 1 707 ? 9.346 27.208 2.207 1.00 80.56 707 ARG A N 1
ATOM 5352 C CA . ARG A 1 707 ? 7.998 27.778 2.299 1.00 80.56 707 ARG A CA 1
ATOM 5353 C C . ARG A 1 707 ? 7.636 28.527 1.005 1.00 80.56 707 ARG A C 1
ATOM 5355 O O . ARG A 1 707 ? 8.479 29.263 0.500 1.00 80.56 707 ARG A O 1
ATOM 5362 N N . PRO A 1 708 ? 6.396 28.400 0.509 1.00 73.25 708 PRO A N 1
ATOM 5363 C CA . PRO A 1 708 ? 5.982 29.053 -0.726 1.00 73.25 708 PRO A CA 1
ATOM 5364 C C . PRO A 1 708 ? 6.121 30.577 -0.655 1.00 73.25 708 PRO A C 1
ATOM 5366 O O . PRO A 1 708 ? 5.645 31.210 0.289 1.00 73.25 708 PRO A O 1
ATOM 5369 N N . VAL A 1 709 ? 6.708 31.178 -1.691 1.00 64.69 709 VAL A N 1
ATOM 5370 C CA . VAL A 1 709 ? 6.814 32.633 -1.882 1.00 64.69 709 VAL A CA 1
ATOM 5371 C C . VAL A 1 709 ? 6.366 32.949 -3.302 1.00 64.69 709 VAL A C 1
ATOM 5373 O O . VAL A 1 709 ? 6.904 32.404 -4.261 1.00 64.69 709 VAL A O 1
ATOM 5376 N N . ASN A 1 710 ? 5.342 33.796 -3.454 1.00 62.19 710 ASN A N 1
ATOM 5377 C CA . ASN A 1 710 ? 4.718 34.096 -4.753 1.00 62.19 710 ASN A CA 1
ATOM 5378 C C . ASN A 1 710 ? 4.294 32.836 -5.544 1.00 62.19 710 ASN A C 1
ATOM 5380 O O . ASN A 1 710 ? 4.340 32.820 -6.771 1.00 62.19 710 ASN A O 1
ATOM 5384 N N . GLY A 1 711 ? 3.900 31.767 -4.839 1.00 58.38 711 GLY A N 1
ATOM 5385 C CA . GLY A 1 711 ? 3.512 30.486 -5.442 1.00 58.38 711 GLY A CA 1
ATOM 5386 C C . GLY A 1 711 ? 4.676 29.588 -5.879 1.00 58.38 711 GLY A C 1
ATOM 5387 O O . GLY A 1 711 ? 4.425 28.571 -6.515 1.00 58.38 711 GLY A O 1
ATOM 5388 N N . SER A 1 712 ? 5.926 29.944 -5.559 1.00 59.22 712 SER A N 1
ATOM 5389 C CA . SER A 1 712 ? 7.119 29.124 -5.816 1.00 59.22 712 SER A CA 1
ATOM 5390 C C . SER A 1 712 ? 7.721 28.610 -4.510 1.00 59.22 712 SER A C 1
ATOM 5392 O O . SER A 1 712 ? 7.927 29.378 -3.572 1.00 59.22 712 SER A O 1
ATOM 5394 N N . GLU A 1 713 ? 8.007 27.313 -4.455 1.00 72.94 713 GLU A N 1
ATOM 5395 C CA . GLU A 1 713 ? 8.496 26.616 -3.252 1.00 72.94 713 GLU A CA 1
ATOM 5396 C C . GLU A 1 713 ? 9.916 26.070 -3.434 1.00 72.94 713 GLU A C 1
ATOM 5398 O O . GLU A 1 713 ? 10.704 26.058 -2.491 1.00 72.94 713 GLU A O 1
ATOM 5403 N N . CYS A 1 714 ? 10.269 25.665 -4.656 1.00 80.75 714 CYS A N 1
ATOM 5404 C CA . CYS A 1 714 ? 11.562 25.079 -5.002 1.00 80.75 714 CYS A CA 1
ATOM 5405 C C . CYS A 1 714 ? 12.171 25.883 -6.158 1.00 80.75 714 CYS A C 1
ATOM 5407 O O . CYS A 1 714 ? 11.535 26.041 -7.199 1.00 80.75 714 CYS A O 1
ATOM 5409 N N . PHE A 1 715 ? 13.385 26.402 -5.983 1.00 75.00 715 PHE A N 1
ATOM 5410 C CA . PHE A 1 715 ? 14.020 27.298 -6.954 1.00 75.00 715 PHE A CA 1
ATOM 5411 C C . PHE A 1 715 ? 15.053 26.548 -7.802 1.00 75.00 715 PHE A C 1
ATOM 5413 O O . PHE A 1 715 ? 15.850 25.782 -7.262 1.00 75.00 715 PHE A O 1
ATOM 5420 N N . ASP A 1 716 ? 15.098 26.811 -9.114 1.00 70.38 716 ASP A N 1
ATOM 5421 C CA . ASP A 1 716 ? 15.997 26.119 -10.058 1.00 70.38 716 ASP A CA 1
ATOM 5422 C C . ASP A 1 716 ? 17.473 26.160 -9.636 1.00 70.38 716 ASP A C 1
ATOM 5424 O O . ASP A 1 716 ? 18.185 25.169 -9.776 1.00 70.38 716 ASP A O 1
ATOM 5428 N N . ALA A 1 717 ? 17.935 27.283 -9.073 1.00 65.25 717 ALA A N 1
ATOM 5429 C CA . ALA A 1 717 ? 19.308 27.420 -8.588 1.00 65.25 717 ALA A CA 1
ATOM 5430 C C . ALA A 1 717 ? 19.640 26.413 -7.471 1.00 65.25 717 ALA A C 1
ATOM 5432 O O . ALA A 1 717 ? 20.724 25.831 -7.464 1.00 65.25 717 ALA A O 1
ATOM 5433 N N . ASP A 1 718 ? 18.698 26.185 -6.553 1.00 73.00 718 ASP A N 1
ATOM 5434 C CA . ASP A 1 718 ? 18.852 25.226 -5.459 1.00 73.00 718 ASP A CA 1
ATOM 5435 C C . ASP A 1 718 ? 18.694 23.781 -5.970 1.00 73.00 718 ASP A C 1
ATOM 5437 O O . ASP A 1 718 ? 19.447 22.897 -5.563 1.00 73.00 718 ASP A O 1
ATOM 5441 N N . ILE A 1 719 ? 17.783 23.550 -6.926 1.00 75.94 719 ILE A N 1
ATOM 5442 C CA . ILE A 1 719 ? 17.577 22.252 -7.591 1.00 75.94 719 ILE A CA 1
ATOM 5443 C C . ILE A 1 719 ? 18.841 21.801 -8.335 1.00 75.94 719 ILE A C 1
ATOM 5445 O O . ILE A 1 719 ? 19.301 20.676 -8.141 1.00 75.94 719 ILE A O 1
ATOM 5449 N N . ILE A 1 720 ? 19.431 22.664 -9.168 1.00 70.44 720 ILE A N 1
ATOM 5450 C CA . ILE A 1 720 ? 20.652 22.346 -9.925 1.00 70.44 720 ILE A CA 1
ATOM 5451 C C . ILE A 1 720 ? 21.818 22.077 -8.967 1.00 70.44 720 ILE A C 1
ATOM 5453 O O . ILE A 1 720 ? 22.549 21.106 -9.160 1.00 70.44 720 ILE A O 1
ATOM 5457 N N . ALA A 1 721 ? 21.970 22.887 -7.913 1.00 63.53 721 ALA A N 1
ATOM 5458 C CA . ALA A 1 721 ? 23.010 22.680 -6.907 1.00 63.53 721 ALA A CA 1
ATOM 5459 C C . ALA A 1 721 ? 22.865 21.328 -6.186 1.00 63.53 721 ALA A C 1
ATOM 5461 O O . ALA A 1 721 ? 23.862 20.658 -5.918 1.00 63.53 721 ALA A O 1
ATOM 5462 N N . ALA A 1 722 ? 21.632 20.896 -5.915 1.00 79.06 722 ALA A N 1
ATOM 5463 C CA . ALA A 1 722 ? 21.370 19.585 -5.338 1.00 79.06 722 ALA A CA 1
ATOM 5464 C C . ALA A 1 722 ? 21.643 18.430 -6.308 1.00 79.06 722 ALA A C 1
ATOM 5466 O O . ALA A 1 722 ? 22.167 17.406 -5.878 1.00 79.06 722 ALA A O 1
ATOM 5467 N N . PHE A 1 723 ? 21.332 18.576 -7.601 1.00 87.69 723 PHE A N 1
ATOM 5468 C CA . PHE A 1 723 ? 21.715 17.580 -8.607 1.00 87.69 723 PHE A CA 1
ATOM 5469 C C . PHE A 1 723 ? 23.234 17.423 -8.688 1.00 87.69 723 PHE A C 1
ATOM 5471 O O . PHE A 1 723 ? 23.724 16.297 -8.657 1.00 87.69 723 PHE A O 1
ATOM 5478 N N . ASP A 1 724 ? 23.972 18.531 -8.750 1.00 79.00 724 ASP A N 1
ATOM 5479 C CA . ASP A 1 724 ? 25.438 18.524 -8.784 1.00 79.00 724 ASP A CA 1
ATOM 5480 C C . ASP A 1 724 ? 26.025 17.819 -7.550 1.00 79.00 724 ASP A C 1
ATOM 5482 O O . ASP A 1 724 ? 26.828 16.890 -7.665 1.00 79.00 724 ASP A O 1
ATOM 5486 N N . ALA A 1 725 ? 25.516 18.171 -6.366 1.00 81.88 725 ALA A N 1
ATOM 5487 C CA . ALA A 1 725 ? 25.857 17.509 -5.115 1.00 81.88 725 ALA A CA 1
ATOM 5488 C C . ALA A 1 725 ? 25.544 16.004 -5.139 1.00 81.88 725 ALA A C 1
ATOM 5490 O O . ALA A 1 725 ? 26.411 15.200 -4.821 1.00 81.88 725 ALA A O 1
ATOM 5491 N N . ALA A 1 726 ? 24.341 15.601 -5.548 1.00 91.19 726 ALA A N 1
ATOM 5492 C CA . ALA A 1 726 ? 23.943 14.195 -5.570 1.00 91.19 726 ALA A CA 1
ATOM 5493 C C . ALA A 1 726 ? 24.780 13.340 -6.536 1.00 91.19 726 ALA A C 1
ATOM 5495 O O . ALA A 1 726 ? 25.094 12.186 -6.232 1.00 91.19 726 ALA A O 1
ATOM 5496 N N . ILE A 1 727 ? 25.166 13.905 -7.684 1.00 88.75 727 ILE A N 1
ATOM 5497 C CA . ILE A 1 727 ? 26.070 13.255 -8.641 1.00 88.75 727 ILE A CA 1
ATOM 5498 C C . ILE A 1 727 ? 27.444 13.052 -8.004 1.00 88.75 727 ILE A C 1
ATOM 5500 O O . ILE A 1 727 ? 27.991 11.950 -8.064 1.00 88.75 727 ILE A O 1
ATOM 5504 N N . HIS A 1 728 ? 27.992 14.101 -7.386 1.00 87.12 728 HIS A N 1
ATOM 5505 C CA . HIS A 1 728 ? 29.280 14.042 -6.703 1.00 87.12 728 HIS A CA 1
ATOM 5506 C C . HIS A 1 728 ? 29.278 13.027 -5.550 1.00 87.12 728 HIS A C 1
ATOM 5508 O O . HIS A 1 728 ? 30.227 12.256 -5.396 1.00 87.12 728 HIS A O 1
ATOM 5514 N N . ASP A 1 729 ? 28.207 13.020 -4.759 1.00 91.25 729 ASP A N 1
ATOM 5515 C CA . ASP A 1 729 ? 28.074 12.197 -3.559 1.00 91.25 729 ASP A CA 1
ATOM 5516 C C . ASP A 1 729 ? 27.952 10.698 -3.898 1.00 91.25 729 ASP A C 1
ATOM 5518 O O . ASP A 1 729 ? 28.284 9.851 -3.068 1.00 91.25 729 ASP A O 1
ATOM 5522 N N . GLY A 1 730 ? 27.564 10.359 -5.136 1.00 94.06 730 GLY A N 1
ATOM 5523 C CA . GLY A 1 730 ? 27.531 8.987 -5.649 1.00 94.06 730 GLY A CA 1
ATOM 5524 C C . GLY A 1 730 ? 26.164 8.306 -5.548 1.00 94.06 730 GLY A C 1
ATOM 5525 O O . GLY A 1 730 ? 26.102 7.089 -5.366 1.00 94.06 730 GLY A O 1
ATOM 5526 N N . VAL A 1 731 ? 25.073 9.074 -5.648 1.00 97.44 731 VAL A N 1
ATOM 5527 C CA . VAL A 1 731 ? 23.694 8.555 -5.662 1.00 97.44 731 VAL A CA 1
ATOM 5528 C C . VAL A 1 731 ? 23.438 7.688 -6.905 1.00 97.44 731 VAL A C 1
ATOM 5530 O O . VAL A 1 731 ? 23.843 8.045 -8.006 1.00 97.44 731 VAL A O 1
ATOM 5533 N N . ASP A 1 732 ? 22.717 6.570 -6.764 1.00 98.56 732 ASP A N 1
ATOM 5534 C CA . ASP A 1 732 ? 22.357 5.694 -7.893 1.00 98.56 732 ASP A CA 1
ATOM 5535 C C . ASP A 1 732 ? 21.016 6.073 -8.543 1.00 98.56 732 ASP A C 1
ATOM 5537 O O . ASP A 1 732 ? 20.837 5.965 -9.762 1.00 98.56 732 ASP A O 1
ATOM 5541 N N . VAL A 1 733 ? 20.045 6.479 -7.718 1.00 98.81 733 VAL A N 1
ATOM 5542 C CA . VAL A 1 733 ? 18.686 6.833 -8.144 1.00 98.81 733 VAL A CA 1
ATOM 5543 C C . VAL A 1 733 ? 18.235 8.101 -7.432 1.00 98.81 733 VAL A C 1
ATOM 5545 O O . VAL A 1 733 ? 18.317 8.186 -6.210 1.00 98.81 733 VAL A O 1
ATOM 5548 N N . LEU A 1 734 ? 17.706 9.060 -8.189 1.00 98.56 734 LEU A N 1
ATOM 5549 C CA . LEU A 1 734 ? 17.099 10.278 -7.661 1.00 98.56 734 LEU A CA 1
ATOM 5550 C C . LEU A 1 734 ? 15.581 10.248 -7.826 1.00 98.56 734 LEU A C 1
ATOM 5552 O O . LEU A 1 734 ? 15.075 10.086 -8.937 1.00 98.56 734 LEU A O 1
ATOM 5556 N N . SER A 1 735 ? 14.865 10.436 -6.719 1.00 98.19 735 SER A N 1
ATOM 5557 C CA . SER A 1 735 ? 13.425 10.701 -6.692 1.00 98.19 735 SER A CA 1
ATOM 5558 C C . SER A 1 735 ? 13.189 12.204 -6.572 1.00 98.19 735 SER A C 1
ATOM 5560 O O . SER A 1 735 ? 13.541 12.815 -5.566 1.00 98.19 735 SER A O 1
ATOM 5562 N N . VAL A 1 736 ? 12.582 12.805 -7.590 1.00 94.31 736 VAL A N 1
ATOM 5563 C CA . VAL A 1 736 ? 12.408 14.257 -7.704 1.00 94.31 736 VAL A CA 1
ATOM 5564 C C . VAL A 1 736 ? 10.917 14.555 -7.823 1.00 94.31 736 VAL A C 1
ATOM 5566 O O . VAL A 1 736 ? 10.340 14.596 -8.911 1.00 94.31 736 VAL A O 1
ATOM 5569 N N . SER A 1 737 ? 10.269 14.723 -6.672 1.00 90.19 737 SER A N 1
ATOM 5570 C CA . SER A 1 737 ? 8.821 14.936 -6.558 1.00 90.19 737 SER A CA 1
ATOM 5571 C C . SER A 1 737 ? 8.437 16.418 -6.643 1.00 90.19 737 SER A C 1
ATOM 5573 O O . SER A 1 737 ? 7.559 16.885 -5.926 1.00 90.19 737 SER A O 1
ATOM 5575 N N . LEU A 1 738 ? 9.078 17.143 -7.559 1.00 83.25 738 LEU A N 1
ATOM 5576 C CA . LEU A 1 738 ? 8.858 18.558 -7.851 1.00 83.25 738 LEU A CA 1
ATOM 5577 C C . LEU A 1 738 ? 8.828 18.778 -9.369 1.00 83.25 738 LEU A C 1
ATOM 5579 O O . LEU A 1 738 ? 9.265 17.921 -10.143 1.00 83.25 738 LEU A O 1
ATOM 5583 N N . GLY A 1 739 ? 8.297 19.911 -9.812 1.00 72.94 739 GLY A N 1
ATOM 5584 C CA . GLY A 1 739 ? 8.255 20.261 -11.228 1.00 72.94 739 GLY A CA 1
ATOM 5585 C C . GLY A 1 739 ? 7.574 21.602 -11.465 1.00 72.94 739 GLY A C 1
ATOM 5586 O O . GLY A 1 739 ? 6.664 21.980 -10.730 1.00 72.94 739 GLY A O 1
ATOM 5587 N N . GLY A 1 740 ? 8.029 22.313 -12.493 1.00 71.69 740 GLY A N 1
ATOM 5588 C CA . GLY A 1 740 ? 7.439 23.569 -12.950 1.00 71.69 740 GLY A CA 1
ATOM 5589 C C . GLY A 1 740 ? 6.583 23.395 -14.203 1.00 71.69 740 GLY A C 1
ATOM 5590 O O . GLY A 1 740 ? 6.331 22.277 -14.667 1.00 71.69 740 GLY A O 1
ATOM 5591 N N . ALA A 1 741 ? 6.154 24.519 -14.778 1.00 72.62 741 ALA A N 1
ATOM 5592 C CA . ALA A 1 741 ? 5.593 24.523 -16.124 1.00 72.62 741 ALA A CA 1
ATOM 5593 C C . ALA A 1 741 ? 6.640 23.979 -17.119 1.00 72.62 741 ALA A C 1
ATOM 5595 O O . ALA A 1 741 ? 7.817 24.324 -16.999 1.00 72.62 741 ALA A O 1
ATOM 5596 N N . PRO A 1 742 ? 6.247 23.129 -18.082 1.00 76.38 742 PRO A N 1
ATOM 5597 C CA . PRO A 1 742 ? 7.192 22.557 -19.029 1.00 76.38 742 PRO A CA 1
ATOM 5598 C C . PRO A 1 742 ? 7.830 23.663 -19.877 1.00 76.38 742 PRO A C 1
ATOM 5600 O O . PRO A 1 742 ? 7.130 24.433 -20.534 1.00 76.38 742 PRO A O 1
ATOM 5603 N N . ALA A 1 743 ? 9.158 23.711 -19.885 1.00 73.75 743 ALA A N 1
ATOM 5604 C CA . ALA A 1 743 ? 9.934 24.664 -20.666 1.00 73.75 743 ALA A CA 1
ATOM 5605 C C . ALA A 1 743 ? 10.883 23.948 -21.636 1.00 73.75 743 ALA A C 1
ATOM 5607 O O . ALA A 1 743 ? 11.048 22.727 -21.626 1.00 73.75 743 ALA A O 1
ATOM 5608 N N . GLU A 1 744 ? 11.502 24.733 -22.513 1.00 81.81 744 GLU A N 1
ATOM 5609 C CA . GLU A 1 744 ? 12.613 24.270 -23.340 1.00 81.81 744 GLU A CA 1
ATOM 5610 C C . GLU A 1 744 ? 13.761 23.758 -22.442 1.00 81.81 744 GLU A C 1
ATOM 5612 O O . GLU A 1 744 ? 14.027 24.322 -21.382 1.00 81.81 744 GLU A O 1
ATOM 5617 N N . TYR A 1 745 ? 14.429 22.673 -22.847 1.00 82.62 745 TYR A N 1
ATOM 5618 C CA . TYR A 1 745 ? 15.274 21.873 -21.951 1.00 82.62 745 TYR A CA 1
ATOM 5619 C C . TYR A 1 745 ? 16.482 22.594 -21.326 1.00 82.62 745 TYR A C 1
ATOM 5621 O O . TYR A 1 745 ? 16.903 22.198 -20.246 1.00 82.62 745 TYR A O 1
ATOM 5629 N N . PHE A 1 746 ? 17.048 23.631 -21.948 1.00 76.69 746 PHE A N 1
ATOM 5630 C CA . PHE A 1 746 ? 18.137 24.444 -21.384 1.00 76.69 746 PHE A CA 1
ATOM 5631 C C . PHE A 1 746 ? 17.646 25.596 -20.498 1.00 76.69 746 PHE A C 1
ATOM 5633 O O . PHE A 1 746 ? 18.461 26.309 -19.914 1.00 76.69 746 PHE A O 1
ATOM 5640 N N . ARG A 1 747 ? 16.327 25.769 -20.369 1.00 71.38 747 ARG A N 1
ATOM 5641 C CA . ARG A 1 747 ? 15.673 26.738 -19.475 1.00 71.38 747 ARG A CA 1
ATOM 5642 C C . ARG A 1 747 ? 14.905 26.076 -18.331 1.00 71.38 747 ARG A C 1
ATOM 5644 O O . ARG A 1 747 ? 14.158 26.754 -17.637 1.00 71.38 747 ARG A O 1
ATOM 5651 N N . ASP A 1 748 ? 15.080 24.774 -18.151 1.00 75.06 748 ASP A N 1
ATOM 5652 C CA . ASP A 1 748 ? 14.446 23.977 -17.106 1.00 75.06 748 ASP A CA 1
ATOM 5653 C C . ASP A 1 748 ? 15.545 23.395 -16.204 1.00 75.06 748 ASP A C 1
ATOM 5655 O O . ASP A 1 748 ? 16.379 22.600 -16.653 1.00 75.06 748 ASP A O 1
ATOM 5659 N N . GLY A 1 749 ? 15.577 23.810 -14.932 1.00 72.31 749 GLY A N 1
ATOM 5660 C CA . GLY A 1 749 ? 16.619 23.393 -13.994 1.00 72.31 749 GLY A CA 1
ATOM 5661 C C . GLY A 1 749 ? 16.596 21.895 -13.689 1.00 72.31 749 GLY A C 1
ATOM 5662 O O . GLY A 1 749 ? 17.655 21.283 -13.519 1.00 72.31 749 GLY A O 1
ATOM 5663 N N . VAL A 1 750 ? 15.413 21.273 -13.708 1.00 82.69 750 VAL A N 1
ATOM 5664 C CA . VAL A 1 750 ? 15.263 19.821 -13.553 1.00 82.69 750 VAL A CA 1
ATOM 5665 C C . VAL A 1 750 ? 15.796 19.111 -14.790 1.00 82.69 750 VAL A C 1
ATOM 5667 O O . VAL A 1 750 ? 16.552 18.148 -14.655 1.00 82.69 750 VAL A O 1
ATOM 5670 N N . ALA A 1 751 ? 15.460 19.574 -15.996 1.00 82.75 751 ALA A N 1
ATOM 5671 C CA . ALA A 1 751 ? 15.949 18.983 -17.241 1.00 82.75 751 ALA A CA 1
ATOM 5672 C C . ALA A 1 751 ? 17.482 19.053 -17.337 1.00 82.75 751 ALA A C 1
ATOM 5674 O O . ALA A 1 751 ? 18.117 18.038 -17.631 1.00 82.75 751 ALA A O 1
ATOM 5675 N N . VAL A 1 752 ? 18.077 20.206 -17.014 1.00 78.50 752 VAL A N 1
ATOM 5676 C CA . VAL A 1 752 ? 19.535 20.402 -16.995 1.00 78.50 752 VAL A CA 1
ATOM 5677 C C . VAL A 1 752 ? 20.204 19.498 -15.960 1.00 78.50 752 VAL A C 1
ATOM 5679 O O . VAL A 1 752 ? 21.042 18.672 -16.326 1.00 78.50 752 VAL A O 1
ATOM 5682 N N . GLY A 1 753 ? 19.820 19.595 -14.683 1.00 79.81 753 GLY A N 1
ATOM 5683 C CA . GLY A 1 753 ? 20.444 18.808 -13.614 1.00 79.81 753 GLY A CA 1
ATOM 5684 C C . GLY A 1 753 ? 20.311 17.299 -13.843 1.00 79.81 753 GLY A C 1
ATOM 5685 O O . GLY A 1 753 ? 21.277 16.542 -13.707 1.00 79.81 753 GLY A O 1
ATOM 5686 N N . SER A 1 754 ? 19.138 16.856 -14.298 1.00 91.12 754 SER A N 1
ATOM 5687 C CA . SER A 1 754 ? 18.889 15.442 -14.582 1.00 91.12 754 SER A CA 1
ATOM 5688 C C . SER A 1 754 ? 19.628 14.905 -15.807 1.00 91.12 754 SER A C 1
ATOM 5690 O O . SER A 1 754 ? 19.984 13.726 -15.813 1.00 91.12 754 SER A O 1
ATOM 5692 N N . PHE A 1 755 ? 19.900 15.728 -16.826 1.00 88.50 755 PHE A N 1
ATOM 5693 C CA . PHE A 1 755 ? 20.715 15.310 -17.969 1.00 88.50 755 PHE A CA 1
ATOM 5694 C C . PHE A 1 755 ? 22.123 14.924 -17.511 1.00 88.50 755 PHE A C 1
ATOM 5696 O O . PHE A 1 755 ? 22.631 13.856 -17.867 1.00 88.50 755 PHE A O 1
ATOM 5703 N N . HIS A 1 756 ? 22.731 15.766 -16.669 1.00 84.69 756 HIS A N 1
ATOM 5704 C CA . HIS A 1 756 ? 24.035 15.484 -16.077 1.00 84.69 756 HIS A CA 1
ATOM 5705 C C . HIS A 1 756 ? 23.985 14.227 -15.205 1.00 84.69 756 HIS A C 1
ATOM 5707 O O . HIS A 1 756 ? 24.829 13.347 -15.365 1.00 84.69 756 HIS A O 1
ATOM 5713 N N . ALA A 1 757 ? 22.955 14.074 -14.373 1.00 90.62 757 ALA A N 1
ATOM 5714 C CA . ALA A 1 757 ? 22.786 12.883 -13.545 1.00 90.62 757 ALA A CA 1
ATOM 5715 C C . ALA A 1 757 ? 22.715 11.594 -14.387 1.00 90.62 757 ALA A C 1
ATOM 5717 O O . ALA A 1 757 ? 23.484 10.657 -14.163 1.00 90.62 757 ALA A O 1
ATOM 5718 N N . VAL A 1 758 ? 21.883 11.574 -15.433 1.00 94.50 758 VAL A N 1
ATOM 5719 C CA . VAL A 1 758 ? 21.746 10.424 -16.342 1.00 94.50 758 VAL A CA 1
ATOM 5720 C C . VAL A 1 758 ? 23.044 10.126 -17.088 1.00 94.50 758 VAL A C 1
ATOM 5722 O O . VAL A 1 758 ? 23.413 8.959 -17.236 1.00 94.50 758 VAL A O 1
ATOM 5725 N N . ARG A 1 759 ? 23.782 11.157 -17.516 1.00 87.69 759 ARG A N 1
ATOM 5726 C CA . ARG A 1 759 ? 25.105 10.997 -18.139 1.00 87.69 759 ARG A CA 1
ATOM 5727 C C . ARG A 1 759 ? 26.120 10.347 -17.192 1.00 87.69 759 ARG A C 1
ATOM 5729 O O . ARG A 1 759 ? 26.984 9.612 -17.661 1.00 87.69 759 ARG A O 1
ATOM 5736 N N . HIS A 1 760 ? 25.990 10.580 -15.889 1.00 90.81 760 HIS A N 1
ATOM 5737 C CA . HIS A 1 760 ? 26.791 9.944 -14.842 1.00 90.81 760 HIS A CA 1
ATOM 5738 C C . HIS A 1 760 ? 26.200 8.617 -14.332 1.00 90.81 760 HIS A C 1
ATOM 5740 O O . HIS A 1 760 ? 26.683 8.059 -13.352 1.00 90.81 760 HIS A O 1
ATOM 5746 N N . GLY A 1 761 ? 25.196 8.062 -15.021 1.00 94.75 761 GLY A N 1
ATOM 5747 C CA . GLY A 1 761 ? 24.621 6.753 -14.708 1.00 94.75 761 GLY A CA 1
ATOM 5748 C C . GLY A 1 761 ? 23.571 6.761 -13.594 1.00 94.75 761 GLY A C 1
ATOM 5749 O O . GLY A 1 761 ? 23.121 5.685 -13.198 1.00 94.75 761 GLY A O 1
ATOM 5750 N N . VAL A 1 762 ? 23.152 7.941 -13.129 1.00 97.75 762 VAL A N 1
ATOM 5751 C CA . VAL A 1 762 ? 22.115 8.116 -12.105 1.00 97.75 762 VAL A CA 1
ATOM 5752 C C . VAL A 1 762 ? 20.736 8.078 -12.760 1.00 97.75 762 VAL A C 1
ATOM 5754 O O . VAL A 1 762 ? 20.455 8.827 -13.697 1.00 97.75 762 VAL A O 1
ATOM 5757 N N . THR A 1 763 ? 19.844 7.212 -12.280 1.00 98.62 763 THR A N 1
ATOM 5758 C CA . THR A 1 763 ? 18.462 7.170 -12.788 1.00 98.62 763 THR A CA 1
ATOM 5759 C C . THR A 1 763 ? 17.629 8.253 -12.118 1.00 98.62 763 THR A C 1
ATOM 5761 O O . THR A 1 763 ? 17.489 8.240 -10.900 1.00 98.62 763 THR A O 1
ATOM 5764 N N . VAL A 1 764 ? 17.043 9.167 -12.893 1.00 98.50 764 VAL A N 1
ATOM 5765 C CA . VAL A 1 764 ? 16.209 10.252 -12.353 1.00 98.50 764 VAL A CA 1
ATOM 5766 C C . VAL A 1 764 ? 14.735 9.976 -12.628 1.00 98.50 764 VAL A C 1
ATOM 5768 O O . VAL A 1 764 ? 14.308 9.848 -13.781 1.00 98.50 764 VAL A O 1
ATOM 5771 N N . VAL A 1 765 ? 13.961 9.881 -11.553 1.00 98.75 765 VAL A N 1
ATOM 5772 C CA . VAL A 1 765 ? 12.516 9.665 -11.570 1.00 98.75 765 VAL A CA 1
ATOM 5773 C C . VAL A 1 765 ? 11.834 10.943 -11.110 1.00 98.75 765 VAL A C 1
ATOM 5775 O O . VAL A 1 765 ? 12.165 11.473 -10.054 1.00 98.75 765 VAL A O 1
ATOM 5778 N N . CYS A 1 766 ? 10.885 11.429 -11.905 1.00 97.56 766 CYS A N 1
ATOM 5779 C CA . CYS A 1 766 ? 10.165 12.668 -11.653 1.00 97.56 766 CYS A CA 1
ATOM 5780 C C . CYS A 1 766 ? 8.654 12.444 -11.653 1.00 97.56 766 CYS A C 1
ATOM 5782 O O . CYS A 1 766 ? 8.114 11.626 -12.406 1.00 97.56 766 CYS A O 1
ATOM 5784 N N . SER A 1 767 ? 7.946 13.224 -10.846 1.00 94.19 767 SER A N 1
ATOM 5785 C CA . SER A 1 767 ? 6.487 13.280 -10.874 1.00 94.19 767 SER A CA 1
ATOM 5786 C C . SER A 1 767 ? 5.981 13.950 -12.167 1.00 94.19 767 SER A C 1
ATOM 5788 O O . SER A 1 767 ? 6.645 14.819 -12.730 1.00 94.19 767 SER A O 1
ATOM 5790 N N . ALA A 1 768 ? 4.823 13.532 -12.690 1.00 95.81 768 ALA A N 1
ATOM 5791 C CA . ALA A 1 768 ? 4.246 14.114 -13.911 1.00 95.81 768 ALA A CA 1
ATOM 5792 C C . ALA A 1 768 ? 3.567 15.479 -13.697 1.00 95.81 768 ALA A C 1
ATOM 5794 O O . ALA A 1 768 ? 3.358 16.201 -14.670 1.00 95.81 768 ALA A O 1
ATOM 5795 N N . GLY A 1 769 ? 3.223 15.820 -12.454 1.00 89.19 769 GLY A N 1
ATOM 5796 C CA . GLY A 1 769 ? 2.447 17.006 -12.098 1.00 89.19 769 GLY A CA 1
ATOM 5797 C C . GLY A 1 769 ? 1.009 16.666 -11.693 1.00 89.19 769 GLY A C 1
ATOM 5798 O O . GLY A 1 769 ? 0.471 15.611 -12.040 1.00 89.19 769 GLY A O 1
ATOM 5799 N N . ASN A 1 770 ? 0.390 17.580 -10.943 1.00 87.94 770 ASN A N 1
ATOM 5800 C CA . ASN A 1 770 ? -0.955 17.424 -10.378 1.00 87.94 770 ASN A CA 1
ATOM 5801 C C . ASN A 1 770 ? -1.981 18.386 -11.016 1.00 87.94 770 ASN A C 1
ATOM 5803 O O . ASN A 1 770 ? -2.935 18.801 -10.358 1.00 87.94 770 ASN A O 1
ATOM 5807 N N . SER A 1 771 ? -1.762 18.776 -12.275 1.00 86.62 771 SER A N 1
ATOM 5808 C CA . SER A 1 771 ? -2.565 19.777 -12.995 1.00 86.62 771 SER A CA 1
ATOM 5809 C C . SER A 1 771 ? -3.520 19.166 -14.025 1.00 86.62 771 SER A C 1
ATOM 5811 O O . SER A 1 771 ? -4.054 19.888 -14.862 1.00 86.62 771 SER A O 1
ATOM 5813 N N . GLY A 1 772 ? -3.737 17.849 -13.982 1.00 88.81 772 GLY A N 1
ATOM 5814 C CA . GLY A 1 772 ? -4.764 17.176 -14.776 1.00 88.81 772 GLY A CA 1
ATOM 5815 C C . GLY A 1 772 ? -6.193 17.605 -14.393 1.00 88.81 772 GLY A C 1
ATOM 5816 O O . GLY A 1 772 ? -6.392 18.286 -13.383 1.00 88.81 772 GLY A O 1
ATOM 5817 N N . PRO A 1 773 ? -7.210 17.197 -15.173 1.00 90.00 773 PRO A N 1
ATOM 5818 C CA . PRO A 1 773 ? -7.159 16.167 -16.213 1.00 90.00 773 PRO A CA 1
ATOM 5819 C C . PRO A 1 773 ? -6.916 16.705 -17.630 1.00 90.00 773 PRO A C 1
ATOM 5821 O O . PRO A 1 773 ? -6.930 15.909 -18.569 1.00 90.00 773 PRO A O 1
ATOM 5824 N N . ASP A 1 774 ? -6.728 18.009 -17.818 1.00 89.50 774 ASP A N 1
ATOM 5825 C CA . ASP A 1 774 ? -6.615 18.585 -19.159 1.00 89.50 774 ASP A CA 1
ATOM 5826 C C . ASP A 1 774 ? -5.397 18.036 -19.918 1.00 89.50 774 ASP A C 1
ATOM 5828 O O . ASP A 1 774 ? -4.359 17.700 -19.338 1.00 89.50 774 ASP A O 1
ATOM 5832 N N . ALA A 1 775 ? -5.529 17.912 -21.239 1.00 91.12 775 ALA A N 1
ATOM 5833 C CA . ALA A 1 775 ? -4.451 17.431 -22.096 1.00 91.12 775 ALA A CA 1
ATOM 5834 C C . ALA A 1 775 ? -3.282 18.430 -22.129 1.00 91.12 775 ALA A C 1
ATOM 5836 O O . ALA A 1 775 ? -3.490 19.639 -22.174 1.00 91.12 775 ALA A O 1
ATOM 5837 N N . GLY A 1 776 ? -2.049 17.924 -22.171 1.00 93.12 776 GLY A N 1
ATOM 5838 C CA . GLY A 1 776 ? -0.843 18.758 -22.247 1.00 93.12 776 GLY A CA 1
ATOM 5839 C C . GLY A 1 776 ? -0.443 19.423 -20.927 1.00 93.12 776 GLY A C 1
ATOM 5840 O O . GLY A 1 776 ? 0.310 20.389 -20.936 1.00 93.12 776 GLY A O 1
ATOM 5841 N N . THR A 1 777 ? -0.929 18.909 -19.799 1.00 93.75 777 THR A N 1
ATOM 5842 C CA . THR A 1 777 ? -0.624 19.402 -18.445 1.00 93.75 777 THR A CA 1
ATOM 5843 C C . THR A 1 777 ? 0.602 18.735 -17.818 1.00 93.75 777 THR A C 1
ATOM 5845 O O . THR A 1 777 ? 0.974 19.064 -16.692 1.00 93.75 777 THR A O 1
ATOM 5848 N N . VAL A 1 778 ? 1.214 17.763 -18.507 1.00 93.88 778 VAL A N 1
ATOM 5849 C CA . VAL A 1 778 ? 2.401 17.033 -18.037 1.00 93.88 778 VAL A CA 1
ATOM 5850 C C . VAL A 1 778 ? 3.647 17.918 -17.970 1.00 93.88 778 VAL A C 1
ATOM 5852 O O . VAL A 1 778 ? 4.022 18.570 -18.943 1.00 93.88 778 VAL A O 1
ATOM 5855 N N . SER A 1 779 ? 4.316 17.872 -16.820 1.00 90.19 779 SER A N 1
ATOM 5856 C CA . SER A 1 779 ? 5.613 18.497 -16.546 1.00 90.19 779 SER A CA 1
ATOM 5857 C C . SER A 1 779 ? 6.751 17.472 -16.633 1.00 90.19 779 SER A C 1
ATOM 5859 O O . SER A 1 779 ? 6.527 16.301 -16.955 1.00 90.19 779 SER A O 1
ATOM 5861 N N . ASN A 1 780 ? 7.992 17.901 -16.356 1.00 93.94 780 ASN A N 1
ATOM 5862 C CA . ASN A 1 780 ? 9.174 17.029 -16.331 1.00 93.94 780 ASN A CA 1
ATOM 5863 C C . ASN A 1 780 ? 9.306 16.216 -17.631 1.00 93.94 780 ASN A C 1
ATOM 5865 O O . ASN A 1 780 ? 9.390 14.987 -17.637 1.00 93.94 780 ASN A O 1
ATOM 5869 N N . THR A 1 781 ? 9.242 16.911 -18.768 1.00 95.44 781 THR A N 1
ATOM 5870 C CA . THR A 1 781 ? 8.991 16.310 -20.086 1.00 95.44 781 THR A CA 1
ATOM 5871 C C . THR A 1 781 ? 10.251 15.864 -20.827 1.00 95.44 781 THR A C 1
ATOM 5873 O O . THR A 1 781 ? 10.150 15.304 -21.926 1.00 95.44 781 THR A O 1
ATOM 5876 N N . ALA A 1 782 ? 11.433 16.070 -20.244 1.00 95.31 782 ALA A N 1
ATOM 5877 C CA . ALA A 1 782 ? 12.698 15.680 -20.849 1.00 95.31 782 ALA A CA 1
ATOM 5878 C C . ALA A 1 782 ? 12.767 14.156 -21.098 1.00 95.31 782 ALA A C 1
ATOM 5880 O O . ALA A 1 782 ? 12.278 13.352 -20.290 1.00 95.31 782 ALA A O 1
ATOM 5881 N N . PRO A 1 783 ? 13.352 13.709 -22.225 1.00 96.81 783 PRO A N 1
ATOM 5882 C CA . PRO A 1 783 ? 13.325 12.299 -22.603 1.00 96.81 783 PRO A CA 1
ATOM 5883 C C . PRO A 1 783 ? 14.144 11.407 -21.658 1.00 96.81 783 PRO A C 1
ATOM 5885 O O . PRO A 1 783 ? 13.737 10.267 -21.419 1.00 96.81 783 PRO A O 1
ATOM 5888 N N . TRP A 1 784 ? 15.234 11.924 -21.086 1.00 96.00 784 TRP A N 1
ATOM 5889 C CA . TRP A 1 784 ? 16.111 11.197 -20.160 1.00 96.00 784 TRP A CA 1
ATOM 5890 C C . TRP A 1 784 ? 15.505 10.972 -18.763 1.00 96.00 784 TRP A C 1
ATOM 5892 O O . TRP A 1 784 ? 15.991 10.119 -18.027 1.00 96.00 784 TRP A O 1
ATOM 5902 N N . LEU A 1 785 ? 14.418 11.669 -18.415 1.00 97.06 785 LEU A N 1
ATOM 5903 C CA . LEU A 1 785 ? 13.675 11.482 -17.162 1.00 97.06 785 LEU A CA 1
ATOM 5904 C C . LEU A 1 785 ? 12.705 10.303 -17.236 1.00 97.06 785 LEU A C 1
ATOM 5906 O O . LEU A 1 785 ? 12.085 10.085 -18.279 1.00 97.06 785 LEU A O 1
ATOM 5910 N N . VAL A 1 786 ? 12.486 9.604 -16.119 1.00 98.62 786 VAL A N 1
ATOM 5911 C CA . VAL A 1 786 ? 11.322 8.721 -15.934 1.00 98.62 786 VAL A CA 1
ATOM 5912 C C . VAL A 1 786 ? 10.179 9.533 -15.323 1.00 98.62 786 VAL A C 1
ATOM 5914 O O . VAL A 1 786 ? 10.197 9.816 -14.131 1.00 98.62 786 VAL A O 1
ATOM 5917 N N . THR A 1 787 ? 9.178 9.904 -16.12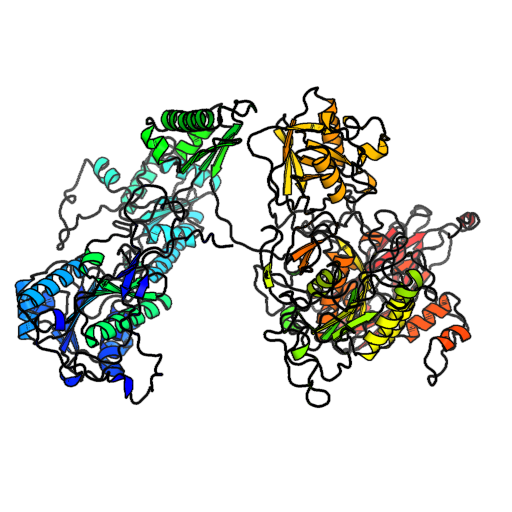0 1.00 98.62 787 THR A N 1
ATOM 5918 C CA . THR A 1 787 ? 8.052 10.748 -15.678 1.00 98.62 787 THR A CA 1
ATOM 5919 C C . THR A 1 787 ? 6.846 9.900 -15.287 1.00 98.62 787 THR A C 1
ATOM 5921 O O . THR A 1 787 ? 6.356 9.107 -16.097 1.00 98.62 787 THR A O 1
ATOM 5924 N N . VAL A 1 788 ? 6.347 10.075 -14.063 1.00 98.69 788 VAL A N 1
ATOM 5925 C CA . VAL A 1 788 ? 5.393 9.151 -13.431 1.00 98.69 788 VAL A CA 1
ATOM 5926 C C . VAL A 1 788 ? 4.029 9.799 -13.188 1.00 98.69 788 VAL A C 1
ATOM 5928 O O . VAL A 1 788 ? 3.921 10.776 -12.446 1.00 98.69 788 VAL A O 1
ATOM 5931 N N . GLY A 1 789 ? 2.985 9.226 -13.792 1.00 98.12 789 GLY A N 1
ATOM 5932 C CA . GLY A 1 789 ? 1.583 9.542 -13.501 1.00 98.12 789 GLY A CA 1
ATOM 5933 C C . GLY A 1 789 ? 1.049 8.812 -12.261 1.00 98.12 789 GLY A C 1
ATOM 5934 O O . GLY A 1 789 ? 1.584 7.777 -11.849 1.00 98.12 789 GLY A O 1
ATOM 5935 N N . ALA A 1 790 ? -0.041 9.328 -11.689 1.00 97.56 790 ALA A N 1
ATOM 5936 C CA . ALA A 1 790 ? -0.647 8.808 -10.466 1.00 97.56 790 ALA A CA 1
ATOM 5937 C C . ALA A 1 790 ? -1.929 8.016 -10.740 1.00 97.56 790 ALA A C 1
ATOM 5939 O O . ALA A 1 790 ? -2.805 8.424 -11.504 1.00 97.56 790 ALA A O 1
ATOM 5940 N N . SER A 1 791 ? -2.066 6.892 -10.047 1.00 97.31 791 SER A N 1
ATOM 5941 C CA . SER A 1 791 ? -3.268 6.062 -10.076 1.00 97.31 791 SER A CA 1
ATOM 5942 C C . SER A 1 791 ? -3.698 5.628 -8.681 1.00 97.31 791 SER A C 1
ATOM 5944 O O . SER A 1 791 ? -2.930 5.716 -7.717 1.00 97.31 791 SER A O 1
ATOM 5946 N N . THR A 1 792 ? -4.942 5.170 -8.576 1.00 95.62 792 THR A N 1
ATOM 5947 C CA . THR A 1 792 ? -5.484 4.583 -7.350 1.00 95.62 792 THR A CA 1
ATOM 5948 C C . THR A 1 792 ? -4.897 3.202 -7.063 1.00 95.62 792 THR A C 1
ATOM 5950 O O . THR A 1 792 ? -4.290 2.562 -7.921 1.00 95.62 792 THR A O 1
ATOM 5953 N N . MET A 1 793 ? -5.094 2.725 -5.838 1.00 94.19 793 MET A N 1
ATOM 5954 C CA . MET A 1 793 ? -4.900 1.322 -5.469 1.00 94.19 793 MET A CA 1
ATOM 5955 C C . MET A 1 793 ? -6.238 0.723 -5.026 1.00 94.19 793 MET A C 1
ATOM 5957 O O . MET A 1 793 ? -7.242 1.423 -4.948 1.00 94.19 793 MET A O 1
ATOM 5961 N N . ASP A 1 794 ? -6.253 -0.564 -4.703 1.00 92.75 794 ASP A N 1
ATOM 5962 C CA . ASP A 1 794 ? -7.448 -1.288 -4.249 1.00 92.75 794 ASP A CA 1
ATOM 5963 C C . ASP A 1 794 ? -7.752 -1.120 -2.747 1.00 92.75 794 ASP A C 1
ATOM 5965 O O . ASP A 1 794 ? -8.448 -1.941 -2.151 1.00 92.75 794 ASP A O 1
ATOM 5969 N N . ARG A 1 795 ? -7.225 -0.056 -2.133 1.00 92.81 795 ARG A N 1
ATOM 5970 C CA . ARG A 1 795 ? -7.555 0.382 -0.778 1.00 92.81 795 ARG A CA 1
ATOM 5971 C C . ARG A 1 795 ? -8.314 1.692 -0.848 1.00 92.81 795 ARG A C 1
ATOM 5973 O O . ARG A 1 795 ? -7.851 2.642 -1.471 1.00 92.81 795 ARG A O 1
ATOM 5980 N N . GLU A 1 796 ? -9.413 1.754 -0.119 1.00 92.50 796 GLU A N 1
ATOM 5981 C CA . GLU A 1 796 ? -10.198 2.967 0.080 1.00 92.50 796 GLU A CA 1
ATOM 5982 C C . GLU A 1 796 ? -10.437 3.198 1.570 1.00 92.50 796 GLU A C 1
ATOM 5984 O O . GLU A 1 796 ? -10.302 2.279 2.387 1.00 92.50 796 GLU A O 1
ATOM 5989 N N . PHE A 1 797 ? -10.878 4.411 1.905 1.00 93.94 797 PHE A N 1
ATOM 5990 C CA . PHE A 1 797 ? -11.323 4.760 3.251 1.00 93.94 797 PHE A CA 1
ATOM 5991 C C . PHE A 1 797 ? -12.805 5.170 3.281 1.00 93.94 797 PHE A C 1
ATOM 5993 O O . PHE A 1 797 ? -13.099 6.363 3.403 1.00 93.94 797 PHE A O 1
ATOM 6000 N N . PRO A 1 798 ? -13.757 4.230 3.092 1.00 93.94 798 PRO A N 1
ATOM 6001 C CA . PRO A 1 798 ? -15.170 4.557 2.945 1.00 93.94 798 PRO A CA 1
ATOM 6002 C C . PRO A 1 798 ? -15.758 5.283 4.154 1.00 93.94 798 PRO A C 1
ATOM 6004 O O . PRO A 1 798 ? -15.689 4.791 5.277 1.00 93.94 798 PRO A O 1
ATOM 6007 N N . ALA A 1 799 ? -16.431 6.401 3.894 1.00 94.31 799 ALA A N 1
ATOM 6008 C CA . ALA A 1 799 ? -17.299 7.107 4.829 1.00 94.31 799 ALA A CA 1
ATOM 6009 C C . ALA A 1 799 ? -18.601 7.456 4.099 1.00 94.31 799 ALA A C 1
ATOM 6011 O O . ALA A 1 799 ? -18.594 8.185 3.108 1.00 94.31 799 ALA A O 1
ATOM 6012 N N . TYR A 1 800 ? -19.729 6.912 4.540 1.00 94.75 800 TYR A N 1
ATOM 6013 C CA . TYR A 1 800 ? -21.000 7.040 3.833 1.00 94.75 800 TYR A CA 1
ATOM 6014 C C . TYR A 1 800 ? -21.777 8.254 4.325 1.00 94.75 800 TYR A C 1
ATOM 6016 O O . TYR A 1 800 ? -21.876 8.482 5.528 1.00 94.75 800 TYR A O 1
ATOM 6024 N N . LEU A 1 801 ? -22.393 8.985 3.399 1.00 96.44 801 LEU A N 1
ATOM 6025 C CA . LEU A 1 801 ? -23.482 9.902 3.707 1.00 96.44 801 LEU A CA 1
ATOM 6026 C C . LEU A 1 801 ? -24.800 9.129 3.614 1.00 96.44 801 LEU A C 1
ATOM 6028 O O . LEU A 1 801 ? -25.173 8.658 2.541 1.00 96.44 801 LEU A O 1
ATOM 6032 N N . VAL A 1 802 ? -25.506 8.998 4.730 1.00 94.75 802 VAL A N 1
ATOM 6033 C CA . VAL A 1 802 ? -26.835 8.383 4.786 1.00 94.75 802 VAL A CA 1
ATOM 6034 C C . VAL A 1 802 ? -27.865 9.499 4.859 1.00 94.75 802 VAL A C 1
ATOM 6036 O O . VAL A 1 802 ? -27.892 10.263 5.822 1.00 94.75 802 VAL A O 1
ATOM 6039 N N . LEU A 1 803 ? -28.678 9.628 3.815 1.00 94.12 803 LEU A N 1
ATOM 6040 C CA . LEU A 1 803 ? -29.713 10.652 3.715 1.00 94.12 803 LEU A CA 1
ATOM 6041 C C . LEU A 1 803 ? -30.966 10.250 4.505 1.00 94.12 803 LEU A C 1
ATOM 6043 O O . LEU A 1 803 ? -31.199 9.073 4.764 1.00 94.12 803 LEU A O 1
ATOM 6047 N N . GLY A 1 804 ? -31.811 11.222 4.843 1.00 88.94 804 GLY A N 1
ATOM 6048 C CA . GLY A 1 804 ? -33.066 11.020 5.575 1.00 88.94 804 GLY A CA 1
ATOM 6049 C C . GLY A 1 804 ? -34.091 10.146 4.842 1.00 88.94 804 GLY A C 1
ATOM 6050 O O . GLY A 1 804 ? -34.993 9.611 5.473 1.00 88.94 804 GLY A O 1
ATOM 6051 N N . ASN A 1 805 ? -33.927 9.943 3.529 1.00 86.62 805 ASN A N 1
ATOM 6052 C CA . ASN A 1 805 ? -34.677 8.962 2.734 1.00 86.62 805 ASN A CA 1
ATOM 6053 C C . ASN A 1 805 ? -34.002 7.572 2.682 1.00 86.62 805 ASN A C 1
ATOM 6055 O O . ASN A 1 805 ? -34.313 6.770 1.806 1.00 86.62 805 ASN A O 1
ATOM 6059 N N . ASN A 1 806 ? -33.042 7.307 3.573 1.00 86.62 806 ASN A N 1
ATOM 6060 C CA . ASN A 1 806 ? -32.227 6.092 3.673 1.00 86.62 806 ASN A CA 1
ATOM 6061 C C . ASN A 1 806 ? -31.312 5.788 2.474 1.00 86.62 806 ASN A C 1
ATOM 6063 O O . ASN A 1 806 ? -30.617 4.767 2.479 1.00 86.62 806 ASN A O 1
ATOM 6067 N N . LYS A 1 807 ? -31.230 6.669 1.467 1.00 91.88 807 LYS A N 1
ATOM 6068 C CA . LYS A 1 807 ? -30.251 6.517 0.386 1.00 91.88 807 LYS A CA 1
ATOM 6069 C C . LYS A 1 807 ? -28.842 6.700 0.951 1.00 91.88 807 LYS A C 1
ATOM 6071 O O . LYS A 1 807 ? -28.536 7.717 1.574 1.00 91.88 807 LYS A O 1
ATOM 6076 N N . LYS A 1 808 ? -27.977 5.715 0.707 1.00 93.06 808 LYS A N 1
ATOM 6077 C CA . LYS A 1 808 ? -26.562 5.752 1.091 1.00 93.06 808 LYS A CA 1
ATOM 6078 C C . LYS A 1 808 ? -25.721 6.204 -0.094 1.00 93.06 808 LYS A C 1
ATOM 6080 O O . LYS A 1 808 ? -25.747 5.572 -1.145 1.00 93.06 808 LYS A O 1
ATOM 6085 N N . ILE A 1 809 ? -24.965 7.275 0.097 1.00 95.81 809 ILE A N 1
ATOM 6086 C CA . ILE A 1 809 ? -23.965 7.764 -0.846 1.00 95.81 809 ILE A CA 1
ATOM 6087 C C . ILE A 1 809 ? -22.594 7.371 -0.305 1.00 95.81 809 ILE A C 1
ATOM 6089 O O . ILE A 1 809 ? -22.247 7.696 0.832 1.00 95.81 809 ILE A O 1
ATOM 6093 N N . LYS A 1 810 ? -21.820 6.640 -1.108 1.00 94.94 810 LYS A N 1
ATOM 6094 C CA . LYS A 1 810 ? -20.454 6.258 -0.752 1.00 94.94 810 LYS A CA 1
ATOM 6095 C C . LYS A 1 810 ? -19.533 7.457 -0.962 1.00 94.94 810 LYS A C 1
ATOM 6097 O O . LYS A 1 810 ? -19.521 8.045 -2.036 1.00 94.94 810 LYS A O 1
ATOM 6102 N N . GLY A 1 811 ? -18.746 7.785 0.053 1.00 95.19 811 GLY A N 1
ATOM 6103 C CA . GLY A 1 811 ? -17.636 8.721 -0.065 1.00 95.19 811 GLY A CA 1
ATOM 6104 C C . GLY A 1 811 ? -16.391 8.195 0.639 1.00 95.19 811 GLY A C 1
ATOM 6105 O O . GLY A 1 811 ? -16.383 7.051 1.104 1.00 95.19 811 GLY A O 1
ATOM 6106 N N . GLN A 1 812 ? -15.340 9.010 0.720 1.00 95.81 812 GLN A N 1
ATOM 6107 C CA . GLN A 1 812 ? -14.109 8.673 1.439 1.00 95.81 812 GLN A CA 1
ATOM 6108 C C . GLN A 1 812 ? -13.677 9.761 2.425 1.00 95.81 812 GLN A C 1
ATOM 6110 O O . GLN A 1 812 ? -13.945 10.943 2.211 1.00 95.81 812 GLN A O 1
ATOM 6115 N N . SER A 1 813 ? -13.018 9.362 3.516 1.00 95.69 813 SER A N 1
ATOM 6116 C CA . SER A 1 813 ? -12.535 10.279 4.555 1.00 95.69 813 SER A CA 1
ATOM 6117 C C . SER A 1 813 ? -11.514 9.615 5.474 1.00 95.69 813 SER A C 1
ATOM 6119 O O . SER A 1 813 ? -11.551 8.408 5.679 1.00 95.69 813 SER A O 1
ATOM 6121 N N . LEU A 1 814 ? -10.630 10.416 6.065 1.00 94.69 814 LEU A N 1
ATOM 6122 C CA . LEU A 1 814 ? -9.722 10.014 7.145 1.00 94.69 814 LEU A CA 1
ATOM 6123 C C . LEU A 1 814 ? -9.945 10.867 8.398 1.00 94.69 814 LEU A C 1
ATOM 6125 O O . LEU A 1 814 ? -9.047 11.023 9.227 1.00 94.69 814 LEU A O 1
ATOM 6129 N N . SER A 1 815 ? -11.130 11.468 8.544 1.00 94.00 815 SER A N 1
ATOM 6130 C CA . SER A 1 815 ? -11.428 12.239 9.746 1.00 94.00 815 SER A CA 1
ATOM 6131 C C . SER A 1 815 ? -11.416 11.334 10.987 1.00 94.00 815 SER A C 1
ATOM 6133 O O . SER A 1 815 ? -12.111 10.312 11.010 1.00 94.00 815 SER A O 1
ATOM 6135 N N . PRO A 1 816 ? -10.675 11.699 12.049 1.00 89.50 816 PRO A N 1
ATOM 6136 C CA . PRO A 1 816 ? -10.776 11.021 13.339 1.00 89.50 816 PRO A CA 1
ATOM 6137 C C . PRO A 1 816 ? -12.016 11.471 14.130 1.00 89.50 816 PRO A C 1
ATOM 6139 O O . PRO A 1 816 ? -12.332 10.900 15.171 1.00 89.50 816 PRO A O 1
ATOM 6142 N N . VAL A 1 817 ? -12.711 12.516 13.667 1.00 91.38 817 VAL A N 1
ATOM 6143 C CA . VAL A 1 817 ? -13.869 13.096 14.346 1.00 91.38 817 VAL A CA 1
ATOM 6144 C C . VAL A 1 817 ? -15.141 12.458 13.802 1.00 91.38 817 VAL A C 1
ATOM 6146 O O . VAL A 1 817 ? -15.339 12.355 12.593 1.00 91.38 817 VAL A O 1
ATOM 6149 N N . ARG A 1 818 ? -16.035 12.054 14.706 1.00 88.81 818 ARG A N 1
ATOM 6150 C CA . ARG A 1 818 ? -17.301 11.393 14.370 1.00 88.81 818 ARG A CA 1
ATOM 6151 C C . ARG A 1 818 ? -18.499 12.230 14.787 1.00 88.81 818 ARG A C 1
ATOM 6153 O O . ARG A 1 818 ? -18.470 12.886 15.828 1.00 88.81 818 ARG A O 1
ATOM 6160 N N . LEU A 1 819 ? -19.567 12.169 13.994 1.00 87.25 819 LEU A N 1
ATOM 6161 C CA . LEU A 1 819 ? -20.867 12.652 14.442 1.00 87.25 819 LEU A CA 1
ATOM 6162 C C . LEU A 1 819 ? -21.362 11.749 15.584 1.00 87.25 819 LEU A C 1
ATOM 6164 O O . LEU A 1 819 ? -21.184 10.529 15.514 1.00 87.25 819 LEU A O 1
ATOM 6168 N N . PRO A 1 820 ? -21.988 12.312 16.627 1.00 79.94 820 PRO A N 1
ATOM 6169 C CA . PRO A 1 820 ? -22.786 11.533 17.564 1.00 79.94 820 PRO A CA 1
ATOM 6170 C C . PRO A 1 820 ? -23.793 10.666 16.790 1.00 79.94 820 PRO A C 1
ATOM 6172 O O . PRO A 1 820 ? -24.597 11.188 16.020 1.00 79.94 820 PRO A O 1
ATOM 6175 N N . GLY A 1 821 ? -23.697 9.338 16.914 1.00 68.25 821 GLY A N 1
ATOM 6176 C CA . GLY A 1 821 ? -24.522 8.428 16.106 1.00 68.25 821 GLY A CA 1
ATOM 6177 C C . GLY A 1 821 ? -26.007 8.511 16.470 1.00 68.25 821 GLY A C 1
ATOM 6178 O O . GLY A 1 821 ? -26.326 9.042 17.511 1.00 68.25 821 GLY A O 1
ATOM 6179 N N . GLY A 1 822 ? -26.925 7.993 15.650 1.00 64.56 822 GLY A N 1
ATOM 6180 C CA . GLY A 1 822 ? -28.369 8.022 15.946 1.00 64.56 822 GLY A CA 1
ATOM 6181 C C . GLY A 1 822 ? -28.966 9.421 16.044 1.00 64.56 822 GLY A C 1
ATOM 6182 O O . GLY A 1 822 ? -29.882 9.680 16.807 1.00 64.56 822 GLY A O 1
ATOM 6183 N N . LYS A 1 823 ? -28.472 10.362 15.253 1.00 85.94 823 LYS A N 1
ATOM 6184 C CA . LYS A 1 823 ? -29.188 11.607 15.014 1.00 85.94 823 LYS A CA 1
ATOM 6185 C C . LYS A 1 823 ? -29.009 11.995 13.560 1.00 85.94 823 LYS A C 1
ATOM 6187 O O . LYS A 1 823 ? -27.893 11.985 13.049 1.00 85.94 823 LYS A O 1
ATOM 6192 N N . ASN A 1 824 ? -30.112 12.362 12.915 1.00 91.56 824 ASN A N 1
ATOM 6193 C CA . ASN A 1 824 ? -30.064 13.042 11.632 1.00 91.56 824 ASN A CA 1
ATOM 6194 C C . ASN A 1 824 ? -29.792 14.527 11.860 1.00 91.56 824 ASN A C 1
ATOM 6196 O O . ASN A 1 824 ? -30.408 15.179 12.706 1.00 91.56 824 ASN A O 1
ATOM 6200 N N . TYR A 1 825 ? -28.870 15.060 11.078 1.00 96.25 825 TYR A N 1
ATOM 6201 C CA . TYR A 1 825 ? -28.538 16.472 11.055 1.00 96.25 825 TYR A CA 1
ATOM 6202 C C . TYR A 1 825 ? -29.162 17.096 9.810 1.00 96.25 825 TYR A C 1
ATOM 6204 O O . TYR A 1 825 ? -29.184 16.443 8.764 1.00 96.25 825 TYR A O 1
ATOM 6212 N N . PRO A 1 826 ? -29.677 18.334 9.877 1.00 97.38 826 PRO A N 1
ATOM 6213 C CA . PRO A 1 826 ? -30.110 19.029 8.676 1.00 97.38 826 PRO A CA 1
ATOM 6214 C C . PRO A 1 826 ? -28.928 19.208 7.717 1.00 97.38 826 PRO A C 1
ATOM 6216 O O . PRO A 1 826 ? -27.816 19.514 8.155 1.00 97.38 826 PRO A O 1
ATOM 6219 N N . LEU A 1 827 ? -29.169 19.032 6.421 1.00 97.75 827 LEU A N 1
ATOM 6220 C CA . LEU A 1 827 ? -28.205 19.350 5.372 1.00 97.75 827 LEU A CA 1
ATOM 6221 C C . LEU A 1 827 ? -28.505 20.734 4.798 1.00 97.75 827 LEU A C 1
ATOM 6223 O O . LEU A 1 827 ? -29.648 21.187 4.788 1.00 97.75 827 LEU A O 1
ATOM 6227 N N . ILE A 1 828 ? -27.473 21.409 4.307 1.00 97.50 828 ILE A N 1
ATOM 6228 C CA . ILE A 1 828 ? -27.611 22.677 3.591 1.00 97.50 828 ILE A CA 1
ATOM 6229 C C . ILE A 1 828 ? -26.557 22.760 2.490 1.00 97.50 828 ILE A C 1
ATOM 6231 O O . ILE A 1 828 ? -25.408 22.361 2.703 1.00 97.50 828 ILE A O 1
ATOM 6235 N N . SER A 1 829 ? -26.925 23.273 1.314 1.00 97.19 829 SER A N 1
ATOM 6236 C CA . SER A 1 829 ? -25.920 23.606 0.305 1.00 97.19 829 SER A CA 1
ATOM 6237 C C . SER A 1 829 ? -25.173 24.864 0.732 1.00 97.19 829 SER A C 1
ATOM 6239 O O . SER A 1 829 ? -25.744 25.800 1.299 1.00 97.19 829 SER A O 1
ATOM 6241 N N . SER A 1 830 ? -23.875 24.911 0.470 1.00 96.50 830 SER A N 1
ATOM 6242 C CA . SER A 1 830 ? -23.062 26.058 0.856 1.00 96.50 830 SER A CA 1
ATOM 6243 C C . SER A 1 830 ? -23.520 27.371 0.201 1.00 96.50 830 SER A C 1
ATOM 6245 O O . SER A 1 830 ? -23.437 28.426 0.824 1.00 96.50 830 SER A O 1
ATOM 6247 N N . GLU A 1 831 ? -24.114 27.311 -0.996 1.00 94.50 831 GLU A N 1
ATOM 6248 C CA . GLU A 1 831 ? -24.732 28.463 -1.667 1.00 94.50 831 GLU A CA 1
ATOM 6249 C C . GLU A 1 831 ? -25.965 29.005 -0.920 1.00 94.50 831 GLU A C 1
ATOM 6251 O O . GLU A 1 831 ? -26.099 30.218 -0.758 1.00 94.50 831 GLU A O 1
ATOM 6256 N N . GLN A 1 832 ? -26.834 28.138 -0.385 1.00 94.75 832 GLN A N 1
ATOM 6257 C CA . GLN A 1 832 ? -27.960 28.563 0.464 1.00 94.75 832 GLN A CA 1
ATOM 6258 C C . GLN A 1 832 ? -27.477 29.163 1.796 1.00 94.75 832 GLN A C 1
ATOM 6260 O O . GLN A 1 832 ? -28.123 30.042 2.370 1.00 94.75 832 GLN A O 1
ATOM 6265 N N . ALA A 1 833 ? -26.316 28.714 2.277 1.00 96.19 833 ALA A N 1
ATOM 6266 C CA . ALA A 1 833 ? -25.662 29.203 3.485 1.00 96.19 833 ALA A CA 1
ATOM 6267 C C . ALA A 1 833 ? -24.812 30.476 3.284 1.00 96.19 833 ALA A C 1
ATOM 6269 O O . ALA A 1 833 ? -24.150 30.913 4.228 1.00 96.19 833 ALA A O 1
ATOM 6270 N N . LYS A 1 834 ? -24.814 31.080 2.087 1.00 97.44 834 LYS A N 1
ATOM 6271 C CA . LYS A 1 834 ? -23.985 32.244 1.736 1.00 97.44 834 LYS A CA 1
ATOM 6272 C C . LYS A 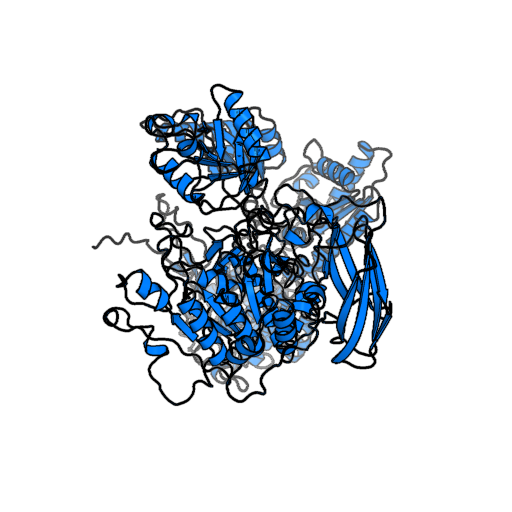1 834 ? -24.186 33.419 2.700 1.00 97.44 834 LYS A C 1
ATOM 6274 O O . LYS A 1 834 ? -25.316 33.861 2.925 1.00 97.44 834 LYS A O 1
ATOM 6279 N N . ALA A 1 835 ? -23.078 33.975 3.186 1.00 95.94 835 ALA A N 1
ATOM 6280 C CA . ALA A 1 835 ? -23.057 35.221 3.945 1.00 95.94 835 ALA A CA 1
ATOM 6281 C C . ALA A 1 835 ? -23.430 36.438 3.075 1.00 95.94 835 ALA A C 1
ATOM 6283 O O . ALA A 1 835 ? -23.226 36.453 1.856 1.00 95.94 835 ALA A O 1
ATOM 6284 N N . ALA A 1 836 ? -23.956 37.497 3.698 1.00 93.25 836 ALA A N 1
ATOM 6285 C CA . ALA A 1 836 ? -24.336 38.727 2.994 1.00 93.25 836 ALA A CA 1
ATOM 6286 C C . ALA A 1 836 ? -23.171 39.316 2.174 1.00 93.25 836 ALA A C 1
ATOM 6288 O O . ALA A 1 836 ? -23.354 39.656 1.007 1.00 93.25 836 ALA A O 1
ATOM 6289 N N . ASN A 1 837 ? -21.962 39.306 2.743 1.00 92.69 837 ASN A N 1
ATOM 6290 C CA . ASN A 1 837 ? -20.761 39.916 2.160 1.00 92.69 837 ASN A CA 1
ATOM 6291 C C . ASN A 1 837 ? -19.950 38.967 1.255 1.00 92.69 837 ASN A C 1
ATOM 6293 O O . ASN A 1 837 ? -18.837 39.304 0.863 1.00 92.69 837 ASN A O 1
ATOM 6297 N N . ALA A 1 838 ? -20.474 37.779 0.939 1.00 94.75 838 ALA A N 1
ATOM 6298 C CA . ALA A 1 838 ? -19.800 36.788 0.103 1.00 94.75 838 ALA A CA 1
ATOM 6299 C C . ALA A 1 838 ? -20.496 36.611 -1.252 1.00 94.75 838 ALA A C 1
ATOM 6301 O O . ALA A 1 838 ? -21.721 36.726 -1.372 1.00 94.75 838 ALA A O 1
ATOM 6302 N N . THR A 1 839 ? -19.719 36.277 -2.279 1.00 95.25 839 THR A N 1
ATOM 6303 C CA . THR A 1 839 ? -20.240 35.866 -3.590 1.00 95.25 839 THR A CA 1
ATOM 6304 C C . THR A 1 839 ? -20.736 34.417 -3.562 1.00 95.25 839 THR A C 1
ATOM 6306 O O . THR A 1 839 ? -20.340 33.622 -2.705 1.00 95.25 839 THR A O 1
ATOM 6309 N N . ALA A 1 840 ? -21.601 34.047 -4.513 1.00 92.44 840 ALA A N 1
ATOM 6310 C CA . ALA A 1 840 ? -22.088 32.670 -4.633 1.00 92.44 840 ALA A CA 1
ATOM 6311 C C . ALA A 1 840 ? -20.942 31.677 -4.891 1.00 92.44 840 ALA A C 1
ATOM 6313 O O . ALA A 1 840 ? -20.929 30.598 -4.310 1.00 92.44 840 ALA A O 1
ATOM 6314 N N . SER A 1 841 ? -19.933 32.060 -5.681 1.00 91.75 841 SER A N 1
ATOM 6315 C CA . SER A 1 841 ? -18.762 31.218 -5.956 1.00 91.75 841 SER A CA 1
ATOM 6316 C C . SER A 1 841 ? -17.891 30.990 -4.716 1.00 91.75 841 SER A C 1
ATOM 6318 O O . SER A 1 841 ? -17.456 29.863 -4.481 1.00 91.75 841 SER A O 1
ATOM 6320 N N . GLN A 1 842 ? -17.676 32.020 -3.890 1.00 94.75 842 GLN A N 1
ATOM 6321 C CA . GLN A 1 842 ? -16.951 31.885 -2.620 1.00 94.75 842 GLN A CA 1
ATOM 6322 C C . GLN A 1 842 ? -17.678 30.943 -1.655 1.00 94.75 842 GLN A C 1
ATOM 6324 O O . GLN A 1 842 ? -17.048 30.056 -1.077 1.00 94.75 842 GLN A O 1
ATOM 6329 N N . ALA A 1 843 ? -19.000 31.097 -1.524 1.00 96.00 843 ALA A N 1
ATOM 6330 C CA . ALA A 1 843 ? -19.810 30.238 -0.666 1.00 96.00 843 ALA A CA 1
ATOM 6331 C C . ALA A 1 843 ? -19.893 28.805 -1.195 1.00 96.00 843 ALA A C 1
ATOM 6333 O O . ALA A 1 843 ? -19.660 27.878 -0.428 1.00 96.00 843 ALA A O 1
ATOM 6334 N N . ARG A 1 844 ? -20.092 28.605 -2.506 1.00 94.94 844 ARG A N 1
ATOM 6335 C CA . ARG A 1 844 ? -20.056 27.286 -3.162 1.00 94.94 844 ARG A CA 1
ATOM 6336 C C . ARG A 1 844 ? -18.799 26.500 -2.785 1.00 94.94 844 ARG A C 1
ATOM 6338 O O . ARG A 1 844 ? -18.861 25.302 -2.506 1.00 94.94 844 ARG A O 1
ATOM 6345 N N . LEU A 1 845 ? -17.665 27.196 -2.731 1.00 95.06 845 LEU A N 1
ATOM 6346 C CA . LEU A 1 845 ? -16.364 26.646 -2.371 1.00 95.06 845 LEU A CA 1
ATOM 6347 C C . LEU A 1 845 ? -16.082 26.622 -0.862 1.00 95.06 845 LEU A C 1
ATOM 6349 O O . LEU A 1 845 ? -15.008 26.162 -0.485 1.00 95.06 845 LEU A O 1
ATOM 6353 N N . CYS A 1 846 ? -17.001 27.069 -0.008 1.00 97.19 846 CYS A N 1
ATOM 6354 C CA . CYS A 1 846 ? -16.820 27.150 1.442 1.00 97.19 846 CYS A CA 1
ATOM 6355 C C . CYS A 1 846 ? -15.510 27.849 1.824 1.00 97.19 846 CYS A C 1
ATOM 6357 O O . CYS A 1 846 ? -14.752 27.357 2.657 1.00 97.19 846 CYS A O 1
ATOM 6359 N N . MET A 1 847 ? -15.218 28.974 1.165 1.00 95.44 847 MET A N 1
ATOM 6360 C CA . MET A 1 847 ? -14.072 29.809 1.522 1.00 95.44 847 MET A CA 1
ATOM 6361 C C . MET A 1 847 ? -14.252 30.389 2.926 1.00 95.44 847 MET A C 1
ATOM 6363 O O . MET A 1 847 ? -15.381 30.583 3.392 1.00 95.44 847 MET A O 1
ATOM 6367 N N . GLU A 1 848 ? -13.148 30.692 3.600 1.00 92.56 848 GLU A N 1
ATOM 6368 C CA . GLU A 1 848 ? -13.201 31.314 4.918 1.00 92.56 848 GLU A CA 1
ATOM 6369 C C . GLU A 1 848 ? -14.059 32.597 4.905 1.00 92.56 848 GLU A C 1
ATOM 6371 O O . GLU A 1 848 ? -14.004 33.403 3.977 1.00 92.56 848 GLU A O 1
ATOM 6376 N N . GLY A 1 849 ? -14.930 32.748 5.909 1.00 93.50 849 GLY A N 1
ATOM 6377 C CA . GLY A 1 849 ? -15.849 33.887 6.030 1.00 93.50 849 GLY A CA 1
ATOM 6378 C C . GLY A 1 849 ? -17.031 33.902 5.047 1.00 93.50 849 GLY A C 1
ATOM 6379 O O . GLY A 1 849 ? -17.896 34.767 5.164 1.00 93.50 849 GLY A O 1
ATOM 6380 N N . SER A 1 850 ? -17.121 32.951 4.108 1.00 96.75 850 SER A N 1
ATOM 6381 C CA . SER A 1 850 ? -18.183 32.942 3.084 1.00 96.75 850 SER A CA 1
ATOM 6382 C C . SER A 1 850 ? -19.532 32.378 3.549 1.00 96.75 850 SER A C 1
ATOM 6384 O O . SER A 1 850 ? -20.548 32.566 2.874 1.00 96.75 850 SER A O 1
ATOM 6386 N N . LEU A 1 851 ? -19.554 31.706 4.703 1.00 97.56 851 LEU A N 1
ATOM 6387 C CA . LEU A 1 851 ? -20.720 31.019 5.256 1.00 97.56 851 LEU A CA 1
ATOM 6388 C C . LEU A 1 851 ? -21.335 31.800 6.425 1.00 97.56 851 LEU A C 1
ATOM 6390 O O . LEU A 1 851 ? -20.639 32.232 7.344 1.00 97.56 851 LEU A O 1
ATOM 6394 N N . GLU A 1 852 ? -22.658 31.952 6.423 1.00 97.44 852 GLU A N 1
ATOM 6395 C CA . GLU A 1 852 ? -23.397 32.638 7.482 1.00 97.44 852 GLU A CA 1
ATOM 6396 C C . GLU A 1 852 ? -23.608 31.724 8.697 1.00 97.44 852 GLU A C 1
ATOM 6398 O O . GLU A 1 852 ? -24.308 30.711 8.615 1.00 97.44 852 GLU A O 1
ATOM 6403 N N . LYS A 1 853 ? -23.053 32.109 9.855 1.00 95.56 853 LYS A N 1
ATOM 6404 C CA . LYS A 1 853 ? -23.086 31.299 11.090 1.00 95.56 853 LYS A CA 1
ATOM 6405 C C . LYS A 1 853 ? -24.496 30.838 11.474 1.00 95.56 853 LYS A C 1
ATOM 6407 O O . LYS A 1 853 ? -24.702 29.661 11.752 1.00 95.56 853 LYS A O 1
ATOM 6412 N N . GLY A 1 854 ? -25.482 31.739 11.425 1.00 94.94 854 GLY A N 1
ATOM 6413 C CA . GLY A 1 854 ? -26.874 31.423 11.773 1.00 94.94 854 GLY A CA 1
ATOM 6414 C C . GLY A 1 854 ? -27.528 30.384 10.853 1.00 94.94 854 GLY A C 1
ATOM 6415 O O . GLY A 1 854 ? -28.397 29.636 11.292 1.00 94.94 854 GLY A O 1
ATOM 6416 N N . LYS A 1 855 ? -27.087 30.283 9.592 1.00 96.31 855 LYS A N 1
ATOM 6417 C CA . LYS A 1 855 ? -27.614 29.306 8.626 1.00 96.31 855 LYS A CA 1
ATOM 6418 C C . LYS A 1 855 ? -26.943 27.939 8.735 1.00 96.31 855 LYS A C 1
ATOM 6420 O O . LYS A 1 855 ? -27.590 26.944 8.399 1.00 96.31 855 LYS A O 1
ATOM 6425 N N . VAL A 1 856 ? -25.683 27.903 9.175 1.00 96.75 856 VAL A N 1
ATOM 6426 C CA . VAL A 1 856 ? -24.817 26.710 9.198 1.00 96.75 856 VAL A CA 1
ATOM 6427 C C . VAL A 1 856 ? -24.788 26.001 10.551 1.00 96.75 856 VAL A C 1
ATOM 6429 O O . VAL A 1 856 ? -24.600 24.784 10.583 1.00 96.75 856 VAL A O 1
ATOM 6432 N N . ALA A 1 857 ? -24.991 26.725 11.655 1.00 96.94 857 ALA A N 1
ATOM 6433 C CA . ALA A 1 857 ? -24.914 26.175 13.004 1.00 96.94 857 ALA A CA 1
ATOM 6434 C C . ALA A 1 857 ? -25.718 24.866 13.155 1.00 96.94 857 ALA A C 1
ATOM 6436 O O . ALA A 1 857 ? -26.923 24.826 12.902 1.00 96.94 857 ALA A O 1
ATOM 6437 N N . GLY A 1 858 ? -25.043 23.783 13.557 1.00 95.00 858 GLY A N 1
ATOM 6438 C CA . GLY A 1 858 ? -25.676 22.479 13.790 1.00 95.00 858 GLY A CA 1
ATOM 6439 C C . GLY A 1 858 ? -26.011 21.657 12.536 1.00 95.00 858 GLY A C 1
ATOM 6440 O O . GLY A 1 858 ? -26.663 20.620 12.667 1.00 95.00 858 GLY A O 1
ATOM 6441 N N . LYS A 1 859 ? -25.585 22.084 11.338 1.00 97.69 859 LYS A N 1
ATOM 6442 C CA . LYS A 1 859 ? -25.897 21.421 10.057 1.00 97.69 859 LYS A CA 1
ATOM 6443 C C . LYS A 1 859 ? -24.687 20.755 9.404 1.00 97.69 859 LYS A C 1
ATOM 6445 O O . LYS A 1 859 ? -23.539 21.121 9.665 1.00 97.69 859 LYS A O 1
ATOM 6450 N N . ILE A 1 860 ? -24.963 19.793 8.526 1.00 98.19 860 ILE A N 1
ATOM 6451 C CA . ILE A 1 860 ? -23.988 19.234 7.585 1.00 98.19 860 ILE A CA 1
ATOM 6452 C C . ILE A 1 860 ? -24.001 20.106 6.327 1.00 98.19 860 ILE A C 1
ATOM 6454 O O . ILE A 1 860 ? -25.046 20.283 5.702 1.00 98.19 860 ILE A O 1
ATOM 6458 N N . VAL A 1 861 ? -22.851 20.660 5.955 1.00 98.38 861 VAL A N 1
ATOM 6459 C CA . VAL A 1 861 ? -22.737 21.561 4.801 1.00 98.38 861 VAL A CA 1
ATOM 6460 C C . VAL A 1 861 ? -22.224 20.794 3.591 1.00 98.38 861 VAL A C 1
ATOM 6462 O O . VAL A 1 861 ? -21.202 20.114 3.674 1.00 98.38 861 VAL A O 1
ATOM 6465 N N . VAL A 1 862 ? -22.918 20.922 2.461 1.00 98.06 862 VAL A N 1
ATOM 6466 C CA . VAL A 1 862 ? -22.467 20.398 1.167 1.00 98.06 862 VAL A CA 1
ATOM 6467 C C . VAL A 1 862 ? -21.670 21.486 0.453 1.00 98.06 862 VAL A C 1
ATOM 6469 O O . VAL A 1 862 ? -22.230 22.510 0.065 1.00 98.06 862 VAL A O 1
ATOM 6472 N N . CYS A 1 863 ? -20.365 21.268 0.303 1.00 97.31 863 CYS A N 1
ATOM 6473 C CA . CYS A 1 863 ? -19.433 22.163 -0.379 1.00 97.31 863 CYS A CA 1
ATOM 6474 C C . CYS A 1 863 ? -18.942 21.521 -1.676 1.00 97.31 863 CYS A C 1
ATOM 6476 O O . CYS A 1 863 ? -18.752 20.306 -1.740 1.00 97.31 863 CYS A O 1
ATOM 6478 N N . MET A 1 864 ? -18.635 22.337 -2.682 1.00 95.75 864 MET A N 1
ATOM 6479 C CA . MET A 1 864 ? -18.033 21.839 -3.919 1.00 95.75 864 MET A CA 1
ATOM 6480 C C . MET A 1 864 ? -16.503 21.870 -3.840 1.00 95.75 864 MET A C 1
ATOM 6482 O O . MET A 1 864 ? -15.902 22.812 -3.296 1.00 95.75 864 MET A O 1
ATOM 6486 N N . ARG A 1 865 ? -15.856 20.853 -4.420 1.00 92.06 865 ARG A N 1
ATOM 6487 C CA . ARG A 1 865 ? -14.422 20.871 -4.731 1.00 92.06 865 ARG A CA 1
ATOM 6488 C C . ARG A 1 865 ? -14.120 22.040 -5.676 1.00 92.06 865 ARG A C 1
ATOM 6490 O O . ARG A 1 865 ? -14.992 22.527 -6.391 1.00 92.06 865 ARG A O 1
ATOM 6497 N N . GLY A 1 866 ? -12.897 22.552 -5.596 1.00 86.56 866 GLY A N 1
ATOM 6498 C CA . GLY A 1 866 ? -12.437 23.655 -6.431 1.00 86.56 866 GLY A CA 1
ATOM 6499 C C . GLY A 1 866 ? -11.121 24.224 -5.917 1.00 86.56 866 GLY A C 1
ATOM 6500 O O . GLY A 1 866 ? -10.298 23.479 -5.396 1.00 86.56 866 GLY A O 1
ATOM 6501 N N . LYS A 1 867 ? -10.945 25.543 -6.055 1.00 80.31 867 LYS A N 1
ATOM 6502 C CA . LYS A 1 867 ? -9.638 26.218 -5.958 1.00 80.31 867 LYS A CA 1
ATOM 6503 C C . LYS A 1 867 ? -8.946 26.158 -4.590 1.00 80.31 867 LYS A C 1
ATOM 6505 O O . LYS A 1 867 ? -7.732 26.028 -4.548 1.00 80.31 867 LYS A O 1
ATOM 6510 N N . ASN A 1 868 ? -9.685 26.308 -3.493 1.00 87.00 868 ASN A N 1
ATOM 6511 C CA . ASN A 1 868 ? -9.122 26.287 -2.139 1.00 87.00 868 ASN A CA 1
ATOM 6512 C C . ASN A 1 868 ? -9.002 24.853 -1.595 1.00 87.00 868 ASN A C 1
ATOM 6514 O O . ASN A 1 868 ? -9.696 23.943 -2.066 1.00 87.00 868 ASN A O 1
ATOM 6518 N N . ALA A 1 869 ? -8.139 24.647 -0.597 1.00 85.44 869 ALA A N 1
ATOM 6519 C CA . ALA A 1 869 ? -7.781 23.310 -0.132 1.00 85.44 869 ALA A CA 1
ATOM 6520 C C . ALA A 1 869 ? -8.997 22.547 0.422 1.00 85.44 869 ALA A C 1
ATOM 6522 O O . ALA A 1 869 ? -9.857 23.100 1.108 1.00 85.44 869 ALA A O 1
ATOM 6523 N N . ARG A 1 870 ? -9.074 21.237 0.153 1.00 92.25 870 ARG A N 1
ATOM 6524 C CA . ARG A 1 870 ? -10.229 20.399 0.539 1.00 92.25 870 ARG A CA 1
ATOM 6525 C C . ARG A 1 870 ? -10.493 20.431 2.047 1.00 92.25 870 ARG A C 1
ATOM 6527 O O . ARG A 1 870 ? -11.635 20.559 2.480 1.00 92.25 870 ARG A O 1
ATOM 6534 N N . VAL A 1 871 ? -9.429 20.374 2.841 1.00 92.69 871 VAL A N 1
ATOM 6535 C CA . VAL A 1 871 ? -9.476 20.392 4.310 1.00 92.69 871 VAL A CA 1
ATOM 6536 C C . VAL A 1 871 ? -9.738 21.786 4.893 1.00 92.69 871 VAL A C 1
ATOM 6538 O O . VAL A 1 871 ? -10.393 21.886 5.929 1.00 92.69 871 VAL A O 1
ATOM 6541 N N . GLU A 1 872 ? -9.343 22.855 4.194 1.00 93.38 872 GLU A N 1
ATOM 6542 C CA . GLU A 1 872 ? -9.652 24.249 4.553 1.00 93.38 872 GLU A CA 1
ATOM 6543 C C . GLU A 1 872 ? -11.164 24.515 4.512 1.00 93.38 872 GLU A C 1
ATOM 6545 O O . GLU A 1 872 ? -11.708 25.165 5.401 1.00 93.38 872 GLU A O 1
ATOM 6550 N N . LYS A 1 873 ? -11.878 23.923 3.544 1.00 95.56 873 LYS A N 1
ATOM 6551 C CA . LYS A 1 873 ? -13.352 23.971 3.475 1.00 95.56 873 LYS A CA 1
ATOM 6552 C C . LYS A 1 873 ? -13.991 23.409 4.739 1.00 95.56 873 LYS A C 1
ATOM 6554 O O . LYS A 1 873 ? -14.970 23.955 5.241 1.00 95.56 873 LYS A O 1
ATOM 6559 N N . GLY A 1 874 ? -13.425 22.319 5.258 1.00 94.25 874 GLY A N 1
ATOM 6560 C CA . GLY A 1 874 ? -13.861 21.743 6.522 1.00 94.25 874 GLY A CA 1
ATOM 6561 C C . GLY A 1 874 ? -13.667 22.730 7.665 1.00 94.25 874 GLY A C 1
ATOM 6562 O O . GLY A 1 874 ? -14.608 23.035 8.390 1.00 94.25 874 GLY A O 1
ATOM 6563 N N . GLU A 1 875 ? -12.477 23.305 7.788 1.00 95.00 875 GLU A N 1
ATOM 6564 C CA . GLU A 1 875 ? -12.203 24.304 8.821 1.00 95.00 875 GLU A CA 1
ATOM 6565 C C . GLU A 1 875 ? -13.145 25.520 8.741 1.00 95.00 875 GLU A C 1
ATOM 6567 O O . GLU A 1 875 ? -13.670 25.954 9.768 1.00 95.00 875 GLU A O 1
ATOM 6572 N N . ALA A 1 876 ? -13.447 26.020 7.540 1.00 95.69 876 ALA A N 1
ATOM 6573 C CA . ALA A 1 876 ? -14.412 27.102 7.342 1.00 95.69 876 ALA A CA 1
ATOM 6574 C C . ALA A 1 876 ? -15.822 26.721 7.831 1.00 95.69 876 ALA A C 1
ATOM 6576 O O . ALA A 1 876 ? -16.465 27.495 8.546 1.00 95.69 876 ALA A O 1
ATOM 6577 N N . VAL A 1 877 ? -16.284 25.506 7.511 1.00 97.38 877 VAL A N 1
ATOM 6578 C CA . VAL A 1 877 ? -17.561 24.964 8.004 1.00 97.38 877 VAL A CA 1
ATOM 6579 C C . VAL A 1 877 ? -17.556 24.847 9.530 1.00 97.38 877 VAL A C 1
ATOM 6581 O O . VAL A 1 877 ? -18.513 25.278 10.177 1.00 97.38 877 VAL A O 1
ATOM 6584 N N . ARG A 1 878 ? -16.464 24.347 10.123 1.00 95.38 878 ARG A N 1
ATOM 6585 C CA . ARG A 1 878 ? -16.295 24.229 11.579 1.00 95.38 878 ARG A CA 1
ATOM 6586 C C . ARG A 1 878 ? -16.365 25.594 12.269 1.00 95.38 878 ARG A C 1
ATOM 6588 O O . ARG A 1 878 ? -17.108 25.754 13.234 1.00 95.38 878 ARG A O 1
ATOM 6595 N N . ARG A 1 879 ? -15.643 26.600 11.755 1.00 95.12 879 ARG A N 1
ATOM 6596 C CA . ARG A 1 879 ? -15.643 27.986 12.274 1.00 95.12 879 ARG A CA 1
ATOM 6597 C C . ARG A 1 879 ? -17.010 28.664 12.158 1.00 95.12 879 ARG A C 1
ATOM 6599 O O . ARG A 1 879 ? -17.344 29.519 12.980 1.00 95.12 879 ARG A O 1
ATOM 6606 N N . ALA A 1 880 ? -17.806 28.279 11.161 1.00 96.19 880 ALA A N 1
ATOM 6607 C CA . ALA A 1 880 ? -19.179 28.746 10.995 1.00 96.19 880 ALA A CA 1
ATOM 6608 C C . ALA A 1 880 ? -20.197 28.023 11.907 1.00 96.19 880 ALA A C 1
ATOM 6610 O O . ALA A 1 880 ? -21.369 28.395 11.912 1.00 96.19 880 ALA A O 1
ATOM 6611 N N . GLY A 1 881 ? -19.770 27.026 12.694 1.00 96.25 881 GLY A N 1
ATOM 6612 C CA . GLY A 1 881 ? -20.622 26.252 13.607 1.00 96.25 881 GLY A CA 1
ATOM 6613 C C . GLY A 1 881 ? -21.254 24.999 12.986 1.00 96.25 881 GLY A C 1
ATOM 6614 O O . GLY A 1 881 ? -22.139 24.393 13.595 1.00 96.25 881 GLY A O 1
ATOM 6615 N N . GLY A 1 882 ? -20.835 24.613 11.779 1.00 97.12 882 GLY A N 1
ATOM 6616 C CA . GLY A 1 882 ? -21.292 23.395 11.115 1.00 97.12 882 GLY A CA 1
ATOM 6617 C C . GLY A 1 882 ? -20.726 22.147 11.787 1.00 97.12 882 GLY A C 1
ATOM 6618 O O . GLY A 1 882 ? -19.629 22.162 12.342 1.00 97.12 882 GLY A O 1
ATOM 6619 N N . VAL A 1 883 ? -21.485 21.054 11.737 1.00 96.00 883 VAL A N 1
ATOM 6620 C CA . VAL A 1 883 ? -21.147 19.793 12.426 1.00 96.00 883 VAL A CA 1
ATOM 6621 C C . VAL A 1 883 ? -20.626 18.712 11.484 1.00 96.00 883 VAL A C 1
ATOM 6623 O O . VAL A 1 883 ? -20.076 17.717 11.947 1.00 96.00 883 VAL A O 1
ATOM 6626 N N . GLY A 1 884 ? -20.791 18.896 10.173 1.00 96.75 884 GLY A N 1
ATOM 6627 C CA . GLY A 1 884 ? -20.375 17.941 9.150 1.00 96.75 884 GLY A CA 1
ATOM 6628 C C . GLY A 1 884 ? -20.074 18.615 7.814 1.00 96.75 884 GLY A C 1
ATOM 6629 O O . GLY A 1 884 ? -20.634 19.669 7.512 1.00 96.75 884 GLY A O 1
ATOM 6630 N N . LEU A 1 885 ? -19.224 17.987 7.005 1.00 98.00 885 LEU A N 1
ATOM 6631 C CA . LEU A 1 885 ? -18.903 18.407 5.642 1.00 98.00 885 LEU A CA 1
ATOM 6632 C C . LEU A 1 885 ? -19.193 17.264 4.666 1.00 98.00 885 LEU A C 1
ATOM 6634 O O . LEU A 1 885 ? -18.679 16.160 4.819 1.00 98.00 885 LEU A O 1
ATOM 6638 N N . VAL A 1 886 ? -19.936 17.545 3.604 1.00 98.19 886 VAL A N 1
ATOM 6639 C CA . VAL A 1 886 ? -19.916 16.710 2.402 1.00 98.19 886 VAL A CA 1
ATOM 6640 C C . VAL A 1 886 ? -19.189 17.492 1.326 1.00 98.19 886 VAL A C 1
ATOM 6642 O O . VAL A 1 886 ? -19.638 18.565 0.927 1.00 98.19 886 VAL A O 1
ATOM 6645 N N . LEU A 1 887 ? -18.051 16.976 0.878 1.00 97.75 887 LEU A N 1
ATOM 6646 C CA . LEU A 1 887 ? -17.309 17.550 -0.232 1.00 97.75 887 LEU A CA 1
ATOM 6647 C C . LEU A 1 887 ? -17.724 16.827 -1.512 1.00 97.75 887 LEU A C 1
ATOM 6649 O O . LEU A 1 887 ? -17.441 15.644 -1.657 1.00 97.75 887 LEU A O 1
ATOM 6653 N N . ALA A 1 888 ? -18.397 17.514 -2.427 1.00 97.00 888 ALA A N 1
ATOM 6654 C CA . ALA A 1 888 ? -18.775 16.961 -3.724 1.00 97.00 888 ALA A CA 1
ATOM 6655 C C . ALA A 1 888 ? -17.794 17.414 -4.809 1.00 97.00 888 ALA A C 1
ATOM 6657 O O . ALA A 1 888 ? -17.463 18.601 -4.895 1.00 97.00 888 ALA A O 1
ATOM 6658 N N . ASN A 1 889 ? -17.339 16.481 -5.645 1.00 94.31 889 ASN A N 1
ATOM 6659 C CA . ASN A 1 889 ? -16.535 16.821 -6.817 1.00 94.31 889 ASN A CA 1
ATOM 6660 C C . ASN A 1 889 ? -17.301 17.709 -7.803 1.00 94.31 889 ASN A C 1
ATOM 6662 O O . ASN A 1 889 ? -18.527 17.647 -7.922 1.00 94.31 889 ASN A O 1
ATOM 6666 N N . ASP A 1 890 ? -16.546 18.521 -8.535 1.00 90.00 890 ASP A N 1
ATOM 6667 C CA . ASP A 1 890 ? -17.025 19.169 -9.751 1.00 90.00 890 ASP A CA 1
ATOM 6668 C C . ASP A 1 890 ? -16.875 18.232 -10.964 1.00 90.00 890 ASP A C 1
ATOM 6670 O O . ASP A 1 890 ? -16.331 17.132 -10.869 1.00 90.00 890 ASP A O 1
ATOM 6674 N N . GLU A 1 891 ? -17.385 18.663 -12.116 1.00 88.19 891 GLU A N 1
ATOM 6675 C CA . GLU A 1 891 ? -17.364 17.861 -13.343 1.00 88.19 891 GLU A CA 1
ATOM 6676 C C . GLU A 1 891 ? -15.933 17.525 -13.793 1.00 88.19 891 GLU A C 1
ATOM 6678 O O . GLU A 1 891 ? -15.659 16.393 -14.187 1.00 88.19 891 GLU A O 1
ATOM 6683 N N . ALA A 1 892 ? -15.000 18.474 -13.655 1.00 84.38 892 ALA A N 1
ATOM 6684 C CA . ALA A 1 892 ? -13.601 18.293 -14.038 1.00 84.38 892 ALA A CA 1
ATOM 6685 C C . ALA A 1 892 ? -12.898 17.208 -13.204 1.00 84.38 892 ALA A C 1
ATOM 6687 O O . ALA A 1 892 ? -12.076 16.452 -13.715 1.00 84.38 892 ALA A O 1
ATOM 6688 N N . THR A 1 893 ? -13.223 17.095 -11.916 1.00 84.25 893 THR A N 1
ATOM 6689 C CA . THR A 1 893 ? -12.600 16.108 -11.019 1.00 84.25 893 THR A CA 1
ATOM 6690 C C . THR A 1 893 ? -13.314 14.752 -11.007 1.00 84.25 893 THR A C 1
ATOM 6692 O O . THR A 1 893 ? -12.748 13.752 -10.552 1.00 84.25 893 THR A O 1
ATOM 6695 N N . GLY A 1 894 ? -14.510 14.674 -11.597 1.00 89.44 894 GLY A N 1
ATOM 6696 C CA . GLY A 1 894 ? -15.205 13.427 -11.908 1.00 89.44 894 GLY A CA 1
ATOM 6697 C C . GLY A 1 894 ? -15.500 12.570 -10.675 1.00 89.44 894 GLY A C 1
ATOM 6698 O O . GLY A 1 894 ? -15.978 13.049 -9.647 1.00 89.44 894 GLY A O 1
ATOM 6699 N N . ASN A 1 895 ? -15.226 11.269 -10.760 1.00 88.69 895 ASN A N 1
ATOM 6700 C CA . ASN A 1 895 ? -15.565 10.292 -9.720 1.00 88.69 895 ASN A CA 1
ATOM 6701 C C . ASN A 1 895 ? -14.362 9.875 -8.854 1.00 88.69 895 ASN A C 1
ATOM 6703 O O . ASN A 1 895 ? -14.444 8.899 -8.109 1.00 88.69 895 ASN A O 1
ATOM 6707 N N . GLU A 1 896 ? -13.247 10.610 -8.923 1.00 88.06 896 GLU A N 1
ATOM 6708 C CA . GLU A 1 896 ? -12.100 10.408 -8.034 1.00 88.06 896 GLU A CA 1
ATOM 6709 C C . GLU A 1 896 ? -12.427 10.863 -6.608 1.00 88.06 896 GLU A C 1
ATOM 6711 O O . GLU A 1 896 ? -12.660 12.043 -6.367 1.00 88.06 896 GLU A O 1
ATOM 6716 N N . MET A 1 897 ? -12.334 9.964 -5.633 1.00 91.19 897 MET A N 1
ATOM 6717 C CA . MET A 1 897 ? -12.437 10.330 -4.221 1.00 91.19 897 MET A CA 1
ATOM 6718 C C . MET A 1 897 ? -11.058 10.288 -3.569 1.00 91.19 897 MET A C 1
ATOM 6720 O O . MET A 1 897 ? -10.335 9.302 -3.700 1.00 91.19 897 MET A O 1
ATOM 6724 N N . ILE A 1 898 ? -10.724 11.350 -2.839 1.00 89.62 898 ILE A N 1
ATOM 6725 C CA . ILE A 1 898 ? -9.502 11.441 -2.036 1.00 89.62 898 ILE A CA 1
ATOM 6726 C C . ILE A 1 898 ? -9.913 11.478 -0.573 1.00 89.62 898 ILE A C 1
ATOM 6728 O O . ILE A 1 898 ? -10.712 12.331 -0.178 1.00 89.62 898 ILE A O 1
ATOM 6732 N N . ALA A 1 899 ? -9.374 10.551 0.213 1.00 92.56 899 ALA A N 1
ATOM 6733 C CA . ALA A 1 899 ? -9.580 10.527 1.649 1.00 92.56 899 ALA A CA 1
ATOM 6734 C C . ALA A 1 899 ? -8.606 11.504 2.323 1.00 92.56 899 ALA A C 1
ATOM 6736 O O . ALA A 1 899 ? -7.401 11.261 2.326 1.00 92.56 899 ALA A O 1
ATOM 6737 N N . ASP A 1 900 ? -9.129 12.596 2.884 1.00 93.12 900 ASP A N 1
ATOM 6738 C CA . ASP A 1 900 ? -8.340 13.580 3.627 1.00 93.12 900 ASP A CA 1
ATOM 6739 C C . ASP A 1 900 ? -8.626 13.513 5.136 1.00 93.12 900 ASP A C 1
ATOM 6741 O O . ASP A 1 900 ? -9.731 13.175 5.582 1.00 93.12 900 ASP A O 1
ATOM 6745 N N . ALA A 1 901 ? -7.633 13.900 5.937 1.00 93.50 901 ALA A N 1
ATOM 6746 C CA . ALA A 1 901 ? -7.698 13.970 7.395 1.00 93.50 901 ALA A CA 1
ATOM 6747 C C . ALA A 1 901 ? -8.499 15.190 7.897 1.00 93.50 901 ALA A C 1
ATOM 6749 O O . ALA A 1 901 ? -7.982 16.025 8.642 1.00 93.50 901 ALA A O 1
ATOM 6750 N N . HIS A 1 902 ? -9.765 15.328 7.499 1.00 94.38 902 HIS A N 1
ATOM 6751 C CA . HIS A 1 902 ? -10.602 16.475 7.872 1.00 94.38 902 HIS A CA 1
ATOM 6752 C C . HIS A 1 902 ? -10.696 16.687 9.398 1.00 94.38 902 HIS A C 1
ATOM 6754 O O . HIS A 1 902 ? -10.774 15.733 10.176 1.00 94.38 902 HIS A O 1
ATOM 6760 N N . VAL A 1 903 ? -10.737 17.956 9.822 1.00 92.00 903 VAL A N 1
ATOM 6761 C CA . VAL A 1 903 ? -10.841 18.391 11.236 1.00 92.00 903 VAL A CA 1
ATOM 6762 C C . VAL A 1 903 ? -12.232 18.232 11.856 1.00 92.00 903 VAL A C 1
ATOM 6764 O O . VAL A 1 903 ? -12.418 18.470 13.045 1.00 92.00 903 VAL A O 1
ATOM 6767 N N . LEU A 1 904 ? -13.220 17.847 11.055 1.00 94.44 904 LEU A N 1
ATOM 6768 C CA . LEU A 1 904 ? -14.585 17.559 11.479 1.00 94.44 904 LEU A CA 1
ATOM 6769 C C . LEU A 1 904 ? -15.109 16.349 10.687 1.00 94.44 904 LEU A C 1
ATOM 6771 O O . LEU A 1 904 ? -14.490 16.001 9.674 1.00 94.44 904 LEU A O 1
ATOM 6775 N N . PRO A 1 905 ? -16.241 15.742 11.088 1.00 95.69 905 PRO A N 1
ATOM 6776 C CA . PRO A 1 905 ? -16.840 14.642 10.344 1.00 95.69 905 PRO A CA 1
ATOM 6777 C C . PRO A 1 905 ? -17.081 15.047 8.893 1.00 95.69 905 PRO A C 1
ATOM 6779 O O . PRO A 1 905 ? -17.816 15.993 8.607 1.00 95.69 905 PRO A O 1
ATOM 6782 N N . ALA A 1 906 ? -16.443 14.344 7.968 1.00 96.50 906 ALA A N 1
ATOM 6783 C CA . ALA A 1 906 ? -16.497 14.701 6.564 1.00 96.50 906 ALA A CA 1
ATOM 6784 C C . ALA A 1 906 ? -16.568 13.467 5.682 1.00 96.50 906 ALA A C 1
ATOM 6786 O O . ALA A 1 906 ? -16.076 12.407 6.069 1.00 96.50 906 ALA A O 1
ATOM 6787 N N . THR A 1 907 ? -17.138 13.622 4.493 1.00 96.81 907 THR A N 1
ATOM 6788 C CA . THR A 1 907 ? -17.039 12.627 3.427 1.00 96.81 907 THR A CA 1
ATOM 6789 C C . THR A 1 907 ? -16.909 13.296 2.065 1.00 96.81 907 THR A C 1
ATOM 6791 O O . THR A 1 907 ? -17.594 14.279 1.775 1.00 96.81 907 THR A O 1
ATOM 6794 N N . HIS A 1 908 ? -15.996 12.781 1.247 1.00 97.25 908 HIS A N 1
ATOM 6795 C CA . HIS A 1 908 ? -15.751 13.228 -0.116 1.00 97.25 908 HIS A CA 1
ATOM 6796 C C . HIS A 1 908 ? -16.455 12.290 -1.097 1.00 97.25 908 HIS A C 1
ATOM 6798 O O . HIS A 1 908 ? -16.151 11.099 -1.124 1.00 97.25 908 HIS A O 1
ATOM 6804 N N . VAL A 1 909 ? -17.393 12.816 -1.883 1.00 97.12 909 VAL A N 1
ATOM 6805 C CA . VAL A 1 909 ? -18.255 12.049 -2.792 1.00 97.12 909 VAL A CA 1
ATOM 6806 C C . VAL A 1 909 ? -17.957 12.358 -4.258 1.00 97.12 909 VAL A C 1
ATOM 6808 O O . VAL A 1 909 ? -17.409 13.410 -4.598 1.00 97.12 909 VAL A O 1
ATOM 6811 N N . THR A 1 910 ? -18.342 11.427 -5.131 1.00 95.12 910 THR A N 1
ATOM 6812 C CA . THR A 1 910 ? -18.171 11.539 -6.585 1.00 95.12 910 THR A CA 1
ATOM 6813 C C . THR A 1 910 ? -18.977 12.698 -7.180 1.00 95.12 910 THR A C 1
ATOM 6815 O O . THR A 1 910 ? -19.930 13.182 -6.565 1.00 95.12 910 THR A O 1
ATOM 6818 N N . TYR A 1 911 ? -18.643 13.126 -8.400 1.00 93.38 911 TYR A N 1
ATOM 6819 C CA . TYR A 1 911 ? -19.435 14.118 -9.131 1.00 93.38 911 TYR A CA 1
ATOM 6820 C C . TYR A 1 911 ? -20.872 13.629 -9.355 1.00 93.38 911 TYR A C 1
ATOM 6822 O O . TYR A 1 911 ? -21.824 14.347 -9.047 1.00 93.38 911 TYR A O 1
ATOM 6830 N N . SER A 1 912 ? -21.044 12.384 -9.819 1.00 92.94 912 SER A N 1
ATOM 6831 C CA . SER A 1 912 ? -22.374 11.811 -10.065 1.00 92.94 912 SER A CA 1
ATOM 6832 C C . SER A 1 912 ? -23.234 11.756 -8.802 1.00 92.94 912 SER A C 1
ATOM 6834 O O . SER A 1 912 ? -24.422 12.082 -8.841 1.00 92.94 912 SER A O 1
ATOM 6836 N N . ASP A 1 913 ? -22.636 11.396 -7.664 1.00 95.56 913 ASP A N 1
ATOM 6837 C CA . ASP A 1 913 ? -23.345 11.382 -6.387 1.00 95.56 913 ASP A CA 1
ATOM 6838 C C . ASP A 1 913 ? -23.592 12.793 -5.849 1.00 95.56 913 ASP A C 1
ATOM 6840 O O . ASP A 1 913 ? -24.628 13.037 -5.235 1.00 95.56 913 ASP A O 1
ATOM 6844 N N . GLY A 1 914 ? -22.681 13.734 -6.108 1.00 95.25 914 GLY A N 1
ATOM 6845 C CA . GLY A 1 914 ? -22.843 15.150 -5.792 1.00 95.25 914 GLY A CA 1
ATOM 6846 C C . GLY A 1 914 ? -24.048 15.768 -6.501 1.00 95.25 914 GLY A C 1
ATOM 6847 O O . GLY A 1 914 ? -24.860 16.432 -5.860 1.00 95.25 914 GLY A O 1
ATOM 6848 N N . VAL A 1 915 ? -24.228 15.485 -7.796 1.00 94.44 915 VAL A N 1
ATOM 6849 C CA . VAL A 1 915 ? -25.419 15.903 -8.558 1.00 94.44 915 VAL A CA 1
ATOM 6850 C C . VAL A 1 915 ? -26.690 15.310 -7.946 1.00 94.44 915 VAL A C 1
ATOM 6852 O O . VAL A 1 915 ? -27.659 16.029 -7.703 1.00 94.44 915 VAL A O 1
ATOM 6855 N N . ALA A 1 916 ? -26.679 14.012 -7.629 1.00 94.44 916 ALA A N 1
ATOM 6856 C CA . ALA A 1 916 ? -27.819 13.356 -6.991 1.00 94.44 916 ALA A CA 1
ATOM 6857 C C . ALA A 1 916 ? -28.114 13.906 -5.581 1.00 94.44 916 ALA A C 1
ATOM 6859 O O . ALA A 1 916 ? -29.275 13.962 -5.172 1.00 94.44 916 ALA A O 1
ATOM 6860 N N . LEU A 1 917 ? -27.081 14.310 -4.839 1.00 96.62 917 LEU A N 1
ATOM 6861 C CA . LEU A 1 917 ? -27.200 14.924 -3.521 1.00 96.62 917 LEU A CA 1
ATOM 6862 C C . LEU A 1 917 ? -27.827 16.315 -3.605 1.00 96.62 917 LEU A C 1
ATOM 6864 O O . LEU A 1 917 ? -28.747 16.601 -2.844 1.00 96.62 917 LEU A O 1
ATOM 6868 N N . LEU A 1 918 ? -27.370 17.162 -4.529 1.00 95.06 918 LEU A N 1
ATOM 6869 C CA . LEU A 1 918 ? -27.948 18.492 -4.736 1.00 95.06 918 LEU A CA 1
ATOM 6870 C C . LEU A 1 918 ? -29.427 18.392 -5.137 1.00 95.06 918 LEU A C 1
ATOM 6872 O O . LEU A 1 918 ? -30.262 19.059 -4.535 1.00 95.06 918 LEU A O 1
ATOM 6876 N N . ALA A 1 919 ? -29.775 17.464 -6.035 1.00 94.75 919 ALA A N 1
ATOM 6877 C CA . ALA A 1 919 ? -31.171 17.199 -6.390 1.00 94.75 919 ALA A CA 1
ATOM 6878 C C . ALA A 1 919 ? -32.020 16.753 -5.182 1.00 94.75 919 ALA A C 1
ATOM 6880 O O . ALA A 1 919 ? -33.184 17.133 -5.062 1.00 94.75 919 ALA A O 1
ATOM 6881 N N . TYR A 1 920 ? -31.448 15.974 -4.256 1.00 95.44 920 TYR A N 1
ATOM 6882 C CA . TYR A 1 920 ? -32.128 15.625 -3.008 1.00 95.44 920 TYR A CA 1
ATOM 6883 C C . TYR A 1 920 ? -32.373 16.853 -2.120 1.00 95.44 920 TYR A C 1
ATOM 6885 O O . TYR A 1 920 ? -33.476 16.977 -1.585 1.00 95.44 920 TYR A O 1
ATOM 6893 N N . LEU A 1 921 ? -31.400 17.765 -1.990 1.00 95.62 921 LEU A N 1
ATOM 6894 C CA . LEU A 1 921 ? -31.575 19.000 -1.213 1.00 95.62 921 LEU A CA 1
ATOM 6895 C C . LEU A 1 921 ? -32.739 19.848 -1.738 1.00 95.62 921 LEU A C 1
ATOM 6897 O O . LEU A 1 921 ? -33.471 20.417 -0.935 1.00 95.62 921 LEU A O 1
ATOM 6901 N N . ASP A 1 922 ? -32.938 19.881 -3.056 1.00 93.81 922 ASP A N 1
ATOM 6902 C CA . ASP A 1 922 ? -34.025 20.635 -3.692 1.00 93.81 922 ASP A CA 1
ATOM 6903 C C . ASP A 1 922 ? -35.377 19.899 -3.649 1.00 93.81 922 ASP A C 1
ATOM 6905 O O . ASP A 1 922 ? -36.437 20.519 -3.738 1.00 93.81 922 ASP A O 1
ATOM 6909 N N . SER A 1 923 ? -35.366 18.573 -3.477 1.00 93.12 923 SER A N 1
ATOM 6910 C CA . SER A 1 923 ? -36.580 17.743 -3.462 1.00 93.12 923 SER A CA 1
ATOM 6911 C C . SER A 1 923 ? -37.405 17.838 -2.171 1.00 93.12 923 SER A C 1
ATOM 6913 O O . SER A 1 923 ? -38.553 17.396 -2.139 1.00 93.12 923 SER A O 1
ATOM 6915 N N . THR A 1 924 ? -36.844 18.392 -1.091 1.00 92.44 924 THR A N 1
ATOM 6916 C CA . THR A 1 924 ? -37.497 18.464 0.223 1.00 92.44 924 THR A CA 1
ATOM 6917 C C . THR A 1 924 ? -37.181 19.771 0.945 1.00 92.44 924 THR A C 1
ATOM 6919 O O . THR A 1 924 ? -36.099 20.330 0.816 1.00 92.44 924 THR A O 1
ATOM 6922 N N . ARG A 1 925 ? -38.119 20.259 1.768 1.00 90.62 925 ARG A N 1
ATOM 6923 C CA . ARG A 1 925 ? -37.916 21.454 2.611 1.00 90.62 925 ARG A CA 1
ATOM 6924 C C . ARG A 1 925 ? -37.111 21.175 3.885 1.00 90.62 925 ARG A C 1
ATOM 6926 O O . ARG A 1 925 ? -36.724 22.114 4.575 1.00 90.62 925 ARG A O 1
ATOM 6933 N N . SER A 1 926 ? -36.879 19.906 4.212 1.00 93.06 926 SER A N 1
ATOM 6934 C CA . SER A 1 926 ? -36.192 19.464 5.432 1.00 93.06 926 SER A CA 1
ATOM 6935 C C . SER A 1 926 ? -35.134 18.387 5.137 1.00 93.06 926 SER A C 1
ATOM 6937 O O . SER A 1 926 ? -35.185 17.291 5.708 1.00 93.06 926 SER A O 1
ATOM 6939 N N . PRO A 1 927 ? -34.159 18.660 4.247 1.00 96.00 927 PRO A N 1
ATOM 6940 C CA . PRO A 1 927 ? -33.119 17.693 3.927 1.00 96.00 927 PRO A CA 1
ATOM 6941 C C . PRO A 1 927 ? -32.304 17.376 5.181 1.00 96.00 927 PRO A C 1
ATOM 6943 O O . PRO A 1 927 ? -31.848 18.268 5.896 1.00 96.00 927 PRO A O 1
ATOM 6946 N N . SER A 1 928 ? -32.129 16.090 5.465 1.00 96.19 928 SER A N 1
ATOM 6947 C CA . SER A 1 928 ? -31.377 15.617 6.630 1.00 96.19 928 SER A CA 1
ATOM 6948 C C . SER A 1 928 ? -30.593 14.340 6.330 1.00 96.19 928 SER A C 1
ATOM 6950 O O . SER A 1 928 ? -30.780 13.744 5.264 1.00 96.19 928 SER A O 1
ATOM 6952 N N . GLY A 1 929 ? -29.667 13.978 7.219 1.00 95.00 929 GLY A N 1
ATOM 6953 C CA . GLY A 1 929 ? -28.809 12.801 7.104 1.00 95.00 929 GLY A CA 1
ATOM 6954 C C . GLY A 1 929 ? -27.657 12.793 8.113 1.00 95.00 929 GLY A C 1
ATOM 6955 O O . GLY A 1 929 ? -27.560 13.673 8.970 1.00 95.00 929 GLY A O 1
ATOM 6956 N N . TYR A 1 930 ? -26.770 11.807 8.009 1.00 94.69 930 TYR A N 1
ATOM 6957 C CA . TYR A 1 930 ? -25.563 11.690 8.832 1.00 94.69 930 TYR A CA 1
ATOM 6958 C C . TYR A 1 930 ? -24.402 11.061 8.052 1.00 94.69 930 TYR A C 1
ATOM 6960 O O . TYR A 1 930 ? -24.600 10.396 7.037 1.00 94.69 930 TYR A O 1
ATOM 6968 N N . ILE A 1 931 ? -23.179 11.279 8.536 1.00 94.88 931 ILE A N 1
ATOM 6969 C CA . ILE A 1 931 ? -21.941 10.722 7.974 1.00 94.88 931 ILE A CA 1
ATOM 6970 C C . ILE A 1 931 ? -21.473 9.573 8.872 1.00 94.88 931 ILE A C 1
ATOM 6972 O O . ILE A 1 931 ? -21.371 9.743 10.089 1.00 94.88 931 ILE A O 1
ATOM 6976 N N . THR A 1 932 ? -21.201 8.402 8.294 1.00 91.75 932 THR A N 1
ATOM 6977 C CA . THR A 1 932 ? -20.673 7.251 9.041 1.00 91.75 932 THR A CA 1
ATOM 6978 C C . THR A 1 932 ? -19.203 7.445 9.394 1.00 91.75 932 THR A C 1
ATOM 6980 O O . THR A 1 932 ? -18.474 8.173 8.723 1.00 91.75 932 THR A O 1
ATOM 6983 N N . VAL A 1 933 ? -18.742 6.730 10.421 1.00 87.56 933 VAL A N 1
ATOM 6984 C CA . VAL A 1 933 ? -17.312 6.662 10.746 1.00 87.56 933 VAL A CA 1
ATOM 6985 C C . VAL A 1 933 ? -16.559 6.020 9.570 1.00 87.56 933 VAL A C 1
ATOM 6987 O O . VAL A 1 933 ? -17.063 5.034 9.019 1.00 87.56 933 VAL A O 1
ATOM 6990 N N . PRO A 1 934 ? -15.398 6.565 9.164 1.00 89.25 934 PRO A N 1
ATOM 6991 C CA . PRO A 1 934 ? -14.570 5.940 8.147 1.00 89.25 934 PRO A CA 1
ATOM 6992 C C . PRO A 1 934 ? -14.092 4.543 8.557 1.00 89.25 934 PRO A C 1
ATOM 6994 O O . PRO A 1 934 ? -13.889 4.263 9.737 1.00 89.25 934 PRO A O 1
ATOM 6997 N N . ASN A 1 935 ? -13.862 3.665 7.586 1.00 85.38 935 ASN A N 1
ATOM 6998 C CA . ASN A 1 935 ? -13.150 2.404 7.799 1.00 85.38 935 ASN A CA 1
ATOM 6999 C C . ASN A 1 935 ? -12.092 2.186 6.710 1.00 85.38 935 ASN A C 1
ATOM 7001 O O . ASN A 1 935 ? -11.979 2.987 5.792 1.00 85.38 935 ASN A O 1
ATOM 7005 N N . THR A 1 936 ? -11.277 1.135 6.824 1.00 89.25 936 THR A N 1
ATOM 7006 C CA . THR A 1 936 ? -10.329 0.749 5.765 1.00 89.25 936 THR A CA 1
ATOM 7007 C C . THR A 1 936 ? -10.921 -0.406 4.966 1.00 89.25 936 THR A C 1
ATOM 7009 O O . THR A 1 936 ? -11.163 -1.473 5.527 1.00 89.25 936 THR A O 1
ATOM 7012 N N . ALA A 1 937 ? -11.140 -0.203 3.668 1.00 86.12 937 ALA A N 1
ATOM 7013 C CA . ALA A 1 937 ? -11.600 -1.240 2.749 1.00 86.12 937 ALA A CA 1
ATOM 7014 C C . ALA A 1 937 ? -10.464 -1.647 1.806 1.00 86.12 937 ALA A C 1
ATOM 7016 O O . ALA A 1 937 ? -9.744 -0.785 1.309 1.00 86.12 937 ALA A O 1
ATOM 7017 N N . LEU A 1 938 ? -10.317 -2.949 1.559 1.00 88.88 938 LEU A N 1
ATOM 7018 C CA . LEU A 1 938 ? -9.331 -3.531 0.643 1.00 88.88 938 LEU A CA 1
ATOM 7019 C C . LEU A 1 938 ? -10.032 -4.265 -0.506 1.00 88.88 938 LEU A C 1
ATOM 7021 O O . LEU A 1 938 ? -11.240 -4.501 -0.458 1.00 88.88 938 LEU A O 1
ATOM 7025 N N . ASP A 1 939 ? -9.256 -4.622 -1.529 1.00 84.06 939 ASP A N 1
ATOM 7026 C CA . ASP A 1 939 ? -9.705 -5.318 -2.738 1.00 84.06 939 ASP A CA 1
ATOM 7027 C C . ASP A 1 939 ? -10.834 -4.580 -3.487 1.00 84.06 939 ASP A C 1
ATOM 7029 O O . ASP A 1 939 ? -11.691 -5.193 -4.137 1.00 84.06 939 ASP A O 1
ATOM 7033 N N . THR A 1 940 ? -10.832 -3.243 -3.413 1.00 88.19 940 THR A N 1
ATOM 7034 C CA . THR A 1 940 ? -11.813 -2.399 -4.099 1.00 88.19 940 THR A CA 1
ATOM 7035 C C . THR A 1 940 ? -11.628 -2.444 -5.616 1.00 88.19 940 THR A C 1
ATOM 7037 O O . THR A 1 940 ? -10.544 -2.706 -6.148 1.00 88.19 940 THR A O 1
ATOM 7040 N N . LYS A 1 941 ? -12.730 -2.246 -6.345 1.00 87.94 941 LYS A N 1
ATOM 7041 C CA . LYS A 1 941 ? -12.785 -2.368 -7.806 1.00 87.94 941 LYS A CA 1
ATOM 7042 C C . LYS A 1 941 ? -13.558 -1.191 -8.411 1.00 87.94 941 LYS A C 1
ATOM 7044 O O . LYS A 1 941 ? -14.585 -0.818 -7.842 1.00 87.94 941 LYS A O 1
ATOM 7049 N N . PRO A 1 942 ? -13.139 -0.677 -9.581 1.00 89.50 942 PRO A N 1
ATOM 7050 C CA . PRO A 1 942 ? -11.923 -1.048 -10.313 1.00 89.50 942 PRO A CA 1
ATOM 7051 C C . PRO A 1 942 ? -10.662 -0.433 -9.680 1.00 89.50 942 PRO A C 1
ATOM 7053 O O . PRO A 1 942 ? -10.697 0.697 -9.204 1.00 89.50 942 PRO A O 1
ATOM 7056 N N . ALA A 1 943 ? -9.536 -1.148 -9.709 1.00 92.12 943 ALA A N 1
ATOM 7057 C CA . ALA A 1 943 ? -8.227 -0.593 -9.358 1.00 92.12 943 ALA A CA 1
ATOM 7058 C C . ALA A 1 943 ? -7.090 -1.249 -10.172 1.00 92.12 943 ALA A C 1
ATOM 7060 O O . ALA A 1 943 ? -7.080 -2.470 -10.333 1.00 92.12 943 ALA A O 1
ATOM 7061 N N . PRO A 1 944 ? -6.095 -0.493 -10.663 1.00 94.94 944 PRO A N 1
ATOM 7062 C CA . PRO A 1 944 ? -6.006 0.962 -10.593 1.00 94.94 944 PRO A CA 1
ATOM 7063 C C . PRO A 1 944 ? -6.885 1.637 -11.663 1.00 94.94 944 PRO A C 1
ATOM 7065 O O . PRO A 1 944 ? -7.125 1.075 -12.734 1.00 94.94 944 PRO A O 1
ATOM 7068 N N . PHE A 1 945 ? -7.294 2.874 -11.399 1.00 95.12 945 PHE A N 1
ATOM 7069 C CA . PHE A 1 945 ? -7.714 3.838 -12.421 1.00 95.12 945 PHE A CA 1
ATOM 7070 C C . PHE A 1 945 ? -6.920 5.143 -12.252 1.00 95.12 945 PHE A C 1
ATOM 7072 O O . PHE A 1 945 ? -6.301 5.367 -11.209 1.00 95.12 945 PHE A O 1
ATOM 7079 N N . MET A 1 946 ? -6.879 5.980 -13.290 1.00 96.94 946 MET A N 1
ATOM 7080 C CA . MET A 1 946 ? -6.079 7.211 -13.274 1.00 96.94 946 MET A CA 1
ATOM 7081 C C . MET A 1 946 ? -6.685 8.264 -12.351 1.00 96.94 946 MET A C 1
ATOM 7083 O O . MET A 1 946 ? -7.884 8.543 -12.431 1.00 96.94 946 MET A O 1
ATOM 7087 N N . ALA A 1 947 ? -5.835 8.872 -11.525 1.00 93.50 947 ALA A N 1
ATOM 7088 C CA . ALA A 1 947 ? -6.197 10.017 -10.701 1.00 93.50 947 ALA A CA 1
ATOM 7089 C C . ALA A 1 947 ? -6.584 11.211 -11.589 1.00 93.50 947 ALA A C 1
ATOM 7091 O O . ALA A 1 947 ? -5.950 11.444 -12.620 1.00 93.50 947 ALA A O 1
ATOM 7092 N N . ALA A 1 948 ? -7.606 11.974 -11.195 1.00 92.38 948 ALA A N 1
ATOM 7093 C CA . ALA A 1 948 ? -8.096 13.114 -11.973 1.00 92.38 948 ALA A CA 1
ATOM 7094 C C . ALA A 1 948 ? -7.033 14.212 -12.071 1.00 92.38 948 ALA A C 1
ATOM 7096 O O . ALA A 1 948 ? -6.819 14.781 -13.136 1.00 92.38 948 ALA A O 1
ATOM 7097 N N . PHE A 1 949 ? -6.337 14.463 -10.959 1.00 90.44 949 PHE A N 1
ATOM 7098 C CA . PHE A 1 949 ? -5.282 15.469 -10.886 1.00 90.44 949 PHE A CA 1
ATOM 7099 C C . PHE A 1 949 ? -4.017 15.064 -11.647 1.00 90.44 949 PHE A C 1
ATOM 7101 O O . PHE A 1 949 ? -3.180 15.922 -11.899 1.00 90.44 949 PHE A O 1
ATOM 7108 N N . SER A 1 950 ? -3.824 13.784 -11.990 1.00 96.44 950 SER A N 1
ATOM 7109 C CA . SER A 1 950 ? -2.588 13.350 -12.648 1.00 96.44 950 SER A CA 1
ATOM 7110 C C . SER A 1 950 ? -2.457 14.056 -13.992 1.00 96.44 950 SER A C 1
ATOM 7112 O O . SER A 1 950 ? -3.271 13.839 -14.890 1.00 96.44 950 SER A O 1
ATOM 7114 N N . SER A 1 951 ? -1.418 14.875 -14.136 1.00 95.25 951 SER A N 1
ATOM 7115 C CA . SER A 1 951 ? -1.153 15.602 -15.370 1.00 95.25 951 SER A CA 1
ATOM 7116 C C . SER A 1 951 ? -1.035 14.658 -16.571 1.00 95.25 951 SER A C 1
ATOM 7118 O O . SER A 1 951 ? -0.469 13.563 -16.472 1.00 95.25 951 SER A O 1
ATOM 7120 N N . GLN A 1 952 ? -1.570 15.091 -17.713 1.00 94.94 952 GLN A N 1
ATOM 7121 C CA . GLN A 1 952 ? -1.698 14.280 -18.922 1.00 94.94 952 GLN A CA 1
ATOM 7122 C C . GLN A 1 952 ? -0.826 14.801 -20.064 1.00 94.94 952 GLN A C 1
ATOM 7124 O O . GLN A 1 952 ? -0.586 16.000 -20.211 1.00 94.94 952 GLN A O 1
ATOM 7129 N N . GLY A 1 953 ? -0.392 13.882 -20.923 1.00 95.88 953 GLY A N 1
ATOM 7130 C CA . GLY A 1 953 ? 0.179 14.213 -22.221 1.00 95.88 953 GLY A CA 1
ATOM 7131 C C . GLY A 1 953 ? -0.826 14.888 -23.170 1.00 95.88 953 GLY A C 1
ATOM 7132 O O . GLY A 1 953 ? -2.002 15.045 -22.837 1.00 95.88 953 GLY A O 1
ATOM 7133 N N . PRO A 1 954 ? -0.394 15.263 -24.383 1.00 96.31 954 PRO A N 1
ATOM 7134 C CA . PRO A 1 954 ? 0.939 15.040 -24.945 1.00 96.31 954 PRO A CA 1
ATOM 7135 C C . PRO A 1 954 ? 2.025 15.900 -24.287 1.00 96.31 954 PRO A C 1
ATOM 7137 O O . PRO A 1 954 ? 1.743 16.905 -23.650 1.00 96.31 954 PRO A O 1
ATOM 7140 N N . ASN A 1 955 ? 3.285 15.516 -24.485 1.00 96.25 955 ASN A N 1
ATOM 7141 C CA . ASN A 1 955 ? 4.427 16.376 -24.187 1.00 96.25 955 ASN A CA 1
ATOM 7142 C C . ASN A 1 955 ? 4.334 17.661 -25.028 1.00 96.25 955 ASN A C 1
ATOM 7144 O O . ASN A 1 955 ? 4.355 17.585 -26.256 1.00 96.25 955 ASN A O 1
ATOM 7148 N N . THR A 1 956 ? 4.223 18.820 -24.381 1.00 93.56 956 THR A N 1
ATOM 7149 C CA . THR A 1 956 ? 4.065 20.124 -25.048 1.00 93.56 956 THR A CA 1
ATOM 7150 C C . THR A 1 956 ? 5.370 20.665 -25.633 1.00 93.56 956 THR A C 1
ATOM 7152 O O . THR A 1 956 ? 5.326 21.441 -26.584 1.00 93.56 956 THR A O 1
ATOM 7155 N N . VAL A 1 957 ? 6.523 20.210 -25.131 1.00 92.50 957 VAL A N 1
ATOM 7156 C CA . VAL A 1 957 ? 7.860 20.634 -25.583 1.00 92.50 957 VAL A CA 1
ATOM 7157 C C . VAL A 1 957 ? 8.306 19.815 -26.790 1.00 92.50 957 VAL A C 1
ATOM 7159 O O . VAL A 1 957 ? 8.757 20.354 -27.796 1.00 92.50 957 VAL A O 1
ATOM 7162 N N . THR A 1 958 ? 8.173 18.489 -26.724 1.00 95.44 958 THR A N 1
ATOM 7163 C CA . THR A 1 958 ? 8.476 17.591 -27.850 1.00 95.44 958 THR A CA 1
ATOM 7164 C C . THR A 1 958 ? 7.397 16.514 -27.980 1.00 95.44 958 THR A C 1
ATOM 7166 O O . THR A 1 958 ? 7.541 15.419 -27.429 1.00 95.44 958 THR A O 1
ATOM 7169 N N . PRO A 1 959 ? 6.314 16.775 -28.739 1.00 95.38 959 PRO A N 1
ATOM 7170 C CA . PRO A 1 959 ? 5.188 15.846 -28.887 1.00 95.38 959 PRO A CA 1
ATOM 7171 C C . PRO A 1 959 ? 5.531 14.495 -29.546 1.00 95.38 959 PRO A C 1
ATOM 7173 O O . PRO A 1 959 ? 4.704 13.583 -29.553 1.00 95.38 959 PRO A O 1
ATOM 7176 N N . GLN A 1 960 ? 6.728 14.356 -30.128 1.00 96.38 960 GLN A N 1
ATOM 7177 C CA . GLN A 1 960 ? 7.298 13.108 -30.653 1.00 96.38 960 GLN A CA 1
ATOM 7178 C C . GLN A 1 960 ? 7.771 12.149 -29.546 1.00 96.38 960 GLN A C 1
ATOM 7180 O O . GLN A 1 960 ? 8.087 10.995 -29.833 1.00 96.38 960 GLN A O 1
ATOM 7185 N N . ILE A 1 961 ? 7.808 12.604 -28.290 1.00 97.62 961 ILE A N 1
ATOM 7186 C CA . ILE A 1 961 ? 8.131 11.800 -27.111 1.00 97.62 961 ILE A CA 1
ATOM 7187 C C . ILE A 1 961 ? 6.875 11.682 -26.243 1.00 97.62 961 ILE A C 1
ATOM 7189 O O . ILE A 1 961 ? 6.324 12.684 -25.786 1.00 97.62 961 ILE A O 1
ATOM 7193 N N . LEU A 1 962 ? 6.406 10.452 -26.015 1.00 98.00 962 LEU A N 1
ATOM 7194 C CA . LEU A 1 962 ? 5.231 10.191 -25.180 1.00 98.00 962 LEU A CA 1
ATOM 7195 C C . LEU A 1 962 ? 5.517 10.549 -23.716 1.00 98.00 962 LEU A C 1
ATOM 7197 O O . LEU A 1 962 ? 6.523 10.110 -23.164 1.00 98.00 962 LEU A O 1
ATOM 7201 N N . LYS A 1 963 ? 4.598 11.288 -23.084 1.00 98.00 963 LYS A N 1
ATOM 7202 C CA . LYS A 1 963 ? 4.577 11.537 -21.638 1.00 98.00 963 LYS A CA 1
ATOM 7203 C C . LYS A 1 963 ? 3.144 11.409 -21.079 1.00 98.00 963 LYS A C 1
ATOM 7205 O O . LYS A 1 963 ? 2.208 11.702 -21.831 1.00 98.00 963 LYS A O 1
ATOM 7210 N N . PRO A 1 964 ? 2.971 10.993 -19.805 1.00 98.44 964 PRO A N 1
ATOM 7211 C CA . PRO A 1 964 ? 4.014 10.470 -18.911 1.00 98.44 964 PRO A CA 1
ATOM 7212 C C . PRO A 1 964 ? 4.590 9.138 -19.430 1.00 98.44 964 PRO A C 1
ATOM 7214 O O . PRO A 1 964 ? 4.072 8.558 -20.382 1.00 98.44 964 PRO A O 1
ATOM 7217 N N . ASP A 1 965 ? 5.693 8.664 -18.852 1.00 98.81 965 ASP A N 1
ATOM 7218 C CA . ASP A 1 965 ? 6.336 7.412 -19.278 1.00 98.81 965 ASP A CA 1
ATOM 7219 C C . ASP A 1 965 ? 5.619 6.181 -18.712 1.00 98.81 965 ASP A C 1
ATOM 7221 O O . ASP A 1 965 ? 5.457 5.162 -19.387 1.00 98.81 965 ASP A O 1
ATOM 7225 N N . ILE A 1 966 ? 5.197 6.270 -17.453 1.00 98.75 966 ILE A N 1
ATOM 7226 C CA . ILE A 1 966 ? 4.665 5.163 -16.656 1.00 98.75 966 ILE A CA 1
ATOM 7227 C C . ILE A 1 966 ? 3.662 5.700 -15.631 1.00 98.75 966 ILE A C 1
ATOM 7229 O O . ILE A 1 966 ? 3.538 6.906 -15.423 1.00 98.75 966 ILE A O 1
ATOM 7233 N N . THR A 1 967 ? 2.934 4.810 -14.967 1.00 98.56 967 THR A N 1
ATOM 7234 C CA . THR A 1 967 ? 2.055 5.131 -13.843 1.00 98.56 967 THR A CA 1
ATOM 7235 C C . THR A 1 967 ? 2.267 4.179 -12.671 1.00 98.56 967 THR A C 1
ATOM 7237 O O . THR A 1 967 ? 2.560 2.993 -12.855 1.00 98.56 967 THR A O 1
ATOM 7240 N N . ALA A 1 968 ? 2.100 4.701 -11.458 1.00 98.38 968 ALA A N 1
ATOM 7241 C CA . ALA A 1 968 ? 2.203 3.953 -10.209 1.00 98.38 968 ALA A CA 1
ATOM 7242 C C . ALA A 1 968 ? 1.142 4.424 -9.188 1.00 98.38 968 ALA A C 1
ATOM 7244 O O . ALA A 1 968 ? 0.438 5.411 -9.445 1.00 98.38 968 ALA A O 1
ATOM 7245 N N . PRO A 1 969 ? 0.986 3.733 -8.042 1.00 98.12 969 PRO A N 1
ATOM 7246 C CA . PRO A 1 969 ? 0.089 4.174 -6.978 1.00 98.12 969 PRO A CA 1
ATOM 7247 C C . PRO A 1 969 ? 0.478 5.563 -6.461 1.00 98.12 969 PRO A C 1
ATOM 7249 O O . PRO A 1 969 ? 1.622 5.785 -6.075 1.00 98.12 969 PRO A O 1
ATOM 7252 N N . GLY A 1 970 ? -0.473 6.494 -6.445 1.00 96.25 970 GLY A N 1
ATOM 7253 C CA . GLY A 1 970 ? -0.252 7.876 -6.006 1.00 96.25 970 GLY A CA 1
ATOM 7254 C C . GLY A 1 970 ? -1.449 8.510 -5.300 1.00 96.25 970 GLY A C 1
ATOM 7255 O O . GLY A 1 970 ? -1.460 9.719 -5.119 1.00 96.25 970 GLY A O 1
ATOM 7256 N N . VAL A 1 971 ? -2.466 7.728 -4.926 1.00 95.19 971 VAL A N 1
ATOM 7257 C CA . VAL A 1 971 ? -3.662 8.216 -4.221 1.00 95.19 971 VAL A CA 1
ATOM 7258 C C . VAL A 1 971 ? -3.763 7.537 -2.859 1.00 95.19 971 VAL A C 1
ATOM 7260 O O . VAL A 1 971 ? -3.728 6.309 -2.773 1.00 95.19 971 VAL A O 1
ATOM 7263 N N . SER A 1 972 ? -3.885 8.348 -1.807 1.00 94.19 972 SER A N 1
ATOM 7264 C CA . SER A 1 972 ? -3.996 7.937 -0.404 1.00 94.19 972 SER A CA 1
ATOM 7265 C C . SER A 1 972 ? -2.890 6.960 0.031 1.00 94.19 972 SER A C 1
ATOM 7267 O O . SER A 1 972 ? -3.149 5.887 0.593 1.00 94.19 972 SER A O 1
ATOM 7269 N N . ILE A 1 973 ? -1.638 7.324 -0.270 1.00 95.88 973 ILE A N 1
ATOM 7270 C CA . ILE A 1 973 ? -0.427 6.584 0.103 1.00 95.88 973 ILE A CA 1
ATOM 7271 C C . ILE A 1 973 ? -0.083 6.891 1.559 1.00 95.88 973 ILE A C 1
ATOM 7273 O O . ILE A 1 973 ? 0.126 8.048 1.909 1.00 95.88 973 ILE A O 1
ATOM 7277 N N . LEU A 1 974 ? 0.012 5.848 2.390 1.00 96.06 974 LEU A N 1
ATOM 7278 C CA . LEU A 1 974 ? 0.430 5.976 3.788 1.00 96.06 974 LEU A CA 1
ATOM 7279 C C . LEU A 1 974 ? 1.950 5.788 3.891 1.00 96.06 974 LEU A C 1
ATOM 7281 O O . LEU A 1 974 ? 2.431 4.698 3.582 1.00 96.06 974 LEU A O 1
ATOM 7285 N N . ALA A 1 975 ? 2.676 6.812 4.335 1.00 96.62 975 ALA A N 1
ATOM 7286 C CA . ALA A 1 975 ? 4.126 6.772 4.547 1.00 96.62 975 ALA A CA 1
ATOM 7287 C C . ALA A 1 975 ? 4.527 7.642 5.750 1.00 96.62 975 ALA A C 1
ATOM 7289 O O . ALA A 1 975 ? 3.659 8.257 6.377 1.00 96.62 975 ALA A O 1
ATOM 7290 N N . ALA A 1 976 ? 5.810 7.623 6.127 1.00 97.00 976 ALA A N 1
ATOM 7291 C CA . ALA A 1 976 ? 6.291 8.369 7.288 1.00 97.00 976 ALA A CA 1
ATOM 7292 C C . ALA A 1 976 ? 6.091 9.874 7.095 1.00 97.00 976 ALA A C 1
ATOM 7294 O O . ALA A 1 976 ? 6.115 10.372 5.972 1.00 97.00 976 ALA A O 1
ATOM 7295 N N . PHE A 1 977 ? 5.903 10.592 8.195 1.00 96.31 977 PHE A N 1
ATOM 7296 C CA . PHE A 1 977 ? 5.640 12.022 8.170 1.00 96.31 977 PHE A CA 1
ATOM 7297 C C . PHE A 1 977 ? 6.457 12.757 9.230 1.00 96.31 977 PHE A C 1
ATOM 7299 O O . PHE A 1 977 ? 6.942 12.154 10.189 1.00 96.31 977 PHE A O 1
ATOM 7306 N N . THR A 1 978 ? 6.631 14.064 9.040 1.00 92.81 978 THR A N 1
ATOM 7307 C CA . THR A 1 978 ? 7.352 14.905 10.000 1.00 92.81 978 THR A CA 1
ATOM 7308 C C . THR A 1 978 ? 6.595 15.014 11.325 1.00 92.81 978 THR A C 1
ATOM 7310 O O . THR A 1 978 ? 5.366 15.086 11.361 1.00 92.81 978 THR A O 1
ATOM 7313 N N . GLY A 1 979 ? 7.335 15.112 12.431 1.00 87.50 979 GLY A N 1
ATOM 7314 C CA . GLY A 1 979 ? 6.765 15.422 13.743 1.00 87.50 979 GLY A CA 1
ATOM 7315 C C . GLY A 1 979 ? 6.361 16.893 13.925 1.00 87.50 979 GLY A C 1
ATOM 7316 O O . GLY A 1 979 ? 5.822 17.242 14.974 1.00 87.50 979 GLY A O 1
ATOM 7317 N N . LEU A 1 980 ? 6.619 17.775 12.947 1.00 88.38 980 LEU A N 1
ATOM 7318 C CA . LEU A 1 980 ? 6.399 19.226 13.084 1.00 88.38 980 LEU A CA 1
ATOM 7319 C C . LEU A 1 980 ? 5.090 19.736 12.481 1.00 88.38 980 LEU A C 1
ATOM 7321 O O . LEU A 1 980 ? 4.519 20.693 13.013 1.00 88.38 980 LEU A O 1
ATOM 7325 N N . ALA A 1 981 ? 4.620 19.124 11.399 1.00 90.12 981 ALA A N 1
ATOM 7326 C CA . ALA A 1 981 ? 3.433 19.543 10.665 1.00 90.12 981 ALA A CA 1
ATOM 7327 C C . ALA A 1 981 ? 2.207 18.709 11.053 1.00 90.12 981 ALA A C 1
ATOM 7329 O O . ALA A 1 981 ? 2.308 17.555 11.476 1.00 90.12 981 ALA A O 1
ATOM 7330 N N . GLY A 1 982 ? 1.024 19.311 10.921 1.00 92.75 982 GLY A N 1
ATOM 7331 C CA . GLY A 1 982 ? -0.230 18.575 11.028 1.00 92.75 982 GLY A CA 1
ATOM 7332 C C . GLY A 1 982 ? -0.527 17.772 9.762 1.00 92.75 982 GLY A C 1
ATOM 7333 O O . GLY A 1 982 ? -0.063 18.145 8.688 1.00 92.75 982 GLY A O 1
ATOM 7334 N N . PRO A 1 983 ? -1.345 16.708 9.840 1.00 92.38 983 PRO A N 1
ATOM 7335 C CA . PRO A 1 983 ? -1.649 15.835 8.699 1.00 92.38 983 PRO A CA 1
ATOM 7336 C C . PRO A 1 983 ? -2.377 16.538 7.542 1.00 92.38 983 PRO A C 1
ATOM 7338 O O . PRO A 1 983 ? -2.497 15.980 6.456 1.00 92.38 983 PRO A O 1
ATOM 7341 N N . THR A 1 984 ? -2.899 17.747 7.765 1.00 90.06 984 THR A N 1
ATOM 7342 C CA . THR A 1 984 ? -3.486 18.590 6.712 1.00 90.06 984 THR A CA 1
ATOM 7343 C C . THR A 1 984 ? -2.479 19.516 6.028 1.00 90.06 984 THR A C 1
ATOM 7345 O O . THR A 1 984 ? -2.846 20.143 5.038 1.00 90.06 984 THR A O 1
ATOM 7348 N N . GLY A 1 985 ? -1.267 19.668 6.574 1.00 84.75 985 GLY A N 1
ATOM 7349 C CA . GLY A 1 985 ? -0.271 20.652 6.132 1.00 84.75 985 GLY A CA 1
ATOM 7350 C C . GLY A 1 985 ? -0.627 22.113 6.447 1.00 84.75 985 GLY A C 1
ATOM 7351 O O . GLY A 1 985 ? 0.139 23.019 6.134 1.00 84.75 985 GLY A O 1
ATOM 7352 N N . LEU A 1 986 ? -1.779 22.380 7.073 1.00 87.94 986 LEU A N 1
ATOM 7353 C CA . LEU A 1 986 ? -2.260 23.740 7.321 1.00 87.94 986 LEU A CA 1
ATOM 7354 C C . LEU A 1 986 ? -1.941 24.208 8.741 1.00 87.94 986 LEU A C 1
ATOM 7356 O O . LEU A 1 986 ? -2.053 23.456 9.707 1.00 87.94 986 LEU A O 1
ATOM 7360 N N . ALA A 1 987 ? -1.612 25.495 8.878 1.00 86.50 987 ALA A N 1
ATOM 7361 C CA . ALA A 1 987 ? -1.153 26.089 10.137 1.00 86.50 987 ALA A CA 1
ATOM 7362 C C . ALA A 1 987 ? -2.152 25.963 11.303 1.00 86.50 987 ALA A C 1
ATOM 7364 O O . ALA A 1 987 ? -1.743 25.969 12.461 1.00 86.50 987 ALA A O 1
ATOM 7365 N N . PHE A 1 988 ? -3.455 25.844 11.022 1.00 87.94 988 PHE A N 1
ATOM 7366 C CA . PHE A 1 988 ? -4.473 25.677 12.065 1.00 87.94 988 PHE A CA 1
ATOM 7367 C C . PHE A 1 988 ? -4.493 24.270 12.685 1.00 87.94 988 PHE A C 1
ATOM 7369 O O . PHE A 1 988 ? -5.143 24.070 13.710 1.00 87.94 988 PHE A O 1
ATOM 7376 N N . ASP A 1 989 ? -3.851 23.281 12.060 1.00 91.75 989 ASP A N 1
ATOM 7377 C CA . ASP A 1 989 ? -3.916 21.887 12.483 1.00 91.75 989 ASP A CA 1
ATOM 7378 C C . ASP A 1 989 ? -2.776 21.533 13.443 1.00 91.75 989 ASP A C 1
ATOM 7380 O O . ASP A 1 989 ? -1.621 21.310 13.067 1.00 91.75 989 ASP A O 1
ATOM 7384 N N . SER A 1 990 ? -3.118 21.467 14.725 1.00 91.50 990 SER A N 1
ATOM 7385 C CA . SER A 1 990 ? -2.190 21.134 15.805 1.00 91.50 990 SER A CA 1
ATOM 7386 C C . SER A 1 990 ? -1.988 19.630 16.015 1.00 91.50 990 SER A C 1
ATOM 7388 O O . SER A 1 990 ? -1.150 19.247 16.829 1.00 91.50 990 SER A O 1
ATOM 7390 N N . ARG A 1 991 ? -2.712 18.755 15.300 1.00 93.62 991 ARG A N 1
ATOM 7391 C CA . ARG A 1 991 ? -2.534 17.295 15.422 1.00 93.62 991 ARG A CA 1
ATOM 7392 C C . ARG A 1 991 ? -1.141 16.898 14.940 1.00 93.62 991 ARG A C 1
ATOM 7394 O O . ARG A 1 991 ? -0.618 17.524 14.026 1.00 93.62 991 ARG A O 1
ATOM 7401 N N . ARG A 1 992 ? -0.546 15.849 15.510 1.00 93.75 992 ARG A N 1
ATOM 7402 C CA . ARG A 1 992 ? 0.745 15.294 15.069 1.00 93.75 992 ARG A CA 1
ATOM 7403 C C . ARG A 1 992 ? 0.619 13.799 14.847 1.00 93.75 992 ARG A C 1
ATOM 7405 O O . ARG A 1 992 ? -0.052 13.116 15.617 1.00 93.75 992 ARG A O 1
ATOM 7412 N N . VAL A 1 993 ? 1.212 13.320 13.759 1.00 93.69 993 VAL A N 1
ATOM 7413 C CA . VAL A 1 993 ? 1.103 11.932 13.305 1.00 93.69 993 VAL A CA 1
ATOM 7414 C C . VAL A 1 993 ? 2.468 11.449 12.838 1.00 93.69 993 VAL A C 1
ATOM 7416 O O . VAL A 1 993 ? 3.225 12.212 12.251 1.00 93.69 993 VAL A O 1
ATOM 7419 N N . LEU A 1 994 ? 2.780 10.181 13.096 1.00 94.62 994 LEU A N 1
ATOM 7420 C CA . LEU A 1 994 ? 4.033 9.568 12.636 1.00 94.62 994 LEU A CA 1
ATOM 7421 C C . LEU A 1 994 ? 3.955 9.127 11.168 1.00 94.62 994 LEU A C 1
ATOM 7423 O O . LEU A 1 994 ? 4.972 9.013 10.488 1.00 94.62 994 LEU A O 1
ATOM 7427 N N . PHE A 1 995 ? 2.737 8.869 10.693 1.00 96.12 995 PHE A N 1
ATOM 7428 C CA . PHE A 1 995 ? 2.436 8.480 9.324 1.00 96.12 995 PHE A CA 1
ATOM 7429 C C . PHE A 1 995 ? 1.274 9.317 8.810 1.00 96.12 995 PHE A C 1
ATOM 7431 O O . PHE A 1 995 ? 0.294 9.520 9.529 1.00 96.12 995 PHE A O 1
ATOM 7438 N N . ASN A 1 996 ? 1.366 9.764 7.560 1.00 95.50 996 ASN A N 1
ATOM 7439 C CA . ASN A 1 996 ? 0.310 10.524 6.901 1.00 95.50 996 ASN A CA 1
ATOM 7440 C C . ASN A 1 996 ? -0.112 9.860 5.587 1.00 95.50 996 ASN A C 1
ATOM 7442 O O . ASN A 1 996 ? 0.650 9.106 4.976 1.00 95.50 996 ASN A O 1
ATOM 7446 N N . SER A 1 997 ? -1.351 10.121 5.170 1.00 94.06 997 SER A N 1
ATOM 7447 C CA . SER A 1 997 ? -1.918 9.622 3.920 1.00 94.06 997 SER A CA 1
ATOM 7448 C C . SER A 1 997 ? -2.013 10.752 2.905 1.00 94.06 997 SER A C 1
ATOM 7450 O O . SER A 1 997 ? -2.895 11.600 3.017 1.00 94.06 997 SER A O 1
ATOM 7452 N N . GLU A 1 998 ? -1.166 10.718 1.880 1.00 91.19 998 GLU A N 1
ATOM 7453 C CA . GLU A 1 998 ? -1.076 11.782 0.875 1.00 91.19 998 GLU A CA 1
ATOM 7454 C C . GLU A 1 998 ? -1.395 11.287 -0.535 1.00 91.19 998 GLU A C 1
ATOM 7456 O O . GLU A 1 998 ? -1.346 10.089 -0.832 1.00 91.19 998 GLU A O 1
ATOM 7461 N N . SER A 1 999 ? -1.788 12.220 -1.403 1.00 92.81 999 SER A N 1
ATOM 7462 C CA . SER A 1 999 ? -2.139 11.945 -2.797 1.00 92.81 999 SER A CA 1
ATOM 7463 C C . SER A 1 999 ? -1.458 12.942 -3.721 1.00 92.81 999 SER A C 1
ATOM 7465 O O . SER A 1 999 ? -1.547 14.148 -3.508 1.00 92.81 999 SER A O 1
ATOM 7467 N N . GLY A 1 1000 ? -0.833 12.435 -4.775 1.00 91.44 1000 GLY A N 1
ATOM 7468 C CA . GLY A 1 1000 ? -0.122 13.226 -5.763 1.00 91.44 1000 GLY A CA 1
ATOM 7469 C C . GLY A 1 1000 ? 0.748 12.350 -6.656 1.00 91.44 1000 GLY A C 1
ATOM 7470 O O . GLY A 1 1000 ? 1.151 11.241 -6.286 1.00 91.44 1000 GLY A O 1
ATOM 7471 N N . THR A 1 1001 ? 1.136 12.873 -7.819 1.00 90.00 1001 THR A N 1
ATOM 7472 C CA . THR A 1 1001 ? 2.221 12.273 -8.607 1.00 90.00 1001 THR A CA 1
ATOM 7473 C C . THR A 1 1001 ? 3.526 12.222 -7.814 1.00 90.00 1001 THR A C 1
ATOM 7475 O O . THR A 1 1001 ? 4.341 11.326 -8.038 1.00 90.00 1001 THR A O 1
ATOM 7478 N N . SER A 1 1002 ? 3.672 13.107 -6.823 1.00 90.31 1002 SER A N 1
ATOM 7479 C CA . SER A 1 1002 ? 4.741 13.106 -5.827 1.00 90.31 1002 SER A CA 1
ATOM 7480 C C . SER A 1 1002 ? 4.845 11.821 -5.012 1.00 90.31 1002 SER A C 1
ATOM 7482 O O . SER A 1 1002 ? 5.949 11.464 -4.625 1.00 90.31 1002 SER A O 1
ATOM 7484 N N . MET A 1 1003 ? 3.745 11.091 -4.798 1.00 96.56 1003 MET A N 1
ATOM 7485 C CA . MET A 1 1003 ? 3.759 9.797 -4.106 1.00 96.56 1003 MET A CA 1
ATOM 7486 C C . MET A 1 1003 ? 3.950 8.634 -5.087 1.00 96.56 1003 MET A C 1
ATOM 7488 O O . MET A 1 1003 ? 4.503 7.599 -4.724 1.00 96.56 1003 MET A O 1
ATOM 7492 N N . SER A 1 1004 ? 3.561 8.794 -6.356 1.00 97.31 1004 SER A N 1
ATOM 7493 C CA . SER A 1 1004 ? 3.814 7.785 -7.399 1.00 97.31 1004 SER A CA 1
ATOM 7494 C C . SER A 1 1004 ? 5.275 7.747 -7.871 1.00 97.31 1004 SER A C 1
ATOM 7496 O O . SER A 1 1004 ? 5.810 6.670 -8.131 1.00 97.31 1004 SER A O 1
ATOM 7498 N N . CYS A 1 1005 ? 5.944 8.903 -7.919 1.00 97.81 1005 CYS A N 1
ATOM 7499 C CA . CYS A 1 1005 ? 7.365 9.048 -8.244 1.00 97.81 1005 CYS A CA 1
ATOM 7500 C C . CYS A 1 1005 ? 8.280 8.149 -7.381 1.00 97.81 1005 CYS A C 1
ATOM 7502 O O . CYS A 1 1005 ? 8.982 7.307 -7.949 1.00 97.81 1005 CYS A O 1
ATOM 7504 N N . PRO A 1 1006 ? 8.236 8.213 -6.036 1.00 98.12 1006 PRO A N 1
ATOM 7505 C CA . PRO A 1 1006 ? 9.088 7.400 -5.177 1.00 98.12 1006 PRO A CA 1
ATOM 7506 C C . PRO A 1 1006 ? 8.781 5.901 -5.261 1.00 98.12 1006 PRO A C 1
ATOM 7508 O O . PRO A 1 1006 ? 9.688 5.096 -5.062 1.00 98.12 1006 PRO A O 1
ATOM 7511 N N . HIS A 1 1007 ? 7.562 5.487 -5.641 1.00 98.69 1007 HIS A N 1
ATOM 7512 C CA . HIS A 1 1007 ? 7.312 4.070 -5.936 1.00 98.69 1007 HIS A CA 1
ATOM 7513 C C . HIS A 1 1007 ? 8.181 3.591 -7.110 1.00 98.69 1007 HIS A C 1
ATOM 7515 O O . HIS A 1 1007 ? 8.815 2.539 -7.044 1.00 98.69 1007 HIS A O 1
ATOM 7521 N N . VAL A 1 1008 ? 8.245 4.370 -8.192 1.00 98.81 1008 VAL A N 1
ATOM 7522 C CA . VAL A 1 1008 ? 9.073 4.029 -9.357 1.00 98.81 1008 VAL A CA 1
ATOM 7523 C C . VAL A 1 1008 ? 10.563 4.181 -9.043 1.00 98.81 1008 VAL A C 1
ATOM 7525 O O . VAL A 1 1008 ? 11.345 3.349 -9.498 1.00 98.81 1008 VAL A O 1
ATOM 7528 N N . ALA A 1 1009 ? 10.960 5.152 -8.214 1.00 98.75 1009 ALA A N 1
ATOM 7529 C CA . ALA A 1 1009 ? 12.342 5.291 -7.748 1.00 98.75 1009 ALA A CA 1
ATOM 7530 C C . ALA A 1 1009 ? 12.803 4.079 -6.919 1.00 98.75 1009 ALA A C 1
ATOM 7532 O O . ALA A 1 1009 ? 13.874 3.535 -7.177 1.00 98.75 1009 ALA A O 1
ATOM 7533 N N . GLY A 1 1010 ? 11.974 3.585 -5.995 1.00 98.56 1010 GLY A N 1
ATOM 7534 C CA . GLY A 1 1010 ? 12.268 2.363 -5.240 1.00 98.56 1010 GLY A CA 1
ATOM 7535 C C . GLY A 1 1010 ? 12.414 1.134 -6.146 1.00 98.56 1010 GLY A C 1
ATOM 7536 O O . GLY A 1 1010 ? 13.343 0.345 -5.984 1.00 98.56 1010 GLY A O 1
ATOM 7537 N N . ILE A 1 1011 ? 11.557 1.002 -7.165 1.00 98.75 1011 ILE A N 1
ATOM 7538 C CA . ILE A 1 1011 ? 11.665 -0.071 -8.170 1.00 98.75 1011 ILE A CA 1
ATOM 7539 C C . ILE A 1 1011 ? 12.949 0.075 -8.994 1.00 98.75 1011 ILE A C 1
ATOM 7541 O O . ILE A 1 1011 ? 13.643 -0.916 -9.206 1.00 98.75 1011 ILE A O 1
ATOM 7545 N N . ALA A 1 1012 ? 13.293 1.288 -9.429 1.00 98.81 1012 ALA A N 1
ATOM 7546 C CA . ALA A 1 1012 ? 14.545 1.563 -10.128 1.00 98.81 1012 ALA A CA 1
ATOM 7547 C C . ALA A 1 1012 ? 15.764 1.211 -9.261 1.00 98.81 1012 ALA A C 1
ATOM 7549 O O . ALA A 1 1012 ? 16.714 0.622 -9.771 1.00 98.81 1012 ALA A O 1
ATOM 7550 N N . GLY A 1 1013 ? 15.705 1.475 -7.951 1.00 98.50 1013 GLY A N 1
ATOM 7551 C CA . GLY A 1 1013 ? 16.737 1.071 -6.998 1.00 98.50 1013 GLY A CA 1
ATOM 7552 C C . GLY A 1 1013 ? 16.902 -0.447 -6.915 1.00 98.50 1013 GLY A C 1
ATOM 7553 O O . GLY A 1 1013 ? 18.016 -0.952 -7.020 1.00 98.50 1013 GLY A O 1
ATOM 7554 N N . LEU A 1 1014 ? 15.803 -1.203 -6.839 1.00 98.56 1014 LEU A N 1
ATOM 7555 C CA . LEU A 1 1014 ? 15.861 -2.669 -6.887 1.00 98.56 1014 LEU A CA 1
ATOM 7556 C C . LEU A 1 1014 ? 16.414 -3.196 -8.218 1.00 98.56 1014 LEU A C 1
ATOM 7558 O O . LEU A 1 1014 ? 17.179 -4.158 -8.228 1.00 98.56 1014 LEU A O 1
ATOM 7562 N N . LEU A 1 1015 ? 16.040 -2.579 -9.343 1.00 98.69 1015 LEU A N 1
ATOM 7563 C CA . LEU A 1 1015 ? 16.573 -2.947 -10.655 1.00 98.69 1015 LEU A CA 1
ATOM 7564 C C . LEU A 1 1015 ? 18.065 -2.640 -10.760 1.00 98.69 1015 LEU A C 1
ATOM 7566 O O . LEU A 1 1015 ? 18.790 -3.440 -11.337 1.00 98.69 1015 LEU A O 1
ATOM 7570 N N . LYS A 1 1016 ? 18.535 -1.539 -10.167 1.00 98.31 1016 LYS A N 1
ATOM 7571 C CA . LYS A 1 1016 ? 19.959 -1.202 -10.099 1.00 98.31 1016 LYS A CA 1
ATOM 7572 C C . LYS A 1 1016 ? 20.736 -2.173 -9.210 1.00 98.31 1016 LYS A C 1
ATOM 7574 O O . LYS A 1 1016 ? 21.830 -2.573 -9.588 1.00 98.31 1016 LYS A O 1
ATOM 7579 N N . ALA A 1 1017 ? 20.166 -2.605 -8.085 1.00 97.50 1017 ALA A N 1
ATOM 7580 C CA . ALA A 1 1017 ? 20.765 -3.636 -7.233 1.00 97.50 1017 ALA A CA 1
ATOM 7581 C C . ALA A 1 1017 ? 20.869 -4.985 -7.963 1.00 97.50 1017 ALA A C 1
ATOM 7583 O O . ALA A 1 1017 ? 21.888 -5.668 -7.879 1.00 97.50 1017 ALA A O 1
ATOM 7584 N N . LEU A 1 1018 ? 19.820 -5.361 -8.702 1.00 97.12 1018 LEU A N 1
ATOM 7585 C CA . LEU A 1 1018 ? 19.775 -6.612 -9.458 1.00 97.12 1018 LEU A CA 1
ATOM 7586 C C . LEU A 1 1018 ? 20.661 -6.579 -10.711 1.00 97.12 1018 LEU A C 1
ATOM 7588 O O . LEU A 1 1018 ? 21.280 -7.584 -11.052 1.00 97.12 1018 LEU A O 1
ATOM 7592 N N . HIS A 1 1019 ? 20.735 -5.424 -11.374 1.00 97.38 1019 HIS A N 1
ATOM 7593 C CA . HIS A 1 1019 ? 21.472 -5.203 -12.617 1.00 97.38 1019 HIS A CA 1
ATOM 7594 C C . HIS A 1 1019 ? 22.386 -3.967 -12.507 1.00 97.38 1019 HIS A C 1
ATOM 7596 O O . HIS A 1 1019 ? 22.105 -2.927 -13.112 1.00 97.38 1019 HIS A O 1
ATOM 7602 N N . PRO A 1 1020 ? 23.513 -4.051 -11.772 1.00 96.31 1020 PRO A N 1
ATOM 7603 C CA . PRO A 1 1020 ? 24.352 -2.884 -11.466 1.00 96.31 1020 PRO A CA 1
ATOM 7604 C C . PRO A 1 1020 ? 24.915 -2.160 -12.693 1.00 96.31 1020 PRO A C 1
ATOM 7606 O O . PRO A 1 1020 ? 25.162 -0.953 -12.649 1.00 96.31 1020 PRO A O 1
ATOM 7609 N N . THR A 1 1021 ? 25.091 -2.878 -13.802 1.00 95.69 1021 THR A N 1
ATOM 7610 C CA . THR A 1 1021 ? 25.642 -2.359 -15.061 1.00 95.69 1021 THR A CA 1
ATOM 7611 C C . THR A 1 1021 ? 24.596 -1.745 -15.986 1.00 95.69 1021 THR A C 1
ATOM 7613 O O . THR A 1 1021 ? 24.967 -1.147 -16.995 1.00 95.69 1021 THR A O 1
ATOM 7616 N N . TRP A 1 1022 ? 23.300 -1.861 -15.676 1.00 97.94 1022 TRP A N 1
ATOM 7617 C CA . TRP A 1 1022 ? 22.269 -1.237 -16.498 1.00 97.94 1022 TRP A CA 1
ATOM 7618 C C . TRP A 1 1022 ? 22.368 0.287 -16.437 1.00 97.94 1022 TRP A C 1
ATOM 7620 O O . TRP A 1 1022 ? 22.558 0.894 -15.374 1.00 97.94 1022 TRP A O 1
ATOM 7630 N N . SER A 1 1023 ? 22.220 0.893 -17.614 1.00 98.25 1023 SER A N 1
ATOM 7631 C CA . SER A 1 1023 ? 22.094 2.336 -17.768 1.00 98.25 1023 SER A CA 1
ATOM 7632 C C . SER A 1 1023 ? 20.742 2.822 -17.212 1.00 98.25 1023 SER A C 1
ATOM 7634 O O . SER A 1 1023 ? 19.789 2.034 -17.105 1.00 98.25 1023 SER A O 1
ATOM 7636 N N . PRO A 1 1024 ? 20.597 4.132 -16.948 1.00 98.50 1024 PRO A N 1
ATOM 7637 C CA . PRO A 1 1024 ? 19.296 4.726 -16.648 1.00 98.50 1024 PRO A CA 1
ATOM 7638 C C . PRO A 1 1024 ? 18.227 4.433 -17.713 1.00 98.50 1024 PRO A C 1
ATOM 7640 O O . PRO A 1 1024 ? 17.063 4.196 -17.388 1.00 98.50 1024 PRO A O 1
ATOM 7643 N N . ALA A 1 1025 ? 18.615 4.392 -18.992 1.00 98.50 1025 ALA A N 1
ATOM 7644 C CA . ALA A 1 1025 ? 17.702 4.101 -20.093 1.00 98.50 1025 ALA A CA 1
ATOM 7645 C C . ALA A 1 1025 ? 17.253 2.634 -20.124 1.00 98.50 1025 ALA A C 1
ATOM 7647 O O . ALA A 1 1025 ? 16.077 2.364 -20.371 1.00 98.50 1025 ALA A O 1
ATOM 7648 N N . ALA A 1 1026 ? 18.147 1.691 -19.817 1.00 98.69 1026 ALA A N 1
ATOM 7649 C CA . ALA A 1 1026 ? 17.806 0.277 -19.706 1.00 98.69 1026 ALA A CA 1
ATOM 7650 C C . ALA A 1 1026 ? 16.818 0.031 -18.554 1.00 98.69 1026 ALA A C 1
ATOM 7652 O O . ALA A 1 1026 ? 15.803 -0.640 -18.754 1.00 98.69 1026 ALA A O 1
ATOM 7653 N N . ILE A 1 1027 ? 17.047 0.649 -17.386 1.00 98.81 1027 ILE A N 1
ATOM 7654 C CA . ILE A 1 1027 ? 16.124 0.600 -16.236 1.00 98.81 1027 ILE A CA 1
ATOM 7655 C C . ILE A 1 1027 ? 14.760 1.187 -16.617 1.00 98.81 1027 ILE A C 1
ATOM 7657 O O . ILE A 1 1027 ? 13.724 0.542 -16.423 1.00 98.81 1027 ILE A O 1
ATOM 7661 N N . LYS A 1 1028 ? 14.749 2.375 -17.232 1.00 98.75 1028 LYS A N 1
ATOM 7662 C CA . LYS A 1 1028 ? 13.531 3.010 -17.751 1.00 98.75 1028 LYS A CA 1
ATOM 7663 C C . LYS A 1 1028 ? 12.788 2.102 -18.735 1.00 98.75 1028 LYS A C 1
ATOM 7665 O O . LYS A 1 1028 ? 11.576 1.914 -18.617 1.00 98.75 1028 LYS A O 1
ATOM 7670 N N . SER A 1 1029 ? 13.503 1.508 -19.686 1.00 98.88 1029 SER A N 1
ATOM 7671 C CA . SER A 1 1029 ? 12.931 0.600 -20.675 1.00 98.88 1029 SER A CA 1
ATOM 7672 C C . SER A 1 1029 ? 12.317 -0.637 -20.022 1.00 98.88 1029 SER A C 1
ATOM 7674 O O . SER A 1 1029 ? 11.211 -1.029 -20.395 1.00 98.88 1029 SER A O 1
ATOM 7676 N N . ALA A 1 1030 ? 12.995 -1.256 -19.056 1.00 98.75 1030 ALA A N 1
ATOM 7677 C CA . ALA A 1 1030 ? 12.486 -2.427 -18.348 1.00 98.75 1030 ALA A CA 1
ATOM 7678 C C . ALA A 1 1030 ? 11.166 -2.119 -17.622 1.00 98.75 1030 ALA A C 1
ATOM 7680 O O . ALA A 1 1030 ? 10.202 -2.882 -17.722 1.00 98.75 1030 ALA A O 1
ATOM 7681 N N . ILE A 1 1031 ? 11.088 -0.958 -16.964 1.00 98.81 1031 ILE A N 1
ATOM 7682 C CA . ILE A 1 1031 ? 9.880 -0.466 -16.287 1.00 98.81 1031 ILE A CA 1
ATOM 7683 C C . ILE A 1 1031 ? 8.736 -0.242 -17.286 1.00 98.81 1031 ILE A C 1
ATOM 7685 O O . ILE A 1 1031 ? 7.622 -0.721 -17.071 1.00 98.81 1031 ILE A O 1
ATOM 7689 N N . MET A 1 1032 ? 8.999 0.458 -18.392 1.00 98.81 1032 MET A N 1
ATOM 7690 C CA . MET A 1 1032 ? 7.969 0.800 -19.379 1.00 98.81 1032 MET A CA 1
ATOM 7691 C C . MET A 1 1032 ? 7.463 -0.427 -20.139 1.00 98.81 1032 MET A C 1
ATOM 7693 O O . MET A 1 1032 ? 6.257 -0.647 -20.254 1.00 98.81 1032 MET A O 1
ATOM 7697 N N . THR A 1 1033 ? 8.371 -1.255 -20.648 1.00 98.62 1033 THR A N 1
ATOM 7698 C CA . THR A 1 1033 ? 8.013 -2.329 -21.585 1.00 98.62 1033 THR A CA 1
ATOM 7699 C C . THR A 1 1033 ? 7.293 -3.510 -20.940 1.00 98.62 1033 THR A C 1
ATOM 7701 O O . THR A 1 1033 ? 6.632 -4.278 -21.640 1.00 98.62 1033 THR A O 1
ATOM 7704 N N . THR A 1 1034 ? 7.363 -3.630 -19.612 1.00 98.06 1034 THR A N 1
ATOM 7705 C CA . THR A 1 1034 ? 6.741 -4.713 -18.836 1.00 98.06 1034 THR A CA 1
ATOM 7706 C C . THR A 1 1034 ? 5.441 -4.301 -18.132 1.00 98.06 1034 THR A C 1
ATOM 7708 O O . THR A 1 1034 ? 4.776 -5.137 -17.509 1.00 98.06 1034 THR A O 1
ATOM 7711 N N . ALA A 1 1035 ? 5.048 -3.029 -18.257 1.00 98.06 1035 ALA A N 1
ATOM 7712 C CA . ALA A 1 1035 ? 3.873 -2.448 -17.616 1.00 98.06 1035 ALA A CA 1
ATOM 7713 C C . ALA A 1 1035 ? 2.545 -3.096 -18.058 1.00 98.06 1035 ALA A C 1
ATOM 7715 O O . ALA A 1 1035 ? 2.382 -3.548 -19.198 1.00 98.06 1035 ALA A O 1
ATOM 7716 N N . ARG A 1 1036 ? 1.547 -3.091 -17.160 1.00 95.50 1036 ARG A N 1
ATOM 7717 C CA . ARG A 1 1036 ? 0.175 -3.546 -17.459 1.00 95.50 1036 ARG A CA 1
ATOM 7718 C C . ARG A 1 1036 ? -0.741 -2.371 -17.796 1.00 95.50 1036 ARG A C 1
ATOM 7720 O O . ARG A 1 1036 ? -0.603 -1.296 -17.239 1.00 95.50 1036 ARG A O 1
ATOM 7727 N N . VAL A 1 1037 ? -1.742 -2.594 -18.645 1.00 95.94 1037 VAL A N 1
ATOM 7728 C CA . VAL A 1 1037 ? -2.769 -1.582 -18.988 1.00 95.94 1037 VAL A CA 1
ATOM 7729 C C . VAL A 1 1037 ? -4.173 -1.984 -18.538 1.00 95.94 1037 VAL A C 1
ATOM 7731 O O . VAL A 1 1037 ? -5.168 -1.496 -19.070 1.00 95.94 1037 VAL A O 1
ATOM 7734 N N . GLN A 1 1038 ? -4.245 -2.926 -17.598 1.00 94.00 1038 GLN A N 1
ATOM 7735 C CA . GLN A 1 1038 ? -5.491 -3.493 -17.100 1.00 94.00 1038 GLN A CA 1
ATOM 7736 C C . GLN A 1 1038 ? -5.655 -3.241 -15.606 1.00 94.00 1038 GLN A C 1
ATOM 7738 O O . GLN A 1 1038 ? -4.667 -3.236 -14.865 1.00 94.00 1038 GLN A O 1
ATOM 7743 N N . ASP A 1 1039 ? -6.908 -3.094 -15.195 1.00 92.31 1039 ASP A N 1
ATOM 7744 C CA . ASP A 1 1039 ? -7.326 -3.088 -13.801 1.00 92.31 1039 ASP A CA 1
ATOM 7745 C C . ASP A 1 1039 ? -7.420 -4.512 -13.214 1.00 92.31 1039 ASP A C 1
ATOM 7747 O O . ASP A 1 1039 ? -7.195 -5.530 -13.883 1.00 92.31 1039 ASP A O 1
ATOM 7751 N N . ASN A 1 1040 ? -7.766 -4.594 -11.934 1.00 90.38 1040 ASN A N 1
ATOM 7752 C CA . ASN A 1 1040 ? -8.015 -5.828 -11.195 1.00 90.38 1040 ASN A CA 1
ATOM 7753 C C . ASN A 1 1040 ? -9.319 -6.547 -11.604 1.00 90.38 1040 ASN A C 1
ATOM 7755 O O . ASN A 1 1040 ? -9.574 -7.658 -11.138 1.00 90.38 1040 ASN A O 1
ATOM 7759 N N . MET A 1 1041 ? -10.108 -5.974 -12.518 1.00 88.94 1041 MET A N 1
ATOM 7760 C CA . MET A 1 1041 ? -11.210 -6.632 -13.229 1.00 88.94 1041 MET A CA 1
ATOM 7761 C C . MET A 1 1041 ? -10.783 -7.152 -14.611 1.00 88.94 1041 MET A C 1
ATOM 7763 O O . MET A 1 1041 ? -11.614 -7.671 -15.359 1.00 88.94 1041 MET A O 1
ATOM 7767 N N . ARG A 1 1042 ? -9.489 -7.039 -14.954 1.00 89.94 1042 ARG A N 1
ATOM 7768 C CA . ARG A 1 1042 ? -8.896 -7.374 -16.261 1.00 89.94 1042 ARG A CA 1
ATOM 7769 C C . ARG A 1 1042 ? -9.443 -6.534 -17.421 1.00 89.94 1042 ARG A C 1
ATOM 7771 O O . ARG A 1 1042 ? -9.258 -6.895 -18.588 1.00 89.94 1042 ARG A O 1
ATOM 7778 N N . ARG A 1 1043 ? -10.077 -5.402 -17.124 1.00 92.69 1043 ARG A N 1
ATOM 7779 C CA . ARG A 1 1043 ? -10.560 -4.426 -18.105 1.00 92.69 1043 ARG A CA 1
ATOM 7780 C C . ARG A 1 1043 ? -9.475 -3.379 -18.362 1.00 92.69 1043 ARG A C 1
ATOM 7782 O O . ARG A 1 1043 ? -8.575 -3.231 -17.538 1.00 92.69 1043 ARG A O 1
ATOM 7789 N N . PRO A 1 1044 ? -9.489 -2.678 -19.509 1.00 94.38 1044 PRO A N 1
ATOM 7790 C CA . PRO A 1 1044 ? -8.602 -1.537 -19.719 1.00 94.38 1044 PRO A CA 1
ATOM 7791 C C . PRO A 1 1044 ? -8.757 -0.515 -18.589 1.00 94.38 1044 PRO A C 1
ATOM 7793 O O . PRO A 1 1044 ? -9.884 -0.222 -18.199 1.00 94.38 1044 PRO A O 1
ATOM 7796 N N . MET A 1 1045 ? -7.644 0.035 -18.096 1.00 95.50 1045 MET A N 1
ATOM 7797 C CA . MET A 1 1045 ? -7.689 1.071 -17.057 1.00 95.50 1045 MET A CA 1
ATOM 7798 C C . MET A 1 1045 ? -8.547 2.256 -17.508 1.00 95.50 1045 MET A C 1
ATOM 7800 O O . MET A 1 1045 ? -8.495 2.670 -18.672 1.00 95.50 1045 MET A O 1
ATOM 7804 N N . SER A 1 1046 ? -9.315 2.808 -16.575 1.00 95.25 1046 SER A N 1
ATOM 7805 C CA . SER A 1 1046 ? -10.155 3.978 -16.805 1.00 95.25 1046 SER A CA 1
ATOM 7806 C C . SER A 1 1046 ? -9.523 5.263 -16.263 1.00 95.25 1046 SER A C 1
ATOM 7808 O O . SER A 1 1046 ? -8.559 5.225 -15.498 1.00 95.25 1046 SER A O 1
ATOM 7810 N N . ASN A 1 1047 ? -10.057 6.411 -16.670 1.00 92.88 1047 ASN A N 1
ATOM 7811 C CA . ASN A 1 1047 ? -9.811 7.703 -16.041 1.00 92.88 1047 ASN A CA 1
ATOM 7812 C C . ASN A 1 1047 ? -10.782 7.938 -14.867 1.00 92.88 1047 ASN A C 1
ATOM 7814 O O . ASN A 1 1047 ? -11.606 7.074 -14.550 1.00 92.88 1047 ASN A O 1
ATOM 7818 N N . SER A 1 1048 ? -10.701 9.113 -14.241 1.00 88.31 1048 SER A N 1
ATOM 7819 C CA . SER A 1 1048 ? -11.566 9.521 -13.126 1.00 88.31 1048 SER A CA 1
ATOM 7820 C C . SER A 1 1048 ? -13.052 9.624 -13.486 1.00 88.31 1048 SER A C 1
ATOM 7822 O O . SER A 1 1048 ? -13.895 9.595 -12.598 1.00 88.31 1048 SER A O 1
ATOM 7824 N N . SER A 1 1049 ? -13.400 9.705 -14.773 1.00 87.25 1049 SER A N 1
ATOM 7825 C CA . SER A 1 1049 ? -14.786 9.662 -15.267 1.00 87.25 1049 SER A CA 1
ATOM 7826 C C . SER A 1 1049 ? -15.249 8.241 -15.620 1.00 87.25 1049 SER A C 1
ATOM 7828 O O . SER A 1 1049 ? -16.304 8.066 -16.221 1.00 87.25 1049 SER A O 1
ATOM 7830 N N . PHE A 1 1050 ? -14.454 7.217 -15.289 1.00 87.19 1050 PHE A N 1
ATOM 7831 C CA . PHE A 1 1050 ? -14.655 5.815 -15.676 1.00 87.19 1050 PHE A CA 1
ATOM 7832 C C . PHE A 1 1050 ? -14.706 5.553 -17.191 1.00 87.19 1050 PHE A C 1
ATOM 7834 O O . PHE A 1 1050 ? -15.117 4.481 -17.635 1.00 87.19 1050 PHE A O 1
ATOM 7841 N N . LEU A 1 1051 ? -14.206 6.491 -17.996 1.00 90.69 1051 LEU A N 1
ATOM 7842 C CA . LEU A 1 1051 ? -13.960 6.284 -19.419 1.00 90.69 1051 LEU A CA 1
ATOM 7843 C C . LEU A 1 1051 ? -12.598 5.623 -19.614 1.00 90.69 1051 LEU A C 1
ATOM 7845 O O . LEU A 1 1051 ? -11.709 5.751 -18.777 1.00 90.69 1051 LEU A O 1
ATOM 7849 N N . ARG A 1 1052 ? -12.402 4.918 -20.729 1.00 94.19 1052 ARG A N 1
ATOM 7850 C CA . ARG A 1 1052 ? -11.126 4.259 -21.038 1.00 94.19 1052 ARG A CA 1
ATOM 7851 C C . ARG A 1 1052 ? -9.978 5.279 -21.044 1.00 94.19 1052 ARG A C 1
ATOM 7853 O O . ARG A 1 1052 ? -10.003 6.227 -21.823 1.00 94.19 1052 ARG A O 1
ATOM 7860 N N . ALA A 1 1053 ? -8.960 5.057 -20.214 1.00 95.44 1053 ALA A N 1
ATOM 7861 C CA . ALA A 1 1053 ? -7.762 5.887 -20.199 1.00 95.44 1053 ALA A CA 1
ATOM 7862 C C . ALA A 1 1053 ? -6.897 5.627 -21.439 1.00 95.44 1053 ALA A C 1
ATOM 7864 O O . ALA A 1 1053 ? -6.979 4.573 -22.082 1.00 95.44 1053 ALA A O 1
ATOM 7865 N N . THR A 1 1054 ? -6.034 6.588 -21.758 1.00 95.94 1054 THR A N 1
ATOM 7866 C CA . THR A 1 1054 ? -5.149 6.522 -22.924 1.00 95.94 1054 THR A CA 1
ATOM 7867 C C . THR A 1 1054 ? -3.678 6.508 -22.493 1.00 95.94 1054 THR A C 1
ATOM 7869 O O . THR A 1 1054 ? -3.366 6.824 -21.343 1.00 95.94 1054 THR A O 1
ATOM 7872 N N . PRO A 1 1055 ? -2.741 6.187 -23.402 1.00 97.56 1055 PRO A N 1
ATOM 7873 C CA . PRO A 1 1055 ? -1.312 6.377 -23.165 1.00 97.56 1055 PRO A CA 1
ATOM 7874 C C . PRO A 1 1055 ? -0.904 7.800 -22.755 1.00 97.56 1055 PRO A C 1
ATOM 7876 O O . PRO A 1 1055 ? 0.126 7.943 -22.113 1.00 97.56 1055 PRO A O 1
ATOM 7879 N N . PHE A 1 1056 ? -1.681 8.846 -23.062 1.00 97.88 1056 PHE A N 1
ATOM 7880 C CA . PHE A 1 1056 ? -1.400 10.185 -22.521 1.00 97.88 1056 PHE A CA 1
ATOM 7881 C C . PHE A 1 1056 ? -1.727 10.318 -21.035 1.00 97.88 1056 PHE A C 1
ATOM 7883 O O . PHE A 1 1056 ? -1.212 11.219 -20.385 1.00 97.88 1056 PHE A O 1
ATOM 7890 N N . SER A 1 1057 ? -2.543 9.420 -20.488 1.00 96.19 1057 SER A N 1
ATOM 7891 C CA . SER A 1 1057 ? -2.815 9.358 -19.057 1.00 96.19 1057 SER A CA 1
ATOM 7892 C C . SER A 1 1057 ? -1.796 8.452 -18.362 1.00 96.19 1057 SER A C 1
ATOM 7894 O O . SER A 1 1057 ? -1.140 8.878 -17.421 1.00 96.19 1057 SER A O 1
ATOM 7896 N N . TYR A 1 1058 ? -1.632 7.207 -18.835 1.00 97.62 1058 TYR A N 1
ATOM 7897 C CA . TYR A 1 1058 ? -0.849 6.187 -18.118 1.00 97.62 1058 TYR A CA 1
ATOM 7898 C C . TYR A 1 1058 ? 0.551 5.891 -18.687 1.00 97.62 1058 TYR A C 1
ATOM 7900 O O . TYR A 1 1058 ? 1.253 5.007 -18.187 1.00 97.62 1058 TYR A O 1
ATOM 7908 N N . GLY A 1 1059 ? 0.941 6.537 -19.787 1.00 98.44 1059 GLY A N 1
ATOM 7909 C CA . GLY A 1 1059 ? 2.174 6.229 -20.510 1.00 98.44 1059 GLY A CA 1
ATOM 7910 C C . GLY A 1 1059 ? 2.193 4.804 -21.063 1.00 98.44 1059 GLY A C 1
ATOM 7911 O O . GLY A 1 1059 ? 1.313 4.375 -21.820 1.00 98.44 1059 GLY A O 1
ATOM 7912 N N . ALA A 1 1060 ? 3.198 4.031 -20.661 1.00 98.50 1060 ALA A N 1
ATOM 7913 C CA . ALA A 1 1060 ? 3.272 2.609 -20.957 1.00 98.50 1060 ALA A CA 1
ATOM 7914 C C . ALA A 1 1060 ? 2.268 1.774 -20.140 1.00 98.50 1060 ALA A C 1
ATOM 7916 O O . ALA A 1 1060 ? 1.851 0.715 -20.609 1.00 98.50 1060 ALA A O 1
ATOM 7917 N N . GLY A 1 1061 ? 1.807 2.247 -18.981 1.00 98.25 1061 GLY A N 1
ATOM 7918 C CA . GLY A 1 1061 ? 0.829 1.564 -18.135 1.00 98.25 1061 GLY A CA 1
ATOM 7919 C C . GLY A 1 1061 ? 1.189 1.615 -16.652 1.00 98.25 1061 GLY A C 1
ATOM 7920 O O . GLY A 1 1061 ? 2.064 2.364 -16.230 1.00 98.25 1061 GLY A O 1
ATOM 7921 N N . HIS A 1 1062 ? 0.526 0.781 -15.858 1.00 98.50 1062 HIS A N 1
ATOM 7922 C CA . HIS A 1 1062 ? 0.825 0.600 -14.446 1.00 98.50 1062 HIS A CA 1
ATOM 7923 C C . HIS A 1 1062 ? 2.031 -0.323 -14.247 1.00 98.50 1062 HIS A C 1
ATOM 7925 O O . HIS A 1 1062 ? 2.089 -1.419 -14.822 1.00 98.50 1062 HIS A O 1
ATOM 7931 N N . VAL A 1 1063 ? 2.972 0.107 -13.409 1.00 98.31 1063 VAL A N 1
ATOM 7932 C CA . VAL A 1 1063 ? 4.247 -0.579 -13.169 1.00 98.31 1063 VAL A CA 1
ATOM 7933 C C . VAL A 1 1063 ? 4.080 -2.023 -12.660 1.00 98.31 1063 VAL A C 1
ATOM 7935 O O . VAL A 1 1063 ? 3.109 -2.356 -11.974 1.00 98.31 1063 VAL A O 1
ATOM 7938 N N . GLN A 1 1064 ? 5.031 -2.889 -13.038 1.00 97.12 1064 GLN A N 1
ATOM 7939 C CA . GLN A 1 1064 ? 5.087 -4.324 -12.724 1.00 97.12 1064 GLN A CA 1
ATOM 7940 C C . GLN A 1 1064 ? 6.504 -4.724 -12.264 1.00 97.12 1064 GLN A C 1
ATOM 7942 O O . GLN A 1 1064 ? 7.289 -5.218 -13.078 1.00 97.12 1064 GLN A O 1
ATOM 7947 N N . PRO A 1 1065 ? 6.854 -4.542 -10.976 1.00 96.25 1065 PRO A N 1
ATOM 7948 C CA . PRO A 1 1065 ? 8.232 -4.701 -10.496 1.00 96.25 1065 PRO A CA 1
ATOM 7949 C C . PRO A 1 1065 ? 8.828 -6.081 -10.800 1.00 96.25 1065 PRO A C 1
ATOM 7951 O O . PRO A 1 1065 ? 9.927 -6.192 -11.336 1.00 96.25 1065 PRO A O 1
ATOM 7954 N N . GLY A 1 1066 ? 8.064 -7.146 -10.533 1.00 93.44 1066 GLY A N 1
ATOM 7955 C CA . GLY A 1 1066 ? 8.518 -8.519 -10.759 1.00 93.44 1066 GLY A CA 1
ATOM 7956 C C . GLY A 1 1066 ? 8.775 -8.859 -12.230 1.00 93.44 1066 GLY A C 1
ATOM 7957 O O . GLY A 1 1066 ? 9.613 -9.711 -12.506 1.00 93.44 1066 GLY A O 1
ATOM 7958 N N . ARG A 1 1067 ? 8.091 -8.194 -13.175 1.00 94.56 1067 ARG A N 1
ATOM 7959 C CA . ARG A 1 1067 ? 8.337 -8.377 -14.617 1.00 94.56 1067 ARG A CA 1
ATOM 7960 C C . ARG A 1 1067 ? 9.482 -7.498 -15.109 1.00 94.56 1067 ARG A C 1
ATOM 7962 O O . ARG A 1 1067 ? 10.263 -7.954 -15.931 1.00 94.56 1067 ARG A O 1
ATOM 7969 N N . ALA A 1 1068 ? 9.617 -6.284 -14.578 1.00 97.44 1068 ALA A N 1
ATOM 7970 C CA . ALA A 1 1068 ? 10.722 -5.385 -14.906 1.00 97.44 1068 ALA A CA 1
ATOM 7971 C C . ALA A 1 1068 ? 12.095 -5.956 -14.504 1.00 97.44 1068 ALA A C 1
ATOM 7973 O O . ALA A 1 1068 ? 13.097 -5.596 -15.109 1.00 97.44 1068 ALA A O 1
ATOM 7974 N N . ALA A 1 1069 ? 12.141 -6.866 -13.523 1.00 96.06 1069 ALA A N 1
ATOM 7975 C CA . ALA A 1 1069 ? 13.359 -7.575 -13.123 1.00 96.06 1069 ALA A CA 1
ATOM 7976 C C . ALA A 1 1069 ? 13.976 -8.438 -14.241 1.00 96.06 1069 ALA A C 1
ATOM 7978 O O . ALA A 1 1069 ? 15.178 -8.687 -14.216 1.00 96.06 1069 ALA A O 1
ATOM 7979 N N . ASP A 1 1070 ? 13.160 -8.911 -15.186 1.00 95.06 1070 ASP A N 1
ATOM 7980 C CA . ASP A 1 1070 ? 13.560 -9.788 -16.292 1.00 95.06 1070 ASP A CA 1
ATOM 7981 C C . ASP A 1 1070 ? 12.737 -9.425 -17.546 1.00 95.06 1070 ASP A C 1
ATOM 7983 O O . ASP A 1 1070 ? 11.756 -10.098 -17.878 1.00 95.06 1070 ASP A O 1
ATOM 7987 N N . PRO A 1 1071 ? 13.050 -8.292 -18.207 1.00 96.88 1071 PRO A N 1
ATOM 7988 C CA . PRO A 1 1071 ? 12.241 -7.763 -19.302 1.00 96.88 1071 PRO A CA 1
ATOM 7989 C C . PRO A 1 1071 ? 12.494 -8.492 -20.631 1.00 96.88 1071 PRO A C 1
ATOM 7991 O O . PRO A 1 1071 ? 11.722 -8.322 -21.573 1.00 96.88 1071 PRO A O 1
ATOM 7994 N N . GLY A 1 1072 ? 13.559 -9.292 -20.735 1.00 96.38 1072 GLY A N 1
ATOM 7995 C CA . GLY A 1 1072 ? 14.020 -9.908 -21.980 1.00 96.38 1072 GLY A CA 1
ATOM 7996 C C . GLY A 1 1072 ? 14.794 -8.931 -22.869 1.00 96.38 1072 GLY A C 1
ATOM 7997 O O . GLY A 1 1072 ? 15.996 -9.104 -23.059 1.00 96.38 1072 GLY A O 1
ATOM 7998 N N . LEU A 1 1073 ? 14.140 -7.876 -23.369 1.00 98.00 1073 LEU A N 1
ATOM 7999 C CA . LEU A 1 1073 ? 14.775 -6.833 -24.191 1.00 98.00 1073 LEU A CA 1
ATOM 8000 C C . LEU A 1 1073 ? 14.654 -5.447 -23.554 1.00 98.00 1073 LEU A C 1
ATOM 8002 O O . LEU A 1 1073 ? 13.642 -5.126 -22.928 1.00 98.00 1073 LEU A O 1
ATOM 8006 N N . VAL A 1 1074 ? 15.649 -4.595 -23.799 1.00 98.62 1074 VAL A N 1
ATOM 8007 C CA . VAL A 1 1074 ? 15.618 -3.175 -23.423 1.00 98.62 1074 VAL A CA 1
ATOM 8008 C C . VAL A 1 1074 ? 15.987 -2.266 -24.596 1.00 98.62 1074 VAL A C 1
ATOM 8010 O O . VAL A 1 1074 ? 16.851 -2.588 -25.408 1.00 98.62 1074 VAL A O 1
ATOM 8013 N N . TYR A 1 1075 ? 15.332 -1.110 -24.664 1.00 98.56 1075 TYR A N 1
ATOM 8014 C CA . TYR A 1 1075 ? 15.685 0.011 -25.528 1.00 98.56 1075 TYR A CA 1
ATOM 8015 C C . TYR A 1 1075 ? 16.744 0.853 -24.814 1.00 98.56 1075 TYR A C 1
ATOM 8017 O O . TYR A 1 1075 ? 16.428 1.837 -24.144 1.00 98.56 1075 TYR A O 1
ATOM 8025 N N . ASP A 1 1076 ? 17.993 0.394 -24.869 1.00 97.06 1076 ASP A N 1
ATOM 8026 C CA . ASP A 1 1076 ? 19.102 1.095 -24.227 1.00 97.06 1076 ASP A CA 1
ATOM 8027 C C . ASP A 1 1076 ? 19.556 2.303 -25.065 1.00 97.06 1076 ASP A C 1
ATOM 8029 O O . ASP A 1 1076 ? 19.438 2.311 -26.296 1.00 97.06 1076 ASP A O 1
ATOM 8033 N N . MET A 1 1077 ? 20.053 3.338 -24.393 1.00 94.06 1077 MET A N 1
ATOM 8034 C CA . MET A 1 1077 ? 20.640 4.526 -25.011 1.00 94.06 1077 MET A CA 1
ATOM 8035 C C . MET A 1 1077 ? 21.606 5.213 -24.046 1.00 94.06 1077 MET A C 1
ATOM 8037 O O . MET A 1 1077 ? 21.509 5.063 -22.826 1.00 94.06 1077 MET A O 1
ATOM 8041 N N . ASN A 1 1078 ? 22.532 5.989 -24.599 1.00 88.62 1078 ASN A N 1
ATOM 8042 C CA . ASN A 1 1078 ? 23.545 6.710 -23.839 1.00 88.62 1078 ASN A CA 1
ATOM 8043 C C . ASN A 1 1078 ? 23.411 8.236 -24.005 1.00 88.62 1078 ASN A C 1
ATOM 8045 O O . ASN A 1 1078 ? 22.522 8.745 -24.688 1.00 88.62 1078 ASN A O 1
ATOM 8049 N N . ALA A 1 1079 ? 24.313 8.986 -23.365 1.00 86.62 1079 ALA A N 1
ATOM 8050 C CA . ALA A 1 1079 ? 24.328 10.445 -23.450 1.00 86.62 1079 ALA A CA 1
ATOM 8051 C C . ALA A 1 1079 ? 24.442 10.960 -24.897 1.00 86.62 1079 ALA A C 1
ATOM 8053 O O . ALA A 1 1079 ? 23.811 11.955 -25.240 1.00 86.62 1079 ALA A O 1
ATOM 8054 N N . THR A 1 1080 ? 25.195 10.276 -25.761 1.00 88.50 1080 THR A N 1
ATOM 8055 C CA . THR A 1 1080 ? 25.379 10.647 -27.170 1.00 88.50 1080 THR A CA 1
ATOM 8056 C C . THR A 1 1080 ? 24.076 10.566 -27.965 1.00 88.50 1080 THR A C 1
ATOM 8058 O O . THR A 1 1080 ? 23.830 11.440 -28.795 1.00 88.50 1080 THR A O 1
ATOM 8061 N N . ASP A 1 1081 ? 23.214 9.581 -27.691 1.00 92.19 1081 ASP A N 1
ATOM 8062 C CA . ASP A 1 1081 ? 21.887 9.498 -28.315 1.00 92.19 1081 ASP A CA 1
ATOM 8063 C C . ASP A 1 1081 ? 21.027 10.728 -27.953 1.00 92.19 1081 ASP A C 1
ATOM 8065 O O . ASP A 1 1081 ? 20.386 11.322 -28.823 1.00 92.19 1081 ASP A O 1
ATOM 8069 N N . TYR A 1 1082 ? 21.064 11.171 -26.689 1.00 92.19 1082 TYR A N 1
ATOM 8070 C CA . TYR A 1 1082 ? 20.362 12.385 -26.252 1.00 92.19 1082 TYR A CA 1
ATOM 8071 C C . TYR A 1 1082 ? 20.950 13.663 -26.862 1.00 92.19 1082 TYR A C 1
ATOM 8073 O O . TYR A 1 1082 ? 20.192 14.555 -27.235 1.00 92.19 1082 TYR A O 1
ATOM 8081 N N . LEU A 1 1083 ? 22.275 13.753 -27.025 1.00 88.88 1083 LEU A N 1
ATOM 8082 C CA . LEU A 1 1083 ? 22.904 14.878 -27.727 1.00 88.88 1083 LEU A CA 1
ATOM 8083 C C . LEU A 1 1083 ? 22.475 14.934 -29.200 1.00 88.88 1083 LEU A C 1
ATOM 8085 O O . LEU A 1 1083 ? 22.156 16.008 -29.707 1.00 88.88 1083 LEU A O 1
ATOM 8089 N N . GLY A 1 1084 ? 22.394 13.782 -29.872 1.00 90.12 1084 GLY A N 1
ATOM 8090 C CA . GLY A 1 1084 ? 21.860 13.686 -31.233 1.00 90.12 1084 GLY A CA 1
ATOM 8091 C C . GLY A 1 1084 ? 20.393 14.117 -31.320 1.00 90.12 1084 GLY A C 1
ATOM 8092 O O . GLY A 1 1084 ? 20.003 14.804 -32.265 1.00 90.12 1084 GLY A O 1
ATOM 8093 N N . PHE A 1 1085 ? 19.594 13.784 -30.304 1.00 92.31 1085 PHE A N 1
ATOM 8094 C CA . PHE A 1 1085 ? 18.221 14.266 -30.166 1.00 92.31 1085 PHE A CA 1
ATOM 8095 C C . PHE A 1 1085 ? 18.144 15.784 -29.939 1.00 92.31 1085 PHE A C 1
ATOM 8097 O O . PHE A 1 1085 ? 17.318 16.441 -30.565 1.00 92.31 1085 PHE A O 1
ATOM 8104 N N . LEU A 1 1086 ? 19.024 16.378 -29.129 1.00 89.75 1086 LEU A N 1
ATOM 8105 C CA . LEU A 1 1086 ? 19.093 17.839 -28.999 1.00 89.75 1086 LEU A CA 1
ATOM 8106 C C . LEU A 1 1086 ? 19.470 18.487 -30.343 1.00 89.75 1086 LEU A C 1
ATOM 8108 O O . LEU A 1 1086 ? 18.809 19.423 -30.781 1.00 89.75 1086 LEU A O 1
ATOM 8112 N N . CYS A 1 1087 ? 20.429 17.939 -31.092 1.00 90.44 1087 CYS A N 1
ATOM 8113 C CA . CYS A 1 1087 ? 20.705 18.420 -32.453 1.00 90.44 1087 CYS A CA 1
ATOM 8114 C C . CYS A 1 1087 ? 19.463 18.360 -33.365 1.00 90.44 1087 CYS A C 1
ATOM 8116 O O . CYS A 1 1087 ? 19.244 19.265 -34.170 1.00 90.44 1087 CYS A O 1
ATOM 8118 N N . ALA A 1 1088 ? 18.620 17.329 -33.221 1.00 90.62 1088 ALA A N 1
ATOM 8119 C CA . ALA A 1 1088 ? 17.369 17.181 -33.970 1.00 90.62 1088 ALA A CA 1
ATOM 8120 C C . ALA A 1 1088 ? 16.344 18.291 -33.694 1.00 90.62 1088 ALA A C 1
ATOM 8122 O O . ALA A 1 1088 ? 15.516 18.596 -34.554 1.00 90.62 1088 ALA A O 1
ATOM 8123 N N . LEU A 1 1089 ? 16.397 18.883 -32.501 1.00 89.00 1089 LEU A N 1
ATOM 8124 C CA . LEU A 1 1089 ? 15.528 19.977 -32.074 1.00 89.00 1089 LEU A CA 1
ATOM 8125 C C . LEU A 1 1089 ? 16.076 21.364 -32.445 1.00 89.00 1089 LEU A C 1
ATOM 8127 O O . LEU A 1 1089 ? 15.391 22.361 -32.237 1.00 89.00 1089 LEU A O 1
ATOM 8131 N N . GLY A 1 1090 ? 17.276 21.437 -33.035 1.00 87.31 1090 GLY A N 1
ATOM 8132 C CA . GLY A 1 1090 ? 17.886 22.685 -33.506 1.00 87.31 1090 GLY A CA 1
ATOM 8133 C C . GLY A 1 1090 ? 18.895 23.318 -32.543 1.00 87.31 1090 GLY A C 1
ATOM 8134 O O . GLY A 1 1090 ? 19.310 24.455 -32.764 1.00 87.31 1090 GLY A O 1
ATOM 8135 N N . TYR A 1 1091 ? 19.325 22.601 -31.501 1.00 82.62 1091 TYR A N 1
ATOM 8136 C CA . TYR A 1 1091 ? 20.398 23.059 -30.617 1.00 82.62 1091 TYR A CA 1
ATOM 8137 C C . TYR A 1 1091 ? 21.734 23.043 -31.367 1.00 82.62 1091 TYR A C 1
ATOM 8139 O O . TYR A 1 1091 ? 22.104 22.044 -31.983 1.00 82.62 1091 TYR A O 1
ATOM 8147 N N . ASN A 1 1092 ? 22.467 24.156 -31.325 1.00 77.56 1092 ASN A N 1
ATOM 8148 C CA . ASN A 1 1092 ? 23.746 24.283 -32.023 1.00 77.56 1092 ASN A CA 1
ATOM 8149 C C . ASN A 1 1092 ? 24.868 23.540 -31.270 1.00 77.56 1092 ASN A C 1
ATOM 8151 O O . ASN A 1 1092 ? 24.967 23.632 -30.044 1.00 77.56 1092 ASN A O 1
ATOM 8155 N N . SER A 1 1093 ? 25.769 22.895 -32.017 1.00 77.38 1093 SER A N 1
ATOM 8156 C CA . SER A 1 1093 ? 27.001 22.258 -31.538 1.00 77.38 1093 SER A CA 1
ATOM 8157 C C . SER A 1 1093 ? 27.812 23.140 -30.587 1.00 77.38 1093 SER A C 1
ATOM 8159 O O . SER A 1 1093 ? 28.364 22.624 -29.625 1.00 77.38 1093 SER A O 1
ATOM 8161 N N . SER A 1 1094 ? 27.876 24.462 -30.806 1.00 69.06 1094 SER A N 1
ATOM 8162 C CA . SER A 1 1094 ? 28.598 25.378 -29.906 1.00 69.06 1094 SER A CA 1
ATOM 8163 C C . SER A 1 1094 ? 27.993 25.428 -28.499 1.00 69.06 1094 SER A C 1
ATOM 8165 O O . SER A 1 1094 ? 28.739 25.443 -27.529 1.00 69.06 1094 SER A O 1
ATOM 8167 N N . VAL A 1 1095 ? 26.660 25.408 -28.385 1.00 67.69 1095 VAL A N 1
ATOM 8168 C CA . VAL A 1 1095 ? 25.948 25.433 -27.093 1.00 67.69 1095 VAL A CA 1
ATOM 8169 C C . VAL A 1 1095 ? 26.014 24.060 -26.422 1.00 67.69 1095 VAL A C 1
ATOM 8171 O O . VAL A 1 1095 ? 26.279 23.965 -25.228 1.00 67.69 1095 VAL A O 1
ATOM 8174 N N . ILE A 1 1096 ? 25.854 22.985 -27.202 1.00 75.06 1096 ILE A N 1
ATOM 8175 C CA . ILE A 1 1096 ? 26.033 21.608 -26.718 1.00 75.06 1096 ILE A CA 1
ATOM 8176 C C . ILE A 1 1096 ? 27.463 21.392 -26.202 1.00 75.06 1096 ILE A C 1
ATOM 8178 O O . ILE A 1 1096 ? 27.654 20.764 -25.164 1.00 75.06 1096 ILE A O 1
ATOM 8182 N N . ALA A 1 1097 ? 28.470 21.938 -26.890 1.00 66.81 1097 ALA A N 1
ATOM 8183 C CA . ALA A 1 1097 ? 29.862 21.852 -26.467 1.00 66.81 1097 ALA A CA 1
ATOM 8184 C C . ALA A 1 1097 ? 30.109 22.552 -25.122 1.00 66.81 1097 ALA A C 1
ATOM 8186 O O . ALA A 1 1097 ? 30.904 22.050 -24.339 1.00 66.81 1097 ALA A O 1
ATOM 8187 N N . THR A 1 1098 ? 29.411 23.654 -24.818 1.00 61.81 1098 THR A N 1
ATOM 8188 C CA . THR A 1 1098 ? 29.487 24.322 -23.503 1.00 61.81 1098 THR A CA 1
ATOM 8189 C C . THR A 1 1098 ? 28.851 23.491 -22.381 1.00 61.81 1098 THR A C 1
ATOM 8191 O O . THR A 1 1098 ? 29.293 23.569 -21.240 1.00 61.81 1098 THR A O 1
ATOM 8194 N N . PHE A 1 1099 ? 27.854 22.662 -22.701 1.00 61.94 1099 PHE A N 1
ATOM 8195 C CA . PHE A 1 1099 ? 27.207 21.725 -21.769 1.00 61.94 1099 PHE A CA 1
ATOM 8196 C C . PHE A 1 1099 ? 28.037 20.458 -21.486 1.00 61.94 1099 PHE A C 1
ATOM 8198 O O . PHE A 1 1099 ? 27.712 19.675 -20.592 1.00 61.94 1099 PHE A O 1
ATOM 8205 N N . MET A 1 1100 ? 29.112 20.233 -22.242 1.00 62.50 1100 MET A N 1
ATOM 8206 C CA . MET A 1 1100 ? 30.003 19.084 -22.101 1.00 62.50 1100 MET A CA 1
ATOM 8207 C C . MET A 1 1100 ? 31.304 19.517 -21.409 1.00 62.50 1100 MET A C 1
ATOM 8209 O O . MET A 1 1100 ? 31.868 20.558 -21.723 1.00 62.50 1100 MET A O 1
ATOM 8213 N N . ALA A 1 1101 ? 31.787 18.721 -20.448 1.00 52.97 1101 ALA A N 1
ATOM 8214 C CA . ALA A 1 1101 ? 32.971 19.058 -19.649 1.00 52.97 1101 ALA A CA 1
ATOM 8215 C C . ALA A 1 1101 ? 34.216 19.367 -20.508 1.00 52.97 1101 ALA A C 1
ATOM 8217 O O . ALA A 1 1101 ? 34.498 18.679 -21.494 1.00 52.97 1101 ALA A O 1
ATOM 8218 N N . SER A 1 1102 ? 35.004 20.355 -20.075 1.00 44.38 1102 SER A N 1
ATOM 8219 C CA . SER A 1 1102 ? 36.297 20.719 -20.661 1.00 44.38 1102 SER A CA 1
ATOM 8220 C C . SER A 1 1102 ? 37.262 19.524 -20.665 1.00 44.38 1102 SER A C 1
ATOM 8222 O O . SER A 1 1102 ? 37.599 19.005 -19.603 1.00 44.38 1102 SER A O 1
ATOM 8224 N N . GLY A 1 1103 ? 37.704 19.088 -21.852 1.00 46.91 1103 GLY A N 1
ATOM 8225 C CA . GLY A 1 1103 ? 38.663 17.984 -22.032 1.00 46.91 1103 GLY A CA 1
ATOM 8226 C C . GLY A 1 1103 ? 38.113 16.723 -22.718 1.00 46.91 1103 GLY A C 1
ATOM 8227 O O . GLY A 1 1103 ? 38.879 15.804 -22.994 1.00 46.91 1103 GLY A O 1
ATOM 8228 N N . GLN A 1 1104 ? 36.815 16.668 -23.031 1.00 54.25 1104 GLN A N 1
ATOM 8229 C CA . GLN A 1 1104 ? 36.218 15.643 -23.904 1.00 54.25 1104 GLN A CA 1
ATOM 8230 C C . GLN A 1 1104 ? 36.109 16.169 -25.351 1.00 54.25 1104 GLN A C 1
ATOM 8232 O O . GLN A 1 1104 ? 35.961 17.382 -25.529 1.00 54.25 1104 GLN A O 1
ATOM 8237 N N . PRO A 1 1105 ? 36.162 15.309 -26.393 1.00 57.22 1105 PRO A N 1
ATOM 8238 C CA . PRO A 1 1105 ? 35.947 15.746 -27.773 1.00 57.22 1105 PRO A CA 1
ATOM 8239 C C . PRO A 1 1105 ? 34.604 16.474 -27.880 1.00 57.22 1105 PRO A C 1
ATOM 8241 O O . PRO A 1 1105 ? 33.592 15.960 -27.394 1.00 57.22 1105 PRO A O 1
ATOM 8244 N N . SER A 1 1106 ? 34.576 17.664 -28.490 1.00 64.88 1106 SER A N 1
ATOM 8245 C CA . SER A 1 1106 ? 33.314 18.383 -28.671 1.00 64.88 1106 SER A CA 1
ATOM 8246 C C . SER A 1 1106 ? 32.365 17.539 -29.525 1.00 64.88 1106 SER A C 1
ATOM 8248 O O . SER A 1 1106 ? 32.741 17.011 -30.574 1.00 64.88 1106 SER A O 1
ATOM 8250 N N . TYR A 1 1107 ? 31.127 17.365 -29.059 1.00 76.31 1107 TYR A N 1
ATOM 8251 C CA . TYR A 1 1107 ? 30.116 16.669 -29.845 1.00 76.31 1107 TYR A CA 1
ATOM 8252 C C . TYR A 1 1107 ? 29.666 17.582 -30.987 1.00 76.31 1107 TYR A C 1
ATOM 8254 O O . TYR A 1 1107 ? 29.026 18.610 -30.762 1.00 76.31 1107 TYR A O 1
ATOM 8262 N N . ALA A 1 1108 ? 30.021 17.218 -32.217 1.00 82.38 1108 ALA A N 1
ATOM 8263 C CA . ALA A 1 1108 ? 29.568 17.919 -33.407 1.00 82.38 1108 ALA A CA 1
ATOM 8264 C C . ALA A 1 1108 ? 28.223 17.345 -33.858 1.00 82.38 1108 ALA A C 1
ATOM 8266 O O . ALA A 1 1108 ? 28.128 16.153 -34.165 1.00 82.38 1108 ALA A O 1
ATOM 8267 N N . CYS A 1 1109 ? 27.192 18.192 -33.939 1.00 85.06 1109 CYS A N 1
ATOM 8268 C CA . CYS A 1 1109 ? 25.926 17.783 -34.530 1.00 85.06 1109 CYS A CA 1
ATOM 8269 C C . CYS A 1 1109 ? 26.160 17.260 -35.957 1.00 85.06 1109 CYS A C 1
ATOM 8271 O O . CYS A 1 1109 ? 26.831 17.927 -36.753 1.00 85.06 1109 CYS A O 1
ATOM 8273 N N . PRO A 1 1110 ? 25.607 16.089 -36.313 1.00 85.31 1110 PRO A N 1
ATOM 8274 C CA . PRO A 1 1110 ? 25.747 15.556 -37.659 1.00 85.31 1110 PRO A CA 1
ATOM 8275 C C . PRO A 1 1110 ? 25.105 16.506 -38.677 1.00 85.31 1110 PRO A C 1
ATOM 8277 O O . PRO A 1 1110 ? 24.062 17.102 -38.411 1.00 85.31 1110 PRO A O 1
ATOM 8280 N N . ALA A 1 1111 ? 25.690 16.597 -39.879 1.00 81.00 1111 ALA A N 1
ATOM 8281 C CA . ALA A 1 1111 ? 25.202 17.470 -40.958 1.00 81.00 1111 ALA A CA 1
ATOM 8282 C C . ALA A 1 1111 ? 23.722 17.228 -41.320 1.00 81.00 1111 ALA A C 1
ATOM 8284 O O . ALA A 1 1111 ? 23.046 18.107 -41.851 1.00 81.00 1111 ALA A O 1
ATOM 8285 N N . ARG A 1 1112 ? 23.220 16.021 -41.033 1.00 80.19 1112 ARG A N 1
ATOM 8286 C CA . ARG A 1 1112 ? 21.800 15.672 -41.060 1.00 80.19 1112 ARG A CA 1
ATOM 8287 C C . ARG A 1 1112 ? 21.425 15.039 -39.718 1.00 80.19 1112 ARG A C 1
ATOM 8289 O O . ARG A 1 1112 ? 21.691 13.851 -39.533 1.00 80.19 1112 ARG A O 1
ATOM 8296 N N . PRO A 1 1113 ? 20.834 15.806 -38.790 1.00 77.44 1113 PRO A N 1
ATOM 8297 C CA . PRO A 1 1113 ? 20.319 15.265 -37.541 1.00 77.44 1113 PRO A CA 1
ATOM 8298 C C . PRO A 1 1113 ? 19.278 14.171 -37.790 1.00 77.44 1113 PRO A C 1
ATOM 8300 O O . PRO A 1 1113 ? 18.449 14.280 -38.699 1.00 77.44 1113 PRO A O 1
ATOM 8303 N N . VAL A 1 1114 ? 19.318 13.118 -36.970 1.00 82.75 1114 VAL A N 1
ATOM 8304 C CA . VAL A 1 1114 ? 18.206 12.163 -36.846 1.00 82.75 1114 VAL A CA 1
ATOM 8305 C C . VAL A 1 1114 ? 16.950 12.901 -36.393 1.00 82.75 1114 VAL A C 1
ATOM 8307 O O . VAL A 1 1114 ? 17.041 13.986 -35.832 1.00 82.75 1114 VAL A O 1
ATOM 8310 N N . ARG A 1 1115 ? 15.759 12.368 -36.665 1.00 91.44 1115 ARG A N 1
ATOM 8311 C CA . ARG A 1 1115 ? 14.518 13.057 -36.281 1.00 91.44 1115 ARG A CA 1
ATOM 8312 C C . ARG A 1 1115 ? 14.209 12.794 -34.804 1.00 91.44 1115 ARG A C 1
ATOM 8314 O O . ARG A 1 1115 ? 14.579 11.730 -34.310 1.00 91.44 1115 ARG A O 1
ATOM 8321 N N . PRO A 1 1116 ? 13.477 13.683 -34.107 1.00 93.00 1116 PRO A N 1
ATOM 8322 C CA . PRO A 1 1116 ? 13.136 13.473 -32.698 1.00 93.00 1116 PRO A CA 1
ATOM 8323 C C . PRO A 1 1116 ? 12.437 12.130 -32.429 1.00 93.00 1116 PRO A C 1
ATOM 8325 O O . PRO A 1 1116 ? 12.724 11.471 -31.435 1.00 93.00 1116 PRO A O 1
ATOM 8328 N N . GLU A 1 1117 ? 11.568 11.677 -33.340 1.00 93.62 1117 GLU A N 1
ATOM 8329 C CA . GLU A 1 1117 ? 10.888 10.380 -33.227 1.00 93.62 1117 GLU A CA 1
ATOM 8330 C C . GLU A 1 1117 ? 11.808 9.149 -33.389 1.00 93.62 1117 GLU A C 1
ATOM 8332 O O . GLU A 1 1117 ? 11.399 8.041 -33.027 1.00 93.62 1117 GLU A O 1
ATOM 8337 N N . ASP A 1 1118 ? 13.031 9.316 -33.909 1.00 94.00 1118 ASP A N 1
ATOM 8338 C CA . ASP A 1 1118 ? 14.037 8.253 -34.066 1.00 94.00 1118 ASP A CA 1
ATOM 8339 C C . ASP A 1 1118 ? 14.909 8.053 -32.816 1.00 94.00 1118 ASP A C 1
ATOM 8341 O O . ASP A 1 1118 ? 15.690 7.104 -32.784 1.00 94.00 1118 ASP A O 1
ATOM 8345 N N . LEU A 1 1119 ? 14.764 8.884 -31.770 1.00 96.38 1119 LEU A N 1
ATOM 8346 C CA . LEU A 1 1119 ? 15.363 8.588 -30.463 1.00 96.38 1119 LEU A CA 1
ATOM 8347 C C . LEU A 1 1119 ? 14.946 7.173 -30.045 1.00 96.38 1119 LEU A C 1
ATOM 8349 O O . LEU A 1 1119 ? 13.775 6.821 -30.207 1.00 96.38 1119 LEU A O 1
ATOM 8353 N N . ASN A 1 1120 ? 15.874 6.373 -29.507 1.00 97.69 1120 ASN A N 1
ATOM 8354 C CA . ASN A 1 1120 ? 15.663 4.952 -29.211 1.00 97.69 1120 ASN A CA 1
ATOM 8355 C C . ASN A 1 1120 ? 14.720 4.696 -28.015 1.00 97.69 1120 ASN A C 1
ATOM 8357 O O . ASN A 1 1120 ? 15.038 3.973 -27.084 1.00 97.69 1120 ASN A O 1
ATOM 8361 N N . TYR A 1 1121 ? 13.556 5.332 -28.002 1.00 97.94 1121 TYR A N 1
ATOM 8362 C CA . TYR A 1 1121 ? 12.617 5.374 -26.897 1.00 97.94 1121 TYR A CA 1
ATOM 8363 C C . TYR A 1 1121 ? 11.698 4.145 -26.893 1.00 97.94 1121 TYR A C 1
ATOM 8365 O O . TYR A 1 1121 ? 11.237 3.735 -27.965 1.00 97.94 1121 TYR A O 1
ATOM 8373 N N . PRO A 1 1122 ? 11.306 3.614 -25.719 1.00 97.94 1122 PRO A N 1
ATOM 8374 C CA . PRO A 1 1122 ? 10.425 2.444 -25.595 1.00 97.94 1122 PRO A CA 1
ATOM 8375 C C . PRO A 1 1122 ? 8.946 2.720 -25.950 1.00 97.94 1122 PRO A C 1
ATOM 8377 O O . PRO A 1 1122 ? 8.057 1.948 -25.585 1.00 97.94 1122 PRO A O 1
ATOM 8380 N N . SER A 1 1123 ? 8.664 3.797 -26.689 1.00 98.25 1123 SER A N 1
ATOM 8381 C CA . SER A 1 1123 ? 7.357 4.141 -27.256 1.00 98.25 1123 SER A CA 1
ATOM 8382 C C . SER A 1 1123 ? 7.501 4.804 -28.628 1.00 98.25 1123 SER A C 1
ATOM 8384 O O . SER A 1 1123 ? 8.558 5.344 -28.965 1.00 98.25 1123 SER A O 1
ATOM 8386 N N . PHE A 1 1124 ? 6.403 4.849 -29.380 1.00 98.19 1124 PHE A N 1
ATOM 8387 C CA . PHE A 1 1124 ? 6.316 5.549 -30.661 1.00 98.19 1124 PHE A CA 1
ATOM 8388 C C . PHE A 1 1124 ? 5.266 6.656 -30.573 1.00 98.19 1124 PHE A C 1
ATOM 8390 O O . PHE A 1 1124 ? 4.101 6.361 -30.310 1.00 98.19 1124 PHE A O 1
ATOM 8397 N N . ALA A 1 1125 ? 5.655 7.908 -30.820 1.00 97.00 1125 ALA A N 1
ATOM 8398 C CA . ALA A 1 1125 ? 4.725 9.029 -30.920 1.00 97.00 1125 ALA A CA 1
ATOM 8399 C C . ALA A 1 1125 ? 4.955 9.813 -32.222 1.00 97.00 1125 ALA A C 1
ATOM 8401 O O . ALA A 1 1125 ? 6.036 10.330 -32.488 1.00 97.00 1125 ALA A O 1
ATOM 8402 N N . LEU A 1 1126 ? 3.915 9.880 -33.054 1.00 95.31 1126 LEU A N 1
ATOM 8403 C CA . LEU A 1 1126 ? 3.909 10.554 -34.351 1.00 95.31 1126 LEU A CA 1
ATOM 8404 C C . LEU A 1 1126 ? 2.804 11.619 -34.367 1.00 95.31 1126 LEU A C 1
ATOM 8406 O O . LEU A 1 1126 ? 1.699 11.355 -34.846 1.00 95.31 1126 LEU A O 1
ATOM 8410 N N . PRO A 1 1127 ? 3.075 12.836 -33.862 1.00 93.31 1127 PRO A N 1
ATOM 8411 C CA . PRO A 1 1127 ? 2.084 13.914 -33.778 1.00 93.31 1127 PRO A CA 1
ATOM 8412 C C . PRO A 1 1127 ? 1.675 14.485 -35.146 1.00 93.31 1127 PRO A C 1
ATOM 8414 O O . PRO A 1 1127 ? 0.720 15.264 -35.222 1.00 93.31 1127 PRO A O 1
ATOM 8417 N N . HIS A 1 1128 ? 2.415 14.145 -36.206 1.00 89.81 1128 HIS A N 1
ATOM 8418 C CA . HIS A 1 1128 ? 2.233 14.664 -37.559 1.00 89.81 1128 HIS A CA 1
ATOM 8419 C C . HIS A 1 1128 ? 2.437 13.564 -38.611 1.00 89.81 1128 HIS A C 1
ATOM 8421 O O . HIS A 1 1128 ? 3.476 13.504 -39.271 1.00 89.81 1128 HIS A O 1
ATOM 8427 N N . LEU A 1 1129 ? 1.437 12.700 -38.788 1.00 90.25 1129 LEU A N 1
ATOM 8428 C CA . LEU A 1 1129 ? 1.371 11.784 -39.927 1.00 90.25 1129 LEU A CA 1
ATOM 8429 C C . LEU A 1 1129 ? 0.569 12.429 -41.066 1.00 90.25 1129 LEU A C 1
ATOM 8431 O O . LEU A 1 1129 ? -0.493 13.003 -40.839 1.00 90.25 1129 LEU A O 1
ATOM 8435 N N . SER A 1 1130 ? 1.079 12.368 -42.296 1.00 86.00 1130 SER A N 1
ATOM 8436 C CA . SER A 1 1130 ? 0.398 12.977 -43.443 1.00 86.00 1130 SER A CA 1
ATOM 8437 C C . SER A 1 1130 ? -0.758 12.088 -43.933 1.00 86.00 1130 SER A C 1
ATOM 8439 O O . SER A 1 1130 ? -0.542 10.886 -44.085 1.00 86.00 1130 SER A O 1
ATOM 8441 N N . PRO A 1 1131 ? -1.948 12.653 -44.222 1.00 81.44 1131 PRO A N 1
ATOM 8442 C CA . PRO A 1 1131 ? -3.110 11.900 -44.709 1.00 81.44 1131 PRO A CA 1
ATOM 8443 C C . PRO A 1 1131 ? -2.934 11.356 -46.133 1.00 81.44 1131 PRO A C 1
ATOM 8445 O O . PRO A 1 1131 ? -3.409 10.271 -46.435 1.00 81.44 1131 PRO A O 1
ATOM 8448 N N . SER A 1 1132 ? -2.230 12.104 -46.986 1.00 72.62 1132 SER A N 1
ATOM 8449 C CA . SER A 1 1132 ? -1.975 11.808 -48.406 1.00 72.62 1132 SER A CA 1
ATOM 8450 C C . SER A 1 1132 ? -0.486 11.594 -48.722 1.00 72.62 1132 SER A C 1
ATOM 8452 O O . SER A 1 1132 ? -0.080 11.558 -49.882 1.00 72.62 1132 SER A O 1
ATOM 8454 N N . GLY A 1 1133 ? 0.362 11.513 -47.691 1.00 63.50 1133 GLY A N 1
ATOM 8455 C CA . GLY A 1 1133 ? 1.818 11.439 -47.824 1.00 63.50 1133 GLY A CA 1
ATOM 8456 C C . GLY A 1 1133 ? 2.392 10.020 -47.833 1.00 63.50 1133 GLY A C 1
ATOM 8457 O O . GLY A 1 1133 ? 1.725 9.042 -47.500 1.00 63.50 1133 GLY A O 1
ATOM 8458 N N . GLY A 1 1134 ? 3.680 9.923 -48.185 1.00 73.62 1134 GLY A N 1
ATOM 8459 C CA . GLY A 1 1134 ? 4.463 8.689 -48.089 1.00 73.62 1134 GLY A CA 1
ATOM 8460 C C . GLY A 1 1134 ? 4.562 8.164 -46.653 1.00 73.62 1134 GLY A C 1
ATOM 8461 O O . GLY A 1 1134 ? 4.429 8.918 -45.687 1.00 73.62 1134 GLY A O 1
ATOM 8462 N N . ALA A 1 1135 ? 4.794 6.858 -46.517 1.00 86.50 1135 ALA A N 1
ATOM 8463 C CA . ALA A 1 1135 ? 4.891 6.209 -45.216 1.00 86.50 1135 ALA A CA 1
ATOM 8464 C C . ALA A 1 1135 ? 5.993 6.838 -44.341 1.00 86.50 1135 ALA A C 1
ATOM 8466 O O . ALA A 1 1135 ? 7.054 7.226 -44.834 1.00 86.50 1135 ALA A O 1
ATOM 8467 N N . ARG A 1 1136 ? 5.749 6.932 -43.032 1.00 92.62 1136 ARG A N 1
ATOM 8468 C CA . ARG A 1 1136 ? 6.724 7.409 -42.047 1.00 92.62 1136 ARG A CA 1
ATOM 8469 C C . ARG A 1 1136 ? 7.378 6.204 -41.390 1.00 92.62 1136 ARG A C 1
ATOM 8471 O O . ARG A 1 1136 ? 6.735 5.513 -40.614 1.00 92.62 1136 ARG A O 1
ATOM 8478 N N . THR A 1 1137 ? 8.640 5.947 -41.697 1.00 95.12 1137 THR A N 1
ATOM 8479 C CA . THR A 1 1137 ? 9.428 4.899 -41.031 1.00 95.12 1137 THR A CA 1
ATOM 8480 C C . THR A 1 1137 ? 10.169 5.483 -39.841 1.00 95.12 1137 THR A C 1
ATOM 8482 O O . THR A 1 1137 ? 10.648 6.603 -39.964 1.00 95.12 1137 THR A O 1
ATOM 8485 N N . VAL A 1 1138 ? 10.248 4.757 -38.727 1.00 96.31 1138 VAL A N 1
ATOM 8486 C CA . VAL A 1 1138 ? 10.973 5.080 -37.489 1.00 96.31 1138 VAL A CA 1
ATOM 8487 C C . VAL A 1 1138 ? 11.836 3.878 -37.110 1.00 96.31 1138 VAL A C 1
ATOM 8489 O O . VAL A 1 1138 ? 11.333 2.754 -37.126 1.00 96.31 1138 VAL A O 1
ATOM 8492 N N . THR A 1 1139 ? 13.103 4.090 -36.762 1.00 95.56 1139 THR A N 1
ATOM 8493 C CA . THR A 1 1139 ? 14.031 2.999 -36.403 1.00 95.56 1139 THR A CA 1
ATOM 8494 C C . THR A 1 1139 ? 14.203 2.888 -34.887 1.00 95.56 1139 THR A C 1
ATOM 8496 O O . THR A 1 1139 ? 14.148 3.886 -34.164 1.00 95.56 1139 THR A O 1
ATOM 8499 N N . ARG A 1 1140 ? 14.386 1.664 -34.387 1.00 97.50 1140 ARG A N 1
ATOM 8500 C CA . ARG A 1 1140 ? 14.720 1.355 -32.992 1.00 97.50 1140 ARG A CA 1
ATOM 8501 C C . ARG A 1 1140 ? 15.808 0.297 -32.919 1.00 97.50 1140 ARG A C 1
ATOM 8503 O O . ARG A 1 1140 ? 15.911 -0.543 -33.808 1.00 97.50 1140 ARG A O 1
ATOM 8510 N N . ARG A 1 1141 ? 16.552 0.310 -31.816 1.00 97.56 1141 ARG A N 1
ATOM 8511 C CA . ARG A 1 1141 ? 17.469 -0.756 -31.411 1.00 97.56 1141 ARG A CA 1
ATOM 8512 C C . ARG A 1 1141 ? 17.023 -1.357 -30.091 1.00 97.56 1141 ARG A C 1
ATOM 8514 O O . ARG A 1 1141 ? 16.621 -0.636 -29.179 1.00 97.56 1141 ARG A O 1
ATOM 8521 N N . VAL A 1 1142 ? 17.132 -2.669 -29.973 1.00 98.25 1142 VAL A N 1
ATOM 8522 C CA . VAL A 1 1142 ? 16.870 -3.388 -28.725 1.00 98.25 1142 VAL A CA 1
ATOM 8523 C C . VAL A 1 1142 ? 18.062 -4.263 -28.378 1.00 98.25 1142 VAL A C 1
ATOM 8525 O O . VAL A 1 1142 ? 18.598 -4.955 -29.242 1.00 98.25 1142 VAL A O 1
ATOM 8528 N N . ARG A 1 1143 ? 18.454 -4.231 -27.105 1.00 97.88 1143 ARG A N 1
ATOM 8529 C CA . ARG A 1 1143 ? 19.492 -5.083 -26.527 1.00 97.88 1143 ARG A CA 1
ATOM 8530 C C . ARG A 1 1143 ? 18.850 -6.261 -25.809 1.00 97.88 1143 ARG A C 1
ATOM 8532 O O . ARG A 1 1143 ? 17.931 -6.057 -25.011 1.00 97.88 1143 ARG A O 1
ATOM 8539 N N . ASN A 1 1144 ? 19.349 -7.471 -26.040 1.00 97.12 1144 ASN A N 1
ATOM 8540 C CA . ASN A 1 1144 ? 18.942 -8.637 -25.263 1.00 97.12 1144 ASN A CA 1
ATOM 8541 C C . ASN A 1 1144 ? 19.617 -8.644 -23.886 1.00 97.12 1144 ASN A C 1
ATOM 8543 O O . ASN A 1 1144 ? 20.840 -8.678 -23.791 1.00 97.12 1144 ASN A O 1
ATOM 8547 N N . VAL A 1 1145 ? 18.819 -8.631 -22.822 1.00 96.44 1145 VAL A N 1
ATOM 8548 C CA . VAL A 1 1145 ? 19.278 -8.722 -21.423 1.00 96.44 1145 VAL A CA 1
ATOM 8549 C C . VAL A 1 1145 ? 18.781 -9.991 -20.727 1.00 96.44 1145 VAL A C 1
ATOM 8551 O O . VAL A 1 1145 ? 19.148 -10.244 -19.584 1.00 96.44 1145 VAL A O 1
ATOM 8554 N N . GLY A 1 1146 ? 17.951 -10.782 -21.410 1.00 90.31 1146 GLY A N 1
ATOM 8555 C CA . GLY A 1 1146 ? 17.529 -12.107 -20.972 1.00 90.31 1146 GLY A CA 1
ATOM 8556 C C . GLY A 1 1146 ? 18.477 -13.206 -21.454 1.00 90.31 1146 GLY A C 1
ATOM 8557 O O . GLY A 1 1146 ? 19.470 -12.954 -22.136 1.00 90.31 1146 GLY A O 1
ATOM 8558 N N . ALA A 1 1147 ? 18.152 -14.455 -21.117 1.00 89.12 1147 ALA A N 1
ATOM 8559 C CA . ALA A 1 1147 ? 18.922 -15.619 -21.552 1.00 89.12 1147 ALA A CA 1
ATOM 8560 C C . ALA A 1 1147 ? 19.022 -15.707 -23.089 1.00 89.12 1147 ALA A C 1
ATOM 8562 O O . ALA A 1 1147 ? 18.073 -15.382 -23.801 1.00 89.12 1147 ALA A O 1
ATOM 8563 N N . ALA A 1 1148 ? 20.163 -16.178 -23.593 1.00 86.50 1148 ALA A N 1
ATOM 8564 C CA . ALA A 1 1148 ? 20.427 -16.401 -25.014 1.00 86.50 1148 ALA A CA 1
ATOM 8565 C C . ALA A 1 1148 ? 20.817 -17.877 -25.269 1.00 86.50 1148 ALA A C 1
ATOM 8567 O O . ALA A 1 1148 ? 21.349 -18.513 -24.356 1.00 86.50 1148 ALA A O 1
ATOM 8568 N N . PRO A 1 1149 ? 20.576 -18.434 -26.475 1.00 91.56 1149 PRO A N 1
ATOM 8569 C CA . PRO A 1 1149 ? 19.976 -17.782 -27.641 1.00 91.56 1149 PRO A CA 1
ATOM 8570 C C . PRO A 1 1149 ? 18.466 -17.548 -27.477 1.00 91.56 1149 PRO A C 1
ATOM 8572 O O . PRO A 1 1149 ? 17.752 -18.383 -26.919 1.00 91.56 1149 PRO A O 1
ATOM 8575 N N . ALA A 1 1150 ? 17.966 -16.428 -27.999 1.00 91.38 1150 ALA A N 1
ATOM 8576 C CA . ALA A 1 1150 ? 16.560 -16.036 -27.912 1.00 91.38 1150 ALA A CA 1
ATOM 8577 C C . ALA A 1 1150 ? 16.044 -15.503 -29.250 1.00 91.38 1150 ALA A C 1
ATOM 8579 O O . ALA A 1 1150 ? 16.764 -14.842 -29.990 1.00 91.38 1150 ALA A O 1
ATOM 8580 N N . ALA A 1 1151 ? 14.775 -15.770 -29.559 1.00 93.12 1151 ALA A N 1
ATOM 8581 C CA . ALA A 1 1151 ? 14.123 -15.234 -30.748 1.00 93.12 1151 ALA A CA 1
ATOM 8582 C C . ALA A 1 1151 ? 12.789 -14.593 -30.377 1.00 93.12 1151 ALA A C 1
ATOM 8584 O O . ALA A 1 1151 ? 11.967 -15.232 -29.714 1.00 93.12 1151 ALA A O 1
ATOM 8585 N N . TYR A 1 1152 ? 12.579 -13.364 -30.839 1.00 95.06 1152 TYR A N 1
ATOM 8586 C CA . TYR A 1 1152 ? 11.395 -12.563 -30.561 1.00 95.06 1152 TYR A CA 1
ATOM 8587 C C . TYR A 1 1152 ? 10.622 -12.272 -31.842 1.00 95.06 1152 TYR A C 1
ATOM 8589 O O . TYR A 1 1152 ? 11.210 -11.909 -32.858 1.00 95.06 1152 TYR A O 1
ATOM 8597 N N . GLU A 1 1153 ? 9.299 -12.375 -31.775 1.00 95.44 1153 GLU A N 1
ATOM 8598 C CA . GLU A 1 1153 ? 8.386 -12.050 -32.873 1.00 95.44 1153 GLU A CA 1
ATOM 8599 C C . GLU A 1 1153 ? 7.585 -10.787 -32.561 1.00 95.44 1153 GLU A C 1
ATOM 8601 O O . GLU A 1 1153 ? 7.085 -10.622 -31.443 1.00 95.44 1153 GLU A O 1
ATOM 8606 N N . ALA A 1 1154 ? 7.452 -9.907 -33.554 1.00 96.38 1154 ALA A N 1
ATOM 8607 C CA . ALA A 1 1154 ? 6.682 -8.677 -33.451 1.00 96.38 1154 ALA A CA 1
ATOM 8608 C C . ALA A 1 1154 ? 5.186 -8.932 -33.673 1.00 96.38 1154 ALA A C 1
ATOM 8610 O O . ALA A 1 1154 ? 4.774 -9.539 -34.662 1.00 96.38 1154 ALA A O 1
ATOM 8611 N N . ARG A 1 1155 ? 4.357 -8.378 -32.788 1.00 95.75 1155 ARG A N 1
ATOM 8612 C CA . ARG A 1 1155 ? 2.900 -8.288 -32.932 1.00 95.75 1155 ARG A CA 1
ATOM 8613 C C . ARG A 1 1155 ? 2.467 -6.842 -32.786 1.00 95.75 1155 ARG A C 1
ATOM 8615 O O . ARG A 1 1155 ? 2.906 -6.158 -31.862 1.00 95.75 1155 ARG A O 1
ATOM 8622 N N . VAL A 1 1156 ? 1.595 -6.386 -33.677 1.00 96.62 1156 VAL A N 1
ATOM 8623 C CA . VAL A 1 1156 ? 1.123 -5.003 -33.683 1.00 96.62 1156 VAL A CA 1
ATOM 8624 C C . VAL A 1 1156 ? -0.389 -4.967 -33.572 1.00 96.62 1156 VAL A C 1
ATOM 8626 O O . VAL A 1 1156 ? -1.081 -5.596 -34.365 1.00 96.62 1156 VAL A O 1
ATOM 8629 N N . ASP A 1 1157 ? -0.875 -4.175 -32.622 1.00 96.12 1157 ASP A N 1
ATOM 8630 C CA . ASP A 1 1157 ? -2.254 -3.707 -32.629 1.00 96.12 1157 ASP A CA 1
ATOM 8631 C C . ASP A 1 1157 ? -2.245 -2.300 -33.219 1.00 96.12 1157 ASP A C 1
ATOM 8633 O O . ASP A 1 1157 ? -1.767 -1.343 -32.594 1.00 96.12 1157 ASP A O 1
ATOM 8637 N N . GLU A 1 1158 ? -2.707 -2.207 -34.461 1.00 96.19 1158 GLU A N 1
ATOM 8638 C CA . GLU A 1 1158 ? -2.668 -0.985 -35.253 1.00 96.19 1158 GLU A CA 1
ATOM 8639 C C . GLU A 1 1158 ? -3.560 0.112 -34.644 1.00 96.19 1158 GLU A C 1
ATOM 8641 O O . GLU A 1 1158 ? -4.705 -0.165 -34.270 1.00 96.19 1158 GLU A O 1
ATOM 8646 N N . PRO A 1 1159 ? -3.085 1.370 -34.561 1.00 94.81 1159 PRO A N 1
ATOM 8647 C CA . PRO A 1 1159 ? -3.955 2.497 -34.259 1.00 94.81 1159 PRO A CA 1
ATOM 8648 C C . PRO A 1 1159 ? -5.061 2.631 -35.311 1.00 94.81 1159 PRO A C 1
ATOM 8650 O O . PRO A 1 1159 ? -4.832 2.427 -36.505 1.00 94.81 1159 PRO A O 1
ATOM 8653 N N . HIS A 1 1160 ? -6.261 3.017 -34.877 1.00 92.44 1160 HIS A N 1
ATOM 8654 C CA . HIS A 1 1160 ? -7.397 3.209 -35.780 1.00 92.44 1160 HIS A CA 1
ATOM 8655 C C . HIS A 1 1160 ? -7.036 4.157 -36.942 1.00 92.44 1160 HIS A C 1
ATOM 8657 O O . HIS A 1 1160 ? -6.499 5.239 -36.720 1.00 92.44 1160 HIS A O 1
ATOM 8663 N N . GLY A 1 1161 ? -7.304 3.749 -38.186 1.00 91.56 1161 GLY A N 1
ATOM 8664 C CA . GLY A 1 1161 ? -6.997 4.545 -39.383 1.00 91.56 1161 GLY A CA 1
ATOM 8665 C C . GLY A 1 1161 ? -5.515 4.614 -39.791 1.00 91.56 1161 GLY A C 1
ATOM 8666 O O . GLY A 1 1161 ? -5.174 5.367 -40.704 1.00 91.56 1161 GLY A O 1
ATOM 8667 N N . VAL A 1 1162 ? -4.614 3.841 -39.165 1.00 93.88 1162 VAL A N 1
ATOM 8668 C CA . VAL A 1 1162 ? -3.169 3.835 -39.470 1.00 93.88 1162 VAL A CA 1
ATOM 8669 C C . VAL A 1 1162 ? -2.658 2.401 -39.610 1.00 93.88 1162 VAL A C 1
ATOM 8671 O O . VAL A 1 1162 ? -2.801 1.606 -38.693 1.00 93.88 1162 VAL A O 1
ATOM 8674 N N . SER A 1 1163 ? -2.033 2.053 -40.738 1.00 94.31 1163 SER A N 1
ATOM 8675 C CA . SER A 1 1163 ? -1.336 0.767 -40.891 1.00 94.31 1163 SER A CA 1
ATOM 8676 C C . SER A 1 1163 ? 0.083 0.839 -40.335 1.00 94.31 1163 SER A C 1
ATOM 8678 O O . SER A 1 1163 ? 0.768 1.846 -40.555 1.00 94.31 1163 SER A O 1
ATOM 8680 N N . VAL A 1 1164 ? 0.542 -0.235 -39.694 1.00 96.62 1164 VAL A N 1
ATOM 8681 C CA . VAL A 1 1164 ? 1.857 -0.309 -39.046 1.00 96.62 1164 VAL A CA 1
ATOM 8682 C C . VAL A 1 1164 ? 2.586 -1.587 -39.462 1.00 96.62 1164 VAL A C 1
ATOM 8684 O O . VAL A 1 1164 ? 2.136 -2.690 -39.176 1.00 96.62 1164 VAL A O 1
ATOM 8687 N N . ALA A 1 1165 ? 3.749 -1.443 -40.101 1.00 96.81 1165 ALA A N 1
ATOM 8688 C CA . ALA A 1 1165 ? 4.581 -2.563 -40.549 1.00 96.81 1165 ALA A CA 1
ATOM 8689 C C . ALA A 1 1165 ? 5.946 -2.570 -39.845 1.00 96.81 1165 ALA A C 1
ATOM 8691 O O . ALA A 1 1165 ? 6.591 -1.528 -39.757 1.00 96.81 1165 ALA A O 1
ATOM 8692 N N . VAL A 1 1166 ? 6.408 -3.737 -39.384 1.00 98.00 1166 VAL A N 1
ATOM 8693 C CA . VAL A 1 1166 ? 7.684 -3.910 -38.660 1.00 98.00 1166 VAL A CA 1
ATOM 8694 C C . VAL A 1 1166 ? 8.647 -4.756 -39.492 1.00 98.00 1166 VAL A C 1
ATOM 8696 O O . VAL A 1 1166 ? 8.255 -5.812 -39.989 1.00 98.00 1166 VAL A O 1
ATOM 8699 N N . ARG A 1 1167 ? 9.900 -4.311 -39.651 1.00 97.75 1167 ARG A N 1
ATOM 8700 C CA . ARG A 1 1167 ? 10.932 -5.029 -40.415 1.00 97.75 1167 ARG A CA 1
ATOM 8701 C C . ARG A 1 1167 ? 12.306 -4.983 -39.715 1.00 97.75 1167 ARG A C 1
ATOM 8703 O O . ARG A 1 1167 ? 12.788 -3.879 -39.478 1.00 97.75 1167 ARG A O 1
ATOM 8710 N N . PRO A 1 1168 ? 12.965 -6.133 -39.467 1.00 97.75 1168 PRO A N 1
ATOM 8711 C CA . PRO A 1 1168 ? 12.418 -7.488 -39.597 1.00 97.75 1168 PRO A CA 1
ATOM 8712 C C . PRO A 1 1168 ? 11.276 -7.721 -38.591 1.00 97.75 1168 PRO A C 1
ATOM 8714 O O . PRO A 1 1168 ? 11.206 -7.054 -37.567 1.00 97.75 1168 PRO A O 1
ATOM 8717 N N . SER A 1 1169 ? 10.363 -8.651 -38.879 1.00 95.81 1169 SER A N 1
ATOM 8718 C CA . SER A 1 1169 ? 9.277 -9.031 -37.954 1.00 95.81 1169 SER A CA 1
ATOM 8719 C C . SER A 1 1169 ? 9.719 -10.046 -36.890 1.00 95.81 1169 SER A C 1
ATOM 8721 O O . SER A 1 1169 ? 8.947 -10.375 -35.989 1.00 95.81 1169 SER A O 1
ATOM 8723 N N . ARG A 1 1170 ? 10.959 -10.538 -36.991 1.00 95.94 1170 ARG A N 1
ATOM 8724 C CA . ARG A 1 1170 ? 11.583 -11.499 -36.085 1.00 95.94 1170 ARG A CA 1
ATOM 8725 C C . ARG A 1 1170 ? 13.027 -11.080 -35.809 1.00 95.94 1170 ARG A C 1
ATOM 8727 O O . ARG A 1 1170 ? 13.752 -10.770 -36.750 1.00 95.94 1170 ARG A O 1
ATOM 8734 N N . LEU A 1 1171 ? 13.416 -11.068 -34.537 1.00 96.50 1171 LEU A N 1
ATOM 8735 C CA . LEU A 1 1171 ? 14.770 -10.752 -34.069 1.00 96.50 1171 LEU A CA 1
ATOM 8736 C C . LEU A 1 1171 ? 15.376 -11.995 -33.422 1.00 96.50 1171 LEU A C 1
ATOM 8738 O O . LEU A 1 1171 ? 14.733 -12.600 -32.564 1.00 96.50 1171 LEU A O 1
ATOM 8742 N N . GLU A 1 1172 ? 16.585 -12.377 -33.826 1.00 95.75 1172 GLU A N 1
ATOM 8743 C CA . GLU A 1 1172 ? 17.297 -13.549 -33.308 1.00 95.75 1172 GLU A CA 1
ATOM 8744 C C . GLU A 1 1172 ? 18.599 -13.125 -32.642 1.00 95.75 1172 GLU A C 1
ATOM 8746 O O . GLU A 1 1172 ? 19.514 -12.667 -33.312 1.00 95.75 1172 GLU A O 1
ATOM 8751 N N . PHE A 1 1173 ? 18.676 -13.313 -31.330 1.00 95.94 1173 PHE A N 1
ATOM 8752 C CA . PHE A 1 1173 ? 19.848 -13.018 -30.523 1.00 95.94 1173 PHE A CA 1
ATOM 8753 C C . PHE A 1 1173 ? 20.596 -14.313 -30.215 1.00 95.94 1173 PHE A C 1
ATOM 8755 O O . PHE A 1 1173 ? 20.025 -15.287 -29.714 1.00 95.94 1173 PHE A O 1
ATOM 8762 N N . THR A 1 1174 ? 21.888 -14.306 -30.496 1.00 95.62 1174 THR A N 1
ATOM 8763 C CA . THR A 1 1174 ? 22.844 -15.379 -30.231 1.00 95.62 1174 THR A CA 1
ATOM 8764 C C . THR A 1 1174 ? 23.509 -15.233 -28.864 1.00 95.62 1174 THR A C 1
ATOM 8766 O O . THR A 1 1174 ? 23.840 -16.245 -28.248 1.00 95.62 1174 THR A O 1
ATOM 8769 N N . ALA A 1 1175 ? 23.636 -14.003 -28.350 1.00 95.12 1175 ALA A N 1
ATOM 8770 C CA . ALA A 1 1175 ? 24.287 -13.715 -27.074 1.00 95.12 1175 ALA A CA 1
ATOM 8771 C C . ALA A 1 1175 ? 23.496 -12.729 -26.193 1.00 95.12 1175 ALA A C 1
ATOM 8773 O O . ALA A 1 1175 ? 22.639 -11.969 -26.653 1.00 95.12 1175 ALA A O 1
ATOM 8774 N N . VAL A 1 1176 ? 23.791 -12.742 -24.891 1.00 94.50 1176 VAL A N 1
ATOM 8775 C CA . VAL A 1 1176 ? 23.350 -11.691 -23.960 1.00 94.50 1176 VAL A CA 1
ATOM 8776 C C . VAL A 1 1176 ? 24.164 -10.428 -24.242 1.00 94.50 1176 VAL A C 1
ATOM 8778 O O . VAL A 1 1176 ? 25.377 -10.500 -24.415 1.00 94.50 1176 VAL A O 1
ATOM 8781 N N . GLY A 1 1177 ? 23.504 -9.275 -24.297 1.00 95.12 1177 GLY A N 1
ATOM 8782 C CA . GLY A 1 1177 ? 24.111 -7.987 -24.633 1.00 95.12 1177 GLY A CA 1
ATOM 8783 C C . GLY A 1 1177 ? 24.129 -7.658 -26.127 1.00 95.12 1177 GLY A C 1
ATOM 8784 O O . GLY A 1 1177 ? 24.449 -6.525 -26.476 1.00 95.12 1177 GLY A O 1
ATOM 8785 N N . GLU A 1 1178 ? 23.751 -8.594 -27.003 1.00 97.44 1178 GLU A N 1
ATOM 8786 C CA . GLU A 1 1178 ? 23.630 -8.337 -28.440 1.00 97.44 1178 GLU A CA 1
ATOM 8787 C C . GLU A 1 1178 ? 22.512 -7.321 -28.728 1.00 97.44 1178 GLU A C 1
ATOM 8789 O O . GLU A 1 1178 ? 21.433 -7.371 -28.124 1.00 97.44 1178 GLU A O 1
ATOM 8794 N N . GLU A 1 1179 ? 22.779 -6.397 -29.653 1.00 97.62 1179 GLU A N 1
ATOM 8795 C CA . GLU A 1 1179 ? 21.834 -5.382 -30.117 1.00 97.62 1179 GLU A CA 1
ATOM 8796 C C . GLU A 1 1179 ? 21.409 -5.647 -31.553 1.00 97.62 1179 GLU A C 1
ATOM 8798 O O . GLU A 1 1179 ? 22.245 -5.895 -32.418 1.00 97.62 1179 GLU A O 1
ATOM 8803 N N . LEU A 1 1180 ? 20.111 -5.515 -31.817 1.00 97.94 1180 LEU A N 1
ATOM 8804 C CA . LEU A 1 1180 ? 19.562 -5.584 -33.166 1.00 97.94 1180 LEU A CA 1
ATOM 8805 C C . LEU A 1 1180 ? 18.658 -4.387 -33.445 1.00 97.94 1180 LEU A C 1
ATOM 8807 O O . LEU A 1 1180 ? 17.934 -3.909 -32.565 1.00 97.94 1180 LEU A O 1
ATOM 8811 N N . GLU A 1 1181 ? 18.684 -3.925 -34.693 1.00 98.06 1181 GLU A N 1
ATOM 8812 C CA . GLU A 1 1181 ? 17.828 -2.843 -35.169 1.00 98.06 1181 GLU A CA 1
ATOM 8813 C C . GLU A 1 1181 ? 16.558 -3.374 -35.842 1.00 98.06 1181 GLU A C 1
ATOM 8815 O O . GLU A 1 1181 ? 16.551 -4.420 -36.494 1.00 98.06 1181 GLU A O 1
ATOM 8820 N N . PHE A 1 1182 ? 15.479 -2.601 -35.746 1.00 98.19 1182 PHE A N 1
ATOM 8821 C CA . PHE A 1 1182 ? 14.270 -2.805 -36.532 1.00 98.19 1182 PHE A CA 1
ATOM 8822 C C . PHE A 1 1182 ? 13.624 -1.472 -36.908 1.00 98.19 1182 PHE A C 1
ATOM 8824 O O . PHE A 1 1182 ? 13.745 -0.463 -36.213 1.00 98.19 1182 PHE A O 1
ATOM 8831 N N . ALA A 1 1183 ? 12.895 -1.480 -38.016 1.00 97.94 1183 ALA A N 1
ATOM 8832 C CA . ALA A 1 1183 ? 12.175 -0.335 -38.543 1.00 97.94 1183 ALA A CA 1
ATOM 8833 C C . ALA A 1 1183 ? 10.661 -0.543 -38.422 1.00 97.94 1183 ALA A C 1
ATOM 8835 O O . ALA A 1 1183 ? 10.140 -1.606 -38.762 1.00 97.94 1183 ALA A O 1
ATOM 8836 N N . VAL A 1 1184 ? 9.945 0.494 -37.990 1.00 98.06 1184 VAL A N 1
ATOM 8837 C CA . VAL A 1 1184 ? 8.481 0.533 -37.899 1.00 98.06 1184 VAL A CA 1
ATOM 8838 C C . VAL A 1 1184 ? 7.951 1.590 -38.856 1.00 98.06 1184 VAL A C 1
ATOM 8840 O O . VAL A 1 1184 ? 8.312 2.759 -38.768 1.00 98.06 1184 VAL A O 1
ATOM 8843 N N . THR A 1 1185 ? 7.103 1.189 -39.794 1.00 97.19 1185 THR A N 1
ATOM 8844 C CA . THR A 1 1185 ? 6.583 2.039 -40.866 1.00 97.19 1185 THR A CA 1
ATOM 8845 C C . THR A 1 1185 ? 5.095 2.295 -40.677 1.00 97.19 1185 THR A C 1
ATOM 8847 O O . THR A 1 1185 ? 4.303 1.358 -40.663 1.00 97.19 1185 THR A O 1
ATOM 8850 N N . PHE A 1 1186 ? 4.725 3.569 -40.573 1.00 95.88 1186 PHE A N 1
ATOM 8851 C CA . PHE A 1 1186 ? 3.369 4.055 -40.341 1.00 95.88 1186 PHE A CA 1
ATOM 8852 C C . PHE A 1 1186 ? 2.803 4.685 -41.611 1.00 95.88 1186 PHE A C 1
ATOM 8854 O O . PHE A 1 1186 ? 3.461 5.506 -42.254 1.00 95.88 1186 PHE A O 1
ATOM 8861 N N . ARG A 1 1187 ? 1.567 4.343 -41.971 1.00 93.56 1187 ARG A N 1
ATOM 8862 C CA . ARG A 1 1187 ? 0.873 4.925 -43.128 1.00 93.56 1187 ARG A CA 1
ATOM 8863 C C . ARG A 1 1187 ? -0.593 5.163 -42.783 1.00 93.56 1187 ARG A C 1
ATOM 8865 O O . ARG A 1 1187 ? -1.242 4.280 -42.232 1.00 93.56 1187 ARG A O 1
ATOM 8872 N N . ALA A 1 1188 ? -1.100 6.355 -43.085 1.00 91.00 1188 ALA A N 1
ATOM 8873 C CA . ALA A 1 1188 ? -2.518 6.656 -42.922 1.00 91.00 1188 ALA A CA 1
ATOM 8874 C C . ALA A 1 1188 ? -3.335 5.828 -43.926 1.00 91.00 1188 ALA A C 1
ATOM 8876 O O . ALA A 1 1188 ? -2.965 5.723 -45.096 1.00 91.00 1188 ALA A O 1
ATOM 8877 N N . LYS A 1 1189 ? -4.425 5.216 -43.463 1.00 88.12 1189 LYS A N 1
ATOM 8878 C CA . LYS A 1 1189 ? -5.364 4.472 -44.306 1.00 88.12 1189 LYS A CA 1
ATOM 8879 C C . LYS A 1 1189 ? -6.402 5.461 -44.836 1.00 88.12 1189 LYS A C 1
ATOM 8881 O O . LYS A 1 1189 ? -7.236 5.953 -44.074 1.00 88.12 1189 LYS A O 1
ATOM 8886 N N . GLU A 1 1190 ? -6.313 5.789 -46.120 1.00 77.31 1190 GLU A N 1
ATOM 8887 C CA . GLU A 1 1190 ? -7.177 6.776 -46.777 1.00 77.31 1190 GLU A CA 1
ATOM 8888 C C . GLU A 1 1190 ? -8.668 6.528 -46.469 1.00 77.31 1190 GLU A C 1
ATOM 8890 O O . GLU A 1 1190 ? -9.127 5.388 -46.462 1.00 77.31 1190 GLU A O 1
ATOM 8895 N N . GLY A 1 1191 ? -9.404 7.591 -46.125 1.00 73.00 1191 GLY A N 1
ATOM 8896 C CA . GLY A 1 1191 ? -10.837 7.523 -45.803 1.00 73.00 1191 GLY A CA 1
ATOM 8897 C C . GLY A 1 1191 ? -11.217 6.905 -44.447 1.00 73.00 1191 GLY A C 1
ATOM 8898 O O . GLY A 1 1191 ? -12.404 6.798 -44.164 1.00 73.00 1191 GLY A O 1
ATOM 8899 N N . SER A 1 1192 ? -10.258 6.511 -43.597 1.00 76.12 1192 SER A N 1
ATOM 8900 C CA . SER A 1 1192 ? -10.543 5.782 -42.339 1.00 76.12 1192 SER A CA 1
ATOM 8901 C C . SER A 1 1192 ? -9.962 6.410 -41.061 1.00 76.12 1192 SER A C 1
ATOM 8903 O O . SER A 1 1192 ? -9.938 5.772 -40.007 1.00 76.12 1192 SER A O 1
ATOM 8905 N N . PHE A 1 1193 ? -9.504 7.664 -41.125 1.00 76.75 1193 PHE A N 1
ATOM 8906 C CA . PHE A 1 1193 ? -9.007 8.425 -39.971 1.00 76.75 1193 PHE A CA 1
ATOM 8907 C C . PHE A 1 1193 ? -9.826 9.705 -39.746 1.00 76.75 1193 PHE A C 1
ATOM 8909 O O . PHE A 1 1193 ? -10.288 10.332 -40.698 1.00 76.75 1193 PHE A O 1
ATOM 8916 N N . LEU A 1 1194 ? -9.951 10.120 -38.483 1.00 74.75 1194 LEU A N 1
ATOM 8917 C CA . LEU A 1 1194 ? -10.468 11.437 -38.108 1.00 74.75 1194 LEU A CA 1
ATOM 8918 C C . LEU A 1 1194 ? -9.298 12.430 -38.088 1.00 74.75 1194 LEU A C 1
ATOM 8920 O O . LEU A 1 1194 ? -8.329 12.255 -37.347 1.00 74.75 1194 LEU A O 1
ATOM 8924 N N . ALA A 1 1195 ? -9.340 13.435 -38.966 1.00 73.62 1195 ALA A N 1
ATOM 8925 C CA . ALA A 1 1195 ? -8.246 14.392 -39.113 1.00 73.62 1195 ALA A CA 1
ATOM 8926 C C . ALA A 1 1195 ? -8.075 15.233 -37.837 1.00 73.62 1195 ALA A C 1
ATOM 8928 O O . ALA A 1 1195 ? -9.024 15.838 -37.352 1.00 73.62 1195 ALA A O 1
ATOM 8929 N N . GLY A 1 1196 ? -6.846 15.302 -37.321 1.00 76.12 1196 GLY A N 1
ATOM 8930 C CA . GLY A 1 1196 ? -6.504 16.081 -36.128 1.00 76.12 1196 GLY A CA 1
ATOM 8931 C C . GLY A 1 1196 ? -6.620 15.331 -34.797 1.00 76.12 1196 GLY A C 1
ATOM 8932 O O . GLY A 1 1196 ? -6.088 15.826 -33.804 1.00 76.12 1196 GLY A O 1
ATOM 8933 N N . GLU A 1 1197 ? -7.206 14.131 -34.761 1.00 86.69 1197 GLU A N 1
ATOM 8934 C CA . GLU A 1 1197 ? -7.316 13.332 -33.534 1.00 86.69 1197 GLU A CA 1
ATOM 8935 C C . GLU A 1 1197 ? -6.121 12.394 -33.315 1.00 86.69 1197 GLU A C 1
ATOM 8937 O O . GLU A 1 1197 ? -5.513 11.876 -34.258 1.00 86.69 1197 GLU A O 1
ATOM 8942 N N . TYR A 1 1198 ? -5.784 12.167 -32.042 1.00 93.06 1198 TYR A N 1
ATOM 8943 C CA . TYR A 1 1198 ? -4.803 11.159 -31.650 1.00 93.06 1198 TYR A CA 1
ATOM 8944 C C . TYR A 1 1198 ? -5.455 9.778 -31.554 1.00 93.06 1198 TYR A C 1
ATOM 8946 O O . TYR A 1 1198 ? -6.455 9.588 -30.867 1.00 93.06 1198 TYR A O 1
ATOM 8954 N N . VAL A 1 1199 ? -4.826 8.794 -32.190 1.00 94.56 1199 VAL A N 1
ATOM 8955 C CA . VAL A 1 1199 ? -5.192 7.378 -32.153 1.00 94.56 1199 VAL A CA 1
ATOM 8956 C C . VAL A 1 1199 ? -4.073 6.554 -31.520 1.00 94.56 1199 VAL A C 1
ATOM 8958 O O . VAL A 1 1199 ? -2.890 6.903 -31.594 1.00 94.56 1199 VAL A O 1
ATOM 8961 N N . PHE A 1 1200 ? -4.446 5.440 -30.892 1.00 96.25 1200 PHE A N 1
ATOM 8962 C CA . PHE A 1 1200 ? -3.554 4.662 -30.033 1.00 96.25 1200 PHE A CA 1
ATOM 8963 C C . PHE A 1 1200 ? -3.484 3.192 -30.456 1.00 96.25 1200 PHE A C 1
ATOM 8965 O O . PHE A 1 1200 ? -4.498 2.596 -30.809 1.00 96.25 1200 PHE A O 1
ATOM 8972 N N . GLY A 1 1201 ? -2.295 2.602 -30.357 1.00 96.75 1201 GLY A N 1
ATOM 8973 C CA . GLY A 1 1201 ? -2.012 1.194 -30.641 1.00 96.75 1201 GLY A CA 1
ATOM 8974 C C . GLY A 1 1201 ? -0.863 0.663 -29.779 1.00 96.75 1201 GLY A C 1
ATOM 8975 O O . GLY A 1 1201 ? -0.478 1.279 -28.776 1.00 96.75 1201 GLY A O 1
ATOM 8976 N N . ARG A 1 1202 ? -0.291 -0.487 -30.147 1.00 97.25 1202 ARG A N 1
ATOM 8977 C CA . ARG A 1 1202 ? 0.912 -1.029 -29.485 1.00 97.25 1202 ARG A CA 1
ATOM 8978 C C . ARG A 1 1202 ? 1.719 -1.961 -30.384 1.00 97.25 1202 ARG A C 1
ATOM 8980 O O . ARG A 1 1202 ? 1.150 -2.688 -31.188 1.00 97.25 1202 ARG A O 1
ATOM 8987 N N . LEU A 1 1203 ? 3.027 -1.991 -30.153 1.00 98.25 1203 LEU A N 1
ATOM 8988 C CA . LEU A 1 1203 ? 3.953 -3.017 -30.632 1.00 98.25 1203 LEU A CA 1
ATOM 8989 C C . LEU A 1 1203 ? 4.334 -3.925 -29.457 1.00 98.25 1203 LEU A C 1
ATOM 8991 O O . LEU A 1 1203 ? 4.580 -3.431 -28.359 1.00 98.25 1203 LEU A O 1
ATOM 8995 N N . VAL A 1 1204 ? 4.383 -5.238 -29.666 1.00 97.19 1204 VAL A N 1
ATOM 8996 C CA . VAL A 1 1204 ? 4.826 -6.217 -28.666 1.00 97.19 1204 VAL A CA 1
ATOM 8997 C C . VAL A 1 1204 ? 5.818 -7.180 -29.300 1.00 97.19 1204 VAL A C 1
ATOM 8999 O O . VAL A 1 1204 ? 5.481 -7.827 -30.285 1.00 97.19 1204 VAL A O 1
ATOM 9002 N N . TRP A 1 1205 ? 6.996 -7.323 -28.699 1.00 97.06 1205 TRP A N 1
ATOM 9003 C CA . TRP A 1 1205 ? 7.907 -8.433 -28.980 1.00 97.06 1205 TRP A CA 1
ATOM 9004 C C . TRP A 1 1205 ? 7.678 -9.564 -27.974 1.00 97.06 1205 TRP A C 1
ATOM 9006 O O . TRP A 1 1205 ? 7.614 -9.309 -26.768 1.00 97.06 1205 TRP A O 1
ATOM 9016 N N . SER A 1 1206 ? 7.545 -10.802 -28.451 1.00 93.56 1206 SER A N 1
ATOM 9017 C CA . SER A 1 1206 ? 7.347 -11.990 -27.601 1.00 93.56 1206 SER A CA 1
ATOM 9018 C C . SER A 1 1206 ? 8.255 -13.148 -27.996 1.00 93.56 1206 SER A C 1
ATOM 9020 O O . SER A 1 1206 ? 8.429 -13.389 -29.190 1.00 93.56 1206 SER A O 1
ATOM 9022 N N . ASP A 1 1207 ? 8.790 -13.878 -27.015 1.00 87.62 1207 ASP A N 1
ATOM 9023 C CA . ASP A 1 1207 ? 9.683 -15.016 -27.243 1.00 87.62 1207 ASP A CA 1
ATOM 9024 C C . ASP A 1 1207 ? 8.932 -16.338 -27.499 1.00 87.62 1207 ASP A C 1
ATOM 9026 O O . ASP A 1 1207 ? 8.001 -16.716 -26.787 1.00 87.62 1207 ASP A O 1
ATOM 9030 N N . ALA A 1 1208 ? 9.336 -17.071 -28.543 1.00 62.62 1208 ALA A N 1
ATOM 9031 C CA . ALA A 1 1208 ? 8.600 -18.253 -29.013 1.00 62.62 1208 ALA A CA 1
ATOM 9032 C C . ALA A 1 1208 ? 8.905 -19.545 -28.223 1.00 62.62 1208 ALA A C 1
ATOM 9034 O O . ALA A 1 1208 ? 8.030 -20.392 -28.058 1.00 62.62 1208 ALA A O 1
ATOM 9035 N N . ARG A 1 1209 ? 10.135 -19.720 -27.714 1.00 53.56 1209 ARG A N 1
ATOM 9036 C CA . ARG A 1 1209 ? 10.615 -21.010 -27.160 1.00 53.56 1209 ARG A CA 1
ATOM 9037 C C . ARG A 1 1209 ? 10.322 -21.232 -25.666 1.00 53.56 1209 ARG A C 1
ATOM 9039 O O . ARG A 1 1209 ? 10.674 -22.279 -25.138 1.00 53.56 1209 ARG A O 1
ATOM 9046 N N . GLY A 1 1210 ? 9.667 -20.282 -24.993 1.00 42.16 1210 GLY A N 1
ATOM 9047 C CA . GLY A 1 1210 ? 9.352 -20.343 -23.555 1.00 42.16 1210 GLY A CA 1
ATOM 9048 C C . GLY A 1 1210 ? 7.864 -20.211 -23.210 1.00 42.16 1210 GLY A C 1
ATOM 9049 O O . GLY A 1 1210 ? 7.541 -19.861 -22.078 1.00 42.16 1210 GLY A O 1
ATOM 9050 N N . GLY A 1 1211 ? 6.956 -20.405 -24.175 1.00 47.78 1211 GLY A N 1
ATOM 9051 C CA . GLY A 1 1211 ? 5.516 -20.189 -23.971 1.00 47.78 1211 GLY A CA 1
ATOM 9052 C C . GLY A 1 1211 ? 5.095 -18.711 -23.884 1.00 47.78 1211 GLY A C 1
ATOM 9053 O O . GLY A 1 1211 ? 4.041 -18.416 -23.324 1.00 47.78 1211 GLY A O 1
ATOM 9054 N N . GLY A 1 1212 ? 5.893 -17.773 -24.419 1.00 60.69 1212 GLY A N 1
ATOM 9055 C CA . GLY A 1 1212 ? 5.614 -16.330 -24.369 1.00 60.69 1212 GLY A CA 1
ATOM 9056 C C . GLY A 1 1212 ? 5.919 -15.679 -23.014 1.00 60.69 1212 GLY A C 1
ATOM 9057 O O . GLY A 1 1212 ? 5.145 -14.836 -22.543 1.00 60.69 1212 GLY A O 1
ATOM 9058 N N . ARG A 1 1213 ? 7.020 -16.089 -22.371 1.00 79.62 1213 ARG A N 1
ATOM 9059 C CA . ARG A 1 1213 ? 7.450 -15.621 -21.044 1.00 79.62 1213 ARG A CA 1
ATOM 9060 C C . ARG A 1 1213 ? 7.747 -14.119 -21.047 1.00 79.62 1213 ARG A C 1
ATOM 9062 O O . ARG A 1 1213 ? 7.262 -13.409 -20.158 1.00 79.62 1213 ARG A O 1
ATOM 9069 N N . HIS A 1 1214 ? 8.485 -13.633 -22.045 1.00 92.62 1214 HIS A N 1
ATOM 9070 C CA . HIS A 1 1214 ? 8.817 -12.217 -22.197 1.00 92.62 1214 HIS A CA 1
ATOM 9071 C C . HIS A 1 1214 ? 7.833 -11.530 -23.144 1.00 92.62 1214 HIS A C 1
ATOM 9073 O O . HIS A 1 1214 ? 7.492 -12.038 -24.213 1.00 92.62 1214 HIS A O 1
ATOM 9079 N N . ARG A 1 1215 ? 7.357 -10.347 -22.744 1.00 93.75 1215 ARG A N 1
ATOM 9080 C CA . ARG A 1 1215 ? 6.447 -9.513 -23.539 1.00 93.75 1215 ARG A CA 1
ATOM 9081 C C . ARG A 1 1215 ? 6.899 -8.064 -23.444 1.00 93.75 1215 ARG A C 1
ATOM 9083 O O . ARG A 1 1215 ? 6.540 -7.376 -22.495 1.00 93.75 1215 ARG A O 1
ATOM 9090 N N . VAL A 1 1216 ? 7.662 -7.621 -24.434 1.00 97.38 1216 VAL A N 1
ATOM 9091 C CA . VAL A 1 1216 ? 8.263 -6.284 -24.484 1.00 97.38 1216 VAL A CA 1
ATOM 9092 C C . VAL A 1 1216 ? 7.311 -5.372 -25.247 1.00 97.38 1216 VAL A C 1
ATOM 9094 O O . VAL A 1 1216 ? 7.254 -5.407 -26.478 1.00 97.38 1216 VAL A O 1
ATOM 9097 N N . ARG A 1 1217 ? 6.486 -4.614 -24.521 1.00 97.38 1217 ARG A N 1
ATOM 9098 C CA . ARG A 1 1217 ? 5.401 -3.809 -25.093 1.00 97.38 1217 ARG A CA 1
ATOM 9099 C C . ARG A 1 1217 ? 5.777 -2.331 -25.201 1.00 97.38 1217 ARG A C 1
ATOM 9101 O O . ARG A 1 1217 ? 6.069 -1.693 -24.201 1.00 97.38 1217 ARG A O 1
ATOM 9108 N N . SER A 1 1218 ? 5.589 -1.748 -26.378 1.00 98.62 1218 SER A N 1
ATOM 9109 C CA . SER A 1 1218 ? 5.741 -0.313 -26.630 1.00 98.62 1218 SER A CA 1
ATOM 9110 C C . SER A 1 1218 ? 4.407 0.306 -27.066 1.00 98.62 1218 SER A C 1
ATOM 9112 O O . SER A 1 1218 ? 3.799 -0.180 -28.026 1.00 98.62 1218 SER A O 1
ATOM 9114 N N . PRO A 1 1219 ? 3.901 1.355 -26.387 1.00 98.12 1219 PRO A N 1
ATOM 9115 C CA . PRO A 1 1219 ? 2.712 2.067 -26.842 1.00 98.12 1219 PRO A CA 1
ATOM 9116 C C . PRO A 1 1219 ? 2.998 2.833 -28.139 1.00 98.12 1219 PRO A C 1
ATOM 9118 O O . PRO A 1 1219 ? 4.106 3.326 -28.361 1.00 98.12 1219 PRO A O 1
ATOM 9121 N N . VAL A 1 1220 ? 1.975 2.928 -28.987 1.00 98.38 1220 VAL A N 1
ATOM 9122 C CA . VAL A 1 1220 ? 2.002 3.658 -30.256 1.00 98.38 1220 VAL A CA 1
ATOM 9123 C C . VAL A 1 1220 ? 0.945 4.754 -30.203 1.00 98.38 1220 VAL A C 1
ATOM 9125 O O . VAL A 1 1220 ? -0.212 4.472 -29.896 1.00 98.38 1220 VAL A O 1
ATOM 9128 N N . VAL A 1 1221 ? 1.333 5.987 -30.515 1.00 97.00 1221 VAL A N 1
ATOM 9129 C CA . VAL A 1 1221 ? 0.468 7.170 -30.510 1.00 97.00 1221 VAL A CA 1
ATOM 9130 C C . VAL A 1 1221 ? 0.648 7.917 -31.824 1.00 97.00 1221 VAL A C 1
ATOM 9132 O O . VAL A 1 1221 ? 1.766 8.272 -32.187 1.00 97.00 1221 VAL A O 1
ATOM 9135 N N . VAL A 1 1222 ? -0.430 8.151 -32.567 1.00 95.88 1222 VAL A N 1
ATOM 9136 C CA . VAL A 1 1222 ? -0.357 8.762 -33.903 1.00 95.88 1222 VAL A CA 1
ATOM 9137 C C . VAL A 1 1222 ? -1.448 9.806 -34.053 1.00 95.88 1222 VAL A C 1
ATOM 9139 O O . VAL A 1 1222 ? -2.571 9.577 -33.630 1.00 95.88 1222 VAL A O 1
ATOM 9142 N N . ARG A 1 1223 ? -1.141 10.936 -34.688 1.00 93.25 1223 ARG A N 1
ATOM 9143 C CA . ARG A 1 1223 ? -2.132 11.925 -35.124 1.00 93.25 1223 ARG A CA 1
ATOM 9144 C C . ARG A 1 1223 ? -1.953 12.213 -36.606 1.00 93.25 1223 ARG A C 1
ATOM 9146 O O . ARG A 1 1223 ? -0.861 12.591 -37.039 1.00 93.25 1223 ARG A O 1
ATOM 9153 N N . VAL A 1 1224 ? -3.023 12.045 -37.380 1.00 88.50 1224 VAL A N 1
ATOM 9154 C CA . VAL A 1 1224 ? -3.036 12.334 -38.822 1.00 88.50 1224 VAL A CA 1
ATOM 9155 C C . VAL A 1 1224 ? -3.459 13.788 -39.035 1.00 88.50 1224 VAL A C 1
ATOM 9157 O O . VAL A 1 1224 ? -4.526 14.187 -38.575 1.00 88.50 1224 VAL A O 1
ATOM 9160 N N . VAL A 1 1225 ? -2.630 14.601 -39.701 1.00 83.56 1225 VAL A N 1
ATOM 9161 C CA . VAL A 1 1225 ? -2.853 16.055 -39.853 1.00 83.56 1225 VAL A CA 1
ATOM 9162 C C . VAL A 1 1225 ? -2.707 16.487 -41.311 1.00 83.56 1225 VAL A C 1
ATOM 9164 O O . VAL A 1 1225 ? -1.671 16.239 -41.933 1.00 83.56 1225 VAL A O 1
ATOM 9167 N N . ASP A 1 1226 ? -3.715 17.182 -41.847 1.00 69.38 1226 ASP A N 1
ATOM 9168 C CA . ASP A 1 1226 ? -3.697 17.706 -43.216 1.00 69.38 1226 ASP A CA 1
ATOM 9169 C C . ASP A 1 1226 ? -2.856 18.995 -43.344 1.00 69.38 1226 ASP A C 1
ATOM 9171 O O . ASP A 1 1226 ? -2.789 19.829 -42.435 1.00 69.38 1226 ASP A O 1
ATOM 9175 N N . LYS A 1 1227 ? -2.181 19.175 -44.487 1.00 56.47 1227 LYS A N 1
ATOM 9176 C CA . LYS A 1 1227 ? -1.211 20.266 -44.711 1.00 56.47 1227 LYS A CA 1
ATOM 9177 C C . LYS A 1 1227 ? -1.850 21.664 -44.670 1.00 56.47 1227 LYS A C 1
ATOM 9179 O O . LYS A 1 1227 ? -1.137 22.626 -44.385 1.00 56.47 1227 LYS A O 1
ATOM 9184 N N . LYS A 1 1228 ? -3.162 21.800 -44.918 1.00 50.00 1228 LYS A N 1
ATOM 9185 C CA . LYS A 1 1228 ? -3.871 23.101 -44.945 1.00 50.00 1228 LYS A CA 1
ATOM 9186 C C . LYS A 1 1228 ? -4.027 23.761 -43.565 1.00 50.00 1228 LYS A C 1
ATOM 9188 O O . LYS A 1 1228 ? -4.087 24.983 -43.491 1.00 50.00 1228 LYS A O 1
ATOM 9193 N N . THR A 1 1229 ? -3.993 22.993 -42.477 1.00 46.72 1229 THR A N 1
ATOM 9194 C CA . THR A 1 1229 ? -4.148 23.487 -41.092 1.00 46.72 1229 THR A CA 1
ATOM 9195 C C . THR A 1 1229 ? -2.869 24.049 -40.455 1.00 46.72 1229 THR A C 1
ATOM 9197 O O . THR A 1 1229 ? -2.925 24.570 -39.349 1.00 46.72 1229 THR A O 1
ATOM 9200 N N . ARG A 1 1230 ? -1.714 24.029 -41.143 1.00 43.78 1230 ARG A N 1
ATOM 9201 C CA . ARG A 1 1230 ? -0.455 24.619 -40.627 1.00 43.78 1230 ARG A CA 1
ATOM 9202 C C . ARG A 1 1230 ? -0.458 26.156 -40.520 1.00 43.78 1230 ARG A C 1
ATOM 9204 O O . ARG A 1 1230 ? 0.474 26.698 -39.940 1.00 43.78 1230 ARG A O 1
ATOM 9211 N N . LYS A 1 1231 ? -1.446 26.855 -41.101 1.00 34.94 1231 LYS A N 1
ATOM 9212 C CA . LYS A 1 1231 ? -1.469 28.331 -41.193 1.00 34.94 1231 LYS A CA 1
ATOM 9213 C C . LYS A 1 1231 ? -2.115 29.063 -40.010 1.00 34.94 1231 LYS A C 1
ATOM 9215 O O . LYS A 1 1231 ? -1.843 30.247 -39.859 1.00 34.94 1231 LYS A O 1
ATOM 9220 N N . ASN A 1 1232 ? -2.899 28.396 -39.164 1.00 32.12 1232 ASN A N 1
ATOM 9221 C CA . ASN A 1 1232 ? -3.470 29.036 -37.976 1.00 32.12 1232 ASN A CA 1
ATOM 9222 C C . ASN A 1 1232 ? -2.626 28.655 -36.762 1.00 32.12 1232 ASN A C 1
ATOM 9224 O O . ASN A 1 1232 ? -2.901 27.671 -36.079 1.00 32.12 1232 ASN A O 1
ATOM 9228 N N . GLY A 1 1233 ? -1.551 29.416 -36.555 1.00 37.97 1233 GLY A N 1
ATOM 9229 C CA . GLY A 1 1233 ? -0.780 29.370 -35.323 1.00 37.97 1233 GLY A CA 1
ATOM 9230 C C . GLY A 1 1233 ? -1.688 29.690 -34.141 1.00 37.97 1233 GLY A C 1
ATOM 9231 O O . GLY A 1 1233 ? -2.223 30.791 -34.048 1.00 37.97 1233 GLY A O 1
ATOM 9232 N N . LEU A 1 1234 ? -1.859 28.724 -33.246 1.00 25.53 1234 LEU A N 1
ATOM 9233 C CA . LEU A 1 1234 ? -2.137 29.050 -31.856 1.00 25.53 1234 LEU A CA 1
ATOM 9234 C C . LEU A 1 1234 ? -0.792 29.465 -31.241 1.00 25.53 1234 LEU A C 1
ATOM 9236 O O . LEU A 1 1234 ? 0.188 28.734 -31.428 1.00 25.53 1234 LEU A O 1
ATOM 9240 N N . PRO A 1 1235 ? -0.700 30.643 -30.598 1.00 25.92 1235 PRO A N 1
ATOM 9241 C CA . PRO A 1 1235 ? 0.534 31.091 -29.973 1.00 25.92 1235 PRO A CA 1
ATOM 9242 C C . PRO A 1 1235 ? 0.927 30.085 -28.894 1.00 25.92 1235 PRO A C 1
ATOM 9244 O O . PRO A 1 1235 ? 0.100 29.694 -28.074 1.00 25.92 1235 PRO A O 1
ATOM 9247 N N . ILE A 1 1236 ? 2.187 29.669 -28.916 1.00 32.56 1236 ILE A N 1
ATOM 9248 C CA . ILE A 1 1236 ? 2.824 29.003 -27.786 1.00 32.56 1236 ILE A CA 1
ATOM 9249 C C . ILE A 1 1236 ? 3.043 30.119 -26.757 1.00 32.56 1236 ILE A C 1
ATOM 9251 O O . ILE A 1 1236 ? 3.876 30.994 -26.999 1.00 32.56 1236 ILE A O 1
ATOM 9255 N N . SER A 1 1237 ? 2.224 30.154 -25.701 1.00 25.64 1237 SER A N 1
ATOM 9256 C CA . SER A 1 1237 ? 2.424 31.015 -24.527 1.00 25.64 1237 SER A CA 1
ATOM 9257 C C . SER A 1 1237 ? 3.137 30.251 -23.431 1.00 25.64 1237 SER A C 1
ATOM 9259 O O . SER A 1 1237 ? 2.629 29.145 -23.127 1.00 25.64 1237 SER A O 1
#

Radius of gyration: 38.52 Å; chains: 1; bounding box: 80×94×110 Å

Secondary structure (DSSP, 8-state):
-------PPPPEEEEPPPBTTTTT-S----EEPGGGG-TT----TTSSPPTT-EEES-----TTTTSS-S----EEEEEEPS--SEESS-TTT--EEEEE-SS--TTHHHHHHHHHHIIIIIT-PPTTSEEEETTGGGGGTTT-EEE--HHHHTTGGGSSS-TT---SS---HHHHHHHHHHTT--EEEEEESHHHHHHHHHHHHHHHHTT---EEEEEE--SS--BSSSS--TTHHHHHHHHHHHHHHHHHHHHTSTTEEEEEEE--SS--HHHHHHHHHHS--SEEE-TTS---SSSTTSHHHHHHHHHHHHSEEEEEEETTTTHHHHHHH--SS-S-TT---TTSPPPPP-HHHHHHHHHHHHHHHHSTTS--EEEEE--HHHHHHSPP-HHHHHHHHHHHHHHHHHHHTTB-SEEEEEETTEEEEEEHHHHHH-B----TTSTTT--EEEEEEEE----S-TT-HHHHHHHHHHHHHHHHHHHHS-HHHHHHHEEEEE-SSEEEEEEE--HHHHHHHHHSTT--EEEE----------HHHHTTS-BTTB--TTSHHHHTGGGTT-EEEEEES-B-TTSGGG--TT--BPPTT----BPPPPSSGGGT-TTSSTTTSS--SS-TTS-B-SEEEEEE--HHHHHHHSS-SS---SB-SSSHHHHHHHHHH---EEEEEETTEEEEEE--SSTTSEEEEEE-EEEEETTEEE-HHHHHHHHHHHHHHT-SEEEE----S---GGG-HHHHHHHHHHHTT-EEEEE--S--SSTT------TTSEEEEEE--S-B-EEEEEETTSPEEEEE---S--PPSS-PEEEEETTTTB-TTS-HHHHHTT-TT-B-HHHHTTSEEEEE-SSS-HHHHHHHHHHTT-SEEEEE--TTTTT-------SSSEEEE-HHHHHHHHHHHHH-SS-EEEEPPP--B-S-SS-S-B-TTS---S-SS-TTS-SS-EEEE-SSEEEE--SSS-TT-STT-----SEEEE-SHHHHHHHHHHHHHHHHHH-TT--HHHHHHHHHHT-B-B-TTSSBPB-TTSSBP-HHHHTT-B--HHHHTS-SEE----HHHHHHHHHHTT--HHHHHHTS-TTSPP-PPPSSPPPGGGS--SSEEEEEE-SSSPPEEEEEEEEE-SSSSEEEEEEEEPPTTEEEEEESSEEEESSTT-EEEEEEEEEE-TTSS-TT-EEEEEEEEEETTTTS--EEEEEEEEEE--GGGGGSPPP--

InterPro domains:
  IPR000023 Phosphofructokinase domain [PF00365] (95-409)
  IPR000209 Peptidase S8/S53 domain [PF00082] (567-1047)
  IPR003137 PA domain [PF02225] (843-917)
  IPR010259 Peptidase S8 propeptide/proteinase inhibitor I9 [PF05922] (452-539)
  IPR022953 ATP-dependent 6-phosphofructokinase [PR00476] (98-117)
  IPR022953 ATP-dependent 6-phosphofructokinase [PR00476] (184-200)
  IPR022953 ATP-dependent 6-phosphofructokinase [PR00476] (217-234)
  IPR022953 ATP-dependent 6-phosphofructokinase [PR00476] (256-272)
  IPR022953 ATP-dependent 6-phosphofructokinase [PR00476] (313-325)
  IPR023828 Peptidase S8, subtilisin, Ser-active site [PS00138] (1000-1010)
  IPR034197 Cucumisin-like catalytic domain [cd04852] (536-1035)
  IPR035966 Phosphofructokinase superfamily [SSF53784] (76-453)
  IPR036852 Peptidase S8/S53 domain superfamily [G3DSA:3.40.50.200] (569-1082)
  IPR036852 Peptidase S8/S53 domain superfamily [SSF52743] (539-1073)
  IPR037045 Peptidase S8 propeptide/proteinase inhibitor I9 superfamily [G3DSA:3.30.70.80] (436-539)
  IPR041469 Subtilisin-like protease, fibronectin type-III domain [PF17766] (1118-1222)
  IPR045051 Subtilisin-like protease [PTHR10795] (491-1222)
  IPR046450 PA domain superfamily [SSF52025] (853-924)

pLDDT: mean 84.2, std 16.66, range [21.8, 98.88]